Protein AF-0000000069317913 (afdb_homodimer)

Sequence (1382 aa):
MCDSVINNVLEYVESSVLVFLRSQNIMFTSEQIASLRNLFRLEKLFDEVSTFQKQSRFLEKLSVPAPTSKDILLSRREDVRHINSIPKKILVNETASYISIIDTLKLIFRNPQNRRLLEKENDQSENTPCVTEYSTFKSGETFKTKDLFRSFPNCVRISIYQDEVELGNALSSRAGINKVSNFSFKIQNFPDKWNSSTRTVFPLLYCTTIDVKKNGYGRILKPLITDLKALEDGVEVYYGSEKFVLKAVMTIFCGDTLAVHDVFGYLSPSANYFCRICQISRNQFHSDPSEGHAIRDKNWYTTNLELVQQGSIAPKECGLKVTGTPFNSLQHFHVTENFALDGMHDLAEGIVPLTIQLVLSYYYKQKERKITAKILNNKISTFCYGFNDRCNKPSPNFTEEMLSQPKNHKLRQTSAQNLLLLRVLPFLIREYVPEECEYMKLIGHLINIVRIIMSPVVSENLLFQLEEHVEFFEQIFCSKFDRRINKLHHLRHYVLCIRKSGSMKQFNCLQFEQTNKIGKNQAATCKNFKNICSSLGKRQCFRMIINILDNPFCDNIKYISAKLANPEECLSNSYLDQSNETVLLPKSILVNGIQLRPNLIIALKIHSNNLFPSYGIIRELVVVDDQIYILIRKCSTTWYDEYFQAYEVTVTAEDELLSIEDCFIHTTYSFWSTPNDPKKYISRRFYNRDYMCDSVINNVLEYVESSVLVFLRSQNIMFTSEQIASLRNLFRLEKLFDEVSTFQKQSRFLEKLSVPAPTSKDILLSRREDVRHINSIPKKILVNETASYISIIDTLKLIFRNPQNRRLLEKENDQSENTPCVTEYSTFKSGETFKTKDLFRSFPNCVRISIYQDEVELGNALSSRAGINKVSNFSFKIQNFPDKWNSSTRTVFPLLYCTTIDVKKNGYGRILKPLITDLKALEDGVEVYYGSEKFVLKAVMTIFCGDTLAVHDVFGYLSPSANYFCRICQISRNQFHSDPSEGHAIRDKNWYTTNLELVQQGSIAPKECGLKVTGTPFNSLQHFHVTENFALDGMHDLAEGIVPLTIQLVLSYYYKQKERKITAKILNNKISTFCYGFNDRCNKPSPNFTEEMLSQPKNHKLRQTSAQNLLLLRVLPFLIREYVPEECEYMKLIGHLINIVRIIMSPVVSENLLFQLEEHVEFFEQIFCSKFDRRINKLHHLRHYVLCIRKSGSMKQFNCLQFEQTNKIGKNQAATCKNFKNICSSLGKRQCFRMIINILDNPFCDNIKYISAKLANPEECLSNSYLDQSNETVLLPKSILVNGIQLRPNLIIALKIHSNNLFPSYGIIRELVVVDDQIYILIRKCSTTWYDEYFQAYEVTVTAEDELLSIEDCFIHTTYSFWSTPNDPKKYISRRFYNRDY

Secondary structure (DSSP, 8-state):
-HHHHHHHHHHHHHHHHHHHHHHTT----HHHHHHHHHHH--TTTTTTTSSHHHHHHHHHHTT-----EEEEEEEEEEEEEEETTEEEEEEEEEEEEEE-HHHHHHHHTTSHHHHHHHHHHHHHTTT--SS-EE-SGGGSHHHHH-HHHHH-TTPEEEEEEEEEEE-S-TTSTTTTTTEEEEEEEEETTS-HHHHTSGGG-EEEEEEEHHHHHHHHHHHHTHHHHHHHHHHHH-EEEEETTEEEEE-EEEEEEEE-HHHHHHHHTBPPTTSSS--SSB---HHHHHH-TT---PBP-HHHHHHHHHHHHHTSS-HHHHTB-TT--GGGGSSS--GGG-----HIIIIIIIIHHHHHHHHHHHHHH-GGG---HHHHHHHHHH----TTTGGGPPP----HHHHH-TTT------HHHHHHHHHHHHHHHGGGS-SS-HHHHHHHHHHHHHHHHT-S-EEHHHHHHHHHHHHHHHHHHHHH-----HHHHHGGGHHHHHHHH--GGGG-SHHHHHHHHHHHHHHHHH---SSHHHHHHHHHHHHHHHHHHT-SSS--EEEES-EEE-GGGSTTGGGS-TT-S-EEE-SEEEETTEEE-TT-EEEESS-SSTTS-EEEEEEEEEEETTEEEEEEEEEEEEEEETTTTEEEEEEEEEEEEEEGGGEEEEEEE--B--TT---EEE--SS--TT-/-HHHHHHHHHHHHHHHHHHHHHHTT----HHHHHHHHHHH--TTTTTTTSSHHHHHHHHHHTT-----EEEEEEEEEEEEEEETTEEEEEEEEEEEEEE-HHHHHHHHTTSHHHHHHHHHHHHHGGG--SS-EE-SGGGSHHHHH-HHHHH-TTPEEEEEEEEEEE-S-TTSTTTTTTEEEEEEEEETTS-HHHHTSGGG-EEEEEEEHHHHHHHHHHHHTHHHHHHHHHHHH-EEEEETTEEEEE-EEEEEEEE-HHHHHHHHTBPPTTSSS--SSB---HHHHHH-TT---PBP-HHHHHHHHHHHHHTSS-HHHHTB-TT--GGGGSSS--GGG-----HIIIIIIIIHHHHHHHHHHHHHH-GGG---HHHHHHHHHHS---TTGGGGPPP----HHHHH-TTT------HHHHHHHHHHHHHHHGGGS-SS-HHHHHHHHHHHHHHHHT-S-EEHHHHHHHHHHHHHHHHHHHHH-----HHHHHGGGHHHHHHHH--GGGG-SHHHHHHHHHHHHHHHHH---SSHHHHHHHHHHHHHHHHHHT-SSS--EEEES-EEE-GGGSTTGGGS-TT-S-EEE-SEEEETTEEE-TT-EEEESS-SSSSS-EEEEEEEEEEETTEEEEEEEEEEEEEEETTTTEEEEEEEEEEEEEEGGGEEEEEEE--B--TT---EEE--SS--TT-

Nearest PDB structures (foldseek):
  6cg0-assembly1_C  TM=5.771E-01  e=1.044E-10  Mus musculus
  6dbx-assembly1_C  TM=5.209E-01  e=1.381E-10  Escherichia coli K-12
  6cil-assembly1_C  TM=5.206E-01  e=2.914E-10  Mus musculus
  7lmm-assembly1_A  TM=7.108E-01  e=5.214E-03  Bos taurus
  3pt9-assembly1_A  TM=5.222E-01  e=2.930E-02  Mus musculus

Organism: Aedes albopictus (NCBI:txid7160)

pLDDT: mean 88.34, std 10.64, range [43.09, 98.5]

Structure (mmCIF, N/CA/C/O backbone):
data_AF-0000000069317913-model_v1
#
loop_
_entity.id
_entity.type
_entity.pdbx_description
1 polymer 'Uncharacterized protein'
#
loop_
_atom_site.group_PDB
_atom_site.id
_atom_site.type_symbol
_atom_site.label_atom_id
_atom_site.label_alt_id
_atom_site.label_comp_id
_atom_site.label_asym_id
_atom_site.label_entity_id
_atom_site.label_seq_id
_atom_site.pdbx_PDB_ins_code
_atom_site.Cartn_x
_atom_site.Cartn_y
_atom_site.Cartn_z
_atom_site.occupancy
_atom_site.B_iso_or_equiv
_atom_site.auth_seq_id
_atom_site.auth_comp_id
_atom_site.auth_asym_id
_atom_site.auth_atom_id
_atom_site.pdbx_PDB_model_num
ATOM 1 N N . MET A 1 1 ? -0.801 5.148 -24.422 1 52.22 1 MET A N 1
ATOM 2 C CA . MET A 1 1 ? -2.25 5 -24.531 1 52.22 1 MET A CA 1
ATOM 3 C C . MET A 1 1 ? -2.893 6.281 -25.047 1 52.22 1 MET A C 1
ATOM 5 O O . MET A 1 1 ? -3.645 6.254 -26.031 1 52.22 1 MET A O 1
ATOM 9 N N . CYS A 1 2 ? -2.332 7.234 -24.5 1 56.69 2 CYS A N 1
ATOM 10 C CA . CYS A 1 2 ? -2.957 8.477 -24.922 1 56.69 2 CYS A CA 1
ATOM 11 C C . CYS A 1 2 ? -2.623 8.789 -26.375 1 56.69 2 CYS A C 1
ATOM 13 O O . CYS A 1 2 ? -3.496 9.195 -27.156 1 56.69 2 CYS A O 1
ATOM 15 N N . ASP A 1 3 ? -1.437 8.43 -26.734 1 59.53 3 ASP A N 1
ATOM 16 C CA . ASP A 1 3 ? -1.019 8.68 -28.109 1 59.53 3 ASP A CA 1
ATOM 17 C C . ASP A 1 3 ? -1.821 7.828 -29.094 1 59.53 3 ASP A C 1
ATOM 19 O O . ASP A 1 3 ? -2.242 8.312 -30.141 1 59.53 3 ASP A O 1
ATOM 23 N N . SER A 1 4 ? -1.948 6.691 -28.562 1 62.69 4 SER A N 1
ATOM 24 C CA . SER A 1 4 ? -2.678 5.797 -29.453 1 62.69 4 SER A CA 1
ATOM 25 C C . SER A 1 4 ? -4.129 6.23 -29.609 1 62.69 4 SER A C 1
ATOM 27 O O . SER A 1 4 ? -4.68 6.191 -30.719 1 62.69 4 SER A O 1
ATOM 29 N N . VAL A 1 5 ? -4.621 6.648 -28.5 1 62.03 5 VAL A N 1
ATOM 30 C CA . VAL A 1 5 ? -6.008 7.098 -28.547 1 62.03 5 VAL A CA 1
ATOM 31 C C . VAL A 1 5 ? -6.117 8.367 -29.391 1 62.03 5 VAL A C 1
ATOM 33 O O . VAL A 1 5 ? -7.023 8.492 -30.203 1 62.03 5 VAL A O 1
ATOM 36 N N . ILE A 1 6 ? -5.133 9.117 -29.109 1 65.56 6 ILE A N 1
ATOM 37 C CA . ILE A 1 6 ? -5.141 10.367 -29.859 1 65.56 6 ILE A CA 1
ATOM 38 C C . ILE A 1 6 ? -4.984 10.078 -31.359 1 65.56 6 ILE A C 1
ATOM 40 O O . ILE A 1 6 ? -5.703 10.641 -32.188 1 65.56 6 ILE A O 1
ATOM 44 N N . ASN A 1 7 ? -4.105 9.148 -31.625 1 65.81 7 ASN A N 1
ATOM 45 C CA . ASN A 1 7 ? -3.893 8.812 -33.031 1 65.81 7 ASN A CA 1
ATOM 46 C C . ASN A 1 7 ? -5.137 8.188 -33.656 1 65.81 7 ASN A C 1
ATOM 48 O O . ASN A 1 7 ? -5.48 8.492 -34.812 1 65.81 7 ASN A O 1
ATOM 52 N N . ASN A 1 8 ? -5.73 7.438 -32.844 1 67.94 8 ASN A N 1
ATOM 53 C CA . ASN A 1 8 ? -6.953 6.832 -33.344 1 67.94 8 ASN A CA 1
ATOM 54 C C . ASN A 1 8 ? -8.055 7.871 -33.562 1 67.94 8 ASN A C 1
ATOM 56 O O . ASN A 1 8 ? -8.797 7.816 -34.531 1 67.94 8 ASN A O 1
ATOM 60 N N . VAL A 1 9 ? -8.062 8.719 -32.594 1 70.94 9 VAL A N 1
ATOM 61 C CA . VAL A 1 9 ? -9.062 9.781 -32.719 1 70.94 9 VAL A CA 1
ATOM 62 C C . VAL A 1 9 ? -8.742 10.672 -33.906 1 70.94 9 VAL A C 1
ATOM 64 O O . VAL A 1 9 ? -9.641 11.055 -34.656 1 70.94 9 VAL A O 1
ATOM 67 N N . LEU A 1 10 ? -7.527 10.859 -34 1 75.94 10 LEU A N 1
ATOM 68 C CA . LEU A 1 10 ? -7.121 11.719 -35.094 1 75.94 10 LEU A CA 1
ATOM 69 C C . LEU A 1 10 ? -7.363 11.023 -36.438 1 75.94 10 LEU A C 1
ATOM 71 O O . LEU A 1 10 ? -7.75 11.664 -37.406 1 75.94 10 LEU A O 1
ATOM 75 N N . GLU A 1 11 ? -7.145 9.75 -36.406 1 75 11 GLU A N 1
ATOM 76 C CA . GLU A 1 11 ? -7.453 9 -37.625 1 75 11 GLU A CA 1
ATOM 77 C C . GLU A 1 11 ? -8.945 9.055 -37.969 1 75 11 GLU A C 1
ATOM 79 O O . GLU A 1 11 ? -9.328 9.188 -39.125 1 75 11 GLU A O 1
ATOM 84 N N . TYR A 1 12 ? -9.656 8.961 -36.969 1 75.5 12 TYR A N 1
ATOM 85 C CA . TYR A 1 12 ? -11.102 9.07 -37.125 1 75.5 12 TYR A CA 1
ATOM 86 C C . TYR A 1 12 ? -11.492 10.453 -37.656 1 75.5 12 TYR A C 1
ATOM 88 O O . TYR A 1 12 ? -12.273 10.57 -38.594 1 75.5 12 TYR A O 1
ATOM 96 N N . VAL A 1 13 ? -10.938 11.422 -37.031 1 79.5 13 VAL A N 1
ATOM 97 C CA . VAL A 1 13 ? -11.258 12.789 -37.406 1 79.5 13 VAL A CA 1
ATOM 98 C C . VAL A 1 13 ? -10.742 13.055 -38.844 1 79.5 13 VAL A C 1
ATOM 100 O O . VAL A 1 13 ? -11.398 13.734 -39.625 1 79.5 13 VAL A O 1
ATOM 103 N N . GLU A 1 14 ? -9.625 12.5 -39.062 1 81.88 14 GLU A N 1
ATOM 104 C CA . GLU A 1 14 ? -9.07 12.625 -40.406 1 81.88 14 GLU A CA 1
ATOM 105 C C . GLU A 1 14 ? -10.047 12.07 -41.469 1 81.88 14 GLU A C 1
ATOM 107 O O . GLU A 1 14 ? -10.336 12.734 -42.469 1 81.88 14 GLU A O 1
ATOM 112 N N . SER A 1 15 ? -10.469 10.891 -41.156 1 79.75 15 SER A N 1
ATOM 113 C CA . SER A 1 15 ? -11.398 10.258 -42.094 1 79.75 15 SER A CA 1
ATOM 114 C C . SER A 1 15 ? -12.688 11.07 -42.219 1 79.75 15 SER A C 1
ATOM 116 O O . SER A 1 15 ? -13.219 11.227 -43.312 1 79.75 15 SER A O 1
ATOM 118 N N . SER A 1 16 ? -13.125 11.609 -41.156 1 79.62 16 SER A N 1
ATOM 119 C CA . SER A 1 16 ? -14.352 12.398 -41.156 1 79.62 16 SER A CA 1
ATOM 120 C C . SER A 1 16 ? -14.172 13.695 -41.938 1 79.62 16 SER A C 1
ATOM 122 O O . SER A 1 16 ? -15.078 14.133 -42.656 1 79.62 16 SER A O 1
ATOM 124 N N . VAL A 1 17 ? -13.062 14.312 -41.812 1 83.5 17 VAL A N 1
ATOM 125 C CA . VAL A 1 17 ? -12.766 15.562 -42.5 1 83.5 17 VAL A CA 1
ATOM 126 C C . VAL A 1 17 ? -12.664 15.32 -44 1 83.5 17 VAL A C 1
ATOM 128 O O . VAL A 1 17 ? -13.203 16.094 -44.781 1 83.5 17 VAL A O 1
ATOM 131 N N . LEU A 1 18 ? -12.031 14.258 -44.312 1 80.44 18 LEU A N 1
ATOM 132 C CA . LEU A 1 18 ? -11.867 13.938 -45.75 1 80.44 18 LEU A CA 1
ATOM 133 C C . LEU A 1 18 ? -13.219 13.633 -46.375 1 80.44 18 LEU A C 1
ATOM 135 O O . LEU A 1 18 ? -13.477 14.047 -47.531 1 80.44 18 LEU A O 1
ATOM 139 N N . VAL A 1 19 ? -13.992 12.93 -45.688 1 79.44 19 VAL A N 1
ATOM 140 C CA . VAL A 1 19 ? -15.336 12.641 -46.156 1 79.44 19 VAL A CA 1
ATOM 141 C C . VAL A 1 19 ? -16.125 13.945 -46.344 1 79.44 19 VAL A C 1
ATOM 143 O O . VAL A 1 19 ? -16.828 14.125 -47.312 1 79.44 19 VAL A O 1
ATOM 146 N N . PHE A 1 20 ? -16.031 14.812 -45.406 1 84.25 20 PHE A N 1
ATOM 147 C CA . PHE A 1 20 ? -16.703 16.109 -45.469 1 84.25 20 PHE A CA 1
ATOM 148 C C . PHE A 1 20 ? -16.234 16.906 -46.656 1 84.25 20 PHE A C 1
ATOM 150 O O . PHE A 1 20 ? -17.047 17.453 -47.406 1 84.25 20 PHE A O 1
ATOM 157 N N . LEU A 1 21 ? -15.008 16.906 -46.906 1 82.06 21 LEU A N 1
ATOM 158 C CA . LEU A 1 21 ? -14.445 17.688 -48 1 82.06 21 LEU A CA 1
ATOM 159 C C . LEU A 1 21 ? -14.867 17.109 -49.344 1 82.06 21 LEU A C 1
ATOM 161 O O . LEU A 1 21 ? -15.156 17.859 -50.281 1 82.06 21 LEU A O 1
ATOM 165 N N . ARG A 1 22 ? -14.914 15.883 -49.375 1 79.56 22 ARG A N 1
ATOM 166 C CA . ARG A 1 22 ? -15.391 15.242 -50.594 1 79.56 22 ARG A CA 1
ATOM 167 C C . ARG A 1 22 ? -16.859 15.555 -50.844 1 79.56 22 ARG A C 1
ATOM 169 O O . ARG A 1 22 ? -17.266 15.781 -51.969 1 79.56 22 ARG A O 1
ATOM 176 N N . SER A 1 23 ? -17.562 15.586 -49.75 1 81.75 23 SER A N 1
ATOM 177 C CA . SER A 1 23 ? -19 15.883 -49.875 1 81.75 23 SER A CA 1
ATOM 178 C C . SER A 1 23 ? -19.219 17.312 -50.375 1 81.75 23 SER A C 1
ATOM 180 O O . SER A 1 23 ? -20.25 17.609 -50.969 1 81.75 23 SER A O 1
ATOM 182 N N . GLN A 1 24 ? -18.328 18.203 -50.094 1 78.25 24 GLN A N 1
ATOM 183 C CA . GLN A 1 24 ? -18.422 19.594 -50.531 1 78.25 24 GLN A CA 1
ATOM 184 C C . GLN A 1 24 ? -17.781 19.781 -51.906 1 78.25 24 GLN A C 1
ATOM 186 O O . GLN A 1 24 ? -17.609 20.922 -52.375 1 78.25 24 GLN A O 1
ATOM 191 N N . ASN A 1 25 ? -17.391 18.688 -52.562 1 76.75 25 ASN A N 1
ATOM 192 C CA . ASN A 1 25 ? -16.844 18.656 -53.906 1 76.75 25 ASN A CA 1
ATOM 193 C C . ASN A 1 25 ? -15.516 19.406 -53.969 1 76.75 25 ASN A C 1
ATOM 195 O O . ASN A 1 25 ? -15.25 20.109 -54.938 1 76.75 25 ASN A O 1
ATOM 199 N N . ILE A 1 26 ? -14.883 19.484 -52.906 1 75.94 26 ILE A N 1
ATOM 200 C CA . ILE A 1 26 ? -13.547 20.062 -52.906 1 75.94 26 ILE A CA 1
ATOM 201 C C . ILE A 1 26 ? -12.523 19.016 -53.312 1 75.94 26 ILE A C 1
ATOM 203 O O . ILE A 1 26 ? -12.414 17.953 -52.688 1 75.94 26 ILE A O 1
ATOM 207 N N . MET A 1 27 ? -11.906 19.172 -54.438 1 71.75 27 MET A N 1
ATOM 208 C CA . MET A 1 27 ? -10.961 18.219 -55.031 1 71.75 27 MET A CA 1
ATOM 209 C C . MET A 1 27 ? -9.523 18.609 -54.688 1 71.75 27 MET A C 1
ATOM 211 O O . MET A 1 27 ? -9.141 19.766 -54.844 1 71.75 27 MET A O 1
ATOM 215 N N . PHE A 1 28 ? -8.828 17.859 -53.906 1 72.69 28 PHE A N 1
ATOM 216 C CA . PHE A 1 28 ? -7.426 18.078 -53.531 1 72.69 28 PHE A CA 1
ATOM 217 C C . PHE A 1 28 ? -6.504 17.266 -54.438 1 72.69 28 PHE A C 1
ATOM 219 O O . PHE A 1 28 ? -6.887 16.203 -54.938 1 72.69 28 PHE A O 1
ATOM 226 N N . THR A 1 29 ? -5.398 17.906 -54.875 1 75.56 29 THR A N 1
ATOM 227 C CA . THR A 1 29 ? -4.344 17.141 -55.531 1 75.56 29 THR A CA 1
ATOM 228 C C . THR A 1 29 ? -3.744 16.109 -54.562 1 75.56 29 THR A C 1
ATOM 230 O O . THR A 1 29 ? -3.963 16.188 -53.375 1 75.56 29 THR A O 1
ATOM 233 N N . SER A 1 30 ? -3.176 15.102 -55.094 1 71.94 30 SER A N 1
ATOM 234 C CA . SER A 1 30 ? -2.553 14.055 -54.281 1 71.94 30 SER A CA 1
ATOM 235 C C . SER A 1 30 ? -1.592 14.641 -53.25 1 71.94 30 SER A C 1
ATOM 237 O O . SER A 1 30 ? -1.513 14.164 -52.125 1 71.94 30 SER A O 1
ATOM 239 N N . GLU A 1 31 ? -1.006 15.664 -53.688 1 70.19 31 GLU A N 1
ATOM 240 C CA . GLU A 1 31 ? -0.051 16.312 -52.812 1 70.19 31 GLU A CA 1
ATOM 241 C C . GLU A 1 31 ? -0.764 17.062 -51.688 1 70.19 31 GLU A C 1
ATOM 243 O O . GLU A 1 31 ? -0.31 17.047 -50.531 1 70.19 31 GLU A O 1
ATOM 248 N N . GLN A 1 32 ? -1.804 17.609 -52.031 1 75.56 32 GLN A N 1
ATOM 249 C CA . GLN A 1 32 ? -2.564 18.359 -51.031 1 75.56 32 GLN A CA 1
ATOM 250 C C . GLN A 1 32 ? -3.215 17.422 -50.031 1 75.56 32 GLN A C 1
ATOM 252 O O . GLN A 1 32 ? -3.266 17.734 -48.844 1 75.56 32 GLN A O 1
ATOM 257 N N . ILE A 1 33 ? -3.609 16.391 -50.469 1 77.44 33 ILE A N 1
ATOM 258 C CA . ILE A 1 33 ? -4.207 15.391 -49.562 1 77.44 33 ILE A CA 1
ATOM 259 C C . ILE A 1 33 ? -3.15 14.867 -48.594 1 77.44 33 ILE A C 1
ATOM 261 O O . ILE A 1 33 ? -3.426 14.688 -47.406 1 77.44 33 ILE A O 1
ATOM 265 N N . ALA A 1 34 ? -2.033 14.641 -49.125 1 74.12 34 ALA A N 1
ATOM 266 C CA . ALA A 1 34 ? -0.942 14.188 -48.25 1 74.12 34 ALA A CA 1
ATOM 267 C C . ALA A 1 34 ? -0.606 15.227 -47.188 1 74.12 34 ALA A C 1
ATOM 269 O O . ALA A 1 34 ? -0.399 14.883 -46.031 1 74.12 34 ALA A O 1
ATOM 270 N N . SER A 1 35 ? -0.593 16.391 -47.625 1 75.69 35 SER A N 1
ATOM 271 C CA . SER A 1 35 ? -0.305 17.484 -46.688 1 75.69 35 SER A CA 1
ATOM 272 C C . SER A 1 35 ? -1.404 17.625 -45.656 1 75.69 35 SER A C 1
ATOM 274 O O . SER A 1 35 ? -1.123 17.891 -44.469 1 75.69 35 SER A O 1
ATOM 276 N N . LEU A 1 36 ? -2.549 17.453 -46.031 1 76.75 36 LEU A N 1
ATOM 277 C CA . LEU A 1 36 ? -3.686 17.516 -45.125 1 76.75 36 LEU A CA 1
ATOM 278 C C . LEU A 1 36 ? -3.66 16.344 -44.156 1 76.75 36 LEU A C 1
ATOM 280 O O . LEU A 1 36 ? -3.879 16.531 -42.969 1 76.75 36 LEU A O 1
ATOM 284 N N . ARG A 1 37 ? -3.381 15.227 -44.688 1 76.81 37 ARG A N 1
ATOM 285 C CA . ARG A 1 37 ? -3.332 14.031 -43.844 1 76.81 37 ARG A CA 1
ATOM 286 C C . ARG A 1 37 ? -2.225 14.133 -42.781 1 76.81 37 ARG A C 1
ATOM 288 O O . ARG A 1 37 ? -2.381 13.664 -41.656 1 76.81 37 ARG A O 1
ATOM 295 N N . ASN A 1 38 ? -1.212 14.789 -43.125 1 74.44 38 ASN A N 1
ATOM 296 C CA . ASN A 1 38 ? -0.081 14.953 -42.219 1 74.44 38 ASN A CA 1
ATOM 297 C C . ASN A 1 38 ? -0.449 15.805 -41 1 74.44 38 ASN A C 1
ATOM 299 O O . ASN A 1 38 ? 0.16 15.688 -39.938 1 74.44 38 ASN A O 1
ATOM 303 N N . LEU A 1 39 ? -1.436 16.609 -41.219 1 74.25 39 LEU A N 1
ATOM 304 C CA . LEU A 1 39 ? -1.864 17.469 -40.125 1 74.25 39 LEU A CA 1
ATOM 305 C C . LEU A 1 39 ? -2.488 16.656 -39 1 74.25 39 LEU A C 1
ATOM 307 O O . LEU A 1 39 ? -2.531 17.094 -37.844 1 74.25 39 LEU A O 1
ATOM 311 N N . PHE A 1 40 ? -2.994 15.523 -39.469 1 74.88 40 PHE A N 1
ATOM 312 C CA . PHE A 1 40 ? -3.672 14.672 -38.5 1 74.88 40 PHE A CA 1
ATOM 313 C C . PHE A 1 40 ? -2.709 13.648 -37.906 1 74.88 40 PHE A C 1
ATOM 315 O O . PHE A 1 40 ? -3.084 12.875 -37 1 74.88 40 PHE A O 1
ATOM 322 N N . ARG A 1 41 ? -1.733 13.633 -38.531 1 65.62 41 ARG A N 1
ATOM 323 C CA . ARG A 1 41 ? -0.728 12.703 -38.031 1 65.62 41 ARG A CA 1
ATOM 324 C C . ARG A 1 41 ? 0.201 13.383 -37.031 1 65.62 41 ARG A C 1
ATOM 326 O O . ARG A 1 41 ? 1.18 14.023 -37.438 1 65.62 41 ARG A O 1
ATOM 333 N N . LEU A 1 42 ? -0.489 13.656 -35.938 1 57.28 42 LEU A N 1
ATOM 334 C CA . LEU A 1 42 ? 0.332 14.219 -34.875 1 57.28 42 LEU A CA 1
ATOM 335 C C . LEU A 1 42 ? 1.138 13.125 -34.188 1 57.28 42 LEU A C 1
ATOM 337 O O . LEU A 1 42 ? 0.668 12.523 -33.219 1 57.28 42 LEU A O 1
ATOM 341 N N . GLU A 1 43 ? 1.766 12.539 -34.938 1 53.09 43 GLU A N 1
ATOM 342 C CA . GLU A 1 43 ? 2.596 11.492 -34.344 1 53.09 43 GLU A CA 1
ATOM 343 C C . GLU A 1 43 ? 3.404 12.031 -33.156 1 53.09 43 GLU A C 1
ATOM 345 O O . GLU A 1 43 ? 3.883 13.172 -33.188 1 53.09 43 GLU A O 1
ATOM 350 N N . LYS A 1 44 ? 3.346 11.586 -32.094 1 57.09 44 LYS A N 1
ATOM 351 C CA . LYS A 1 44 ? 4.242 11.773 -30.953 1 57.09 44 LYS A CA 1
ATOM 352 C C . LYS A 1 44 ? 3.916 13.062 -30.203 1 57.09 44 LYS A C 1
ATOM 354 O O . LYS A 1 44 ? 4.812 13.859 -29.906 1 57.09 44 LYS A O 1
ATOM 359 N N . LEU A 1 45 ? 2.553 13.5 -30.156 1 52.88 45 LEU A N 1
ATOM 360 C CA . LEU A 1 45 ? 2.143 14.727 -29.484 1 52.88 45 LEU A CA 1
ATOM 361 C C . LEU A 1 45 ? 2.797 14.828 -28.109 1 52.88 45 LEU A C 1
ATOM 363 O O . LEU A 1 45 ? 3.182 15.922 -27.688 1 52.88 45 LEU A O 1
ATOM 367 N N . PHE A 1 46 ? 2.768 13.789 -27.641 1 55.25 46 PHE A N 1
ATOM 368 C CA . PHE A 1 46 ? 3.344 13.797 -26.297 1 55.25 46 PHE A CA 1
ATOM 369 C C . PHE A 1 46 ? 4.797 13.344 -26.344 1 55.25 46 PHE A C 1
ATOM 371 O O . PHE A 1 46 ? 5.387 13.047 -25.297 1 55.25 46 PHE A O 1
ATOM 378 N N . ASP A 1 47 ? 5.082 13.289 -27.578 1 58.06 47 ASP A N 1
ATOM 379 C CA . ASP A 1 47 ? 6.449 12.789 -27.719 1 58.06 47 ASP A CA 1
ATOM 380 C C . ASP A 1 47 ? 7.441 13.703 -27 1 58.06 47 ASP A C 1
ATOM 382 O O . ASP A 1 47 ? 8.375 13.227 -26.359 1 58.06 47 ASP A O 1
ATOM 386 N N . GLU A 1 48 ? 7.102 15.016 -27.141 1 53.97 48 GLU A N 1
ATOM 387 C CA . GLU A 1 48 ? 8.039 15.961 -26.547 1 53.97 48 GLU A CA 1
ATOM 388 C C . GLU A 1 48 ? 7.938 15.953 -25.016 1 53.97 48 GLU A C 1
ATOM 390 O O . GLU A 1 48 ? 8.828 16.453 -24.328 1 53.97 48 GLU A O 1
ATOM 395 N N . VAL A 1 49 ? 6.832 15.539 -24.594 1 57.06 49 VAL A N 1
ATOM 396 C CA . VAL A 1 49 ? 6.684 15.547 -23.141 1 57.06 49 VAL A CA 1
ATOM 397 C C . VAL A 1 49 ? 6.523 14.117 -22.625 1 57.06 49 VAL A C 1
ATOM 399 O O . VAL A 1 49 ? 5.941 13.891 -21.562 1 57.06 49 VAL A O 1
ATOM 402 N N . SER A 1 50 ? 6.863 13.32 -23.469 1 58.84 50 SER A N 1
ATOM 403 C CA . SER A 1 50 ? 6.594 11.906 -23.203 1 58.84 50 SER A CA 1
ATOM 404 C C . SER A 1 50 ? 7.504 11.375 -22.094 1 58.84 50 SER A C 1
ATOM 406 O O . SER A 1 50 ? 7.145 10.43 -21.391 1 58.84 50 SER A O 1
ATOM 408 N N . THR A 1 51 ? 8.695 12.086 -22.094 1 62.81 51 THR A N 1
ATOM 409 C CA . THR A 1 51 ? 9.656 11.68 -21.062 1 62.81 51 THR A CA 1
ATOM 410 C C . THR A 1 51 ? 9.969 12.844 -20.125 1 62.81 51 THR A C 1
ATOM 412 O O . THR A 1 51 ? 9.672 14 -20.453 1 62.81 51 THR A O 1
ATOM 415 N N . PHE A 1 52 ? 10.352 12.57 -18.969 1 60.97 52 PHE A N 1
ATOM 416 C CA . PHE A 1 52 ? 10.719 13.609 -18.016 1 60.97 52 PHE A CA 1
ATOM 417 C C . PHE A 1 52 ? 11.711 14.586 -18.625 1 60.97 52 PHE A C 1
ATOM 419 O O . PHE A 1 52 ? 11.625 15.797 -18.391 1 60.97 52 PHE A O 1
ATOM 426 N N . GLN A 1 53 ? 12.508 14.07 -19.422 1 61.16 53 GLN A N 1
ATOM 427 C CA . GLN A 1 53 ? 13.523 14.906 -20.062 1 61.16 53 GLN A CA 1
ATOM 428 C C . GLN A 1 53 ? 12.898 15.906 -21.016 1 61.16 53 GLN A C 1
ATOM 430 O O . GLN A 1 53 ? 13.289 17.078 -21.047 1 61.16 53 GLN A O 1
ATOM 435 N N . LYS A 1 54 ? 11.938 15.43 -21.656 1 62.38 54 LYS A N 1
ATOM 436 C CA . LYS A 1 54 ? 11.258 16.312 -22.609 1 62.38 54 LYS A CA 1
ATOM 437 C C . LYS A 1 54 ? 10.406 17.344 -21.875 1 62.38 54 LYS A C 1
ATOM 439 O O . LYS A 1 54 ? 10.328 18.5 -22.297 1 62.38 54 LYS A O 1
ATOM 444 N N . GLN A 1 55 ? 9.906 17 -20.781 1 62.41 55 GLN A N 1
ATOM 445 C CA . GLN A 1 55 ? 9.117 17.922 -19.969 1 62.41 55 GLN A CA 1
ATOM 446 C C . GLN A 1 55 ? 9.992 19.031 -19.375 1 62.41 55 GLN A C 1
ATOM 448 O O . GLN A 1 55 ? 9.609 20.203 -19.391 1 62.41 55 GLN A O 1
ATOM 453 N N . SER A 1 56 ? 11.055 18.625 -18.906 1 62.41 56 SER A N 1
ATOM 454 C CA . SER A 1 56 ? 12.016 19.578 -18.375 1 62.41 56 SER A CA 1
ATOM 455 C C . SER A 1 56 ? 12.453 20.578 -19.438 1 62.41 56 SER A C 1
ATOM 457 O O . SER A 1 56 ? 12.562 21.781 -19.172 1 62.41 56 SER A O 1
ATOM 459 N N . ARG A 1 57 ? 12.68 20.047 -20.594 1 60.56 57 ARG A N 1
ATOM 460 C CA . ARG A 1 57 ? 13.078 20.922 -21.688 1 60.56 57 ARG A CA 1
ATOM 461 C C . ARG A 1 57 ? 11.961 21.891 -22.062 1 60.56 57 ARG A C 1
ATOM 463 O O . ARG A 1 57 ? 12.227 23.047 -22.391 1 60.56 57 ARG A O 1
ATOM 470 N N . PHE A 1 58 ? 10.805 21.438 -21.922 1 61.09 58 PHE A N 1
ATOM 471 C CA . PHE A 1 58 ? 9.641 22.281 -22.188 1 61.09 58 PHE A CA 1
ATOM 472 C C . PHE A 1 58 ? 9.562 23.438 -21.203 1 61.09 58 PHE A C 1
ATOM 474 O O . PHE A 1 58 ? 9.297 24.578 -21.594 1 61.09 58 PHE A O 1
ATOM 481 N N . LEU A 1 59 ? 9.781 23.172 -19.984 1 61.66 59 LEU A N 1
ATOM 482 C CA . LEU A 1 59 ? 9.758 24.203 -18.953 1 61.66 59 LEU A CA 1
ATOM 483 C C . LEU A 1 59 ? 10.891 25.203 -19.156 1 61.66 59 LEU A C 1
ATOM 485 O O . LEU A 1 59 ? 10.711 26.406 -18.953 1 61.66 59 LEU A O 1
ATOM 489 N N . GLU A 1 60 ? 11.969 24.578 -19.469 1 61.09 60 GLU A N 1
ATOM 490 C CA . GLU A 1 60 ? 13.109 25.438 -19.75 1 61.09 60 GLU A CA 1
ATOM 491 C C . GLU A 1 60 ? 12.789 26.406 -20.891 1 61.09 60 GLU A C 1
ATOM 493 O O . GLU A 1 60 ? 13.234 27.562 -20.875 1 61.09 60 GLU A O 1
ATOM 498 N N . LYS A 1 61 ? 12.07 25.906 -21.719 1 56.88 61 LYS A N 1
ATOM 499 C CA . LYS A 1 61 ? 11.711 26.75 -22.859 1 56.88 61 LYS A CA 1
ATOM 500 C C . LYS A 1 61 ? 10.789 27.891 -22.422 1 56.88 61 LYS A C 1
ATOM 502 O O . LYS A 1 61 ? 10.75 28.938 -23.062 1 56.88 61 LYS A O 1
ATOM 507 N N . LEU A 1 62 ? 9.953 27.641 -21.531 1 53.84 62 LEU A N 1
ATOM 508 C CA . LEU A 1 62 ? 9.062 28.703 -21.062 1 53.84 62 LEU A CA 1
ATOM 509 C C . LEU A 1 62 ? 9.852 29.828 -20.406 1 53.84 62 LEU A C 1
ATOM 511 O O . LEU A 1 62 ? 9.305 30.875 -20.094 1 53.84 62 LEU A O 1
ATOM 515 N N . SER A 1 63 ? 11.164 29.922 -20.562 1 52.12 63 SER A N 1
ATOM 516 C CA . SER A 1 63 ? 12.094 30.984 -20.219 1 52.12 63 SER A CA 1
ATOM 517 C C . SER A 1 63 ? 11.93 31.406 -18.75 1 52.12 63 SER A C 1
ATOM 519 O O . SER A 1 63 ? 12.109 32.594 -18.422 1 52.12 63 SER A O 1
ATOM 521 N N . VAL A 1 64 ? 11.219 30.75 -17.969 1 57.06 64 VAL A N 1
ATOM 522 C CA . VAL A 1 64 ? 11.188 31.172 -16.562 1 57.06 64 VAL A CA 1
ATOM 523 C C . VAL A 1 64 ? 12.289 30.469 -15.789 1 57.06 64 VAL A C 1
ATOM 525 O O . VAL A 1 64 ? 12.484 29.25 -15.938 1 57.06 64 VAL A O 1
ATOM 528 N N . PRO A 1 65 ? 13.273 31.328 -15.297 1 70.31 65 PRO A N 1
ATOM 529 C CA . PRO A 1 65 ? 14.258 30.688 -14.43 1 70.31 65 PRO A CA 1
ATOM 530 C C . PRO A 1 65 ? 13.617 29.891 -13.305 1 70.31 65 PRO A C 1
ATOM 532 O O . PRO A 1 65 ? 13.07 30.469 -12.359 1 70.31 65 PRO A O 1
ATOM 535 N N . ALA A 1 66 ? 13.391 28.656 -13.516 1 80.69 66 ALA A N 1
ATOM 536 C CA . ALA A 1 66 ? 12.695 27.781 -12.57 1 80.69 66 ALA A CA 1
ATOM 537 C C . ALA A 1 66 ? 13.688 26.969 -11.75 1 80.69 66 ALA A C 1
ATOM 539 O O . ALA A 1 66 ? 14.797 26.672 -12.211 1 80.69 66 ALA A O 1
ATOM 540 N N . PRO A 1 67 ? 13.375 26.781 -10.438 1 90.38 67 PRO A N 1
ATOM 541 C CA . PRO A 1 67 ? 14.219 25.922 -9.609 1 90.38 67 PRO A CA 1
ATOM 542 C C . PRO A 1 67 ? 14.383 24.516 -10.188 1 90.38 67 PRO A C 1
ATOM 544 O O . PRO A 1 67 ? 13.508 24.047 -10.906 1 90.38 67 PRO A O 1
ATOM 547 N N . THR A 1 68 ? 15.539 23.984 -10 1 88.56 68 THR A N 1
ATOM 548 C CA . THR A 1 68 ? 15.805 22.609 -10.43 1 88.56 68 THR A CA 1
ATOM 549 C C . THR A 1 68 ? 16.266 21.75 -9.25 1 88.56 68 THR A C 1
ATOM 551 O O . THR A 1 68 ? 16.844 22.266 -8.289 1 88.56 68 THR A O 1
ATOM 554 N N . SER A 1 69 ? 15.898 20.562 -9.352 1 91.88 69 SER A N 1
ATOM 555 C CA . SER A 1 69 ? 16.406 19.609 -8.359 1 91.88 69 SER A CA 1
ATOM 556 C C . SER A 1 69 ? 17.828 19.172 -8.68 1 91.88 69 SER A C 1
ATOM 558 O O . SER A 1 69 ? 18.109 18.75 -9.797 1 91.88 69 SER A O 1
ATOM 560 N N . LYS A 1 70 ? 18.672 19.359 -7.797 1 94.62 70 LYS A N 1
ATOM 561 C CA . LYS A 1 70 ? 20.078 19 -7.988 1 94.62 70 LYS A CA 1
ATOM 562 C C . LYS A 1 70 ? 20.469 17.828 -7.09 1 94.62 70 LYS A C 1
ATOM 564 O O . LYS A 1 70 ? 20.156 17.828 -5.895 1 94.62 70 LYS A O 1
ATOM 569 N N . ASP A 1 71 ? 21.141 16.875 -7.676 1 95.06 71 ASP A N 1
ATOM 570 C CA . ASP A 1 71 ? 21.625 15.727 -6.906 1 95.06 71 ASP A CA 1
ATOM 571 C C . ASP A 1 71 ? 22.953 16.047 -6.227 1 95.06 71 ASP A C 1
ATOM 573 O O . ASP A 1 71 ? 23.891 16.531 -6.867 1 95.06 71 ASP A O 1
ATOM 577 N N . ILE A 1 72 ? 22.969 15.82 -4.988 1 95.75 72 ILE A N 1
ATOM 578 C CA . ILE A 1 72 ? 24.172 16.016 -4.184 1 95.75 72 ILE A CA 1
ATOM 579 C C . ILE A 1 72 ? 24.828 14.672 -3.9 1 95.75 72 ILE A C 1
ATOM 581 O O . ILE A 1 72 ? 24.188 13.766 -3.35 1 95.75 72 ILE A O 1
ATOM 585 N N . LEU A 1 73 ? 26.078 14.578 -4.238 1 95 73 LEU A N 1
ATOM 586 C CA . LEU A 1 73 ? 26.812 13.336 -4.012 1 95 73 LEU A CA 1
ATOM 587 C C . LEU A 1 73 ? 27.156 13.164 -2.535 1 95 73 LEU A C 1
ATOM 589 O O . LEU A 1 73 ? 27.75 14.062 -1.925 1 95 73 LEU A O 1
ATOM 593 N N . LEU A 1 74 ? 26.797 12.094 -1.938 1 94.31 74 LEU A N 1
ATOM 594 C CA . LEU A 1 74 ? 27.078 11.812 -0.533 1 94.31 74 LEU A CA 1
ATOM 595 C C . LEU A 1 74 ? 28.172 10.773 -0.387 1 94.31 74 LEU A C 1
ATOM 597 O O . LEU A 1 74 ? 29.172 11.016 0.29 1 94.31 74 LEU A O 1
ATOM 601 N N . SER A 1 75 ? 27.875 9.633 -1.032 1 91.75 75 SER A N 1
ATOM 602 C CA . SER A 1 75 ? 28.828 8.531 -0.984 1 91.75 75 SER A CA 1
ATOM 603 C C . SER A 1 75 ? 28.703 7.633 -2.213 1 91.75 75 SER A C 1
ATOM 605 O O . SER A 1 75 ? 27.891 7.906 -3.104 1 91.75 75 SER A O 1
ATOM 607 N N . ARG A 1 76 ? 29.672 6.641 -2.346 1 89.31 76 ARG A N 1
ATOM 608 C CA . ARG A 1 76 ? 29.625 5.652 -3.42 1 89.31 76 ARG A CA 1
ATOM 609 C C . ARG A 1 76 ? 29.531 4.238 -2.859 1 89.31 76 ARG A C 1
ATOM 611 O O . ARG A 1 76 ? 30.078 3.945 -1.794 1 89.31 76 ARG A O 1
ATOM 618 N N . ARG A 1 77 ? 28.703 3.391 -3.459 1 83.38 77 ARG A N 1
ATOM 619 C CA . ARG A 1 77 ? 28.578 2.002 -3.025 1 83.38 77 ARG A CA 1
ATOM 620 C C . ARG A 1 77 ? 28.797 1.042 -4.191 1 83.38 77 ARG A C 1
ATOM 622 O O . ARG A 1 77 ? 28.562 1.399 -5.348 1 83.38 77 ARG A O 1
ATOM 629 N N . GLU A 1 78 ? 29.188 -0.135 -3.799 1 84.94 78 GLU A N 1
ATOM 630 C CA . GLU A 1 78 ? 29.344 -1.178 -4.809 1 84.94 78 GLU A CA 1
ATOM 631 C C . GLU A 1 78 ? 28 -1.834 -5.133 1 84.94 78 GLU A C 1
ATOM 633 O O . GLU A 1 78 ? 27.188 -2.045 -4.242 1 84.94 78 GLU A O 1
ATOM 638 N N . ASP A 1 79 ? 27.719 -2.004 -6.398 1 83.94 79 ASP A N 1
ATOM 639 C CA . ASP A 1 79 ? 26.5 -2.666 -6.863 1 83.94 79 ASP A CA 1
ATOM 640 C C . ASP A 1 79 ? 26.766 -3.49 -8.117 1 83.94 79 ASP A C 1
ATOM 642 O O . ASP A 1 79 ? 27.859 -3.426 -8.688 1 83.94 79 ASP A O 1
ATOM 646 N N . VAL A 1 80 ? 25.875 -4.359 -8.367 1 83.31 80 VAL A N 1
ATOM 647 C CA . VAL A 1 80 ? 26 -5.195 -9.555 1 83.31 80 VAL A CA 1
ATOM 648 C C . VAL A 1 80 ? 24.984 -4.762 -10.602 1 83.31 80 VAL A C 1
ATOM 650 O O . VAL A 1 80 ? 23.797 -4.59 -10.297 1 83.31 80 VAL A O 1
ATOM 653 N N . ARG A 1 81 ? 25.453 -4.477 -11.766 1 83.56 81 ARG A N 1
ATOM 654 C CA . ARG A 1 81 ? 24.578 -4.148 -12.891 1 83.56 81 ARG A CA 1
ATOM 655 C C . ARG A 1 81 ? 24.797 -5.121 -14.047 1 83.56 81 ARG A C 1
ATOM 657 O O . ARG A 1 81 ? 25.891 -5.637 -14.234 1 83.56 81 ARG A O 1
ATOM 664 N N . HIS A 1 82 ? 23.672 -5.379 -14.703 1 81.62 82 HIS A N 1
ATOM 665 C CA . HIS A 1 82 ? 23.766 -6.273 -15.852 1 81.62 82 HIS A CA 1
ATOM 666 C C . HIS A 1 82 ? 23.984 -5.496 -17.141 1 81.62 82 HIS A C 1
ATOM 668 O O . HIS A 1 82 ? 23.156 -4.656 -17.516 1 81.62 82 HIS A O 1
ATOM 674 N N . ILE A 1 83 ? 25.109 -5.656 -17.672 1 78.62 83 ILE A N 1
ATOM 675 C CA . ILE A 1 83 ? 25.422 -5.094 -18.984 1 78.62 83 ILE A CA 1
ATOM 676 C C . ILE A 1 83 ? 25.438 -6.207 -20.031 1 78.62 83 ILE A C 1
ATOM 678 O O . ILE A 1 83 ? 26.25 -7.129 -19.953 1 78.62 83 ILE A O 1
ATOM 682 N N . ASN A 1 84 ? 24.641 -6.129 -20.922 1 74.69 84 ASN A N 1
ATOM 683 C CA . ASN A 1 84 ? 24.531 -7.164 -21.938 1 74.69 84 ASN A CA 1
ATOM 684 C C . ASN A 1 84 ? 24.328 -8.547 -21.328 1 74.69 84 ASN A C 1
ATOM 686 O O . ASN A 1 84 ? 25.047 -9.492 -21.672 1 74.69 84 ASN A O 1
ATOM 690 N N . SER A 1 85 ? 23.641 -8.656 -20.25 1 78.56 85 SER A N 1
ATOM 691 C CA . SER A 1 85 ? 23.203 -9.883 -19.594 1 78.56 85 SER A CA 1
ATOM 692 C C . SER A 1 85 ? 24.312 -10.469 -18.719 1 78.56 85 SER A C 1
ATOM 694 O O . SER A 1 85 ? 24.203 -11.586 -18.219 1 78.56 85 SER A O 1
ATOM 696 N N . ILE A 1 86 ? 25.453 -9.68 -18.625 1 81.12 86 ILE A N 1
ATOM 697 C CA . ILE A 1 86 ? 26.562 -10.102 -17.797 1 81.12 86 ILE A CA 1
ATOM 698 C C . ILE A 1 86 ? 26.625 -9.242 -16.531 1 81.12 86 ILE A C 1
ATOM 700 O O . ILE A 1 86 ? 26.641 -8.016 -16.609 1 81.12 86 ILE A O 1
ATOM 704 N N . PRO A 1 87 ? 26.562 -9.883 -15.398 1 83.75 87 PRO A N 1
ATOM 705 C CA . PRO A 1 87 ? 26.656 -9.102 -14.164 1 83.75 87 PRO A CA 1
ATOM 706 C C . PRO A 1 87 ? 28.047 -8.484 -13.961 1 83.75 87 PRO A C 1
ATOM 708 O O . PRO A 1 87 ? 29.047 -9.172 -14.125 1 83.75 87 PRO A O 1
ATOM 711 N N . LYS A 1 88 ? 28.109 -7.203 -13.82 1 83.94 88 LYS A N 1
ATOM 712 C CA . LYS A 1 88 ? 29.359 -6.496 -13.547 1 83.94 88 LYS A CA 1
ATOM 713 C C . LYS A 1 88 ? 29.25 -5.652 -12.281 1 83.94 88 LYS A C 1
ATOM 715 O O . LYS A 1 88 ? 28.219 -5.012 -12.039 1 83.94 88 LYS A O 1
ATOM 720 N N . LYS A 1 89 ? 30.297 -5.664 -11.5 1 85.06 89 LYS A N 1
ATOM 721 C CA . LYS A 1 89 ? 30.359 -4.812 -10.312 1 85.06 89 LYS A CA 1
ATOM 722 C C . LYS A 1 89 ? 30.656 -3.363 -10.695 1 85.06 89 LYS A C 1
ATOM 724 O O . LYS A 1 89 ? 31.578 -3.096 -11.477 1 85.06 89 LYS A O 1
ATOM 729 N N . ILE A 1 90 ? 29.766 -2.549 -10.273 1 86 90 ILE A N 1
ATOM 730 C CA . ILE A 1 90 ? 29.953 -1.13 -10.562 1 86 90 ILE A CA 1
ATOM 731 C C . ILE A 1 90 ? 29.812 -0.321 -9.273 1 86 90 ILE A C 1
ATOM 733 O O . ILE A 1 90 ? 29.281 -0.813 -8.273 1 86 90 ILE A O 1
ATOM 737 N N . LEU A 1 91 ? 30.391 0.861 -9.383 1 89.31 91 LEU A N 1
ATOM 738 C CA . LEU A 1 91 ? 30.203 1.82 -8.305 1 89.31 91 LEU A CA 1
ATOM 739 C C . LEU A 1 91 ? 29.031 2.752 -8.602 1 89.31 91 LEU A C 1
ATOM 741 O O . LEU A 1 91 ? 28.969 3.35 -9.68 1 89.31 91 LEU A O 1
ATOM 745 N N . VAL A 1 92 ? 28.156 2.744 -7.695 1 87.94 92 VAL A N 1
ATOM 746 C CA . VAL A 1 92 ? 26.984 3.592 -7.863 1 87.94 92 VAL A CA 1
ATOM 747 C C . VAL A 1 92 ? 27.031 4.75 -6.867 1 87.94 92 VAL A C 1
ATOM 749 O O . VAL A 1 92 ? 27.438 4.566 -5.719 1 87.94 92 VAL A O 1
ATOM 752 N N . ASN A 1 93 ? 26.578 5.926 -7.344 1 90.56 93 ASN A N 1
ATOM 753 C CA . ASN A 1 93 ? 26.547 7.121 -6.508 1 90.56 93 ASN A CA 1
ATOM 754 C C . ASN A 1 93 ? 25.297 7.16 -5.633 1 90.56 93 ASN A C 1
ATOM 756 O O . ASN A 1 93 ? 24.188 6.934 -6.121 1 90.56 93 ASN A O 1
ATOM 760 N N . GLU A 1 94 ? 25.562 7.34 -4.367 1 91.38 94 GLU A N 1
ATOM 761 C CA . GLU A 1 94 ? 24.469 7.668 -3.463 1 91.38 94 GLU A CA 1
ATOM 762 C C . GLU A 1 94 ? 24.281 9.18 -3.354 1 91.38 94 GLU A C 1
ATOM 764 O O . GLU A 1 94 ? 25.203 9.906 -3.012 1 91.38 94 GLU A O 1
ATOM 769 N N . THR A 1 95 ? 23.078 9.609 -3.67 1 94.81 95 THR A N 1
ATOM 770 C CA . THR A 1 95 ? 22.891 11.047 -3.781 1 94.81 95 THR A CA 1
ATOM 771 C C . THR A 1 95 ? 21.641 11.484 -3.018 1 94.81 95 THR A C 1
ATOM 773 O O . THR A 1 95 ? 20.734 10.68 -2.779 1 94.81 95 THR A O 1
ATOM 776 N N . ALA A 1 96 ? 21.656 12.695 -2.496 1 97 96 ALA A N 1
ATOM 777 C CA . ALA A 1 96 ? 20.469 13.414 -2.027 1 97 96 ALA A CA 1
ATOM 778 C C . ALA A 1 96 ? 20.016 14.445 -3.057 1 97 96 ALA A C 1
ATOM 780 O O . ALA A 1 96 ? 20.797 14.906 -3.877 1 97 96 ALA A O 1
ATOM 781 N N . SER A 1 97 ? 18.75 14.664 -3.1 1 96.94 97 SER A N 1
ATOM 782 C CA . SER A 1 97 ? 18.219 15.641 -4.043 1 96.94 97 SER A CA 1
ATOM 783 C C . SER A 1 97 ? 17.812 16.938 -3.332 1 96.94 97 SER A C 1
ATOM 785 O O . SER A 1 97 ? 17.016 16.906 -2.391 1 96.94 97 SER A O 1
ATOM 787 N N . TYR A 1 98 ? 18.406 18.125 -3.754 1 97.75 98 TYR A N 1
ATOM 788 C CA . TYR A 1 98 ? 18.141 19.422 -3.143 1 97.75 98 TYR A CA 1
ATOM 789 C C . TYR A 1 98 ? 17.5 20.375 -4.145 1 97.75 98 TYR A C 1
ATOM 791 O O . TYR A 1 98 ? 17.906 20.438 -5.301 1 97.75 98 TYR A O 1
ATOM 799 N N . ILE A 1 99 ? 16.438 20.969 -3.768 1 97 99 ILE A N 1
ATOM 800 C CA . ILE A 1 99 ? 15.789 22.047 -4.516 1 97 99 ILE A CA 1
ATOM 801 C C . ILE A 1 99 ? 16.109 23.391 -3.865 1 97 99 ILE A C 1
ATOM 803 O O . ILE A 1 99 ? 15.711 23.656 -2.729 1 97 99 ILE A O 1
ATOM 807 N N . SER A 1 100 ? 16.719 24.25 -4.574 1 96.69 100 SER A N 1
ATOM 808 C CA . SER A 1 100 ? 17.203 25.516 -4.012 1 96.69 100 SER A CA 1
ATOM 809 C C . SER A 1 100 ? 16.062 26.344 -3.453 1 96.69 100 SER A C 1
ATOM 811 O O . SER A 1 100 ? 15.117 26.688 -4.176 1 96.69 100 SER A O 1
ATOM 813 N N . ILE A 1 101 ? 16.172 26.656 -2.176 1 98 101 ILE A N 1
ATOM 814 C CA . ILE A 1 101 ? 15.164 27.5 -1.538 1 98 101 ILE A CA 1
ATOM 815 C C . ILE A 1 101 ? 15.211 28.906 -2.119 1 98 101 ILE A C 1
ATOM 817 O O . ILE A 1 101 ? 14.18 29.562 -2.254 1 98 101 ILE A O 1
ATOM 821 N N . ILE A 1 102 ? 16.391 29.422 -2.533 1 97.31 102 ILE A N 1
ATOM 822 C CA . ILE A 1 102 ? 16.562 30.75 -3.113 1 97.31 102 ILE A CA 1
ATOM 823 C C . ILE A 1 102 ? 15.812 30.828 -4.445 1 97.31 102 ILE A C 1
ATOM 825 O O . ILE A 1 102 ? 15.047 31.766 -4.676 1 97.31 102 ILE A O 1
ATOM 829 N N . ASP A 1 103 ? 16.047 29.781 -5.258 1 94.81 103 ASP A N 1
ATOM 830 C CA . ASP A 1 103 ? 15.406 29.781 -6.566 1 94.81 103 ASP A CA 1
ATOM 831 C C . ASP A 1 103 ? 13.891 29.672 -6.438 1 94.81 103 ASP A C 1
ATOM 833 O O . ASP A 1 103 ? 13.156 30.25 -7.242 1 94.81 103 ASP A O 1
ATOM 837 N N . THR A 1 104 ? 13.43 28.922 -5.457 1 96.31 104 THR A N 1
ATOM 838 C CA . THR A 1 104 ? 12 28.797 -5.219 1 96.31 104 THR A CA 1
ATOM 839 C C . THR A 1 104 ? 11.398 30.141 -4.797 1 96.31 104 THR A C 1
ATOM 841 O O . THR A 1 104 ? 10.359 30.547 -5.316 1 96.31 104 THR A O 1
ATOM 844 N N . LEU A 1 105 ? 12.039 30.812 -3.877 1 96.81 105 LEU A N 1
ATOM 845 C CA . LEU A 1 105 ? 11.555 32.094 -3.402 1 96.81 105 LEU A CA 1
ATOM 846 C C . LEU A 1 105 ? 11.578 33.125 -4.523 1 96.81 105 LEU A C 1
ATOM 848 O O . LEU A 1 105 ? 10.664 33.969 -4.637 1 96.81 105 LEU A O 1
ATOM 852 N N . LYS A 1 106 ? 12.625 33.125 -5.352 1 94.06 106 LYS A N 1
ATOM 853 C CA . LYS A 1 106 ? 12.695 34.031 -6.5 1 94.06 106 LYS A CA 1
ATOM 854 C C . LYS A 1 106 ? 11.477 33.875 -7.402 1 94.06 106 LYS A C 1
ATOM 856 O O . LYS A 1 106 ? 10.914 34.844 -7.883 1 94.06 106 LYS A O 1
ATOM 861 N N . LEU A 1 107 ? 11.109 32.594 -7.57 1 92.12 107 LEU A N 1
ATOM 862 C CA . LEU A 1 107 ? 9.969 32.312 -8.438 1 92.12 107 LEU A CA 1
ATOM 863 C C . LEU A 1 107 ? 8.672 32.781 -7.789 1 92.12 107 LEU A C 1
ATOM 865 O O . LEU A 1 107 ? 7.801 33.344 -8.469 1 92.12 107 LEU A O 1
ATOM 869 N N . ILE A 1 108 ? 8.484 32.594 -6.508 1 94.44 108 ILE A N 1
ATOM 870 C CA . ILE A 1 108 ? 7.27 32.969 -5.789 1 94.44 108 ILE A CA 1
ATOM 871 C C . ILE A 1 108 ? 7.086 34.5 -5.84 1 94.44 108 ILE A C 1
ATOM 873 O O . ILE A 1 108 ? 5.988 34.969 -6.117 1 94.44 108 ILE A O 1
ATOM 877 N N . PHE A 1 109 ? 8.133 35.25 -5.688 1 93.69 109 PHE A N 1
ATOM 878 C CA . PHE A 1 109 ? 8.031 36.688 -5.559 1 93.69 109 PHE A CA 1
ATOM 879 C C . PHE A 1 109 ? 8.203 37.375 -6.914 1 93.69 109 PHE A C 1
ATOM 881 O O . PHE A 1 109 ? 8.258 38.594 -6.996 1 93.69 109 PHE A O 1
ATOM 888 N N . ARG A 1 110 ? 8.328 36.531 -7.898 1 89.75 110 ARG A N 1
ATOM 889 C CA . ARG A 1 110 ? 8.25 37.094 -9.242 1 89.75 110 ARG A CA 1
ATOM 890 C C . ARG A 1 110 ? 6.895 37.75 -9.484 1 89.75 110 ARG A C 1
ATOM 892 O O . ARG A 1 110 ? 6.793 38.719 -10.242 1 89.75 110 ARG A O 1
ATOM 899 N N . ASN A 1 111 ? 5.934 37.219 -8.859 1 88.94 111 ASN A N 1
ATOM 900 C CA . ASN A 1 111 ? 4.594 37.812 -8.906 1 88.94 111 ASN A CA 1
ATOM 901 C C . ASN A 1 111 ? 4.5 39.062 -8.062 1 88.94 111 ASN A C 1
ATOM 903 O O . ASN A 1 111 ? 4.672 39.031 -6.844 1 88.94 111 ASN A O 1
ATOM 907 N N . PRO A 1 112 ? 4.148 40.156 -8.648 1 89.44 112 PRO A N 1
ATOM 908 C CA . PRO A 1 112 ? 4.098 41.406 -7.902 1 89.44 112 PRO A CA 1
ATOM 909 C C . PRO A 1 112 ? 3.049 41.406 -6.793 1 89.44 112 PRO A C 1
ATOM 911 O O . PRO A 1 112 ? 3.221 42.062 -5.77 1 89.44 112 PRO A O 1
ATOM 914 N N . GLN A 1 113 ? 2.047 40.656 -6.977 1 88.06 113 GLN A N 1
ATOM 915 C CA . GLN A 1 113 ? 1.015 40.562 -5.949 1 88.06 113 GLN A CA 1
ATOM 916 C C . GLN A 1 113 ? 1.576 40 -4.656 1 88.06 113 GLN A C 1
ATOM 918 O O . GLN A 1 113 ? 1.197 40.438 -3.562 1 88.06 113 GLN A O 1
ATOM 923 N N . ASN A 1 114 ? 2.469 39.094 -4.777 1 92.25 114 ASN A N 1
ATOM 924 C CA . ASN A 1 114 ? 3.078 38.469 -3.602 1 92.25 114 ASN A CA 1
ATOM 925 C C . ASN A 1 114 ? 4.016 39.438 -2.885 1 92.25 114 ASN A C 1
ATOM 927 O O . ASN A 1 114 ? 4.102 39.438 -1.656 1 92.25 114 ASN A O 1
ATOM 931 N N . ARG A 1 115 ? 4.629 40.281 -3.646 1 91.06 115 ARG A N 1
ATOM 932 C CA . ARG A 1 115 ? 5.492 41.312 -3.045 1 91.06 115 ARG A CA 1
ATOM 933 C C . ARG A 1 115 ? 4.668 42.344 -2.289 1 91.06 115 ARG A C 1
ATOM 935 O O . ARG A 1 115 ? 5.059 42.781 -1.204 1 91.06 115 ARG A O 1
ATOM 942 N N . ARG A 1 116 ? 3.576 42.594 -2.818 1 88.69 116 ARG A N 1
ATOM 943 C CA . ARG A 1 116 ? 2.693 43.562 -2.168 1 88.69 116 ARG A CA 1
ATOM 944 C C . ARG A 1 116 ? 2.133 43 -0.866 1 88.69 116 ARG A C 1
ATOM 946 O O . ARG A 1 116 ? 1.945 43.719 0.106 1 88.69 116 ARG A O 1
ATOM 953 N N . LEU A 1 117 ? 1.898 41.781 -0.908 1 87.5 117 LEU A N 1
ATOM 954 C CA . LEU A 1 117 ? 1.383 41.125 0.289 1 87.5 117 LEU A CA 1
ATOM 955 C C . LEU A 1 117 ? 2.412 41.156 1.414 1 87.5 117 LEU A C 1
ATOM 957 O O . LEU A 1 117 ? 2.053 41.281 2.586 1 87.5 117 LEU A O 1
ATOM 961 N N . LEU A 1 118 ? 3.619 41.031 1.061 1 88.06 118 LEU A N 1
ATOM 962 C CA . LEU A 1 118 ? 4.695 41.094 2.043 1 88.06 118 LEU A CA 1
ATOM 963 C C . LEU A 1 118 ? 4.727 42.469 2.697 1 88.06 118 LEU A C 1
ATOM 965 O O . LEU A 1 118 ? 4.945 42.594 3.904 1 88.06 118 LEU A O 1
ATOM 969 N N . GLU A 1 119 ? 4.379 43.438 1.882 1 83.94 119 GLU A N 1
ATOM 970 C CA . GLU A 1 119 ? 4.406 44.812 2.359 1 83.94 119 GLU A CA 1
ATOM 971 C C . GLU A 1 119 ? 3.166 45.125 3.191 1 83.94 119 GLU A C 1
ATOM 973 O O . GLU A 1 119 ? 3.252 45.844 4.195 1 83.94 119 GLU A O 1
ATOM 978 N N . LYS A 1 120 ? 2.08 44.562 2.846 1 79.44 120 LYS A N 1
ATOM 979 C CA . LYS A 1 120 ? 0.804 44.844 3.494 1 79.44 120 LYS A CA 1
ATOM 980 C C . LYS A 1 120 ? 0.728 44.219 4.871 1 79.44 120 LYS A C 1
ATOM 982 O O . LYS A 1 120 ? 0.051 44.719 5.77 1 79.44 120 LYS A O 1
ATOM 987 N N . GLU A 1 121 ? 1.224 43.062 5.027 1 74.94 121 GLU A N 1
ATOM 988 C CA . GLU A 1 121 ? 1.196 42.406 6.328 1 74.94 121 GLU A CA 1
ATOM 989 C C . GLU A 1 121 ? 1.676 43.344 7.434 1 74.94 121 GLU A C 1
ATOM 991 O O . GLU A 1 121 ? 1.13 43.344 8.539 1 74.94 121 GLU A O 1
ATOM 996 N N . ASN A 1 122 ? 2.547 44.156 7.121 1 62.06 122 ASN A N 1
ATOM 997 C CA . ASN A 1 122 ? 3.178 45.031 8.094 1 62.06 122 ASN A CA 1
ATOM 998 C C . ASN A 1 122 ? 2.264 46.188 8.469 1 62.06 122 ASN A C 1
ATOM 1000 O O . ASN A 1 122 ? 2.305 46.688 9.602 1 62.06 122 ASN A O 1
ATOM 1004 N N . ASP A 1 123 ? 1.434 46.5 7.539 1 57.78 123 ASP A N 1
ATOM 1005 C CA . ASP A 1 123 ? 0.541 47.625 7.781 1 57.78 123 ASP A CA 1
ATOM 1006 C C . ASP A 1 123 ? -0.614 47.25 8.695 1 57.78 123 ASP A C 1
ATOM 1008 O O . ASP A 1 123 ? -1.083 48.062 9.5 1 57.78 123 ASP A O 1
ATOM 1012 N N . GLN A 1 124 ? -1.136 46.125 8.641 1 53.38 124 GLN A N 1
ATOM 1013 C CA . GLN A 1 124 ? -2.305 45.688 9.383 1 53.38 124 GLN A CA 1
ATOM 1014 C C . GLN A 1 124 ? -1.968 45.469 10.859 1 53.38 124 GLN A C 1
ATOM 1016 O O . GLN A 1 124 ? -2.865 45.312 11.688 1 53.38 124 GLN A O 1
ATOM 1021 N N . SER A 1 125 ? -0.71 45.375 11.195 1 50.69 125 SER A N 1
ATOM 1022 C CA . SER A 1 125 ? -0.358 45.125 12.586 1 50.69 125 SER A CA 1
ATOM 1023 C C . SER A 1 125 ? -0.838 46.25 13.492 1 50.69 125 SER A C 1
ATOM 1025 O O . SER A 1 125 ? -1.019 46.031 14.695 1 50.69 125 SER A O 1
ATOM 1027 N N . GLU A 1 126 ? -0.82 47.469 12.945 1 45.78 126 GLU A N 1
ATOM 1028 C CA . GLU A 1 126 ? -0.948 48.625 13.844 1 45.78 126 GLU A CA 1
ATOM 1029 C C . GLU A 1 126 ? -2.35 48.688 14.445 1 45.78 126 GLU A C 1
ATOM 1031 O O . GLU A 1 126 ? -2.543 49.281 15.516 1 45.78 126 GLU A O 1
ATOM 1036 N N . ASN A 1 127 ? -3.35 48.344 13.727 1 43.22 127 ASN A N 1
ATOM 1037 C CA . ASN A 1 127 ? -4.656 48.719 14.258 1 43.22 127 ASN A CA 1
ATOM 1038 C C . ASN A 1 127 ? -5.25 47.594 15.109 1 43.22 127 ASN A C 1
ATOM 1040 O O . ASN A 1 127 ? -6.473 47.469 15.227 1 43.22 127 ASN A O 1
ATOM 1044 N N . THR A 1 128 ? -4.574 46.562 15.281 1 46.16 128 THR A N 1
ATOM 1045 C CA . THR A 1 128 ? -5.309 45.531 15.992 1 46.16 128 THR A CA 1
ATOM 1046 C C . THR A 1 128 ? -5.598 45.969 17.438 1 46.16 128 THR A C 1
ATOM 1048 O O . THR A 1 128 ? -4.695 46.406 18.141 1 46.16 128 THR A O 1
ATOM 1051 N N . PRO A 1 129 ? -6.805 45.875 17.781 1 48.44 129 PRO A N 1
ATOM 1052 C CA . PRO A 1 129 ? -7.309 46.25 19.109 1 48.44 129 PRO A CA 1
ATOM 1053 C C . PRO A 1 129 ? -6.449 45.656 20.234 1 48.44 129 PRO A C 1
ATOM 1055 O O . PRO A 1 129 ? -5.633 44.781 20 1 48.44 129 PRO A O 1
ATOM 1058 N N . CYS A 1 130 ? -6.605 46.156 21.562 1 51.09 130 CYS A N 1
ATOM 1059 C CA . CYS A 1 130 ? -6.141 46.094 22.938 1 51.09 130 CYS A CA 1
ATOM 1060 C C . CYS A 1 130 ? -5.953 44.625 23.375 1 51.09 130 CYS A C 1
ATOM 1062 O O . CYS A 1 130 ? -5.285 44.375 24.375 1 51.09 130 CYS A O 1
ATOM 1064 N N . VAL A 1 131 ? -6.641 43.562 22.797 1 60.03 131 VAL A N 1
ATOM 1065 C CA . VAL A 1 131 ? -6.523 42.25 23.422 1 60.03 131 VAL A CA 1
ATOM 1066 C C . VAL A 1 131 ? -5.449 41.406 22.719 1 60.03 131 VAL A C 1
ATOM 1068 O O . VAL A 1 131 ? -5.398 41.375 21.484 1 60.03 131 VAL A O 1
ATOM 1071 N N . THR A 1 132 ? -4.434 40.938 23.438 1 79.56 132 THR A N 1
ATOM 1072 C CA . THR A 1 132 ? -3.32 40.094 22.969 1 79.56 132 THR A CA 1
ATOM 1073 C C . THR A 1 132 ? -3.824 38.781 22.391 1 79.56 132 THR A C 1
ATOM 1075 O O . THR A 1 132 ? -4.52 38.031 23.062 1 79.56 132 THR A O 1
ATOM 1078 N N . GLU A 1 133 ? -3.701 38.562 21.047 1 87.75 133 GLU A N 1
ATOM 1079 C CA . GLU A 1 133 ? -4.074 37.344 20.375 1 87.75 133 GLU A CA 1
ATOM 1080 C C . GLU A 1 133 ? -2.865 36.688 19.719 1 87.75 133 GLU A C 1
ATOM 1082 O O . GLU A 1 133 ? -1.996 37.375 19.172 1 87.75 133 GLU A O 1
ATOM 1087 N N . TYR A 1 134 ? -2.779 35.375 19.891 1 92.31 134 TYR A N 1
ATOM 1088 C CA . TYR A 1 134 ? -1.729 34.562 19.297 1 92.31 134 TYR A CA 1
ATOM 1089 C C . TYR A 1 134 ? -2.256 33.812 18.094 1 92.31 134 TYR A C 1
ATOM 1091 O O . TYR A 1 134 ? -3.008 32.844 18.234 1 92.31 134 TYR A O 1
ATOM 1099 N N . SER A 1 135 ? -1.909 34.219 16.906 1 89.19 135 SER A N 1
ATOM 1100 C CA . SER A 1 135 ? -2.416 33.594 15.695 1 89.19 135 SER A CA 1
ATOM 1101 C C . SER A 1 135 ? -1.276 33.094 14.805 1 89.19 135 SER A C 1
ATOM 1103 O O . SER A 1 135 ? -1.298 31.969 14.312 1 89.19 135 SER A O 1
ATOM 1105 N N . THR A 1 136 ? -0.305 33.969 14.617 1 90 136 THR A N 1
ATOM 1106 C CA . THR A 1 136 ? 0.85 33.656 13.781 1 90 136 THR A CA 1
ATOM 1107 C C . THR A 1 136 ? 2.15 33.906 14.539 1 90 136 THR A C 1
ATOM 1109 O O . THR A 1 136 ? 2.127 34.344 15.695 1 90 136 THR A O 1
ATOM 1112 N N . PHE A 1 137 ? 3.221 33.562 13.953 1 92.62 137 PHE A N 1
ATOM 1113 C CA . PHE A 1 137 ? 4.52 33.812 14.562 1 92.62 137 PHE A CA 1
ATOM 1114 C C . PHE A 1 137 ? 4.699 35.281 14.898 1 92.62 137 PHE A C 1
ATOM 1116 O O . PHE A 1 137 ? 5.312 35.625 15.914 1 92.62 137 PHE A O 1
ATOM 1123 N N . LYS A 1 138 ? 4.164 36.094 14.07 1 90.81 138 LYS A N 1
ATOM 1124 C CA . LYS A 1 138 ? 4.273 37.562 14.242 1 90.81 138 LYS A CA 1
ATOM 1125 C C . LYS A 1 138 ? 3.639 38 15.562 1 90.81 138 LYS A C 1
ATOM 1127 O O . LYS A 1 138 ? 4.094 38.969 16.172 1 90.81 138 LYS A O 1
ATOM 1132 N N . SER A 1 139 ? 2.631 37.312 15.945 1 90.38 139 SER A N 1
ATOM 1133 C CA . SER A 1 139 ? 1.925 37.656 17.172 1 90.38 139 SER A CA 1
ATOM 1134 C C . SER A 1 139 ? 2.641 37.094 18.406 1 90.38 139 SER A C 1
ATOM 1136 O O . SER A 1 139 ? 2.303 37.438 19.531 1 90.38 139 SER A O 1
ATOM 1138 N N . GLY A 1 140 ? 3.652 36.344 18.219 1 92.69 140 GLY A N 1
ATOM 1139 C CA . GLY A 1 140 ? 4.387 35.75 19.312 1 92.69 140 GLY A CA 1
ATOM 1140 C C . GLY A 1 140 ? 5.441 36.656 19.906 1 92.69 140 GLY A C 1
ATOM 1141 O O . GLY A 1 140 ? 5.883 37.594 19.25 1 92.69 140 GLY A O 1
ATOM 1142 N N . GLU A 1 141 ? 5.867 36.344 21.016 1 94.19 141 GLU A N 1
ATOM 1143 C CA . GLU A 1 141 ? 6.855 37.156 21.734 1 94.19 141 GLU A CA 1
ATOM 1144 C C . GLU A 1 141 ? 8.211 37.094 21.031 1 94.19 141 GLU A C 1
ATOM 1146 O O . GLU A 1 141 ? 8.961 38.094 21.062 1 94.19 141 GLU A O 1
ATOM 1151 N N . THR A 1 142 ? 8.523 36.031 20.438 1 93.75 142 THR A N 1
ATOM 1152 C CA . THR A 1 142 ? 9.812 35.875 19.766 1 93.75 142 THR A CA 1
ATOM 1153 C C . THR A 1 142 ? 9.961 36.906 18.641 1 93.75 142 THR A C 1
ATOM 1155 O O . THR A 1 142 ? 11.031 37.469 18.469 1 93.75 142 THR A O 1
ATOM 1158 N N . PHE A 1 143 ? 8.953 37.094 17.875 1 92.5 143 PHE A N 1
ATOM 1159 C CA . PHE A 1 143 ? 8.961 38.062 16.797 1 92.5 143 PHE A CA 1
ATOM 1160 C C . PHE A 1 143 ? 9.109 39.5 17.344 1 92.5 143 PHE A C 1
ATOM 1162 O O . PHE A 1 143 ? 9.906 40.281 16.828 1 92.5 143 PHE A O 1
ATOM 1169 N N . LYS A 1 144 ? 8.453 39.719 18.391 1 89.44 144 LYS A N 1
ATOM 1170 C CA . LYS A 1 144 ? 8.383 41.062 18.953 1 89.44 144 LYS A CA 1
ATOM 1171 C C . LYS A 1 144 ? 9.711 41.469 19.594 1 89.44 144 LYS A C 1
ATOM 1173 O O . LYS A 1 144 ? 10.062 42.656 19.625 1 89.44 144 LYS A O 1
ATOM 1178 N N . THR A 1 145 ? 10.414 40.531 20.016 1 90.25 145 THR A N 1
ATOM 1179 C CA . THR A 1 145 ? 11.617 40.844 20.781 1 90.25 145 THR A CA 1
ATOM 1180 C C . THR A 1 145 ? 12.852 40.844 19.875 1 90.25 145 THR A C 1
ATOM 1182 O O . THR A 1 145 ? 13.891 41.375 20.234 1 90.25 145 THR A O 1
ATOM 1185 N N . LYS A 1 146 ? 12.82 40.312 18.797 1 91.25 146 LYS A N 1
ATOM 1186 C CA . LYS A 1 146 ? 13.984 40.188 17.922 1 91.25 146 LYS A CA 1
ATOM 1187 C C . LYS A 1 146 ? 14.203 41.469 17.141 1 91.25 146 LYS A C 1
ATOM 1189 O O . LYS A 1 146 ? 13.297 41.969 16.453 1 91.25 146 LY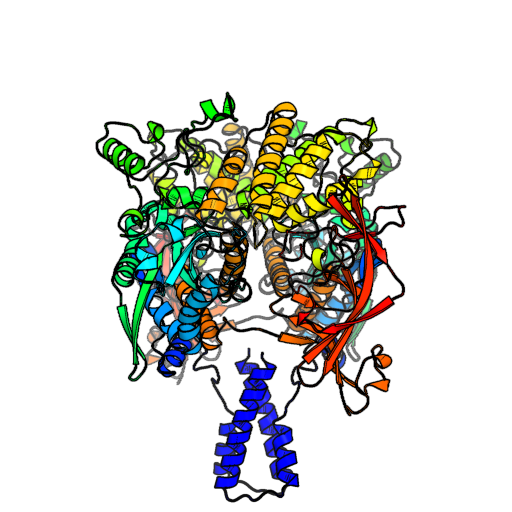S A O 1
ATOM 1194 N N . ASP A 1 147 ? 15.344 41.969 17.078 1 90.94 147 ASP A N 1
ATOM 1195 C CA . ASP A 1 147 ? 15.727 43.219 16.438 1 90.94 147 ASP A CA 1
ATOM 1196 C C . ASP A 1 147 ? 15.656 43.094 14.914 1 90.94 147 ASP A C 1
ATOM 1198 O O . ASP A 1 147 ? 15.367 44.062 14.219 1 90.94 147 ASP A O 1
ATOM 1202 N N . LEU A 1 148 ? 15.797 41.938 14.5 1 91.38 148 LEU A N 1
ATOM 1203 C CA . LEU A 1 148 ? 15.789 41.688 13.062 1 91.38 148 LEU A CA 1
ATOM 1204 C C . LEU A 1 148 ? 14.484 42.156 12.438 1 91.38 148 LEU A C 1
ATOM 1206 O O . LEU A 1 148 ? 14.5 42.812 11.398 1 91.38 148 LEU A O 1
ATOM 1210 N N . PHE A 1 149 ? 13.43 41.906 13.039 1 90.94 149 PHE A N 1
ATOM 1211 C CA . PHE A 1 149 ? 12.125 42.156 12.445 1 90.94 149 PHE A CA 1
ATOM 1212 C C . PHE A 1 149 ? 11.758 43.625 12.57 1 90.94 149 PHE A C 1
ATOM 1214 O O . PHE A 1 149 ? 10.875 44.125 11.859 1 90.94 149 PHE A O 1
ATOM 1221 N N . ARG A 1 150 ? 12.422 44.344 13.398 1 88.94 150 ARG A N 1
ATOM 1222 C CA . ARG A 1 150 ? 12.258 45.781 13.477 1 88.94 150 ARG A CA 1
ATOM 1223 C C . ARG A 1 150 ? 13.023 46.469 12.359 1 88.94 150 ARG A C 1
ATOM 1225 O O . ARG A 1 150 ? 12.516 47.438 11.75 1 88.94 150 ARG A O 1
ATOM 1232 N N . SER A 1 151 ? 14.156 45.906 12.188 1 90.19 151 SER A N 1
ATOM 1233 C CA . SER A 1 151 ? 15.023 46.469 1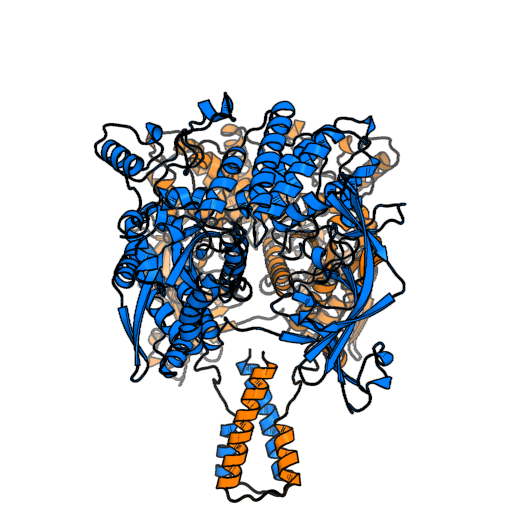1.164 1 90.19 151 SER A CA 1
ATOM 1234 C C . SER A 1 151 ? 14.555 46.094 9.766 1 90.19 151 SER A C 1
ATOM 1236 O O . SER A 1 151 ? 14.695 46.906 8.828 1 90.19 151 SER A O 1
ATOM 1238 N N . PHE A 1 152 ? 14.07 44.875 9.672 1 90.75 152 PHE A N 1
ATOM 1239 C CA . PHE A 1 152 ? 13.617 44.375 8.375 1 90.75 152 PHE A CA 1
ATOM 1240 C C . PHE A 1 152 ? 12.219 43.812 8.477 1 90.75 152 PHE A C 1
ATOM 1242 O O . PHE A 1 152 ? 12.039 42.594 8.422 1 90.75 152 PHE A O 1
ATOM 1249 N N . PRO A 1 153 ? 11.281 44.594 8.414 1 85.69 153 PRO A N 1
ATOM 1250 C CA . PRO A 1 153 ? 9.906 44.156 8.633 1 85.69 153 PRO A CA 1
ATOM 1251 C C . PRO A 1 153 ? 9.383 43.281 7.5 1 85.69 153 PRO A C 1
ATOM 1253 O O . PRO A 1 153 ? 8.469 42.469 7.707 1 85.69 153 PRO A O 1
ATOM 1256 N N . ASN A 1 154 ? 9.961 43.438 6.332 1 87.81 154 ASN A N 1
ATOM 1257 C CA . ASN A 1 154 ? 9.5 42.688 5.176 1 87.81 154 ASN A CA 1
ATOM 1258 C C . ASN A 1 154 ? 10.305 41.406 4.992 1 87.81 154 ASN A C 1
ATOM 1260 O O . ASN A 1 154 ? 10.234 40.75 3.938 1 87.81 154 ASN A O 1
ATOM 1264 N N . CYS A 1 155 ? 10.93 41.031 6.035 1 94 155 CYS A N 1
ATOM 1265 C CA . CYS A 1 155 ? 11.719 39.812 5.973 1 94 155 CYS A CA 1
ATOM 1266 C C . CYS A 1 155 ? 10.828 38.594 5.84 1 94 155 CYS A C 1
ATOM 1268 O O . CYS A 1 155 ? 9.82 38.469 6.539 1 94 155 CYS A O 1
ATOM 1270 N N . VAL A 1 156 ? 11.164 37.688 4.875 1 96.12 156 VAL A N 1
ATOM 1271 C CA . VAL A 1 156 ? 10.391 36.438 4.68 1 96.12 156 VAL A CA 1
ATOM 1272 C C . VAL A 1 156 ? 10.664 35.469 5.824 1 96.12 156 VAL A C 1
ATOM 1274 O O . VAL A 1 156 ? 11.82 35.219 6.152 1 96.12 156 VAL A O 1
ATOM 1277 N N . ARG A 1 157 ? 9.648 35.062 6.48 1 96.5 157 ARG A N 1
ATOM 1278 C CA . ARG A 1 157 ? 9.766 34.094 7.566 1 96.5 157 ARG A CA 1
ATOM 1279 C C . ARG A 1 157 ? 9.484 32.656 7.07 1 96.5 157 ARG A C 1
ATOM 1281 O O . ARG A 1 157 ? 8.414 32.406 6.516 1 96.5 157 ARG A O 1
ATOM 1288 N N . ILE A 1 158 ? 10.398 31.75 7.328 1 96.88 158 ILE A N 1
ATOM 1289 C CA . ILE A 1 158 ? 10.328 30.406 6.777 1 96.88 158 ILE A CA 1
ATOM 1290 C C . ILE A 1 158 ? 10.188 29.391 7.906 1 96.88 158 ILE A C 1
ATOM 1292 O O . ILE A 1 158 ? 10.922 29.453 8.898 1 96.88 158 ILE A O 1
ATOM 1296 N N . SER A 1 159 ? 9.211 28.531 7.773 1 96.56 159 SER A N 1
ATOM 1297 C CA . SER A 1 159 ? 9.133 27.328 8.609 1 96.56 159 SER A CA 1
ATOM 1298 C C . SER A 1 159 ? 9.578 26.094 7.836 1 96.56 159 SER A C 1
ATOM 1300 O O . SER A 1 159 ? 9.156 25.875 6.703 1 96.56 159 SER A O 1
ATOM 1302 N N . ILE A 1 160 ? 10.438 25.312 8.398 1 97.81 160 ILE A N 1
ATOM 1303 C CA . ILE A 1 160 ? 10.922 24.109 7.758 1 97.81 160 ILE A CA 1
ATOM 1304 C C . ILE A 1 160 ? 10.32 22.875 8.445 1 97.81 160 ILE A C 1
ATOM 1306 O O . ILE A 1 160 ? 10.117 22.875 9.664 1 97.81 160 ILE A O 1
ATOM 1310 N N . TYR A 1 161 ? 10 21.875 7.68 1 96.44 161 TYR A N 1
ATOM 1311 C CA . TYR A 1 161 ? 9.391 20.625 8.141 1 96.44 161 TYR A CA 1
ATOM 1312 C C . TYR A 1 161 ? 10.203 19.422 7.68 1 96.44 161 TYR A C 1
ATOM 1314 O O . TYR A 1 161 ? 10.789 19.438 6.598 1 96.44 161 TYR A O 1
ATOM 1322 N N . GLN A 1 162 ? 10.297 18.469 8.555 1 96.25 162 GLN A N 1
ATOM 1323 C CA . GLN A 1 162 ? 10.953 17.219 8.203 1 96.25 162 GLN A CA 1
ATOM 1324 C C . GLN A 1 162 ? 10.102 16.016 8.602 1 96.25 162 GLN A C 1
ATOM 1326 O O . GLN A 1 162 ? 9.5 16 9.68 1 96.25 162 GLN A O 1
ATOM 1331 N N . ASP A 1 163 ? 10.023 15.016 7.73 1 93.69 163 ASP A N 1
ATOM 1332 C CA . ASP A 1 163 ? 9.352 13.75 8.008 1 93.69 163 ASP A CA 1
ATOM 1333 C C . ASP A 1 163 ? 9.992 12.602 7.227 1 93.69 163 ASP A C 1
ATOM 1335 O O . ASP A 1 163 ? 10.586 12.82 6.172 1 93.69 163 ASP A O 1
ATOM 1339 N N . GLU A 1 164 ? 9.938 11.492 7.84 1 93.44 164 GLU A N 1
ATOM 1340 C CA . GLU A 1 164 ? 10.375 10.289 7.145 1 93.44 164 GLU A CA 1
ATOM 1341 C C . GLU A 1 164 ? 9.188 9.531 6.551 1 93.44 164 GLU A C 1
ATOM 1343 O O . GLU A 1 164 ? 8.219 9.242 7.246 1 93.44 164 GLU A O 1
ATOM 1348 N N . VAL A 1 165 ? 9.273 9.242 5.277 1 92.19 165 VAL A N 1
ATOM 1349 C CA . VAL A 1 165 ? 8.148 8.633 4.578 1 92.19 165 VAL A CA 1
ATOM 1350 C C . VAL A 1 165 ? 8.594 7.324 3.922 1 92.19 165 VAL A C 1
ATOM 1352 O O . VAL A 1 165 ? 9.594 7.293 3.197 1 92.19 165 VAL A O 1
ATOM 1355 N N . GLU A 1 166 ? 7.871 6.266 4.195 1 90.75 166 GLU A N 1
ATOM 1356 C CA . GLU A 1 166 ? 8.078 5.004 3.494 1 90.75 166 GLU A CA 1
ATOM 1357 C C . GLU A 1 166 ? 7.344 4.988 2.154 1 90.75 166 GLU A C 1
ATOM 1359 O O . GLU A 1 166 ? 6.113 5.027 2.113 1 90.75 166 GLU A O 1
ATOM 1364 N N . LEU A 1 167 ? 8.008 4.91 1.067 1 87.31 167 LEU A N 1
ATOM 1365 C CA . LEU A 1 167 ? 7.41 5.016 -0.259 1 87.31 167 LEU A CA 1
ATOM 1366 C C . LEU A 1 167 ? 6.91 3.656 -0.739 1 87.31 167 LEU A C 1
ATOM 1368 O O . LEU A 1 167 ? 5.984 3.584 -1.552 1 87.31 167 LEU A O 1
ATOM 1372 N N . GLY A 1 168 ? 7.477 2.588 -0.357 1 77.94 168 GLY A N 1
ATOM 1373 C CA . GLY A 1 168 ? 7.008 1.256 -0.706 1 77.94 168 GLY A CA 1
ATOM 1374 C C . GLY A 1 168 ? 6.121 0.638 0.359 1 77.94 168 GLY A C 1
ATOM 1375 O O . GLY A 1 168 ? 5.637 1.335 1.255 1 77.94 168 GLY A O 1
ATOM 1376 N N . ASN A 1 169 ? 5.75 -0.634 0.179 1 75.5 169 ASN A N 1
ATOM 1377 C CA . ASN A 1 169 ? 4.98 -1.381 1.168 1 75.5 169 ASN A CA 1
ATOM 1378 C C . ASN A 1 169 ? 5.781 -1.61 2.445 1 75.5 169 ASN A C 1
ATOM 1380 O O . ASN A 1 169 ? 6.828 -2.258 2.42 1 75.5 169 ASN A O 1
ATOM 1384 N N . ALA A 1 170 ? 5.246 -1.098 3.439 1 75.06 170 ALA A N 1
ATOM 1385 C CA . ALA A 1 170 ? 5.953 -1.132 4.715 1 75.06 170 ALA A CA 1
ATOM 1386 C C . ALA A 1 170 ? 6.094 -2.562 5.23 1 75.06 170 ALA A C 1
ATOM 1388 O O . ALA A 1 170 ? 6.906 -2.834 6.113 1 75.06 170 ALA A O 1
ATOM 1389 N N . LEU A 1 171 ? 5.363 -3.443 4.672 1 72.56 171 LEU A N 1
ATOM 1390 C CA . LEU A 1 171 ? 5.395 -4.832 5.125 1 72.56 171 LEU A CA 1
ATOM 1391 C C . LEU A 1 171 ? 6.242 -5.688 4.191 1 72.56 171 LEU A C 1
ATOM 1393 O O . LEU A 1 171 ? 6.449 -6.875 4.453 1 72.56 171 LEU A O 1
ATOM 1397 N N . SER A 1 172 ? 6.777 -5.086 3.201 1 76.38 172 SER A N 1
ATOM 1398 C CA . SER A 1 172 ? 7.516 -5.844 2.197 1 76.38 172 SER A CA 1
ATOM 1399 C C . SER A 1 172 ? 8.93 -6.16 2.676 1 76.38 172 SER A C 1
ATOM 1401 O O . SER A 1 172 ? 9.398 -5.59 3.664 1 76.38 172 SER A O 1
ATOM 1403 N N . SER A 1 173 ? 9.594 -7.109 2.023 1 78.88 173 SER A N 1
ATOM 1404 C CA . SER A 1 173 ? 10.977 -7.48 2.307 1 78.88 173 SER A CA 1
ATOM 1405 C C . SER A 1 173 ? 11.922 -6.305 2.088 1 78.88 173 SER A C 1
ATOM 1407 O O . SER A 1 173 ? 13.047 -6.312 2.582 1 78.88 173 SER A O 1
ATOM 1409 N N . ARG A 1 174 ? 11.484 -5.309 1.376 1 78.81 174 ARG A N 1
ATOM 1410 C CA . ARG A 1 174 ? 12.32 -4.156 1.055 1 78.81 174 ARG A CA 1
ATOM 1411 C C . ARG A 1 174 ? 11.953 -2.955 1.921 1 78.81 174 ARG A C 1
ATOM 1413 O O . ARG A 1 174 ? 12.305 -1.818 1.596 1 78.81 174 ARG A O 1
ATOM 1420 N N . ALA A 1 175 ? 11.195 -3.252 2.939 1 80.38 175 ALA A N 1
ATOM 1421 C CA . ALA A 1 175 ? 10.82 -2.184 3.861 1 80.38 175 ALA A CA 1
ATOM 1422 C C . ALA A 1 175 ? 12.047 -1.481 4.422 1 80.38 175 ALA A C 1
ATOM 1424 O O . ALA A 1 175 ? 13.031 -2.133 4.785 1 80.38 175 ALA A O 1
ATOM 1425 N N . GLY A 1 176 ? 12.031 -0.124 4.453 1 80.56 176 GLY A N 1
ATOM 1426 C CA . GLY A 1 176 ? 13.117 0.66 5.023 1 80.56 176 GLY A CA 1
ATOM 1427 C C . GLY A 1 176 ? 14.148 1.085 3.998 1 80.56 176 GLY A C 1
ATOM 1428 O O . GLY A 1 176 ? 14.867 2.066 4.203 1 80.56 176 GLY A O 1
ATOM 1429 N N . ILE A 1 177 ? 14.133 0.342 2.875 1 80.75 177 ILE A N 1
ATOM 1430 C CA . ILE A 1 177 ? 15.156 0.614 1.873 1 80.75 177 ILE A CA 1
ATOM 1431 C C . ILE A 1 177 ? 14.836 1.919 1.147 1 80.75 177 ILE A C 1
ATOM 1433 O O . ILE A 1 177 ? 15.727 2.727 0.883 1 80.75 177 ILE A O 1
ATOM 1437 N N . ASN A 1 178 ? 13.625 2.062 0.846 1 84.75 178 ASN A N 1
ATOM 1438 C CA . ASN A 1 178 ? 13.219 3.246 0.101 1 84.75 178 ASN A CA 1
ATOM 1439 C C . ASN A 1 178 ? 12.508 4.258 1.002 1 84.75 178 ASN A C 1
ATOM 1441 O O . ASN A 1 178 ? 11.68 5.039 0.534 1 84.75 178 ASN A O 1
ATOM 1445 N N . LYS A 1 179 ? 12.867 4.184 2.264 1 92 179 LYS A N 1
ATOM 1446 C CA . LYS A 1 179 ? 12.383 5.215 3.174 1 92 179 LYS A CA 1
ATOM 1447 C C . LYS A 1 179 ? 13.141 6.523 2.969 1 92 179 LYS A C 1
ATOM 1449 O O . LYS A 1 179 ? 14.375 6.531 2.908 1 92 179 LYS A O 1
ATOM 1454 N N . VAL A 1 180 ? 12.391 7.633 2.855 1 94.62 180 VAL A N 1
ATOM 1455 C CA . VAL A 1 180 ? 13.008 8.898 2.465 1 94.62 180 VAL A CA 1
ATOM 1456 C C . VAL A 1 180 ? 12.734 9.961 3.529 1 94.62 180 VAL A C 1
ATOM 1458 O O . VAL A 1 180 ? 11.602 10.086 4.016 1 94.62 180 VAL A O 1
ATOM 1461 N N . SER A 1 181 ? 13.75 10.594 3.961 1 95.62 181 SER A N 1
ATOM 1462 C CA . SER A 1 181 ? 13.625 11.805 4.762 1 95.62 181 SER A CA 1
ATOM 1463 C C . SER A 1 181 ? 13.305 13.016 3.889 1 95.62 181 SER A C 1
ATOM 1465 O O . SER A 1 181 ? 14.109 13.414 3.049 1 95.62 181 SER A O 1
ATOM 1467 N N . ASN A 1 182 ? 12.18 13.555 4.109 1 96 182 ASN A N 1
ATOM 1468 C CA . ASN A 1 182 ? 11.68 14.664 3.305 1 96 182 ASN A CA 1
ATOM 1469 C C . ASN A 1 182 ? 11.703 15.977 4.078 1 96 182 ASN A C 1
ATOM 1471 O O . ASN A 1 182 ? 11.266 16.031 5.23 1 96 182 ASN A O 1
ATOM 1475 N N . PHE A 1 183 ? 12.273 17 3.445 1 97.62 183 PHE A N 1
ATOM 1476 C CA . PHE A 1 183 ? 12.234 18.359 3.971 1 97.62 183 PHE A CA 1
ATOM 1477 C C . PHE A 1 183 ? 11.383 19.25 3.086 1 97.62 183 PHE A C 1
ATOM 1479 O O . PHE A 1 183 ? 11.438 19.156 1.858 1 97.62 183 PHE A O 1
ATOM 1486 N N . SER A 1 184 ? 10.578 20.016 3.658 1 97.56 184 SER A N 1
ATOM 1487 C CA . SER A 1 184 ? 9.758 21 2.977 1 97.56 184 SER A CA 1
ATOM 1488 C C . SER A 1 184 ? 9.688 22.297 3.77 1 97.56 184 SER A C 1
ATOM 1490 O O . SER A 1 184 ? 10.109 22.359 4.93 1 97.56 184 SER A O 1
ATOM 1492 N N . PHE A 1 185 ? 9.25 23.406 3.109 1 97.5 185 PHE A N 1
ATOM 1493 C CA . PHE A 1 185 ? 9.133 24.656 3.848 1 97.5 185 PHE A CA 1
ATOM 1494 C C . PHE A 1 185 ? 7.863 25.391 3.457 1 97.5 185 PHE A C 1
ATOM 1496 O O . PHE A 1 185 ? 7.227 25.062 2.455 1 97.5 185 PHE A O 1
ATOM 1503 N N . LYS A 1 186 ? 7.504 26.281 4.336 1 96.38 186 LYS A N 1
ATOM 1504 C CA . LYS A 1 186 ? 6.371 27.188 4.145 1 96.38 186 LYS A CA 1
ATOM 1505 C C . LYS A 1 186 ? 6.762 28.625 4.43 1 96.38 186 LYS A C 1
ATOM 1507 O O . LYS A 1 186 ? 7.707 28.891 5.176 1 96.38 186 LYS A O 1
ATOM 1512 N N . ILE A 1 187 ? 6.023 29.5 3.799 1 96.19 187 ILE A N 1
ATOM 1513 C CA . ILE A 1 187 ? 6.199 30.938 4.039 1 96.19 187 ILE A CA 1
ATOM 1514 C C . ILE A 1 187 ? 5.117 31.438 4.992 1 96.19 187 ILE A C 1
ATOM 1516 O O . ILE A 1 187 ? 3.924 31.328 4.703 1 96.19 187 ILE A O 1
ATOM 1520 N N . GLN A 1 188 ? 5.5 32.062 6.066 1 94 188 GLN A N 1
ATOM 1521 C CA . GLN A 1 188 ? 4.574 32.406 7.133 1 94 188 GLN A CA 1
ATOM 1522 C C . GLN A 1 188 ? 3.918 33.781 6.852 1 94 188 GLN A C 1
ATOM 1524 O O . GLN A 1 188 ? 2.885 34.094 7.438 1 94 188 GLN A O 1
ATOM 1529 N N . ASN A 1 189 ? 4.473 34.562 5.965 1 92.75 189 ASN A N 1
ATOM 1530 C CA . ASN A 1 189 ? 4.055 35.938 5.734 1 92.75 189 ASN A CA 1
ATOM 1531 C C . ASN A 1 189 ? 2.67 36 5.098 1 92.75 189 ASN A C 1
ATOM 1533 O O . ASN A 1 189 ? 2.02 37.062 5.125 1 92.75 189 ASN A O 1
ATOM 1537 N N . PHE A 1 190 ? 2.238 34.938 4.598 1 90.5 190 PHE A N 1
ATOM 1538 C CA . PHE A 1 190 ? 0.964 34.938 3.889 1 90.5 190 PHE A CA 1
ATOM 1539 C C . PHE A 1 190 ? -0.175 34.562 4.82 1 90.5 190 PHE A C 1
ATOM 1541 O O . PHE A 1 190 ? 0.044 33.844 5.812 1 90.5 190 PHE A O 1
ATOM 1548 N N . PRO A 1 191 ? -1.381 34.969 4.488 1 86.44 191 PRO A N 1
ATOM 1549 C CA . PRO A 1 191 ? -2.531 34.625 5.336 1 86.44 191 PRO A CA 1
ATOM 1550 C C . PRO A 1 191 ? -2.742 33.125 5.5 1 86.44 191 PRO A C 1
ATOM 1552 O O . PRO A 1 191 ? -2.523 32.375 4.555 1 86.44 191 PRO A O 1
ATOM 1555 N N . ASP A 1 192 ? -3.297 32.812 6.613 1 83.88 192 ASP A N 1
ATOM 1556 C CA . ASP A 1 192 ? -3.482 31.422 6.984 1 83.88 192 ASP A CA 1
ATOM 1557 C C . ASP A 1 192 ? -4.469 30.719 6.043 1 83.88 192 ASP A C 1
ATOM 1559 O O . ASP A 1 192 ? -4.328 29.531 5.754 1 83.88 192 ASP A O 1
ATOM 1563 N N . LYS A 1 193 ? -5.453 31.5 5.617 1 83.5 193 LYS A N 1
ATOM 1564 C CA . LYS A 1 193 ? -6.473 30.906 4.758 1 83.5 193 LYS A CA 1
ATOM 1565 C C . LYS A 1 193 ? -5.859 30.375 3.465 1 83.5 193 LYS A C 1
ATOM 1567 O O . LYS A 1 193 ? -6.379 29.422 2.871 1 83.5 193 LYS A O 1
ATOM 1572 N N . TRP A 1 194 ? -4.723 30.984 3.066 1 87.75 194 TRP A N 1
ATOM 1573 C CA . TRP A 1 194 ? -4.059 30.547 1.846 1 87.75 194 TRP A CA 1
ATOM 1574 C C . TRP A 1 194 ? -2.971 29.531 2.156 1 87.75 194 TRP A C 1
ATOM 1576 O O . TRP A 1 194 ? -2.736 28.609 1.374 1 87.75 194 TRP A O 1
ATOM 1586 N N . ASN A 1 195 ? -2.447 29.562 3.32 1 88.38 195 ASN A N 1
ATOM 1587 C CA . ASN A 1 195 ? -1.316 28.734 3.721 1 88.38 195 ASN A CA 1
ATOM 1588 C C . ASN A 1 195 ? -1.772 27.359 4.215 1 88.38 195 ASN A C 1
ATOM 1590 O O . ASN A 1 195 ? -0.946 26.5 4.531 1 88.38 195 ASN A O 1
ATOM 1594 N N . SER A 1 196 ? -3.008 27.094 4.148 1 85.69 196 SER A N 1
ATOM 1595 C CA . SER A 1 196 ? -3.52 25.812 4.621 1 85.69 196 SER A CA 1
ATOM 1596 C C . SER A 1 196 ? -3.619 24.812 3.48 1 85.69 196 SER A C 1
ATOM 1598 O O . SER A 1 196 ? -3.943 23.641 3.705 1 85.69 196 SER A O 1
ATOM 1600 N N . SER A 1 197 ? -3.18 25.156 2.342 1 87.25 197 SER A N 1
ATOM 1601 C CA . SER A 1 197 ? -3.219 24.281 1.174 1 87.25 197 SER A CA 1
ATOM 1602 C C . SER A 1 197 ? -1.912 23.516 1.017 1 87.25 197 SER A C 1
ATOM 1604 O O . SER A 1 197 ? -0.848 24 1.404 1 87.25 197 SER A O 1
ATOM 1606 N N . THR A 1 198 ? -2.033 22.359 0.447 1 90.19 198 THR A N 1
ATOM 1607 C CA . THR A 1 198 ? -0.84 21.578 0.151 1 90.19 198 THR A CA 1
ATOM 1608 C C . THR A 1 198 ? 0.003 22.266 -0.923 1 90.19 198 THR A C 1
ATOM 1610 O O . THR A 1 198 ? 1.197 21.984 -1.051 1 90.19 198 THR A O 1
ATOM 1613 N N . ARG A 1 199 ? -0.545 23.312 -1.635 1 90.06 199 ARG A N 1
ATOM 1614 C CA . ARG A 1 199 ? 0.132 24 -2.723 1 90.06 199 ARG A CA 1
ATOM 1615 C C . ARG A 1 199 ? 1.14 25.016 -2.184 1 90.06 199 ARG A C 1
ATOM 1617 O O . ARG A 1 199 ? 1.989 25.516 -2.928 1 90.06 199 ARG A O 1
ATOM 1624 N N . THR A 1 200 ? 0.959 25.219 -0.911 1 94.75 200 THR A N 1
ATOM 1625 C CA . THR A 1 200 ? 1.834 26.219 -0.327 1 94.75 200 THR A CA 1
ATOM 1626 C C . THR A 1 200 ? 2.932 25.578 0.51 1 94.75 200 THR A C 1
ATOM 1628 O O . THR A 1 200 ? 3.572 26.234 1.327 1 94.75 200 THR A O 1
ATOM 1631 N N . VAL A 1 201 ? 3.045 24.281 0.459 1 96.25 201 VAL A N 1
ATOM 1632 C CA . VAL A 1 201 ? 4.164 23.547 1.037 1 96.25 201 VAL A CA 1
ATOM 1633 C C . VAL A 1 201 ? 5.191 23.234 -0.047 1 96.25 201 VAL A C 1
ATOM 1635 O O . VAL A 1 201 ? 4.902 22.5 -0.993 1 96.25 201 VAL A O 1
ATOM 1638 N N . PHE A 1 202 ? 6.344 23.766 0.061 1 97.62 202 PHE A N 1
ATOM 1639 C CA . PHE A 1 202 ? 7.336 23.688 -1.004 1 97.62 202 PHE A CA 1
ATOM 1640 C C . PHE A 1 202 ? 8.414 22.656 -0.663 1 97.62 202 PHE A C 1
ATOM 1642 O O . PHE A 1 202 ? 9.023 22.719 0.406 1 97.62 202 PHE A O 1
ATOM 1649 N N . PRO A 1 203 ? 8.656 21.719 -1.555 1 97.19 203 PRO A N 1
ATOM 1650 C CA . PRO A 1 203 ? 9.68 20.719 -1.302 1 97.19 203 PRO A CA 1
ATOM 1651 C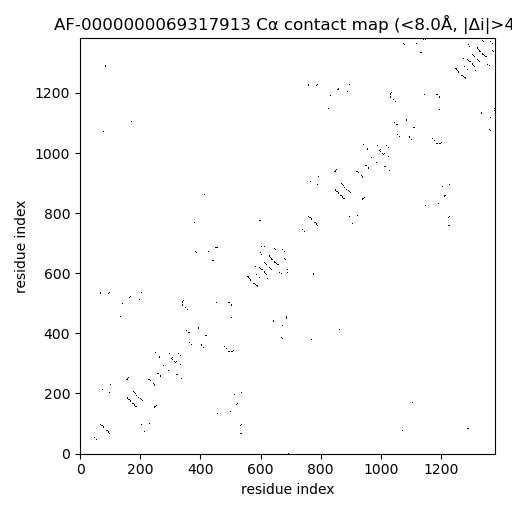 C . PRO A 1 203 ? 11.094 21.297 -1.278 1 97.19 203 PRO A C 1
ATOM 1653 O O . PRO A 1 203 ? 11.391 22.234 -2.033 1 97.19 203 PRO A O 1
ATOM 1656 N N . LEU A 1 204 ? 11.977 20.734 -0.458 1 97.81 204 LEU A N 1
ATOM 1657 C CA . LEU A 1 204 ? 13.328 21.266 -0.293 1 97.81 204 LEU A CA 1
ATOM 1658 C C . LEU A 1 204 ? 14.367 20.172 -0.572 1 97.81 204 LEU A C 1
ATOM 1660 O O . LEU A 1 204 ? 15.297 20.391 -1.353 1 97.81 204 LEU A O 1
ATOM 1664 N N . LEU A 1 205 ? 14.211 19.125 0.187 1 97.94 205 LEU A N 1
ATOM 1665 C CA . LEU A 1 205 ? 15.281 18.125 0.179 1 97.94 205 LEU A CA 1
ATOM 1666 C C . LEU A 1 205 ? 14.727 16.719 0.358 1 97.94 205 LEU A C 1
ATOM 1668 O O . LEU A 1 205 ? 13.828 16.5 1.174 1 97.94 205 LEU A O 1
ATOM 1672 N N . TYR A 1 206 ? 15.289 15.773 -0.442 1 96.94 206 TYR A N 1
ATOM 1673 C CA . TYR A 1 206 ? 14.977 14.352 -0.323 1 96.94 206 TYR A CA 1
ATOM 1674 C C . TYR A 1 206 ? 16.25 13.531 -0.133 1 96.94 206 TYR A C 1
ATOM 1676 O O . TYR A 1 206 ? 17.203 13.672 -0.896 1 96.94 206 TYR A O 1
ATOM 1684 N N . CYS A 1 207 ? 16.266 12.695 0.904 1 97.06 207 CYS A N 1
ATOM 1685 C CA . CYS A 1 207 ? 17.391 11.797 1.177 1 97.06 207 CYS A CA 1
ATOM 1686 C C . CYS A 1 207 ? 16.891 10.5 1.812 1 97.06 207 CYS A C 1
ATOM 1688 O O . CYS A 1 207 ? 16 10.516 2.662 1 97.06 207 CYS A O 1
ATOM 1690 N N . THR A 1 208 ? 17.438 9.375 1.326 1 94.25 208 THR A N 1
ATOM 1691 C CA . THR A 1 208 ? 17.031 8.117 1.944 1 94.25 208 THR A CA 1
ATOM 1692 C C . THR A 1 208 ? 17.469 8.07 3.406 1 94.25 208 THR A C 1
ATOM 1694 O O . THR A 1 208 ? 18.531 8.602 3.762 1 94.25 208 THR A O 1
ATOM 1697 N N . THR A 1 209 ? 16.703 7.422 4.211 1 93.25 209 THR A N 1
ATOM 1698 C CA . THR A 1 209 ? 17.016 7.32 5.633 1 93.25 209 THR A CA 1
ATOM 1699 C C . THR A 1 209 ? 18.344 6.586 5.848 1 93.25 209 THR A C 1
ATOM 1701 O O . THR A 1 209 ? 19.078 6.895 6.781 1 93.25 209 THR A O 1
ATOM 1704 N N . ILE A 1 210 ? 18.641 5.641 5.023 1 88.94 210 ILE A N 1
ATOM 1705 C CA . ILE A 1 210 ? 19.891 4.887 5.102 1 88.94 210 ILE A CA 1
ATOM 1706 C C . ILE A 1 210 ? 21.078 5.824 4.871 1 88.94 210 ILE A C 1
ATOM 1708 O O . ILE A 1 210 ? 22.078 5.75 5.586 1 88.94 210 ILE A O 1
ATOM 1712 N N . ASP A 1 211 ? 20.953 6.691 3.951 1 92.25 211 ASP A N 1
ATOM 1713 C CA . ASP A 1 211 ? 22.016 7.645 3.654 1 92.25 211 ASP A CA 1
ATOM 1714 C C . ASP A 1 211 ? 22.156 8.672 4.77 1 92.25 211 ASP A C 1
ATOM 1716 O O . ASP A 1 211 ? 23.266 9.148 5.047 1 92.25 211 ASP A O 1
ATOM 1720 N N . VAL A 1 212 ? 21.078 9.016 5.402 1 93.94 212 VAL A N 1
ATOM 1721 C CA . VAL A 1 212 ? 21.125 9.945 6.523 1 93.94 212 VAL A CA 1
ATOM 1722 C C . VAL A 1 212 ? 21.953 9.344 7.664 1 93.94 212 VAL A C 1
ATOM 1724 O O . VAL A 1 212 ? 22.781 10.023 8.266 1 93.94 212 VAL A O 1
ATOM 1727 N N . LYS A 1 213 ? 21.672 8.133 7.906 1 88.25 213 LYS A N 1
ATOM 1728 C CA . LYS A 1 213 ? 22.375 7.449 8.992 1 88.25 213 LYS A CA 1
ATOM 1729 C C . LYS A 1 213 ? 23.859 7.309 8.672 1 88.25 213 LYS A C 1
ATOM 1731 O O . LYS A 1 213 ? 24.703 7.434 9.562 1 88.25 213 LYS A O 1
ATOM 1736 N N . LYS A 1 214 ? 24.188 7.113 7.457 1 89 214 LYS A N 1
ATOM 1737 C CA . LYS A 1 214 ? 25.562 6.883 7.02 1 89 214 LYS A CA 1
ATOM 1738 C C . LYS A 1 214 ? 26.359 8.188 6.977 1 89 214 LYS A C 1
ATOM 1740 O O . LYS A 1 214 ? 27.547 8.211 7.316 1 89 214 LYS A O 1
ATOM 1745 N N . ASN A 1 215 ? 25.688 9.25 6.527 1 91.88 215 ASN A N 1
ATOM 1746 C CA . ASN A 1 215 ? 26.422 10.461 6.219 1 91.88 215 ASN A CA 1
ATOM 1747 C C . ASN A 1 215 ? 26.141 11.57 7.234 1 91.88 215 ASN A C 1
ATOM 1749 O O . ASN A 1 215 ? 26.922 12.516 7.359 1 91.88 215 ASN A O 1
ATOM 1753 N N . GLY A 1 216 ? 25.062 11.492 7.965 1 91.75 216 GLY A N 1
ATOM 1754 C CA . GLY A 1 216 ? 24.688 12.523 8.922 1 91.75 216 GLY A CA 1
ATOM 1755 C C . GLY A 1 216 ? 24.031 13.727 8.281 1 91.75 216 GLY A C 1
ATOM 1756 O O . GLY A 1 216 ? 24.172 13.945 7.074 1 91.75 216 GLY A O 1
ATOM 1757 N N . TYR A 1 217 ? 23.453 14.617 9.07 1 93.19 217 TYR A N 1
ATOM 1758 C CA . TYR A 1 217 ? 22.734 15.781 8.57 1 93.19 217 TYR A CA 1
ATOM 1759 C C . TYR A 1 217 ? 23.703 16.906 8.211 1 93.19 217 TYR A C 1
ATOM 1761 O O . TYR A 1 217 ? 23.359 17.797 7.434 1 93.19 217 TYR A O 1
ATOM 1769 N N . GLY A 1 218 ? 24.875 16.891 8.781 1 92.31 218 GLY A N 1
ATOM 1770 C CA . GLY A 1 218 ? 25.844 17.922 8.453 1 92.31 218 GLY A CA 1
ATOM 1771 C C . GLY A 1 218 ? 26.141 18.016 6.969 1 92.31 218 GLY A C 1
ATOM 1772 O O . GLY A 1 218 ? 26.125 19.109 6.395 1 92.31 218 GLY A O 1
ATOM 1773 N N . ARG A 1 219 ? 26.328 16.891 6.359 1 92.44 219 ARG A N 1
ATOM 1774 C CA . ARG A 1 219 ? 26.641 16.844 4.938 1 92.44 219 ARG A CA 1
ATOM 1775 C C . ARG A 1 219 ? 25.391 17 4.09 1 92.44 219 ARG A C 1
ATOM 1777 O O . ARG A 1 219 ? 25.406 17.688 3.066 1 92.44 219 ARG A O 1
ATOM 1784 N N . ILE A 1 220 ? 24.359 16.5 4.508 1 95.81 220 ILE A N 1
ATOM 1785 C CA . ILE A 1 220 ? 23.125 16.438 3.727 1 95.81 220 ILE A CA 1
ATOM 1786 C C . ILE A 1 220 ? 22.5 17.828 3.658 1 95.81 220 ILE A C 1
ATOM 1788 O O . ILE A 1 220 ? 21.969 18.219 2.619 1 95.81 220 ILE A O 1
ATOM 1792 N N . LEU A 1 221 ? 22.578 18.609 4.758 1 97.31 221 LEU A N 1
ATOM 1793 C CA . LEU A 1 221 ? 21.891 19.891 4.848 1 97.31 221 LEU A CA 1
ATOM 1794 C C . LEU A 1 221 ? 22.797 21.031 4.426 1 97.31 221 LEU A C 1
ATOM 1796 O O . LEU A 1 221 ? 22.391 22.203 4.438 1 97.31 221 LEU A O 1
ATOM 1800 N N . LYS A 1 222 ? 23.953 20.766 3.967 1 96.81 222 LYS A N 1
ATOM 1801 C CA . LYS A 1 222 ? 24.938 21.797 3.65 1 96.81 222 LYS A CA 1
ATOM 1802 C C . LYS A 1 222 ? 24.406 22.766 2.607 1 96.81 222 LYS A C 1
ATOM 1804 O O . LYS A 1 222 ? 24.5 23.984 2.783 1 96.81 222 LYS A O 1
ATOM 1809 N N . PRO A 1 223 ? 23.828 22.219 1.519 1 97.25 223 PRO A N 1
ATOM 1810 C CA . PRO A 1 223 ? 23.328 23.172 0.531 1 97.25 223 PRO A CA 1
ATOM 1811 C C . PRO A 1 223 ? 22.203 24.047 1.084 1 97.25 223 PRO A C 1
ATOM 1813 O O . PRO A 1 223 ? 22.125 25.234 0.755 1 97.25 223 PRO A O 1
ATOM 1816 N N . LEU A 1 224 ? 21.359 23.562 1.893 1 98.06 224 LEU A N 1
ATOM 1817 C CA . LEU A 1 224 ? 20.266 24.312 2.486 1 98.06 224 LEU A CA 1
ATOM 1818 C C . LEU A 1 224 ? 20.797 25.406 3.424 1 98.06 224 LEU A C 1
ATOM 1820 O O . LEU A 1 224 ? 20.359 26.547 3.369 1 98.06 224 LEU A O 1
ATOM 1824 N N . ILE A 1 225 ? 21.766 25.031 4.258 1 98.19 225 ILE A N 1
ATOM 1825 C CA . ILE A 1 225 ? 22.344 25.953 5.215 1 98.19 225 ILE A CA 1
ATOM 1826 C C . ILE A 1 225 ? 23.047 27.094 4.473 1 98.19 225 ILE A C 1
ATOM 1828 O O . ILE A 1 225 ? 22.938 28.25 4.867 1 98.19 225 ILE A O 1
ATOM 1832 N N . THR A 1 226 ? 23.719 26.734 3.41 1 98.06 226 THR A N 1
ATOM 1833 C CA . THR A 1 226 ? 24.391 27.734 2.594 1 98.06 226 THR A CA 1
ATOM 1834 C C . THR A 1 226 ? 23.391 28.734 2.021 1 98.06 226 THR A C 1
ATOM 1836 O O . THR A 1 226 ? 23.594 29.938 2.082 1 98.06 226 THR A O 1
ATOM 1839 N N . ASP A 1 227 ? 22.328 28.234 1.518 1 98.25 227 ASP A N 1
ATOM 1840 C CA . ASP A 1 227 ? 21.297 29.094 0.944 1 98.25 227 ASP A CA 1
ATOM 1841 C C . ASP A 1 227 ? 20.641 29.953 2.018 1 98.25 227 ASP A C 1
ATOM 1843 O O . ASP A 1 227 ? 20.344 31.125 1.788 1 98.25 227 ASP A O 1
ATOM 1847 N N . LEU A 1 228 ? 20.375 29.391 3.193 1 98.44 228 LEU A N 1
ATOM 1848 C CA . LEU A 1 228 ? 19.734 30.125 4.273 1 98.44 228 LEU A CA 1
ATOM 1849 C C . LEU A 1 228 ? 20.609 31.266 4.758 1 98.44 228 LEU A C 1
ATOM 1851 O O . LEU A 1 228 ? 20.109 32.344 5.051 1 98.44 228 LEU A O 1
ATOM 1855 N N . LYS A 1 229 ? 21.922 31.031 4.82 1 98.25 229 LYS A N 1
ATOM 1856 C CA . LYS A 1 229 ? 22.859 32.094 5.211 1 98.25 229 LYS A CA 1
ATOM 1857 C C . LYS A 1 229 ? 22.859 33.219 4.199 1 98.25 229 LYS A C 1
ATOM 1859 O O . LYS A 1 229 ? 22.859 34.406 4.578 1 98.25 229 LYS A O 1
ATOM 1864 N N . ALA A 1 230 ? 22.797 32.875 2.959 1 98.06 230 ALA A N 1
ATOM 1865 C CA . ALA A 1 230 ? 22.75 33.875 1.905 1 98.06 230 ALA A CA 1
ATOM 1866 C C . ALA A 1 230 ? 21.469 34.688 2.014 1 98.06 230 ALA A C 1
ATOM 1868 O O . ALA A 1 230 ? 21.5 35.906 1.823 1 98.06 230 ALA A O 1
ATOM 1869 N N . LEU A 1 231 ? 20.453 34.094 2.277 1 97.94 231 LEU A N 1
ATOM 1870 C CA . LEU A 1 231 ? 19.172 34.781 2.396 1 97.94 231 LEU A CA 1
ATOM 1871 C C . LEU A 1 231 ? 19.156 35.719 3.6 1 97.94 231 LEU A C 1
ATOM 1873 O O . LEU A 1 231 ? 18.547 36.781 3.553 1 97.94 231 LEU A O 1
ATOM 1877 N N . GLU A 1 232 ? 19.75 35.281 4.758 1 97.06 232 GLU A N 1
ATOM 1878 C CA . GLU A 1 232 ? 19.844 36.156 5.926 1 97.06 232 GLU A CA 1
ATOM 1879 C C . GLU A 1 232 ? 20.547 37.469 5.578 1 97.06 232 GLU A C 1
ATOM 1881 O O . GLU A 1 232 ? 20.188 38.531 6.098 1 97.06 232 GLU A O 1
ATOM 1886 N N . ASP A 1 233 ? 21.516 37.375 4.738 1 95.25 233 ASP A N 1
ATOM 1887 C CA . ASP A 1 233 ? 22.266 38.562 4.312 1 95.25 233 ASP A CA 1
ATOM 1888 C C . ASP A 1 233 ? 21.484 39.344 3.271 1 95.25 233 ASP A C 1
ATOM 1890 O O . ASP A 1 233 ? 21.656 40.562 3.164 1 95.25 233 ASP A O 1
ATOM 1894 N N . GLY A 1 234 ? 20.688 38.75 2.551 1 95.94 234 GLY A N 1
ATOM 1895 C CA . GLY A 1 234 ? 19.938 39.375 1.482 1 95.94 234 GLY A CA 1
ATOM 1896 C C . GLY A 1 234 ? 20.453 39.031 0.099 1 95.94 234 GLY A C 1
ATOM 1897 O O . GLY A 1 234 ? 21.641 39.156 -0.174 1 95.94 234 GLY A O 1
ATOM 1898 N N . VAL A 1 235 ? 19.578 38.562 -0.718 1 96.31 235 VAL A N 1
ATOM 1899 C CA . VAL A 1 235 ? 19.906 38.219 -2.096 1 96.31 235 VAL A CA 1
ATOM 1900 C C . VAL A 1 235 ? 19.266 39.219 -3.053 1 96.31 235 VAL A C 1
ATOM 1902 O O . VAL A 1 235 ? 18.047 39.438 -3.021 1 96.31 235 VAL A O 1
ATOM 1905 N N . GLU A 1 236 ? 20.062 39.781 -3.887 1 94.69 236 GLU A N 1
ATOM 1906 C CA . GLU A 1 236 ? 19.547 40.719 -4.871 1 94.69 236 GLU A CA 1
ATOM 1907 C C . GLU A 1 236 ? 18.953 40 -6.07 1 94.69 236 GLU A C 1
ATOM 1909 O O . GLU A 1 236 ? 19.594 39.125 -6.656 1 94.69 236 GLU A O 1
ATOM 1914 N N . VAL A 1 237 ? 17.703 40.375 -6.27 1 91.62 237 VAL A N 1
ATOM 1915 C CA . VAL A 1 237 ? 17 39.781 -7.398 1 91.62 237 VAL A CA 1
ATOM 1916 C C . VAL A 1 237 ? 16.438 40.875 -8.297 1 91.62 237 VAL A C 1
ATOM 1918 O O . VAL A 1 237 ? 15.977 41.906 -7.812 1 91.62 237 VAL A O 1
ATOM 1921 N N . TYR A 1 238 ? 16.516 40.625 -9.594 1 88.88 238 TYR A N 1
ATOM 1922 C CA . TYR A 1 238 ? 15.984 41.562 -10.547 1 88.88 238 TYR A CA 1
ATOM 1923 C C . TYR A 1 238 ? 14.758 41 -11.258 1 88.88 238 TYR A C 1
ATOM 1925 O O . TYR A 1 238 ? 14.828 39.938 -11.867 1 88.88 238 TYR A O 1
ATOM 1933 N N . TYR A 1 239 ? 13.695 41.656 -11.062 1 86.94 239 TYR A N 1
ATOM 1934 C CA . TYR A 1 239 ? 12.477 41.344 -11.805 1 86.94 239 TYR A CA 1
ATOM 1935 C C . TYR A 1 239 ? 12.219 42.406 -12.875 1 86.94 239 TYR A C 1
ATOM 1937 O O . TYR A 1 239 ? 11.578 43.438 -12.609 1 86.94 239 TYR A O 1
ATOM 1945 N N . GLY A 1 240 ? 12.656 42.156 -14.016 1 79.88 240 GLY A N 1
ATOM 1946 C CA . GLY A 1 240 ? 12.695 43.219 -15.008 1 79.88 240 GLY A CA 1
ATOM 1947 C C . GLY A 1 240 ? 13.648 44.344 -14.641 1 79.88 240 GLY A C 1
ATOM 1948 O O . GLY A 1 240 ? 14.852 44.125 -14.477 1 79.88 240 GLY A O 1
ATOM 1949 N N . SER A 1 241 ? 13.133 45.5 -14.477 1 81.88 241 SER A N 1
ATOM 1950 C CA . SER A 1 241 ? 13.93 46.688 -14.109 1 81.88 241 SER A CA 1
ATOM 1951 C C . SER A 1 241 ? 13.867 46.938 -12.609 1 81.88 241 SER A C 1
ATOM 1953 O O . SER A 1 241 ? 14.625 47.75 -12.086 1 81.88 241 SER A O 1
ATOM 1955 N N . GLU A 1 242 ? 13.109 46.156 -11.969 1 86.12 242 GLU A N 1
ATOM 1956 C CA . GLU A 1 242 ? 12.891 46.375 -10.547 1 86.12 242 GLU A CA 1
ATOM 1957 C C . GLU A 1 242 ? 13.836 45.5 -9.703 1 86.12 242 GLU A C 1
ATOM 1959 O O . GLU A 1 242 ? 13.906 44.312 -9.883 1 86.12 242 GLU A O 1
ATOM 1964 N N . LYS A 1 243 ? 14.578 46.219 -8.914 1 90 243 LYS A N 1
ATOM 1965 C CA . LYS A 1 243 ? 15.469 45.531 -7.977 1 90 243 LYS A CA 1
ATOM 1966 C C . LYS A 1 243 ? 14.734 45.156 -6.695 1 90 243 LYS A C 1
ATOM 1968 O O . LYS A 1 243 ? 14.023 46 -6.109 1 90 243 LYS A O 1
ATOM 1973 N N . PHE A 1 244 ? 14.828 43.938 -6.336 1 91.19 244 PHE A N 1
ATOM 1974 C CA . PHE A 1 244 ? 14.203 43.406 -5.121 1 91.19 244 PHE A CA 1
ATOM 1975 C C . PHE A 1 244 ? 15.219 42.656 -4.273 1 91.19 244 PHE A C 1
ATOM 1977 O O . PHE A 1 244 ? 15.938 41.781 -4.781 1 91.19 244 PHE A O 1
ATOM 1984 N N . VAL A 1 245 ? 15.391 43.062 -2.998 1 93.69 245 VAL A N 1
ATOM 1985 C CA . VAL A 1 245 ? 16.281 42.344 -2.092 1 93.69 245 VAL A CA 1
ATOM 1986 C C . VAL A 1 245 ? 15.5 41.312 -1.293 1 93.69 245 VAL A C 1
ATOM 1988 O O . VAL A 1 245 ? 14.695 41.656 -0.426 1 93.69 245 VAL A O 1
ATOM 1991 N N . LEU A 1 246 ? 15.781 40.156 -1.568 1 95.19 246 LEU A N 1
ATOM 1992 C CA . LEU A 1 246 ? 15.109 39.031 -0.916 1 95.19 246 LEU A CA 1
ATOM 1993 C C . LEU A 1 246 ? 15.828 38.656 0.375 1 95.19 246 LEU A C 1
ATOM 1995 O O . LEU A 1 246 ? 16.906 38.062 0.337 1 95.19 246 LEU A O 1
ATOM 1999 N N . LYS A 1 247 ? 15.305 38.969 1.497 1 96 247 LYS A N 1
ATOM 2000 C CA . LYS A 1 247 ? 15.789 38.594 2.82 1 96 247 LYS A CA 1
ATOM 2001 C C . LYS A 1 247 ? 14.836 37.625 3.492 1 96 247 LYS A C 1
ATOM 2003 O O . LYS A 1 247 ? 13.625 37.844 3.545 1 96 247 LYS A O 1
ATOM 2008 N N . ALA A 1 248 ? 15.352 36.531 3.904 1 97.56 248 ALA A N 1
ATOM 2009 C CA . ALA A 1 248 ? 14.523 35.531 4.543 1 97.56 248 ALA A CA 1
ATOM 2010 C C . ALA A 1 248 ? 15.25 34.906 5.734 1 97.56 248 ALA A C 1
ATOM 2012 O O . ALA A 1 248 ? 16.484 34.844 5.773 1 97.56 248 ALA A O 1
ATOM 2013 N N . VAL A 1 249 ? 14.531 34.469 6.723 1 97.38 249 VAL A N 1
ATOM 2014 C CA . VAL A 1 249 ? 15.094 33.844 7.91 1 97.38 249 VAL A CA 1
ATOM 2015 C C . VAL A 1 249 ? 14.25 32.625 8.289 1 97.38 249 VAL A C 1
ATOM 2017 O O . VAL A 1 249 ? 13.031 32.625 8.078 1 97.38 249 VAL A O 1
ATOM 2020 N N . MET A 1 250 ? 14.883 31.641 8.789 1 97.5 250 MET A N 1
ATOM 2021 C CA . MET A 1 250 ? 14.18 30.5 9.375 1 97.5 250 MET A CA 1
ATOM 2022 C C . MET A 1 250 ? 13.688 30.828 10.781 1 97.5 250 MET A C 1
ATOM 2024 O O . MET A 1 250 ? 14.461 31.328 11.609 1 97.5 250 MET A O 1
ATOM 2028 N N . THR A 1 251 ? 12.422 30.562 11.023 1 96.81 251 THR A N 1
ATOM 2029 C CA . THR A 1 251 ? 11.867 30.938 12.32 1 96.81 251 THR A CA 1
ATOM 2030 C C . THR A 1 251 ? 11.508 29.688 13.133 1 96.81 251 THR A C 1
ATOM 2032 O O . THR A 1 251 ? 11.648 29.688 14.359 1 96.81 251 THR A O 1
ATOM 2035 N N . ILE A 1 252 ? 10.984 28.688 12.438 1 97.38 252 ILE A N 1
ATOM 2036 C CA . ILE A 1 252 ? 10.492 27.516 13.156 1 97.38 252 ILE A CA 1
ATOM 2037 C C . ILE A 1 252 ? 10.859 26.25 12.383 1 97.38 252 ILE A C 1
ATOM 2039 O O . ILE A 1 252 ? 10.914 26.266 11.148 1 97.38 252 ILE A O 1
ATOM 2043 N N . PHE A 1 253 ? 11.211 25.25 13.094 1 97.56 253 PHE A N 1
ATOM 2044 C CA . PHE A 1 253 ? 11.383 23.906 12.562 1 97.56 253 PHE A CA 1
ATOM 2045 C C . PHE A 1 253 ? 10.305 22.969 13.102 1 97.56 253 PHE A C 1
ATOM 2047 O O . PHE A 1 253 ? 10.125 22.859 14.32 1 97.56 253 PHE A O 1
ATOM 2054 N N . CYS A 1 254 ? 9.594 22.344 12.219 1 96.06 254 CYS A N 1
ATOM 2055 C CA . CYS A 1 254 ? 8.484 21.484 12.594 1 96.06 254 CYS A CA 1
ATOM 2056 C C . CYS A 1 254 ? 8.789 20.016 12.258 1 96.06 254 CYS A C 1
ATOM 2058 O O . CYS A 1 254 ? 9.5 19.734 11.297 1 96.06 254 CYS A O 1
ATOM 2060 N N . GLY A 1 255 ? 8.305 19.141 13.008 1 95.25 255 GLY A N 1
ATOM 2061 C CA . GLY A 1 255 ? 8.43 17.703 12.797 1 95.25 255 GLY A CA 1
ATOM 2062 C C . GLY A 1 255 ? 7.98 16.891 13.992 1 95.25 255 GLY A C 1
ATOM 2063 O O . GLY A 1 255 ? 7.617 17.438 15.031 1 95.25 255 GLY A O 1
ATOM 2064 N N . ASP A 1 256 ? 7.945 15.609 13.805 1 92.69 256 ASP A N 1
ATOM 2065 C CA . ASP A 1 256 ? 7.66 14.742 14.945 1 92.69 256 ASP A CA 1
ATOM 2066 C C . ASP A 1 256 ? 8.805 14.773 15.953 1 92.69 256 ASP A C 1
ATOM 2068 O O . ASP A 1 256 ? 9.883 15.289 15.664 1 92.69 256 ASP A O 1
ATOM 2072 N N . THR A 1 257 ? 8.555 14.305 17.062 1 93.69 257 THR A N 1
ATOM 2073 C CA . THR A 1 257 ? 9.531 14.398 18.156 1 93.69 257 THR A CA 1
ATOM 2074 C C . THR A 1 257 ? 10.844 13.727 17.766 1 93.69 257 THR A C 1
ATOM 2076 O O . THR A 1 257 ? 11.922 14.305 17.938 1 93.69 257 THR A O 1
ATOM 2079 N N . LEU A 1 258 ? 10.797 12.578 17.234 1 92.5 258 LEU A N 1
ATOM 2080 C CA . LEU A 1 258 ? 12 11.836 16.844 1 92.5 258 LEU A CA 1
ATOM 2081 C C . LEU A 1 258 ? 12.781 12.578 15.773 1 92.5 258 LEU A C 1
ATOM 2083 O O . LEU A 1 258 ? 14.008 12.688 15.859 1 92.5 258 LEU A O 1
ATOM 2087 N N . ALA A 1 259 ? 12.094 13.086 14.805 1 92.62 259 ALA A N 1
ATOM 2088 C CA . ALA A 1 259 ? 12.719 13.797 13.688 1 92.62 259 ALA A CA 1
ATOM 2089 C C . ALA A 1 259 ? 13.406 15.07 14.172 1 92.62 259 ALA A C 1
ATOM 2091 O O . ALA A 1 259 ? 14.547 15.352 13.789 1 92.62 259 ALA A O 1
ATOM 2092 N N . VAL A 1 260 ? 12.719 15.812 14.977 1 96.19 260 VAL A N 1
ATOM 2093 C CA . VAL A 1 260 ? 13.258 17.078 15.445 1 96.19 260 VAL A CA 1
ATOM 2094 C C . VAL A 1 260 ? 14.484 16.828 16.312 1 96.19 260 VAL A C 1
ATOM 2096 O O . VAL A 1 260 ? 15.492 17.531 16.203 1 96.19 260 VAL A O 1
ATOM 2099 N N . HIS A 1 261 ? 14.383 15.828 17.203 1 96.19 261 HIS A N 1
ATOM 2100 C CA . HIS A 1 261 ? 15.539 15.477 18.016 1 96.19 261 HIS A CA 1
ATOM 2101 C C . HIS A 1 261 ? 16.75 15.133 17.156 1 96.19 261 HIS A C 1
ATOM 2103 O O . HIS A 1 261 ? 17.844 15.633 17.406 1 96.19 261 HIS A O 1
ATOM 2109 N N . ASP A 1 262 ? 16.516 14.391 16.203 1 94.94 262 ASP A N 1
ATOM 2110 C CA . ASP A 1 262 ? 17.594 13.93 15.344 1 94.94 262 ASP A CA 1
ATOM 2111 C C . ASP A 1 262 ? 18.25 15.094 14.602 1 94.94 262 ASP A C 1
ATOM 2113 O O . ASP A 1 262 ? 19.484 15.211 14.578 1 94.94 262 ASP A O 1
ATOM 2117 N N . VAL A 1 263 ? 17.484 15.953 14.055 1 96.31 263 VAL A N 1
ATOM 2118 C CA . VAL A 1 263 ? 17.984 17.062 13.258 1 96.31 263 VAL A CA 1
ATOM 2119 C C . VAL A 1 263 ? 18.656 18.094 14.164 1 96.31 263 VAL A C 1
ATOM 2121 O O . VAL A 1 263 ? 19.656 18.703 13.781 1 96.31 263 VAL A O 1
ATOM 2124 N N . PHE A 1 264 ? 18.125 18.25 15.398 1 97.06 264 PHE A N 1
ATOM 2125 C CA . PHE A 1 264 ? 18.609 19.266 16.312 1 97.06 264 PHE A CA 1
ATOM 2126 C C . PHE A 1 264 ? 19.812 18.75 17.109 1 97.06 264 PHE A C 1
ATOM 2128 O O . PHE A 1 264 ? 20.406 19.484 17.906 1 97.06 264 PHE A O 1
ATOM 2135 N N . GLY A 1 265 ? 20.156 17.469 16.938 1 95.38 265 GLY A N 1
ATOM 2136 C CA . GLY A 1 265 ? 21.312 16.906 17.609 1 95.38 265 GLY A CA 1
ATOM 2137 C C . GLY A 1 265 ? 21.016 16.453 19.016 1 95.38 265 GLY A C 1
ATOM 2138 O O . GLY A 1 265 ? 21.906 16.406 19.875 1 95.38 265 GLY A O 1
ATOM 2139 N N . TYR A 1 266 ? 19.812 16.219 19.375 1 96.75 266 TYR A N 1
ATOM 2140 C CA . TYR A 1 266 ? 19.422 15.641 20.656 1 96.75 266 TYR A CA 1
ATOM 2141 C C . TYR A 1 266 ? 19.406 14.117 20.578 1 96.75 266 TYR A C 1
ATOM 2143 O O . TYR A 1 266 ? 19.266 13.547 19.5 1 96.75 266 TYR A O 1
ATOM 2151 N N . LEU A 1 267 ? 19.594 13.516 21.719 1 96 267 LEU A N 1
ATOM 2152 C CA . LEU A 1 267 ? 19.406 12.07 21.781 1 96 267 LEU A CA 1
ATOM 2153 C C . LEU A 1 267 ? 17.938 11.703 21.625 1 96 267 LEU A C 1
ATOM 2155 O O . LEU A 1 267 ? 17.062 12.57 21.703 1 96 267 LEU A O 1
ATOM 2159 N N . SER A 1 268 ? 17.703 10.484 21.359 1 93.31 268 SER A N 1
ATOM 2160 C CA . SER A 1 268 ? 16.344 10 21.125 1 93.31 268 SER A CA 1
ATOM 2161 C C . SER A 1 268 ? 15.445 10.289 22.328 1 93.31 268 SER A C 1
ATOM 2163 O O . SER A 1 268 ? 15.922 10.391 23.453 1 93.31 268 SER A O 1
ATOM 2165 N N . PRO A 1 269 ? 14.148 10.359 22.047 1 92.94 269 PRO A N 1
ATOM 2166 C CA . PRO A 1 269 ? 13.203 10.617 23.125 1 92.94 269 PRO A CA 1
ATOM 2167 C C . PRO A 1 269 ? 13.18 9.508 24.172 1 92.94 269 PRO A C 1
ATOM 2169 O O . PRO A 1 269 ? 12.609 9.68 25.25 1 92.94 269 PRO A O 1
ATOM 2172 N N . SER A 1 270 ? 13.828 8.43 23.938 1 92.12 270 SER A N 1
ATOM 2173 C CA . SER A 1 270 ? 13.906 7.336 24.906 1 92.12 270 SER A CA 1
ATOM 2174 C C . SER A 1 270 ? 15.039 7.559 25.906 1 92.12 270 SER A C 1
ATOM 2176 O O . SER A 1 270 ? 15.117 6.871 26.922 1 92.12 270 SER A O 1
ATOM 2178 N N . ALA A 1 271 ? 15.812 8.562 25.641 1 94.75 271 ALA A N 1
ATOM 2179 C CA . ALA A 1 271 ? 16.953 8.859 26.5 1 94.75 271 ALA A CA 1
ATOM 2180 C C . ALA A 1 271 ? 16.5 9.469 27.828 1 94.75 271 ALA A C 1
ATOM 2182 O O . ALA A 1 271 ? 15.312 9.766 28 1 94.75 271 ALA A O 1
ATOM 2183 N N . ASN A 1 272 ? 17.438 9.594 28.75 1 94.56 272 ASN A N 1
ATOM 2184 C CA . ASN A 1 272 ? 17.156 10.133 30.078 1 94.56 272 ASN A CA 1
ATOM 2185 C C . ASN A 1 272 ? 16.609 11.555 30 1 94.56 272 ASN A C 1
ATOM 2187 O O . ASN A 1 272 ? 15.656 11.898 30.703 1 94.56 272 ASN A O 1
ATOM 2191 N N . TYR A 1 273 ? 17.25 12.406 29.188 1 94.69 273 TYR A N 1
ATOM 2192 C CA . TYR A 1 273 ? 16.781 13.766 28.938 1 94.69 273 TYR A CA 1
ATOM 2193 C C . TYR A 1 273 ? 15.984 13.836 27.641 1 94.69 273 TYR A C 1
ATOM 2195 O O . TYR A 1 273 ? 16.531 14.18 26.594 1 94.69 273 TYR A O 1
ATOM 2203 N N . PHE A 1 274 ? 14.688 13.617 27.75 1 94.56 274 PHE A N 1
ATOM 2204 C CA . PHE A 1 274 ? 13.867 13.32 26.578 1 94.56 274 PHE A CA 1
ATOM 2205 C C . PHE A 1 274 ? 13.203 14.578 26.047 1 94.56 274 PHE A C 1
ATOM 2207 O O . PHE A 1 274 ? 12.664 14.578 24.938 1 94.56 274 PHE A O 1
ATOM 2214 N N . CYS A 1 275 ? 13.188 15.703 26.828 1 95.38 275 CYS A N 1
ATOM 2215 C CA . CYS A 1 275 ? 12.5 16.922 26.406 1 95.38 275 CYS A CA 1
ATOM 2216 C C . CYS A 1 275 ? 13.461 17.891 25.734 1 95.38 275 CYS A C 1
ATOM 2218 O O . CYS A 1 275 ? 14.555 18.141 26.234 1 95.38 275 CYS A O 1
ATOM 2220 N N . ARG A 1 276 ? 13.133 18.406 24.656 1 94.88 276 ARG A N 1
ATOM 2221 C CA . ARG A 1 276 ? 14.016 19.312 23.938 1 94.88 276 ARG A CA 1
ATOM 2222 C C . ARG A 1 276 ? 13.82 20.75 24.406 1 94.88 276 ARG A C 1
ATOM 2224 O O . ARG A 1 276 ? 14.633 21.625 24.094 1 94.88 276 ARG A O 1
ATOM 2231 N N . ILE A 1 277 ? 12.781 21.062 25.219 1 96 277 ILE A N 1
ATOM 2232 C CA . ILE A 1 277 ? 12.484 22.422 25.656 1 96 277 ILE A CA 1
ATOM 2233 C C . ILE A 1 277 ? 13.094 22.656 27.031 1 96 277 ILE A C 1
ATOM 2235 O O . ILE A 1 277 ? 13.633 23.734 27.297 1 96 277 ILE A O 1
ATOM 2239 N N . CYS A 1 278 ? 13.039 21.672 27.938 1 95.81 278 CYS A N 1
ATOM 2240 C CA . CYS A 1 278 ? 13.555 21.875 29.281 1 95.81 278 CYS A CA 1
ATOM 2241 C C . CYS A 1 278 ? 14.531 20.766 29.656 1 95.81 278 CYS A C 1
ATOM 2243 O O . CYS A 1 278 ? 14.828 19.891 28.844 1 95.81 278 CYS A O 1
ATOM 2245 N N . GLN A 1 279 ? 15.07 20.797 30.891 1 94.38 279 GLN A N 1
ATOM 2246 C CA . GLN A 1 279 ? 16.141 19.906 31.312 1 94.38 279 GLN A CA 1
ATOM 2247 C C . GLN A 1 279 ? 15.617 18.797 32.219 1 94.38 279 GLN A C 1
ATOM 2249 O O . GLN A 1 279 ? 16.359 18.25 33.031 1 94.38 279 GLN A O 1
ATOM 2254 N N . ILE A 1 280 ? 14.367 18.438 32.094 1 94 280 ILE A N 1
ATOM 2255 C CA . ILE A 1 280 ? 13.789 17.422 32.969 1 94 280 ILE A CA 1
ATOM 2256 C C . ILE A 1 280 ? 14.398 16.062 32.625 1 94 280 ILE A C 1
ATOM 2258 O O . ILE A 1 280 ? 14.641 15.742 31.469 1 94 280 ILE A O 1
ATOM 2262 N N . SER A 1 281 ? 14.688 15.242 33.656 1 93.12 281 SER A N 1
ATOM 2263 C CA . SER A 1 281 ? 15.133 13.867 33.469 1 93.12 281 SER A CA 1
ATOM 2264 C C . SER A 1 281 ? 13.969 12.883 33.562 1 93.12 281 SER A C 1
ATOM 2266 O O . SER A 1 281 ? 12.914 13.219 34.125 1 93.12 281 SER A O 1
ATOM 2268 N N . ARG A 1 282 ? 14.125 11.75 33.031 1 92.44 282 ARG A N 1
ATOM 2269 C CA . ARG A 1 282 ? 13.094 10.719 33.094 1 92.44 282 ARG A CA 1
ATOM 2270 C C . ARG A 1 282 ? 12.734 10.367 34.531 1 92.44 282 ARG A C 1
ATOM 2272 O O . ARG A 1 282 ? 11.57 10.133 34.844 1 92.44 282 ARG A O 1
ATOM 2279 N N . ASN A 1 283 ? 13.734 10.297 35.375 1 89.94 283 ASN A N 1
ATOM 2280 C CA . ASN A 1 283 ? 13.508 10 36.781 1 89.94 283 ASN A CA 1
ATOM 2281 C C . ASN A 1 283 ? 12.672 11.086 37.469 1 89.94 283 ASN A C 1
ATOM 2283 O O . ASN A 1 283 ? 11.773 10.781 38.25 1 89.94 283 ASN A O 1
ATOM 2287 N N . GLN A 1 284 ? 12.984 12.266 37.094 1 90.31 284 GLN A N 1
ATOM 2288 C CA . GLN A 1 284 ? 12.219 13.383 37.656 1 90.31 284 GLN A CA 1
ATOM 2289 C C . GLN A 1 284 ? 10.781 13.367 37.156 1 90.31 284 GLN A C 1
ATOM 2291 O O . GLN A 1 284 ? 9.859 13.703 37.906 1 90.31 284 GLN A O 1
ATOM 2296 N N . PHE A 1 285 ? 10.57 13.086 35.906 1 91 285 PHE A N 1
ATOM 2297 C CA . PHE A 1 285 ? 9.242 13.023 35.281 1 91 285 PHE A CA 1
ATOM 2298 C C . PHE A 1 285 ? 8.375 11.977 35.969 1 91 285 PHE A C 1
ATOM 2300 O O . PHE A 1 285 ? 7.18 12.188 36.156 1 91 285 PHE A O 1
ATOM 2307 N N . HIS A 1 286 ? 8.992 10.906 36.375 1 87.81 286 HIS A N 1
ATOM 2308 C CA . HIS A 1 286 ? 8.242 9.812 36.969 1 87.81 286 HIS A CA 1
ATOM 2309 C C . HIS A 1 286 ? 7.961 10.094 38.438 1 87.81 286 HIS A C 1
ATOM 2311 O O . HIS A 1 286 ? 6.934 9.664 38.969 1 87.81 286 HIS A O 1
ATOM 2317 N N . SER A 1 287 ? 8.883 10.781 39.125 1 86.12 287 SER A N 1
ATOM 2318 C CA . SER A 1 287 ? 8.727 11.055 40.562 1 86.12 287 SER A CA 1
ATOM 2319 C C . SER A 1 287 ? 7.762 12.211 40.781 1 86.12 287 SER A C 1
ATOM 2321 O O . SER A 1 287 ? 6.871 12.125 41.625 1 86.12 287 SER A O 1
ATOM 2323 N N . ASP A 1 288 ? 8.023 13.367 40.062 1 81.19 288 ASP A N 1
ATOM 2324 C CA . ASP A 1 288 ? 7.16 14.531 40.25 1 81.19 288 ASP A CA 1
ATOM 2325 C C . ASP A 1 288 ? 6.953 15.25 38.906 1 81.19 288 ASP A C 1
ATOM 2327 O O . ASP A 1 288 ? 7.695 16.172 38.562 1 81.19 288 ASP A O 1
ATOM 2331 N N . PRO A 1 289 ? 5.902 14.969 38.344 1 76.25 289 PRO A N 1
ATOM 2332 C CA . PRO A 1 289 ? 5.668 15.555 37 1 76.25 289 PRO A CA 1
ATOM 2333 C C . PRO A 1 289 ? 5.301 17.031 37.062 1 76.25 289 PRO A C 1
ATOM 2335 O O . PRO A 1 289 ? 5.41 17.734 36.062 1 76.25 289 PRO A O 1
ATOM 2338 N N . SER A 1 290 ? 4.922 17.594 38.156 1 73.69 290 SER A N 1
ATOM 2339 C CA . SER A 1 290 ? 4.395 18.953 38.281 1 73.69 290 SER A CA 1
ATOM 2340 C C . SER A 1 290 ? 5.512 19.953 38.5 1 73.69 290 SER A C 1
ATOM 2342 O O . SER A 1 290 ? 5.312 21.156 38.344 1 73.69 290 SER A O 1
ATOM 2344 N N . GLU A 1 291 ? 6.609 19.484 38.688 1 70.75 291 GLU A N 1
ATOM 2345 C CA . GLU A 1 291 ? 7.695 20.406 39.031 1 70.75 291 GLU A CA 1
ATOM 2346 C C . GLU A 1 291 ? 8.227 21.109 37.781 1 70.75 291 GLU A C 1
ATOM 2348 O O . GLU A 1 291 ? 8.336 20.516 36.719 1 70.75 291 GLU A O 1
ATOM 2353 N N . GLY A 1 292 ? 8.312 22.375 37.875 1 76.06 292 GLY A N 1
ATOM 2354 C CA . GLY A 1 292 ? 8.898 23.172 36.812 1 76.06 292 GLY A CA 1
ATOM 2355 C C . GLY A 1 292 ? 10.398 22.969 36.688 1 76.06 292 GLY A C 1
ATOM 2356 O O . GLY A 1 292 ? 11.094 22.766 37.688 1 76.06 292 GLY A O 1
ATOM 2357 N N . HIS A 1 293 ? 10.828 22.906 35.469 1 86.5 293 HIS A N 1
ATOM 2358 C CA . HIS A 1 293 ? 12.25 22.719 35.219 1 86.5 293 HIS A CA 1
ATOM 2359 C C . HIS A 1 293 ? 12.805 23.844 34.344 1 86.5 293 HIS A C 1
ATOM 2361 O O . HIS A 1 293 ? 12.055 24.547 33.656 1 86.5 293 HIS A O 1
ATOM 2367 N N . ALA A 1 294 ? 14.117 23.953 34.438 1 92.62 294 ALA A N 1
ATOM 2368 C CA . ALA A 1 294 ? 14.781 25.031 33.719 1 92.62 294 ALA A CA 1
ATOM 2369 C C . ALA A 1 294 ? 14.672 24.844 32.219 1 92.62 294 ALA A C 1
ATOM 2371 O O . ALA A 1 294 ? 14.82 23.719 31.719 1 92.62 294 ALA A O 1
ATOM 2372 N N . ILE A 1 295 ? 14.367 25.938 31.578 1 95.62 295 ILE A N 1
ATOM 2373 C CA . ILE A 1 295 ? 14.266 25.922 30.125 1 95.62 295 ILE A CA 1
ATOM 2374 C C . ILE A 1 295 ? 15.664 25.953 29.5 1 95.62 295 ILE A C 1
ATOM 2376 O O . ILE A 1 295 ? 16.547 26.656 30 1 95.62 295 ILE A O 1
ATOM 2380 N N . ARG A 1 296 ? 15.852 25.203 28.5 1 95.94 296 ARG A N 1
ATOM 2381 C CA . ARG A 1 296 ? 17.125 25.203 27.797 1 95.94 296 ARG A CA 1
ATOM 2382 C C . ARG A 1 296 ? 17.328 26.5 27.031 1 95.94 296 ARG A C 1
ATOM 2384 O O . ARG A 1 296 ? 16.391 27.016 26.406 1 95.94 296 ARG A O 1
ATOM 2391 N N . ASP A 1 297 ? 18.516 27.031 27.109 1 95.75 297 ASP A N 1
ATOM 2392 C CA . ASP A 1 297 ? 18.828 28.234 26.359 1 95.75 297 ASP A CA 1
ATOM 2393 C C . ASP A 1 297 ? 20.125 28.078 25.562 1 95.75 297 ASP A C 1
ATOM 2395 O O . ASP A 1 297 ? 20.734 27 25.562 1 95.75 297 ASP A O 1
ATOM 2399 N N . LYS A 1 298 ? 20.469 29.109 24.859 1 96.06 298 LYS A N 1
ATOM 2400 C CA . LYS A 1 298 ? 21.609 29.062 23.953 1 96.06 298 LYS A CA 1
ATOM 2401 C C . LYS A 1 298 ? 22.891 28.75 24.719 1 96.06 298 LYS A C 1
ATOM 2403 O O . LYS A 1 298 ? 23.719 27.953 24.25 1 96.06 298 LYS A O 1
ATOM 2408 N N . ASN A 1 299 ? 23.031 29.344 25.828 1 95.94 299 ASN A N 1
ATOM 2409 C CA . ASN A 1 299 ? 24.234 29.125 26.641 1 95.94 299 ASN A CA 1
ATOM 2410 C C . ASN A 1 299 ? 24.328 27.688 27.125 1 95.94 299 ASN A C 1
ATOM 2412 O O . ASN A 1 299 ? 25.391 27.078 27.109 1 95.94 299 ASN A O 1
ATOM 2416 N N . TRP A 1 300 ? 23.219 27.219 27.578 1 96.31 300 TRP A N 1
ATOM 2417 C CA . TRP A 1 300 ? 23.172 25.828 28.016 1 96.31 300 TRP A CA 1
ATOM 2418 C C . TRP A 1 300 ? 23.609 24.875 26.906 1 96.31 300 TRP A C 1
ATOM 2420 O O . TRP A 1 300 ? 24.406 23.984 27.125 1 96.31 300 TRP A O 1
ATOM 2430 N N . TYR A 1 301 ? 23.078 25.078 25.734 1 97.31 301 TYR A N 1
ATOM 2431 C CA . TYR A 1 301 ? 23.359 24.203 24.594 1 97.31 301 TYR A CA 1
ATOM 2432 C C . TYR A 1 301 ? 24.828 24.25 24.219 1 97.31 301 TYR A C 1
ATOM 2434 O O . TYR A 1 301 ? 25.469 23.203 24.062 1 97.31 301 TYR A O 1
ATOM 2442 N N . THR A 1 302 ? 25.359 25.422 24.094 1 96.5 302 THR A N 1
ATOM 2443 C CA . THR A 1 302 ? 26.734 25.625 23.656 1 96.5 302 THR A CA 1
ATOM 2444 C C . THR A 1 302 ? 27.703 25.031 24.672 1 96.5 302 THR A C 1
ATOM 2446 O O . THR A 1 302 ? 28.656 24.328 24.297 1 96.5 302 THR A O 1
ATOM 2449 N N . THR A 1 303 ? 27.484 25.297 25.922 1 96.94 303 THR A N 1
ATOM 2450 C CA . THR A 1 303 ? 28.359 24.812 26.984 1 96.94 303 THR A CA 1
ATOM 2451 C C . THR A 1 303 ? 28.359 23.297 27.047 1 96.94 303 THR A C 1
ATOM 2453 O O . THR A 1 303 ? 29.422 22.672 27.078 1 96.94 303 THR A O 1
ATOM 2456 N N . ASN A 1 304 ? 27.219 22.719 27.062 1 96.81 304 ASN A N 1
ATOM 2457 C CA . ASN A 1 304 ? 27.109 21.266 27.172 1 96.81 304 ASN A CA 1
ATOM 2458 C C . ASN A 1 304 ? 27.625 20.578 25.906 1 96.81 304 ASN A C 1
ATOM 2460 O O . ASN A 1 304 ? 28.203 19.484 26 1 96.81 304 ASN A O 1
ATOM 2464 N N . LEU A 1 305 ? 27.391 21.172 24.75 1 97.31 305 LEU A N 1
ATOM 2465 C CA . LEU A 1 305 ? 27.906 20.578 23.516 1 97.31 305 LEU A CA 1
ATOM 2466 C C . LEU A 1 305 ? 29.438 20.547 23.547 1 97.31 305 LEU A C 1
ATOM 2468 O O . LEU A 1 305 ? 30.031 19.547 23.125 1 97.31 305 LEU A O 1
ATOM 2472 N N . GLU A 1 306 ? 30 21.609 23.969 1 97 306 GLU A N 1
ATOM 2473 C CA . GLU A 1 306 ? 31.453 21.656 24.078 1 97 306 GLU A CA 1
ATOM 2474 C C . GLU A 1 306 ? 31.984 20.594 25.031 1 97 306 GLU A C 1
ATOM 2476 O O . GLU A 1 306 ? 32.969 19.938 24.734 1 97 306 GLU A O 1
ATOM 2481 N N . LEU A 1 307 ? 31.344 20.406 26.078 1 97.25 307 LEU A N 1
ATOM 2482 C CA . LEU A 1 307 ? 31.734 19.406 27.062 1 97.25 307 LEU A CA 1
ATOM 2483 C C . LEU A 1 307 ? 31.625 18 26.484 1 97.25 307 LEU A C 1
ATOM 2485 O O . LEU A 1 307 ? 32.5 17.156 26.719 1 97.25 307 LEU A O 1
ATOM 2489 N N . VAL A 1 308 ? 30.578 17.781 25.75 1 97.12 308 VAL A N 1
ATOM 2490 C CA . VAL A 1 308 ? 30.359 16.469 25.125 1 97.12 308 VAL A CA 1
ATOM 2491 C C . VAL A 1 308 ? 31.438 16.234 24.062 1 97.12 308 VAL A C 1
ATOM 2493 O O . VAL A 1 308 ? 31.969 15.133 23.953 1 97.12 308 VAL A O 1
ATOM 2496 N N . GLN A 1 309 ? 31.719 17.234 23.297 1 96.44 309 GLN A N 1
ATOM 2497 C CA . GLN A 1 309 ? 32.688 17.125 22.219 1 96.44 309 GLN A CA 1
ATOM 2498 C C . GLN A 1 309 ? 34.094 16.922 22.766 1 96.44 309 GLN A C 1
ATOM 2500 O O . GLN A 1 309 ? 34.906 16.234 22.156 1 96.44 309 GLN A O 1
ATOM 2505 N N . GLN A 1 310 ? 34.344 17.406 23.938 1 95.81 310 GLN A N 1
ATOM 2506 C CA . GLN A 1 310 ? 35.656 17.25 24.594 1 95.81 310 GLN A CA 1
ATOM 2507 C C . GLN A 1 310 ? 35.75 15.922 25.344 1 95.81 310 GLN A C 1
ATOM 2509 O O . GLN A 1 310 ? 36.812 15.492 25.734 1 95.81 310 GLN A O 1
ATOM 2514 N N . GLY A 1 311 ? 34.656 15.312 25.516 1 94.44 311 GLY A N 1
ATOM 2515 C CA . GLY A 1 311 ? 34.625 14.039 26.219 1 94.44 311 GLY A CA 1
ATOM 2516 C C . GLY A 1 311 ? 34.531 14.18 27.719 1 94.44 311 GLY A C 1
ATOM 2517 O O . GLY A 1 311 ? 34.688 13.203 28.453 1 94.44 311 GLY A O 1
ATOM 2518 N N . SER A 1 312 ? 34.25 15.352 28.172 1 95.12 312 SER A N 1
ATOM 2519 C CA . SER A 1 312 ? 34.156 15.617 29.609 1 95.12 312 SER A CA 1
ATOM 2520 C C . SER A 1 312 ? 32.875 15.016 30.203 1 95.12 312 SER A C 1
ATOM 2522 O O . SER A 1 312 ? 32.875 14.625 31.375 1 95.12 312 SER A O 1
ATOM 2524 N N . ILE A 1 313 ? 31.812 15.07 29.391 1 95 313 ILE A N 1
ATOM 2525 C CA . ILE A 1 313 ? 30.578 14.422 29.797 1 95 313 ILE A CA 1
ATOM 2526 C C . ILE A 1 313 ? 30.062 13.523 28.688 1 95 313 ILE A C 1
ATOM 2528 O O . ILE A 1 313 ? 30.344 13.773 27.5 1 95 313 ILE A O 1
ATOM 2532 N N . ALA A 1 314 ? 29.375 12.562 29.141 1 95.69 314 ALA A N 1
ATOM 2533 C CA . ALA A 1 314 ? 28.781 11.656 28.156 1 95.69 314 ALA A CA 1
ATOM 2534 C C . ALA A 1 314 ? 27.484 12.234 27.578 1 95.69 314 ALA A C 1
ATOM 2536 O O . ALA A 1 314 ? 26.781 12.969 28.266 1 95.69 314 ALA A O 1
ATOM 2537 N N . PRO A 1 315 ? 27.172 11.977 26.406 1 95.69 315 PRO A N 1
ATOM 2538 C CA . PRO A 1 315 ? 25.938 12.445 25.781 1 95.69 315 PRO A CA 1
ATOM 2539 C C . PRO A 1 315 ? 24.688 12.141 26.609 1 95.69 315 PRO A C 1
ATOM 2541 O O . PRO A 1 315 ? 23.766 12.953 26.688 1 95.69 315 PRO A O 1
ATOM 2544 N N . LYS A 1 316 ? 24.672 11.016 27.281 1 94.5 316 LYS A N 1
ATOM 2545 C CA . LYS A 1 316 ? 23.516 10.586 28.062 1 94.5 316 LYS A CA 1
ATOM 2546 C C . LYS A 1 316 ? 23.297 11.5 29.266 1 94.5 316 LYS A C 1
ATOM 2548 O O . LYS A 1 316 ? 22.203 11.531 29.828 1 94.5 316 LYS A O 1
ATOM 2553 N N . GLU A 1 317 ? 24.312 12.25 29.641 1 93.75 317 GLU A N 1
ATOM 2554 C CA . GLU A 1 317 ? 24.25 13.078 30.844 1 93.75 317 GLU A CA 1
ATOM 2555 C C . GLU A 1 317 ? 23.578 14.414 30.562 1 93.75 317 GLU A C 1
ATOM 2557 O O . GLU A 1 317 ? 23.141 15.102 31.484 1 93.75 317 GLU A O 1
ATOM 2562 N N . CYS A 1 318 ? 23.484 14.75 29.328 1 94.19 318 CYS A N 1
ATOM 2563 C CA . CYS A 1 318 ? 22.844 16.031 29.016 1 94.19 318 CYS A CA 1
ATOM 2564 C C . CYS A 1 318 ? 21.828 15.875 27.891 1 94.19 318 CYS A C 1
ATOM 2566 O O . CYS A 1 318 ? 21.031 16.781 27.641 1 94.19 318 CYS A O 1
ATOM 2568 N N . GLY A 1 319 ? 21.875 14.758 27.188 1 95.62 319 GLY A N 1
ATOM 2569 C CA . GLY A 1 319 ? 20.891 14.477 26.156 1 95.62 319 GLY A CA 1
ATOM 2570 C C . GLY A 1 319 ? 21.281 15 24.797 1 95.62 319 GLY A C 1
ATOM 2571 O O . GLY A 1 319 ? 20.484 15 23.859 1 95.62 319 GLY A O 1
ATOM 2572 N N . LEU A 1 320 ? 22.578 15.438 24.578 1 97.19 320 LEU A N 1
ATOM 2573 C CA . LEU A 1 320 ? 23.031 16 23.312 1 97.19 320 LEU A CA 1
ATOM 2574 C C . LEU A 1 320 ? 23.953 15.023 22.594 1 97.19 320 LEU A C 1
ATOM 2576 O O . LEU A 1 320 ? 24.75 14.328 23.219 1 97.19 320 LEU A O 1
ATOM 2580 N N . LYS A 1 321 ? 23.828 14.945 21.281 1 95.56 321 LYS A N 1
ATOM 2581 C CA . LYS A 1 321 ? 24.766 14.195 20.453 1 95.56 321 LYS A CA 1
ATOM 2582 C C . LYS A 1 321 ? 26.062 14.961 20.266 1 95.56 321 LYS A C 1
ATOM 2584 O O . LYS A 1 321 ? 26.078 16.203 20.297 1 95.56 321 LYS A O 1
ATOM 2589 N N . VAL A 1 322 ? 27.078 14.297 19.938 1 95.12 322 VAL A N 1
ATOM 2590 C CA . VAL A 1 322 ? 28.391 14.883 19.766 1 95.12 322 VAL A CA 1
ATOM 2591 C C . VAL A 1 322 ? 28.406 15.742 18.5 1 95.12 322 VAL A C 1
ATOM 2593 O O . VAL A 1 322 ? 29.125 16.75 18.438 1 95.12 322 VAL A O 1
ATOM 2596 N N . THR A 1 323 ? 27.594 15.383 17.531 1 92.56 323 THR A N 1
ATOM 2597 C CA . THR A 1 323 ? 27.641 16.016 16.219 1 92.56 323 THR A CA 1
ATOM 2598 C C . THR A 1 323 ? 26.969 17.391 16.266 1 92.56 323 THR A C 1
ATOM 2600 O O . THR A 1 323 ? 27.266 18.25 15.438 1 92.56 323 THR A O 1
ATOM 2603 N N . GLY A 1 324 ? 26.031 17.625 17.188 1 94 324 GLY A N 1
ATOM 2604 C CA . GLY A 1 324 ? 25.25 18.844 17.188 1 94 324 GLY A CA 1
ATOM 2605 C C . GLY A 1 324 ? 24.359 19 15.977 1 94 324 GLY A C 1
ATOM 2606 O O . GLY A 1 324 ? 23.844 18 15.453 1 94 324 GLY A O 1
ATOM 2607 N N . THR A 1 325 ? 23.984 20.266 15.625 1 96.31 325 THR A N 1
ATOM 2608 C CA . THR A 1 325 ? 23.125 20.531 14.484 1 96.31 325 THR A CA 1
ATOM 2609 C C . THR A 1 325 ? 23.688 21.656 13.625 1 96.31 325 THR A C 1
ATOM 2611 O O . THR A 1 325 ? 24.266 22.625 14.156 1 96.31 325 THR A O 1
ATOM 2614 N N . PRO A 1 326 ? 23.609 21.578 12.336 1 96.19 326 PRO A N 1
ATOM 2615 C CA . PRO A 1 326 ? 24.094 22.641 11.461 1 96.19 326 PRO A CA 1
ATOM 2616 C C . PRO A 1 326 ? 23.219 23.891 11.516 1 96.19 326 PRO A C 1
ATOM 2618 O O . PRO A 1 326 ? 23.672 24.969 11.117 1 96.19 326 PRO A O 1
ATOM 2621 N N . PHE A 1 327 ? 22.062 23.828 12.055 1 97.56 327 PHE A N 1
ATOM 2622 C CA . PHE A 1 327 ? 21.125 24.953 12.078 1 97.56 327 PHE A CA 1
ATOM 2623 C C . PHE A 1 327 ? 21.609 26.031 13.023 1 97.56 327 PHE A C 1
ATOM 2625 O O . PHE A 1 327 ? 21.25 27.203 12.867 1 97.56 327 PHE A O 1
ATOM 2632 N N . ASN A 1 328 ? 22.391 25.672 13.977 1 97.06 328 ASN A N 1
ATOM 2633 C CA . ASN A 1 328 ? 22.875 26.641 14.953 1 97.06 328 ASN A CA 1
ATOM 2634 C C . ASN A 1 328 ? 23.969 27.547 14.359 1 97.06 328 ASN A C 1
ATOM 2636 O O . ASN A 1 328 ? 24.406 28.5 15 1 97.06 328 ASN A O 1
ATOM 2640 N N . SER A 1 329 ? 24.375 27.266 13.102 1 96.31 329 SER A N 1
ATOM 2641 C CA . SER A 1 329 ? 25.312 28.141 12.414 1 96.31 329 SER A CA 1
ATOM 2642 C C . SER A 1 329 ? 24.609 29.359 11.82 1 96.31 329 SER A C 1
ATOM 2644 O O . SER A 1 329 ? 25.25 30.328 11.414 1 96.31 329 SER A O 1
ATOM 2646 N N . LEU A 1 330 ? 23.328 29.375 11.82 1 97.19 330 LEU A N 1
ATOM 2647 C CA . LEU A 1 330 ? 22.562 30.5 11.312 1 97.19 330 LEU A CA 1
ATOM 2648 C C . LEU A 1 330 ? 22.609 31.672 12.273 1 97.19 330 LEU A C 1
ATOM 2650 O O . LEU A 1 330 ? 22.797 31.5 13.477 1 97.19 330 LEU A O 1
ATOM 2654 N N . GLN A 1 331 ? 22.406 32.781 11.742 1 95.25 331 GLN A N 1
ATOM 2655 C CA . GLN A 1 331 ? 22.578 34 12.531 1 95.25 331 GLN A CA 1
ATOM 2656 C C . GLN A 1 331 ? 21.344 34.281 13.391 1 95.25 331 GLN A C 1
ATOM 2658 O O . GLN A 1 331 ? 21.453 34.812 14.5 1 95.25 331 GLN A O 1
ATOM 2663 N N . HIS A 1 332 ? 20.219 33.938 12.898 1 94.88 332 HIS A N 1
ATOM 2664 C CA . HIS A 1 332 ? 19 34.438 13.539 1 94.88 332 HIS A CA 1
ATOM 2665 C C . HIS A 1 332 ? 18.125 33.281 14.016 1 94.88 332 HIS A C 1
ATOM 2667 O O . HIS A 1 332 ? 16.922 33.438 14.25 1 94.88 332 HIS A O 1
ATOM 2673 N N . PHE A 1 333 ? 18.688 32.062 14.07 1 96.19 333 PHE A N 1
ATOM 2674 C CA . PHE A 1 333 ? 17.969 30.891 14.539 1 96.19 333 PHE A CA 1
ATOM 2675 C C . PHE A 1 333 ? 18.828 30.047 15.461 1 96.19 333 PHE A C 1
ATOM 2677 O O . PHE A 1 333 ? 20.016 29.828 15.18 1 96.19 333 PHE A O 1
ATOM 2684 N N . HIS A 1 334 ? 18.297 29.656 16.484 1 96.81 334 HIS A N 1
ATOM 2685 C CA . HIS A 1 334 ? 18.906 28.688 17.391 1 96.81 334 HIS A CA 1
ATOM 2686 C C . HIS A 1 334 ? 17.891 27.625 17.828 1 96.81 334 HIS A C 1
ATOM 2688 O O . HIS A 1 334 ? 16.719 27.953 18.078 1 96.81 334 HIS A O 1
ATOM 2694 N N . VAL A 1 335 ? 18.266 26.453 18 1 97.25 335 VAL A N 1
ATOM 2695 C CA . VAL A 1 335 ? 17.375 25.328 18.234 1 97.25 335 VAL A CA 1
ATOM 2696 C C . VAL A 1 335 ? 16.672 25.5 19.578 1 97.25 335 VAL A C 1
ATOM 2698 O O . VAL A 1 335 ? 15.562 24.984 19.766 1 97.25 335 VAL A O 1
ATOM 2701 N N . THR A 1 336 ? 17.281 26.156 20.578 1 96.94 336 THR A N 1
ATOM 2702 C CA . THR A 1 336 ? 16.688 26.328 21.891 1 96.94 336 THR A CA 1
ATOM 2703 C C . THR A 1 336 ? 15.578 27.375 21.859 1 96.94 336 THR A C 1
ATOM 2705 O O . THR A 1 336 ? 14.797 27.484 22.797 1 96.94 336 THR A O 1
ATOM 2708 N N . GLU A 1 337 ? 15.477 28.047 20.766 1 95.56 337 GLU A N 1
ATOM 2709 C CA . GLU A 1 337 ? 14.422 29.047 20.594 1 95.56 337 GLU A CA 1
ATOM 2710 C C . GLU A 1 337 ? 13.297 28.516 19.719 1 95.56 337 GLU A C 1
ATOM 2712 O O . GLU A 1 337 ? 12.391 29.266 19.344 1 95.56 337 GLU A O 1
ATOM 2717 N N . ASN A 1 338 ? 13.414 27.281 19.312 1 97.38 338 ASN A N 1
ATOM 2718 C CA . ASN A 1 338 ? 12.359 26.656 18.516 1 97.38 338 ASN A CA 1
ATOM 2719 C C . ASN A 1 338 ? 11.188 26.203 19.391 1 97.38 338 ASN A C 1
ATOM 2721 O O . ASN A 1 338 ? 11.039 25.016 19.672 1 97.38 338 ASN A O 1
ATOM 2725 N N . PHE A 1 339 ? 10.383 27.125 19.734 1 97.19 339 PHE A N 1
ATOM 2726 C CA . PHE A 1 339 ? 9.227 26.828 20.562 1 97.19 339 PHE A CA 1
ATOM 2727 C C . PHE A 1 339 ? 8.047 26.359 19.719 1 97.19 339 PHE A C 1
ATOM 2729 O O . PHE A 1 339 ? 7.074 27.094 19.547 1 97.19 339 PHE A O 1
ATOM 2736 N N . ALA A 1 340 ? 8.086 25.188 19.297 1 96.31 340 ALA A N 1
ATOM 2737 C CA . ALA A 1 340 ? 7.031 24.562 18.5 1 96.31 340 ALA A CA 1
ATOM 2738 C C . ALA A 1 340 ? 6.91 23.078 18.812 1 96.31 340 ALA A C 1
ATOM 2740 O O . ALA A 1 340 ? 7.918 22.375 18.906 1 96.31 340 ALA A O 1
ATOM 2741 N N . LEU A 1 341 ? 5.777 22.672 19.125 1 96.44 341 LEU A N 1
ATOM 2742 C CA . LEU A 1 341 ? 5.426 21.266 19.312 1 96.44 341 LEU A CA 1
ATOM 2743 C C . LEU A 1 341 ? 4.34 20.844 18.328 1 96.44 341 LEU A C 1
ATOM 2745 O O . LEU A 1 341 ? 3.568 21.688 17.844 1 96.44 341 LEU A O 1
ATOM 2749 N N . ASP A 1 342 ? 4.316 19.625 18.016 1 95.69 342 ASP A N 1
ATOM 2750 C CA . ASP A 1 342 ? 3.383 19.141 17 1 95.69 342 ASP A CA 1
ATOM 2751 C C . ASP A 1 342 ? 2.127 18.562 17.656 1 95.69 342 ASP A C 1
ATOM 2753 O O . ASP A 1 342 ? 2.139 17.438 18.156 1 95.69 342 ASP A O 1
ATOM 2757 N N . GLY A 1 343 ? 1.075 19.266 17.5 1 95.12 343 GLY A N 1
ATOM 2758 C CA . GLY A 1 343 ? -0.183 18.844 18.094 1 95.12 343 GLY A CA 1
ATOM 2759 C C . GLY A 1 343 ? -0.715 17.547 17.5 1 95.12 343 GLY A C 1
ATOM 2760 O O . GLY A 1 343 ? -1.409 16.797 18.172 1 95.12 343 GLY A O 1
ATOM 2761 N N . MET A 1 344 ? -0.403 17.25 16.312 1 95.56 344 MET A N 1
ATOM 2762 C CA . MET A 1 344 ? -0.875 16.016 15.688 1 95.56 344 MET A CA 1
ATOM 2763 C C . MET A 1 344 ? -0.274 14.789 16.359 1 95.56 344 MET A C 1
ATOM 2765 O O . MET A 1 344 ? -1.001 13.883 16.766 1 95.56 344 MET A O 1
ATOM 2769 N N . HIS A 1 345 ? 1.043 14.75 16.5 1 95.69 345 HIS A N 1
ATOM 2770 C CA . HIS A 1 345 ? 1.721 13.578 17.047 1 95.69 345 HIS A CA 1
ATOM 2771 C C . HIS A 1 345 ? 1.593 13.531 18.578 1 95.69 345 HIS A C 1
ATOM 2773 O O . HIS A 1 345 ? 1.497 12.445 19.156 1 95.69 345 HIS A O 1
ATOM 2779 N N . ASP A 1 346 ? 1.583 14.641 19.188 1 96.81 346 ASP A N 1
ATOM 2780 C CA . ASP A 1 346 ? 1.52 14.688 20.641 1 96.81 346 ASP A CA 1
ATOM 2781 C C . ASP A 1 346 ? 0.106 14.391 21.141 1 96.81 346 ASP A C 1
ATOM 2783 O O . ASP A 1 346 ? -0.076 13.633 22.094 1 96.81 346 ASP A O 1
ATOM 2787 N N . LEU A 1 347 ? -0.861 15.023 20.484 1 97.19 347 LEU A N 1
ATOM 2788 C CA . LEU A 1 347 ? -2.232 14.906 20.969 1 97.19 347 LEU A CA 1
ATOM 2789 C C . LEU A 1 347 ? -3.002 13.859 20.172 1 97.19 347 LEU A C 1
ATOM 2791 O O . LEU A 1 347 ? -3.307 12.781 20.703 1 97.19 347 LEU A O 1
ATOM 2795 N N . ALA A 1 348 ? -3.209 14.039 18.906 1 96.19 348 ALA A N 1
ATOM 2796 C CA . ALA A 1 348 ? -4.102 13.219 18.078 1 96.19 348 ALA A CA 1
ATOM 2797 C C . ALA A 1 348 ? -3.615 11.773 18.016 1 96.19 348 ALA A C 1
ATOM 2799 O O . ALA A 1 348 ? -4.422 10.844 17.922 1 96.19 348 ALA A O 1
ATOM 2800 N N . GLU A 1 349 ? -2.318 11.555 18.094 1 95.06 349 GLU A N 1
ATOM 2801 C CA . GLU A 1 349 ? -1.782 10.195 17.984 1 95.06 349 GLU A CA 1
ATOM 2802 C C . GLU A 1 349 ? -1.192 9.734 19.312 1 95.06 349 GLU A C 1
ATOM 2804 O O . GLU A 1 349 ? -0.813 8.57 19.469 1 95.06 349 GLU A O 1
ATOM 2809 N N . GLY A 1 350 ? -1.121 10.602 20.25 1 95.75 350 GLY A N 1
ATOM 2810 C CA . GLY A 1 350 ? -0.479 10.281 21.516 1 95.75 350 GLY A CA 1
ATOM 2811 C C . GLY A 1 350 ? -1.441 10.266 22.688 1 95.75 350 GLY A C 1
ATOM 2812 O O . GLY A 1 350 ? -2.047 9.242 22.984 1 95.75 350 GLY A O 1
ATOM 2813 N N . ILE A 1 351 ? -1.693 11.406 23.188 1 97.5 351 ILE A N 1
ATOM 2814 C CA . ILE A 1 351 ? -2.408 11.547 24.453 1 97.5 351 ILE A CA 1
ATOM 2815 C C . ILE A 1 351 ? -3.881 11.195 24.25 1 97.5 351 ILE A C 1
ATOM 2817 O O . ILE A 1 351 ? -4.488 10.539 25.094 1 97.5 351 ILE A O 1
ATOM 2821 N N . VAL A 1 352 ? -4.5 11.586 23.172 1 98.25 352 VAL A N 1
ATOM 2822 C CA . VAL A 1 352 ? -5.93 11.422 22.938 1 98.25 352 VAL A CA 1
ATOM 2823 C C . VAL A 1 352 ? -6.277 9.938 22.859 1 98.25 352 VAL A C 1
ATOM 2825 O O . VAL A 1 352 ? -7.102 9.445 23.641 1 98.25 352 VAL A O 1
ATOM 2828 N N . PRO A 1 353 ? -5.668 9.18 21.938 1 97.25 353 PRO A N 1
ATOM 2829 C CA . PRO A 1 353 ? -6.027 7.762 21.891 1 97.25 353 PRO A CA 1
ATOM 2830 C C . PRO A 1 353 ? -5.707 7.027 23.188 1 97.25 353 PRO A C 1
ATOM 2832 O O . PRO A 1 353 ? -6.457 6.141 23.594 1 97.25 353 PRO A O 1
ATOM 2835 N N . LEU A 1 354 ? -4.621 7.352 23.859 1 96.81 354 LEU A N 1
ATOM 2836 C CA . LEU A 1 354 ? -4.254 6.727 25.125 1 96.81 354 LEU A CA 1
ATOM 2837 C C . LEU A 1 354 ? -5.328 6.969 26.172 1 96.81 354 LEU A C 1
ATOM 2839 O O . LEU A 1 354 ? -5.766 6.031 26.859 1 96.81 354 LEU A O 1
ATOM 2843 N N . THR A 1 355 ? -5.715 8.227 26.312 1 97.81 355 THR A N 1
ATOM 2844 C CA . THR A 1 355 ? -6.688 8.594 27.328 1 97.81 355 THR A CA 1
ATOM 2845 C C . THR A 1 355 ? -8.039 7.934 27.062 1 97.81 355 THR A C 1
ATOM 2847 O O . THR A 1 355 ? -8.664 7.395 27.984 1 97.81 355 THR A O 1
ATOM 2850 N N . ILE A 1 356 ? -8.508 7.977 25.828 1 97.88 356 ILE A N 1
ATOM 2851 C CA . ILE A 1 356 ? -9.766 7.352 25.453 1 97.88 356 ILE A CA 1
ATOM 2852 C C . ILE A 1 356 ? -9.742 5.867 25.812 1 97.88 356 ILE A C 1
ATOM 2854 O O . ILE A 1 356 ? -10.68 5.348 26.422 1 97.88 356 ILE A O 1
ATOM 2858 N N . GLN A 1 357 ? -8.703 5.227 25.406 1 97.12 357 GLN A N 1
ATOM 2859 C CA . GLN A 1 357 ? -8.586 3.787 25.625 1 97.12 357 GLN A CA 1
ATOM 2860 C C . GLN A 1 357 ? -8.594 3.447 27.109 1 97.12 357 GLN A C 1
ATOM 2862 O O . GLN A 1 357 ? -9.234 2.48 27.531 1 97.12 357 GLN A O 1
ATOM 2867 N N . LEU A 1 358 ? -7.836 4.18 27.906 1 97.06 358 LEU A N 1
ATOM 2868 C CA . LEU A 1 358 ? -7.762 3.936 29.344 1 97.06 358 LEU A CA 1
ATOM 2869 C C . LEU A 1 358 ? -9.125 4.148 30 1 97.06 358 LEU A C 1
ATOM 2871 O O . LEU A 1 358 ? -9.523 3.371 30.875 1 97.06 358 LEU A O 1
ATOM 2875 N N . VAL A 1 359 ? -9.805 5.199 29.641 1 97.12 359 VAL A N 1
ATOM 2876 C CA . VAL A 1 359 ? -11.125 5.492 30.188 1 97.12 359 VAL A CA 1
ATOM 2877 C C . VAL A 1 359 ? -12.102 4.387 29.797 1 97.12 359 VAL A C 1
ATOM 2879 O O . VAL A 1 359 ? -12.852 3.889 30.641 1 97.12 359 VAL A O 1
ATOM 2882 N N . LEU A 1 360 ? -12.117 4.012 28.562 1 96.69 360 LEU A N 1
ATOM 2883 C CA . LEU A 1 360 ? -13 2.945 28.094 1 96.69 360 LEU A CA 1
ATOM 2884 C C . LEU A 1 360 ? -12.664 1.627 28.781 1 96.69 360 LEU A C 1
ATOM 2886 O O . LEU A 1 360 ? -13.555 0.836 29.094 1 96.69 360 LEU A O 1
ATOM 2890 N N . SER A 1 361 ? -11.367 1.378 28.906 1 96.5 361 SER A N 1
ATOM 2891 C CA . SER A 1 361 ? -10.93 0.174 29.609 1 96.5 361 SER A CA 1
ATOM 2892 C C . SER A 1 361 ? -11.484 0.131 31.031 1 96.5 361 SER A C 1
ATOM 2894 O O . SER A 1 361 ? -11.906 -0.925 31.5 1 96.5 361 SER A O 1
ATOM 2896 N N . TYR A 1 362 ? -11.453 1.273 31.766 1 95.38 362 TYR A N 1
ATOM 2897 C CA . TYR A 1 362 ? -11.992 1.373 33.125 1 95.38 362 TYR A CA 1
ATOM 2898 C C . TYR A 1 362 ? -13.461 0.969 33.156 1 95.38 362 TYR A C 1
ATOM 2900 O O . TYR A 1 362 ? -13.867 0.152 33.969 1 95.38 362 TYR A O 1
ATOM 2908 N N . TYR A 1 363 ? -14.227 1.492 32.25 1 94.88 363 TYR A N 1
ATOM 2909 C CA . TYR A 1 363 ? -15.656 1.215 32.25 1 94.88 363 TYR A CA 1
ATOM 2910 C C . TYR A 1 363 ? -15.938 -0.193 31.719 1 94.88 363 TYR A C 1
ATOM 2912 O O . TYR A 1 363 ? -16.922 -0.823 32.125 1 94.88 363 TYR A O 1
ATOM 2920 N N . TYR A 1 364 ? -15.148 -0.678 30.844 1 95.56 364 TYR A N 1
ATOM 2921 C CA . TYR A 1 364 ? -15.281 -2.039 30.328 1 95.56 364 TYR A CA 1
ATOM 2922 C C . TYR A 1 364 ? -15.125 -3.057 31.453 1 95.56 364 TYR A C 1
ATOM 2924 O O . TYR A 1 364 ? -15.844 -4.059 31.5 1 95.56 364 TYR A O 1
ATOM 2932 N N . LYS A 1 365 ? -14.203 -2.84 32.281 1 94.56 365 LYS A N 1
ATOM 2933 C CA . LYS A 1 365 ? -13.914 -3.758 33.375 1 94.56 365 LYS A CA 1
ATOM 2934 C C . LYS A 1 365 ? -15.047 -3.764 34.406 1 94.56 365 LYS A C 1
ATOM 2936 O O . LYS A 1 365 ? -15.188 -4.719 35.156 1 94.56 365 LYS A O 1
ATOM 2941 N N . GLN A 1 366 ? -15.805 -2.691 34.438 1 93.12 366 GLN A N 1
ATOM 2942 C CA . GLN A 1 366 ? -17 -2.658 35.25 1 93.12 366 GLN A CA 1
ATOM 2943 C C . GLN A 1 366 ? -18.172 -3.348 34.562 1 93.12 366 GLN A C 1
ATOM 2945 O O . GLN A 1 366 ? -18.969 -2.695 33.875 1 93.12 366 GLN A O 1
ATOM 2950 N N . LYS A 1 367 ? -18.359 -4.539 34.75 1 88 367 LYS A N 1
ATOM 2951 C CA . LYS A 1 367 ? -19.297 -5.383 34 1 88 367 LYS A CA 1
ATOM 2952 C C . LYS A 1 367 ? -20.719 -4.832 34.125 1 88 367 LYS A C 1
ATOM 2954 O O . LYS A 1 367 ? -21.531 -5.02 33.219 1 88 367 LYS A O 1
ATOM 2959 N N . GLU A 1 368 ? -20.969 -4.109 35.125 1 88.06 368 GLU A N 1
ATOM 2960 C CA . GLU A 1 368 ? -22.297 -3.557 35.344 1 88.06 368 GLU A CA 1
ATOM 2961 C C . GLU A 1 368 ? -22.641 -2.484 34.312 1 88.06 368 GLU A C 1
ATOM 2963 O O . GLU A 1 368 ? -23.812 -2.217 34.031 1 88.06 368 GLU A O 1
ATOM 2968 N N . ARG A 1 369 ? -21.656 -1.934 33.656 1 88.81 369 ARG A N 1
ATOM 2969 C CA . ARG A 1 369 ? -21.859 -0.83 32.719 1 88.81 369 ARG A CA 1
ATOM 2970 C C . ARG A 1 369 ? -22.172 -1.348 31.312 1 88.81 369 ARG A C 1
ATOM 2972 O O . ARG A 1 369 ? -22.656 -0.599 30.469 1 88.81 369 ARG A O 1
ATOM 2979 N N . LYS A 1 370 ? -21.922 -2.623 31.016 1 89.56 370 LYS A N 1
ATOM 2980 C CA . LYS A 1 370 ? -22.328 -3.324 29.797 1 89.56 370 LYS A CA 1
ATOM 2981 C C . LYS A 1 370 ? -21.641 -2.74 28.578 1 89.56 370 LYS A C 1
ATOM 2983 O O . LYS A 1 370 ? -22.203 -2.717 27.484 1 89.56 370 LYS A O 1
ATOM 2988 N N . ILE A 1 371 ? -20.547 -2.092 28.797 1 93.38 371 ILE A N 1
ATOM 2989 C CA . ILE A 1 371 ? -19.766 -1.597 27.656 1 93.38 371 ILE A CA 1
ATOM 2990 C C . ILE A 1 371 ? -18.953 -2.736 27.062 1 93.38 371 ILE A C 1
ATOM 2992 O O . ILE A 1 371 ? -18.141 -3.361 27.75 1 93.38 371 ILE A O 1
ATOM 2996 N N . THR A 1 372 ? -19.234 -3 25.844 1 94.94 372 THR A N 1
ATOM 2997 C CA . THR A 1 372 ? -18.5 -4.023 25.109 1 94.94 372 THR A CA 1
ATOM 2998 C C . THR A 1 372 ? -17.984 -3.469 23.781 1 94.94 372 THR A C 1
ATOM 3000 O O . THR A 1 372 ? -18.391 -2.393 23.344 1 94.94 372 THR A O 1
ATOM 3003 N N . ALA A 1 373 ? -17.062 -4.18 23.188 1 94.69 373 ALA A N 1
ATOM 3004 C CA . ALA A 1 373 ? -16.531 -3.787 21.875 1 94.69 373 ALA A CA 1
ATOM 3005 C C . ALA A 1 373 ? -17.641 -3.74 20.828 1 94.69 373 ALA A C 1
ATOM 3007 O O . ALA A 1 373 ? -17.672 -2.844 19.984 1 94.69 373 ALA A O 1
ATOM 3008 N N . LYS A 1 374 ? -18.516 -4.668 20.875 1 92.44 374 LYS A N 1
ATOM 3009 C CA . LYS A 1 374 ? -19.625 -4.746 19.938 1 92.44 374 LYS A CA 1
ATOM 3010 C C . LYS A 1 374 ? -20.531 -3.521 20.047 1 92.44 374 LYS A C 1
ATOM 3012 O O . LYS A 1 374 ? -20.906 -2.926 19.031 1 92.44 374 LYS A O 1
ATOM 3017 N N . ILE A 1 375 ? -20.859 -3.148 21.234 1 93.88 375 ILE A N 1
ATOM 3018 C CA . ILE A 1 375 ? -21.734 -2 21.484 1 93.88 375 ILE A CA 1
ATOM 3019 C C . ILE A 1 375 ? -21.047 -0.725 20.984 1 93.88 375 ILE A C 1
ATOM 3021 O O . ILE A 1 375 ? -21.672 0.099 20.312 1 93.88 375 ILE A O 1
ATOM 3025 N N . LEU A 1 376 ? -19.781 -0.585 21.312 1 95.56 376 LEU A N 1
ATOM 3026 C CA . LEU A 1 376 ? -19.031 0.601 20.906 1 95.56 376 LEU A CA 1
ATOM 3027 C C . LEU A 1 376 ? -18.969 0.709 19.391 1 95.56 376 LEU A C 1
ATOM 3029 O O . LEU A 1 376 ? -19.188 1.787 18.828 1 95.56 376 LEU A O 1
ATOM 3033 N N . ASN A 1 377 ? -18.625 -0.377 18.734 1 93.06 377 ASN A N 1
ATOM 3034 C CA . ASN A 1 377 ? -18.531 -0.394 17.281 1 93.06 377 ASN A CA 1
ATOM 3035 C C . ASN A 1 377 ? -19.875 -0.063 16.625 1 93.06 377 ASN A C 1
ATOM 3037 O O . ASN A 1 377 ? -19.922 0.632 15.609 1 93.06 377 ASN A O 1
ATOM 3041 N N . ASN A 1 378 ? -20.922 -0.553 17.219 1 91.19 378 ASN A N 1
ATOM 3042 C CA . ASN A 1 378 ? -22.25 -0.251 16.703 1 91.19 378 ASN A CA 1
ATOM 3043 C C . ASN A 1 378 ? -22.594 1.229 16.859 1 91.19 378 ASN A C 1
ATOM 3045 O O . ASN A 1 378 ? -23.141 1.843 15.938 1 91.19 378 ASN A O 1
ATOM 3049 N N . LYS A 1 379 ? -22.281 1.776 17.984 1 93 379 LYS A N 1
ATOM 3050 C CA . LYS A 1 379 ? -22.547 3.189 18.234 1 93 379 LYS A CA 1
ATOM 3051 C C . LYS A 1 379 ? -21.734 4.078 17.297 1 93 379 LYS A C 1
ATOM 3053 O O . LYS A 1 379 ? -22.234 5.078 16.781 1 93 379 LYS A O 1
ATOM 3058 N N . ILE A 1 380 ? -20.5 3.727 17.109 1 93.38 380 ILE A N 1
ATOM 3059 C CA . ILE A 1 380 ? -19.609 4.484 16.219 1 93.38 380 ILE A CA 1
ATOM 3060 C C . ILE A 1 380 ? -20.141 4.434 14.797 1 93.38 380 ILE A C 1
ATOM 3062 O O . ILE A 1 380 ? -20.141 5.445 14.086 1 93.38 380 ILE A O 1
ATOM 3066 N N . SER A 1 381 ? -20.641 3.316 14.398 1 88.94 381 SER A N 1
ATOM 3067 C CA . SER A 1 381 ? -21.094 3.115 13.023 1 88.94 381 SER A CA 1
ATOM 3068 C C . SER A 1 381 ? -22.422 3.824 12.773 1 88.94 381 SER A C 1
ATOM 3070 O O . SER A 1 381 ? -22.703 4.258 11.648 1 88.94 381 SER A O 1
ATOM 3072 N N . THR A 1 382 ? -23.219 3.936 13.781 1 88.81 382 THR A N 1
ATOM 3073 C CA . THR A 1 382 ? -24.594 4.402 13.562 1 88.81 382 THR A CA 1
ATOM 3074 C C . THR A 1 382 ? -24.734 5.863 13.969 1 88.81 382 THR A C 1
ATOM 3076 O O . THR A 1 382 ? -25.766 6.488 13.703 1 88.81 382 THR A O 1
ATOM 3079 N N . PHE A 1 383 ? -23.75 6.453 14.648 1 92.06 383 PHE A N 1
ATOM 3080 C CA . PHE A 1 383 ? -23.812 7.852 15.055 1 92.06 383 PHE A CA 1
ATOM 3081 C C . PHE A 1 383 ? -23.922 8.766 13.836 1 92.06 383 PHE A C 1
ATOM 3083 O O . PHE A 1 383 ? -23.266 8.531 12.82 1 92.06 383 PHE A O 1
ATOM 3090 N N . CYS A 1 384 ? -24.672 9.797 13.945 1 90.69 384 CYS A N 1
ATOM 3091 C CA . CYS A 1 384 ? -24.844 10.766 12.867 1 90.69 384 CYS A CA 1
ATOM 3092 C C . CYS A 1 384 ? -23.812 11.883 12.977 1 90.69 384 CYS A C 1
ATOM 3094 O O . CYS A 1 384 ? -24.125 12.969 13.484 1 90.69 384 CYS A O 1
ATOM 3096 N N . TYR A 1 385 ? -22.656 11.797 12.461 1 91.5 385 TYR A N 1
ATOM 3097 C CA . TYR A 1 385 ? -21.531 12.703 12.594 1 91.5 385 TYR A CA 1
ATOM 3098 C C . TYR A 1 385 ? -21.766 13.992 11.82 1 91.5 385 TYR A C 1
ATOM 3100 O O . TYR A 1 385 ? -21.141 15.016 12.102 1 91.5 385 TYR A O 1
ATOM 3108 N N . GLY A 1 386 ? -22.656 14.008 10.914 1 89.44 386 GLY A N 1
ATOM 3109 C CA . GLY A 1 386 ? -22.844 15.18 10.07 1 89.44 386 GLY A CA 1
ATOM 3110 C C . GLY A 1 386 ? -22.016 15.148 8.805 1 89.44 386 GLY A C 1
ATOM 3111 O O . GLY A 1 386 ? -21.109 14.32 8.672 1 89.44 386 GLY A O 1
ATOM 3112 N N . PHE A 1 387 ? -22.188 16.078 7.957 1 88.19 387 PHE A N 1
ATOM 3113 C CA . PHE A 1 387 ? -21.609 16.109 6.613 1 88.19 387 PHE A CA 1
ATOM 3114 C C . PHE A 1 387 ? -20.109 16.328 6.668 1 88.19 387 PHE A C 1
ATOM 3116 O O . PHE A 1 387 ? -19.344 15.625 5.988 1 88.19 387 PHE A O 1
ATOM 3123 N N . ASN A 1 388 ? -19.672 17.172 7.445 1 87.06 388 ASN A N 1
ATOM 3124 C CA . ASN A 1 388 ? -18.266 17.531 7.477 1 87.06 388 ASN A CA 1
ATOM 3125 C C . ASN A 1 388 ? -17.422 16.5 8.219 1 87.06 388 ASN A C 1
ATOM 3127 O O . ASN A 1 388 ? -16.266 16.266 7.879 1 87.06 388 ASN A O 1
ATOM 3131 N N . ASP A 1 389 ? -17.969 15.898 9.195 1 90.88 389 ASP A N 1
ATOM 3132 C CA . ASP A 1 389 ? -17.219 14.984 10.062 1 90.88 389 ASP A CA 1
ATOM 3133 C C . ASP A 1 389 ? -17.281 13.555 9.531 1 90.88 389 ASP A C 1
ATOM 3135 O O . ASP A 1 389 ? -16.516 12.695 9.977 1 90.88 389 ASP A O 1
ATOM 3139 N N . ARG A 1 390 ? -18.062 13.328 8.555 1 88.88 390 ARG A N 1
ATOM 3140 C CA . ARG A 1 390 ? -18.266 11.969 8.062 1 88.88 390 ARG A CA 1
ATOM 3141 C C . ARG A 1 390 ? -16.969 11.422 7.457 1 88.88 390 ARG A C 1
ATOM 3143 O O . ARG A 1 390 ? -16.734 10.211 7.484 1 88.88 390 ARG A O 1
ATOM 3150 N N . CYS A 1 391 ? -16.172 12.312 6.926 1 86.94 391 CYS A N 1
ATOM 3151 C CA . CYS A 1 391 ? -14.953 11.875 6.258 1 86.94 391 CYS A CA 1
ATOM 3152 C C . CYS A 1 391 ? -13.922 11.391 7.273 1 86.94 391 CYS A C 1
ATOM 3154 O O . CYS A 1 391 ? -13.016 10.625 6.926 1 86.94 391 CYS A O 1
ATOM 3156 N N . ASN A 1 392 ? -14.062 11.812 8.523 1 91.12 392 ASN A N 1
ATOM 3157 C CA . ASN A 1 392 ? -13.117 11.438 9.578 1 91.12 392 ASN A CA 1
ATOM 3158 C C . ASN A 1 392 ? -13.766 10.523 10.609 1 91.12 392 ASN A C 1
ATOM 3160 O O . ASN A 1 392 ? -13.328 10.469 11.758 1 91.12 392 ASN A O 1
ATOM 3164 N N . LYS A 1 393 ? -14.836 9.914 10.172 1 92.25 393 LYS A N 1
ATOM 3165 C CA . LYS A 1 393 ? -15.539 9.008 11.078 1 92.25 393 LYS A CA 1
ATOM 3166 C C . LYS A 1 393 ? -14.602 7.934 11.617 1 92.25 393 LYS A C 1
ATOM 3168 O O . LYS A 1 393 ? -13.844 7.324 10.859 1 92.25 393 LYS A O 1
ATOM 3173 N N . PRO A 1 394 ? -14.617 7.777 12.914 1 94.81 394 PRO A N 1
ATOM 3174 C CA . PRO A 1 394 ? -13.789 6.719 13.492 1 94.81 394 PRO A CA 1
ATOM 3175 C C . PRO A 1 394 ? -14.141 5.336 12.945 1 94.81 394 PRO A C 1
ATOM 3177 O O . PRO A 1 394 ? -15.289 5.082 12.578 1 94.81 394 PRO A O 1
ATOM 3180 N N . SER A 1 395 ? -13.164 4.461 12.883 1 92.62 395 SER A N 1
ATOM 3181 C CA . SER A 1 395 ? -13.383 3.092 12.438 1 92.62 395 SER A CA 1
ATOM 3182 C C . SER A 1 395 ? -13.938 2.221 13.555 1 92.62 395 SER A C 1
ATOM 3184 O O . SER A 1 395 ? -13.461 2.283 14.688 1 92.62 395 SER A O 1
ATOM 3186 N N . PRO A 1 396 ? -14.992 1.557 13.242 1 91.75 396 PRO A N 1
ATOM 3187 C CA . PRO A 1 396 ? -15.516 0.619 14.234 1 91.75 396 PRO A CA 1
ATOM 3188 C C . PRO A 1 396 ? -14.664 -0.646 14.352 1 91.75 396 PRO A C 1
ATOM 3190 O O . PRO A 1 396 ? -15.117 -1.731 13.977 1 91.75 396 PRO A O 1
ATOM 3193 N N . ASN A 1 397 ? -13.523 -0.587 14.922 1 91 397 ASN A N 1
ATOM 3194 C CA . ASN A 1 397 ? -12.578 -1.699 14.945 1 91 397 ASN A CA 1
ATOM 3195 C C . ASN A 1 397 ? -12.141 -2.031 16.375 1 91 397 ASN A C 1
ATOM 3197 O O . ASN A 1 397 ? -11.039 -2.547 16.578 1 91 397 ASN A O 1
ATOM 3201 N N . PHE A 1 398 ? -12.938 -1.617 17.312 1 93.81 398 PHE A N 1
ATOM 3202 C CA . PHE A 1 398 ? -12.625 -1.944 18.703 1 93.81 398 PHE A CA 1
ATOM 3203 C C . PHE A 1 398 ? -12.711 -3.447 18.922 1 93.81 398 PHE A C 1
ATOM 3205 O O . PHE A 1 398 ? -13.609 -4.113 18.406 1 93.81 398 PHE A O 1
ATOM 3212 N N . THR A 1 399 ? -11.766 -3.996 19.688 1 93.25 399 THR A N 1
ATOM 3213 C CA . THR A 1 399 ? -11.773 -5.406 20.062 1 93.25 399 THR A CA 1
ATOM 3214 C C . THR A 1 399 ? -11.797 -5.559 21.578 1 93.25 399 THR A C 1
ATOM 3216 O O . THR A 1 399 ? -11.492 -4.613 22.312 1 93.25 399 THR A O 1
ATOM 3219 N N . GLU A 1 400 ? -12.188 -6.691 22.031 1 94.75 400 GLU A N 1
ATOM 3220 C CA . GLU A 1 400 ? -12.203 -6.957 23.469 1 94.75 400 GLU A CA 1
ATOM 3221 C C . GLU A 1 400 ? -10.805 -6.867 24.062 1 94.75 400 GLU A C 1
ATOM 3223 O O . GLU A 1 400 ? -10.633 -6.395 25.188 1 94.75 400 GLU A O 1
ATOM 3228 N N . GLU A 1 401 ? -9.797 -7.18 23.266 1 93.25 401 GLU A N 1
ATOM 3229 C CA . GLU A 1 401 ? -8.406 -7.137 23.719 1 93.25 401 GLU A CA 1
ATOM 3230 C C . GLU A 1 401 ? -7.934 -5.699 23.906 1 93.25 401 GLU A C 1
ATOM 3232 O O . GLU A 1 401 ? -7.211 -5.398 24.859 1 93.25 401 GLU A O 1
ATOM 3237 N N . MET A 1 402 ? -8.367 -4.848 23.062 1 94.19 402 MET A N 1
ATOM 3238 C CA . MET A 1 402 ? -7.992 -3.438 23.141 1 94.19 402 MET A CA 1
ATOM 3239 C C . MET A 1 402 ? -8.523 -2.811 24.438 1 94.19 402 MET A C 1
ATOM 3241 O O . MET A 1 402 ? -7.891 -1.925 25 1 94.19 402 MET A O 1
ATOM 3245 N N . LEU A 1 403 ? -9.688 -3.258 24.828 1 95.12 403 LEU A N 1
ATOM 3246 C CA . LEU A 1 403 ? -10.352 -2.693 26 1 95.12 403 LEU A CA 1
ATOM 3247 C C . LEU A 1 403 ? -9.836 -3.332 27.281 1 95.12 403 LEU A C 1
ATOM 3249 O O . LEU A 1 403 ? -9.688 -2.654 28.297 1 95.12 403 LEU A O 1
ATOM 3253 N N . SER A 1 404 ? -9.445 -4.629 27.219 1 94.62 404 SER A N 1
ATOM 3254 C CA . SER A 1 404 ? -9.031 -5.344 28.406 1 94.62 404 SER A CA 1
ATOM 3255 C C . SER A 1 404 ? -7.543 -5.137 28.688 1 94.62 404 SER A C 1
ATOM 3257 O O . SER A 1 404 ? -7.117 -5.109 29.844 1 94.62 404 SER A O 1
ATOM 3259 N N . GLN A 1 405 ? -6.766 -5.008 27.609 1 93.69 405 GLN A N 1
ATOM 3260 C CA . GLN A 1 405 ? -5.32 -4.871 27.75 1 93.69 405 GLN A CA 1
ATOM 3261 C C . GLN A 1 405 ? -4.809 -3.662 26.969 1 93.69 405 GLN A C 1
ATOM 3263 O O . GLN A 1 405 ? -4.031 -3.811 26.016 1 93.69 405 GLN A O 1
ATOM 3268 N N . PRO A 1 406 ? -5.121 -2.539 27.469 1 90.19 406 PRO A N 1
ATOM 3269 C CA . PRO A 1 406 ? -4.758 -1.323 26.734 1 90.19 406 PRO A CA 1
ATOM 3270 C C . PRO A 1 406 ? -3.248 -1.151 26.594 1 90.19 406 PRO A C 1
ATOM 3272 O O . PRO A 1 406 ? -2.789 -0.428 25.703 1 90.19 406 PRO A O 1
ATOM 3275 N N . LYS A 1 407 ? -2.449 -1.77 27.391 1 87.75 407 LYS A N 1
ATOM 3276 C CA . LYS A 1 407 ? -0.996 -1.647 27.312 1 87.75 407 LYS A CA 1
ATOM 3277 C C . LYS A 1 407 ? -0.441 -2.387 26.094 1 87.75 407 LYS A C 1
ATOM 3279 O O . LYS A 1 407 ? 0.535 -1.946 25.484 1 87.75 407 LYS A O 1
ATOM 3284 N N . ASN A 1 408 ? -1.119 -3.346 25.703 1 86.94 408 ASN A N 1
ATOM 3285 C CA . ASN A 1 408 ? -0.574 -4.227 24.672 1 86.94 408 ASN A CA 1
ATOM 3286 C C . ASN A 1 408 ? -1.234 -3.984 23.328 1 86.94 408 ASN A C 1
ATOM 3288 O O . ASN A 1 408 ? -0.693 -4.371 22.281 1 86.94 408 ASN A O 1
ATOM 3292 N N . HIS A 1 409 ? -2.377 -3.361 23.391 1 87.81 409 HIS A N 1
ATOM 3293 C CA . HIS A 1 409 ? -3.131 -3.18 22.156 1 87.81 409 HIS A CA 1
ATOM 3294 C C . HIS A 1 409 ? -3.518 -1.718 21.969 1 87.81 409 HIS A C 1
ATOM 3296 O O . HIS A 1 409 ? -4.301 -1.168 22.734 1 87.81 409 HIS A O 1
ATOM 3302 N N . LYS A 1 410 ? -3.033 -1.183 20.891 1 87.56 410 LYS A N 1
ATOM 3303 C CA . LYS A 1 410 ? -3.303 0.225 20.609 1 87.56 410 LYS A CA 1
ATOM 3304 C C . LYS A 1 410 ? -4.594 0.388 19.812 1 87.56 410 LYS A C 1
ATOM 3306 O O . LYS A 1 410 ? -5.043 -0.551 19.156 1 87.56 410 LYS A O 1
ATOM 3311 N N . LEU A 1 411 ? -5.09 1.611 20.031 1 89.5 411 LEU A N 1
ATOM 3312 C CA . LEU A 1 411 ? -6.258 1.947 19.219 1 89.5 411 LEU A CA 1
ATOM 3313 C C . LEU A 1 411 ? -5.871 2.129 17.75 1 89.5 411 LEU A C 1
ATOM 3315 O O . LEU A 1 411 ? -4.875 2.789 17.453 1 89.5 411 LEU A O 1
ATOM 3319 N N . ARG A 1 412 ? -6.25 1.506 16.891 1 86.12 412 ARG A N 1
ATOM 3320 C CA . ARG A 1 412 ? -5.922 1.563 15.477 1 86.12 412 ARG A CA 1
ATOM 3321 C C . ARG A 1 412 ? -6.797 2.582 14.75 1 86.12 412 ARG A C 1
ATOM 3323 O O . ARG A 1 412 ? -7.605 2.219 13.898 1 86.12 412 ARG A O 1
ATOM 3330 N N . GLN A 1 413 ? -6.637 3.924 15.109 1 93.69 413 GLN A N 1
ATOM 3331 C CA . GLN A 1 413 ? -7.312 5.051 14.477 1 93.69 413 GLN A CA 1
ATOM 3332 C C . GLN A 1 413 ? -6.305 6.031 13.883 1 93.69 413 GLN A C 1
ATOM 3334 O O . GLN A 1 413 ? -5.16 6.102 14.328 1 93.69 413 GLN A O 1
ATOM 3339 N N . THR A 1 414 ? -6.672 6.715 12.852 1 91.75 414 THR A N 1
ATOM 3340 C CA . THR A 1 414 ? -5.836 7.801 12.352 1 91.75 414 THR A CA 1
ATOM 3341 C C . THR A 1 414 ? -5.93 9.023 13.258 1 91.75 414 THR A C 1
ATOM 3343 O O . THR A 1 414 ? -6.785 9.086 14.141 1 91.75 414 THR A O 1
ATOM 3346 N N . SER A 1 415 ? -5.074 9.969 13 1 94.19 415 SER A N 1
ATOM 3347 C CA . SER A 1 415 ? -5.074 11.203 13.781 1 94.19 415 SER A CA 1
ATOM 3348 C C . SER A 1 415 ? -6.434 11.891 13.734 1 94.19 415 SER A C 1
ATOM 3350 O O . SER A 1 415 ? -6.984 12.258 14.773 1 94.19 415 SER A O 1
ATOM 3352 N N . ALA A 1 416 ? -6.953 12.062 12.57 1 93.81 416 ALA A N 1
ATOM 3353 C CA . ALA A 1 416 ? -8.234 12.742 12.398 1 93.81 416 ALA A CA 1
ATOM 3354 C C . ALA A 1 416 ? -9.367 11.953 13.055 1 93.81 416 ALA A C 1
ATOM 3356 O O . ALA A 1 416 ? -10.281 12.539 13.641 1 93.81 416 ALA A O 1
ATOM 3357 N N . GLN A 1 417 ? -9.32 10.672 13 1 95.56 417 GLN A N 1
ATOM 3358 C CA . GLN A 1 417 ? -10.336 9.82 13.602 1 95.56 417 GLN A CA 1
ATOM 3359 C C . GLN A 1 417 ? -10.289 9.898 15.125 1 95.56 417 GLN A C 1
ATOM 3361 O O . GLN A 1 417 ? -11.336 9.922 15.781 1 95.56 417 GLN A O 1
ATOM 3366 N N . ASN A 1 418 ? -9.094 9.977 15.617 1 97 418 ASN A N 1
ATOM 3367 C CA . ASN A 1 418 ? -8.938 10.102 17.062 1 97 418 ASN A CA 1
ATOM 3368 C C . ASN A 1 418 ? -9.516 11.414 17.578 1 97 418 ASN A C 1
ATOM 3370 O O . ASN A 1 418 ? -10.164 11.445 18.625 1 97 418 ASN A O 1
ATOM 3374 N N . LEU A 1 419 ? -9.258 12.438 16.875 1 97 419 LEU A N 1
ATOM 3375 C CA . LEU A 1 419 ? -9.766 13.742 17.281 1 97 419 LEU A CA 1
ATOM 3376 C C . LEU A 1 419 ? -11.289 13.758 17.281 1 97 419 LEU A C 1
ATOM 3378 O O . LEU A 1 419 ? -11.922 14.297 18.188 1 97 419 LEU A O 1
ATOM 3382 N N . LEU A 1 420 ? -11.836 13.195 16.266 1 97.31 420 LEU A N 1
ATOM 3383 C CA . LEU A 1 420 ? -13.297 13.133 16.203 1 97.31 420 LEU A CA 1
ATOM 3384 C C . LEU A 1 420 ? -13.844 12.195 17.266 1 97.31 420 LEU A C 1
ATOM 3386 O O . LEU A 1 420 ? -14.883 12.477 17.875 1 97.31 420 LEU A O 1
ATOM 3390 N N . LEU A 1 421 ? -13.195 11.102 17.469 1 97.69 421 LEU A N 1
ATOM 3391 C CA . LEU A 1 421 ? -13.617 10.148 18.484 1 97.69 421 LEU A CA 1
ATOM 3392 C C . LEU A 1 421 ? -13.633 10.797 19.859 1 97.69 421 LEU A C 1
ATOM 3394 O O . LEU A 1 421 ? -14.531 10.547 20.672 1 97.69 421 LEU A O 1
ATOM 3398 N N . LEU A 1 422 ? -12.648 11.602 20.125 1 98.12 422 LEU A N 1
ATOM 3399 C CA . LEU A 1 422 ? -12.586 12.32 21.391 1 98.12 422 LEU A CA 1
ATOM 3400 C C . LEU A 1 422 ? -13.812 13.219 21.562 1 98.12 422 LEU A C 1
ATOM 3402 O O . LEU A 1 422 ? -14.422 13.242 22.625 1 98.12 422 LEU A O 1
ATOM 3406 N N . ARG A 1 423 ? -14.133 13.906 20.578 1 96.88 423 ARG A N 1
ATOM 3407 C CA . ARG A 1 423 ? -15.234 14.867 20.625 1 96.88 423 ARG A CA 1
ATOM 3408 C C . ARG A 1 423 ? -16.578 14.156 20.766 1 96.88 423 ARG A C 1
ATOM 3410 O O . ARG A 1 423 ? -17.484 14.648 21.422 1 96.88 423 ARG A O 1
ATOM 3417 N N . VAL A 1 424 ? -16.734 13.008 20.141 1 96.75 424 VAL A N 1
ATOM 3418 C CA . VAL A 1 424 ? -18.031 12.352 20.078 1 96.75 424 VAL A CA 1
ATOM 3419 C C . VAL A 1 424 ? -18.188 11.375 21.25 1 96.75 424 VAL A C 1
ATOM 3421 O O . VAL A 1 424 ? -19.297 10.961 21.578 1 96.75 424 VAL A O 1
ATOM 3424 N N . LEU A 1 425 ? -17.125 11.055 21.922 1 96.88 425 LEU A N 1
ATOM 3425 C CA . LEU A 1 425 ? -17.109 10.023 22.953 1 96.88 425 LEU A CA 1
ATOM 3426 C C . LEU A 1 425 ? -18.188 10.281 24 1 96.88 425 LEU A C 1
ATOM 3428 O O . LEU A 1 425 ? -18.938 9.367 24.359 1 96.88 425 LEU A O 1
ATOM 3432 N N . PRO A 1 426 ? -18.359 11.547 24.516 1 95.5 426 PRO A N 1
ATOM 3433 C CA . PRO A 1 426 ? -19.406 11.797 25.5 1 95.5 426 PRO A CA 1
ATOM 3434 C C . PRO A 1 426 ? -20.812 11.469 24.969 1 95.5 426 PRO A C 1
ATOM 3436 O O . PRO A 1 426 ? -21.688 11.062 25.734 1 95.5 426 PRO A O 1
ATOM 3439 N N . PHE A 1 427 ? -21.016 11.633 23.672 1 95.12 427 PHE A N 1
ATOM 3440 C CA . PHE A 1 427 ? -22.312 11.344 23.062 1 95.12 427 PHE A CA 1
ATOM 3441 C C . PHE A 1 427 ? -22.516 9.844 22.922 1 95.12 427 PHE A C 1
ATOM 3443 O O . PHE A 1 427 ? -23.641 9.352 23 1 95.12 427 PHE A O 1
ATOM 3450 N N . LEU A 1 428 ? -21.484 9.109 22.688 1 94.31 428 LEU A N 1
ATOM 3451 C CA . LEU A 1 428 ? -21.547 7.684 22.391 1 94.31 428 LEU A CA 1
ATOM 3452 C C . LEU A 1 428 ? -21.844 6.883 23.656 1 94.31 428 LEU A C 1
ATOM 3454 O O . LEU A 1 428 ? -22.562 5.879 23.609 1 94.31 428 LEU A O 1
ATOM 3458 N N . ILE A 1 429 ? -21.281 7.309 24.812 1 93.56 429 ILE A N 1
ATOM 3459 C CA . ILE A 1 429 ? -21.312 6.391 25.953 1 93.56 429 ILE A CA 1
ATOM 3460 C C . ILE A 1 429 ? -22.109 7.012 27.094 1 93.56 429 ILE A C 1
ATOM 3462 O O . ILE A 1 429 ? -22.062 6.512 28.234 1 93.56 429 ILE A O 1
ATOM 3466 N N . ARG A 1 430 ? -22.812 8.07 26.844 1 92.31 430 ARG A N 1
ATOM 3467 C CA . ARG A 1 430 ? -23.547 8.797 27.875 1 92.31 430 ARG A CA 1
ATOM 3468 C C . ARG A 1 430 ? -24.438 7.859 28.672 1 92.31 430 ARG A C 1
ATOM 3470 O O . ARG A 1 430 ? -24.547 7.98 29.906 1 92.31 430 ARG A O 1
ATOM 3477 N N . GLU A 1 431 ? -25.031 6.875 28.078 1 89.31 431 GLU A N 1
ATOM 3478 C CA . GLU A 1 431 ? -26 5.973 28.703 1 89.31 431 GLU A CA 1
ATOM 3479 C C . GLU A 1 431 ? -25.312 4.941 29.594 1 89.31 431 GLU A C 1
ATOM 3481 O O . GLU A 1 431 ? -25.938 4.348 30.469 1 89.31 431 GLU A O 1
ATOM 3486 N N . TYR A 1 432 ? -24.078 4.84 29.438 1 91.75 432 TYR A N 1
ATOM 3487 C CA . TYR A 1 432 ? -23.391 3.744 30.109 1 91.75 432 TYR A CA 1
ATOM 3488 C C . TYR A 1 432 ? -22.531 4.258 31.266 1 91.75 432 TYR A C 1
ATOM 3490 O O . TYR A 1 432 ? -21.969 3.473 32.031 1 91.75 432 TYR A O 1
ATOM 3498 N N . VAL A 1 433 ? -22.438 5.605 31.375 1 91.88 433 VAL A N 1
ATOM 3499 C CA . VAL A 1 433 ? -21.578 6.176 32.406 1 91.88 433 VAL A CA 1
ATOM 3500 C C . VAL A 1 433 ? -22.406 6.984 33.406 1 91.88 433 VAL A C 1
ATOM 3502 O O . VAL A 1 433 ? -23.438 7.535 33.031 1 91.88 433 VAL A O 1
ATOM 3505 N N . PRO A 1 434 ? -21.859 7.102 34.625 1 88.62 434 PRO A N 1
ATOM 3506 C CA . PRO A 1 434 ? -22.578 7.902 35.625 1 88.62 434 PRO A CA 1
ATOM 3507 C C . PRO A 1 434 ? -22.562 9.398 35.312 1 88.62 434 PRO A C 1
ATOM 3509 O O . PRO A 1 434 ? -21.672 9.867 34.562 1 88.62 434 PRO A O 1
ATOM 3512 N N . GLU A 1 435 ? -23.484 10.133 35.719 1 80.25 435 GLU A N 1
ATOM 3513 C CA . GLU A 1 435 ? -23.625 11.555 35.469 1 80.25 435 GLU A CA 1
ATOM 3514 C C . GLU A 1 435 ? -22.422 12.336 35.969 1 80.25 435 GLU A C 1
ATOM 3516 O O . GLU A 1 435 ? -21.906 13.227 35.312 1 80.25 435 GLU A O 1
ATOM 3521 N N . GLU A 1 436 ? -22.125 12.039 37.281 1 79.94 436 GLU A N 1
ATOM 3522 C CA . GLU A 1 436 ? -20.969 12.742 37.844 1 79.94 436 GLU A CA 1
ATOM 3523 C C . GLU A 1 436 ? -19.781 11.805 37.969 1 79.94 436 GLU A C 1
ATOM 3525 O O . GLU A 1 436 ? -19.766 10.945 38.844 1 79.94 436 GLU A O 1
ATOM 3530 N N . CYS A 1 437 ? -18.906 11.812 36.844 1 88.56 437 CYS A N 1
ATOM 3531 C CA . CYS A 1 437 ? -17.766 10.922 36.906 1 88.56 437 CYS A CA 1
ATOM 3532 C C . CYS A 1 437 ? -16.469 11.664 36.562 1 88.56 437 CYS A C 1
ATOM 3534 O O . CYS A 1 437 ? -16.453 12.453 35.594 1 88.56 437 CYS A O 1
ATOM 3536 N N . GLU A 1 438 ? -15.492 11.438 37.281 1 93.06 438 GLU A N 1
ATOM 3537 C CA . GLU A 1 438 ? -14.195 12.086 37.156 1 93.06 438 GLU A CA 1
ATOM 3538 C C . GLU A 1 438 ? -13.531 11.727 35.844 1 93.06 438 GLU A C 1
ATOM 3540 O O . GLU A 1 438 ? -12.789 12.523 35.25 1 93.06 438 GLU A O 1
ATOM 3545 N N . TYR A 1 439 ? -13.891 10.57 35.375 1 95.69 439 TYR A N 1
ATOM 3546 C CA . TYR A 1 439 ? -13.273 10.117 34.125 1 95.69 439 TYR A CA 1
ATOM 3547 C C . TYR A 1 439 ? -13.789 10.922 32.938 1 95.69 439 TYR A C 1
ATOM 3549 O O . TYR A 1 439 ? -13.023 11.266 32.031 1 95.69 439 TYR A O 1
ATOM 3557 N N . MET A 1 440 ? -15.023 11.211 32.969 1 95.94 440 MET A N 1
ATOM 3558 C CA . MET A 1 440 ? -15.578 12.008 31.875 1 95.94 440 MET A CA 1
ATOM 3559 C C . MET A 1 440 ? -15.195 13.477 32 1 95.94 440 MET A C 1
ATOM 3561 O O . MET A 1 440 ? -15.094 14.188 31.016 1 95.94 440 MET A O 1
ATOM 3565 N N . LYS A 1 441 ? -14.938 13.922 33.25 1 96.88 441 LYS A N 1
ATOM 3566 C CA . LYS A 1 441 ? -14.359 15.25 33.438 1 96.88 441 LYS A CA 1
ATOM 3567 C C . LYS A 1 441 ? -12.969 15.344 32.812 1 96.88 441 LYS A C 1
ATOM 3569 O O . LYS A 1 441 ? -12.617 16.375 32.219 1 96.88 441 LYS A O 1
ATOM 3574 N N . LEU A 1 442 ? -12.266 14.25 33.031 1 98 442 LEU A N 1
ATOM 3575 C CA . LEU A 1 442 ? -10.953 14.148 32.375 1 98 442 LEU A CA 1
ATOM 3576 C C . LEU A 1 442 ? -11.062 14.32 30.875 1 98 442 LEU A C 1
ATOM 3578 O O . LEU A 1 442 ? -10.297 15.07 30.281 1 98 442 LEU A O 1
ATOM 3582 N N . ILE A 1 443 ? -12.039 13.648 30.297 1 98.06 443 ILE A N 1
ATOM 3583 C CA . ILE A 1 443 ? -12.281 13.727 28.859 1 98.06 443 ILE A CA 1
ATOM 3584 C C . ILE A 1 443 ? -12.672 15.156 28.484 1 98.06 443 ILE A C 1
ATOM 3586 O O . ILE A 1 443 ? -12.234 15.68 27.453 1 98.06 443 ILE A O 1
ATOM 3590 N N . GLY A 1 444 ? -13.469 15.781 29.266 1 97.5 444 GLY A N 1
ATOM 3591 C CA . GLY A 1 444 ? -13.859 17.156 29.031 1 97.5 444 GLY A CA 1
ATOM 3592 C C . GLY A 1 444 ? -12.68 18.125 28.984 1 97.5 444 GLY A C 1
ATOM 3593 O O . GLY A 1 444 ? -12.594 18.969 28.109 1 97.5 444 GLY A O 1
ATOM 3594 N N . HIS A 1 445 ? -11.789 17.969 29.953 1 98.19 445 HIS A N 1
ATOM 3595 C CA . HIS A 1 445 ? -10.594 18.797 29.969 1 98.19 445 HIS A CA 1
ATOM 3596 C C . HIS A 1 445 ? -9.742 18.562 28.734 1 98.19 445 HIS A C 1
ATOM 3598 O O . HIS A 1 445 ? -9.211 19.516 28.156 1 98.19 445 HIS A O 1
ATOM 3604 N N . LEU A 1 446 ? -9.633 17.312 28.359 1 98.5 446 LEU A N 1
ATOM 3605 C CA . LEU A 1 446 ? -8.828 16.969 27.188 1 98.5 446 LEU A CA 1
ATOM 3606 C C . LEU A 1 446 ? -9.438 17.562 25.922 1 98.5 446 LEU A C 1
ATOM 3608 O O . LEU A 1 446 ? -8.711 18.031 25.047 1 98.5 446 LEU A O 1
ATOM 3612 N N . ILE A 1 447 ? -10.758 17.516 25.766 1 98.25 447 ILE A N 1
ATOM 3613 C CA . ILE A 1 447 ? -11.445 18.109 24.625 1 98.25 447 ILE A CA 1
ATOM 3614 C C . ILE A 1 447 ? -11.102 19.594 24.531 1 98.25 447 ILE A C 1
ATOM 3616 O O . ILE A 1 447 ? -10.773 20.094 23.438 1 98.25 447 ILE A O 1
ATOM 3620 N N . ASN A 1 448 ? -11.094 20.25 25.609 1 97.69 448 ASN A N 1
ATOM 3621 C CA . ASN A 1 448 ? -10.812 21.688 25.609 1 97.69 448 ASN A CA 1
ATOM 3622 C C . ASN A 1 448 ? -9.344 21.969 25.328 1 97.69 448 ASN A C 1
ATOM 3624 O O . ASN A 1 448 ? -9.023 22.953 24.656 1 97.69 448 ASN A O 1
ATOM 3628 N N . ILE A 1 449 ? -8.469 21.141 25.859 1 98.25 449 ILE A N 1
ATOM 3629 C CA . ILE A 1 449 ? -7.047 21.281 25.578 1 98.25 449 ILE A CA 1
ATOM 3630 C C . ILE A 1 449 ? -6.824 21.172 24.062 1 98.25 449 ILE A C 1
ATOM 3632 O O . ILE A 1 449 ? -6.176 22.047 23.469 1 98.25 449 ILE A O 1
ATOM 3636 N N . VAL A 1 450 ? -7.383 20.125 23.484 1 97.62 450 VAL A N 1
ATOM 3637 C CA . VAL A 1 450 ? -7.227 19.906 22.047 1 97.62 450 VAL A CA 1
ATOM 3638 C C . VAL A 1 450 ? -7.848 21.062 21.266 1 97.62 450 VAL A C 1
ATOM 3640 O O . VAL A 1 450 ? -7.262 21.547 20.297 1 97.62 450 VAL A O 1
ATOM 3643 N N . ARG A 1 451 ? -8.961 21.516 21.719 1 96.12 451 ARG A N 1
ATOM 3644 C CA . ARG A 1 451 ? -9.68 22.594 21.047 1 96.12 451 ARG A CA 1
ATOM 3645 C C . ARG A 1 451 ? -8.844 23.875 21.016 1 96.12 451 ARG A C 1
ATOM 3647 O O . ARG A 1 451 ? -8.734 24.531 19.984 1 96.12 451 ARG A O 1
ATOM 3654 N N . ILE A 1 452 ? -8.227 24.188 22.047 1 96.38 452 ILE A N 1
ATOM 3655 C CA . ILE A 1 452 ? -7.457 25.422 22.141 1 96.38 452 ILE A CA 1
ATOM 3656 C C . ILE A 1 452 ? -6.172 25.281 21.344 1 96.38 452 ILE A C 1
ATOM 3658 O O . ILE A 1 452 ? -5.836 26.172 20.547 1 96.38 452 ILE A O 1
ATOM 3662 N N . ILE A 1 453 ? -5.508 24.188 21.453 1 96.44 453 ILE A N 1
ATOM 3663 C CA . ILE A 1 453 ? -4.219 23.984 20.797 1 96.44 453 ILE A CA 1
ATOM 3664 C C . ILE A 1 453 ? -4.418 23.953 19.281 1 96.44 453 ILE A C 1
ATOM 3666 O O . ILE A 1 453 ? -3.576 24.438 18.531 1 96.44 453 ILE A O 1
ATOM 3670 N N . MET A 1 454 ? -5.562 23.469 18.875 1 93.38 454 MET A N 1
ATOM 3671 C CA . MET A 1 454 ? -5.816 23.328 17.438 1 93.38 454 MET A CA 1
ATOM 3672 C C . MET A 1 454 ? -6.559 24.547 16.891 1 93.38 454 MET A C 1
ATOM 3674 O O . MET A 1 454 ? -6.992 24.547 15.742 1 93.38 454 MET A O 1
ATOM 3678 N N . SER A 1 455 ? -6.68 25.562 17.688 1 93 455 SER A N 1
ATOM 3679 C CA . SER A 1 455 ? -7.355 26.781 17.25 1 93 455 SER A CA 1
ATOM 3680 C C . SER A 1 455 ? -6.414 27.672 16.453 1 93 455 SER A C 1
ATOM 3682 O O . SER A 1 455 ? -5.238 27.812 16.797 1 93 455 SER A O 1
ATOM 3684 N N . PRO A 1 456 ? -6.93 28.312 15.43 1 89.12 456 PRO A N 1
ATOM 3685 C CA . PRO A 1 456 ? -6.094 29.219 14.641 1 89.12 456 PRO A CA 1
ATOM 3686 C C . PRO A 1 456 ? -5.711 30.484 15.406 1 89.12 456 PRO A C 1
ATOM 3688 O O . PRO A 1 456 ? -4.664 31.078 15.141 1 89.12 456 PRO A O 1
ATOM 3691 N N . VAL A 1 457 ? -6.57 30.875 16.312 1 90.31 457 VAL A N 1
ATOM 3692 C CA . VAL A 1 457 ? -6.328 32.062 17.125 1 90.31 457 VAL A CA 1
ATOM 3693 C C . VAL A 1 457 ? -6.543 31.734 18.609 1 90.31 457 VAL A C 1
ATOM 3695 O O . VAL A 1 457 ? -7.543 31.109 18.969 1 90.31 457 VAL A O 1
ATOM 3698 N N . VAL A 1 458 ? -5.605 32.156 19.375 1 93.62 458 VAL A N 1
ATOM 3699 C CA . VAL A 1 458 ? -5.684 31.938 20.828 1 93.62 458 VAL A CA 1
ATOM 3700 C C . VAL A 1 458 ? -5.551 33.281 21.562 1 93.62 458 VAL A C 1
ATOM 3702 O O . VAL A 1 458 ? -4.5 33.906 21.5 1 93.62 458 VAL A O 1
ATOM 3705 N N . SER A 1 459 ? -6.598 33.656 22.219 1 91.56 459 SER A N 1
ATOM 3706 C CA . SER A 1 459 ? -6.535 34.875 23.031 1 91.56 459 SER A CA 1
ATOM 3707 C C . SER A 1 459 ? -5.797 34.625 24.344 1 91.56 459 SER A C 1
ATOM 3709 O O . SER A 1 459 ? -5.566 33.469 24.719 1 91.56 459 SER A O 1
ATOM 3711 N N . GLU A 1 460 ? -5.449 35.656 24.984 1 91.75 460 GLU A N 1
ATOM 3712 C CA . GLU A 1 460 ? -4.793 35.5 26.281 1 91.75 460 GLU A CA 1
ATOM 3713 C C . GLU A 1 460 ? -5.684 34.781 27.281 1 91.75 460 GLU A C 1
ATOM 3715 O O . GLU A 1 460 ? -5.191 33.969 28.094 1 91.75 460 GLU A O 1
ATOM 3720 N N . ASN A 1 461 ? -6.906 35 27.188 1 91.38 461 ASN A N 1
ATOM 3721 C CA . ASN A 1 461 ? -7.852 34.312 28.062 1 91.38 461 ASN A CA 1
ATOM 3722 C C . ASN A 1 461 ? -7.863 32.812 27.781 1 91.38 461 ASN A C 1
ATOM 3724 O O . ASN A 1 461 ? -7.906 32 28.719 1 91.38 461 ASN A O 1
ATOM 3728 N N . LEU A 1 462 ? -7.906 32.531 26.531 1 93.88 462 LEU A N 1
ATOM 3729 C CA . LEU A 1 462 ? -7.875 31.109 26.156 1 93.88 462 LEU A CA 1
ATOM 3730 C C . LEU A 1 462 ? -6.578 30.453 26.625 1 93.88 462 LEU A C 1
ATOM 3732 O O . LEU A 1 462 ? -6.566 29.281 26.984 1 93.88 462 LEU A O 1
ATOM 3736 N N . LEU A 1 463 ? -5.52 31.203 26.562 1 95.25 463 LEU A N 1
ATOM 3737 C CA . LEU A 1 463 ? -4.23 30.688 27.016 1 95.25 463 LEU A CA 1
ATOM 3738 C C . LEU A 1 463 ? -4.254 30.375 28.5 1 95.25 463 LEU A C 1
ATOM 3740 O O . LEU A 1 463 ? -3.695 29.359 28.938 1 95.25 463 LEU A O 1
ATOM 3744 N N . PHE A 1 464 ? -4.902 31.25 29.219 1 95.88 464 PHE A N 1
ATOM 3745 C CA . PHE A 1 464 ? -5.07 31.016 30.641 1 95.88 464 PHE A CA 1
ATOM 3746 C C . PHE A 1 464 ? -5.926 29.781 30.891 1 95.88 464 PHE A C 1
ATOM 3748 O O . PHE A 1 464 ? -5.609 28.969 31.766 1 95.88 464 PHE A O 1
ATOM 3755 N N . GLN A 1 465 ? -6.965 29.672 30.156 1 96.62 465 GLN A N 1
ATOM 3756 C CA . GLN A 1 465 ? -7.828 28.5 30.281 1 96.62 465 GLN A CA 1
ATOM 3757 C C . GLN A 1 465 ? -7.062 27.219 29.938 1 96.62 465 GLN A C 1
ATOM 3759 O O . GLN A 1 465 ? -7.289 26.188 30.562 1 96.62 465 GLN A O 1
ATOM 3764 N N . LEU A 1 466 ? -6.215 27.344 28.953 1 97.62 466 LEU A N 1
ATOM 3765 C CA . LEU A 1 466 ? -5.406 26.188 28.578 1 97.62 466 LEU A CA 1
ATOM 3766 C C . LEU A 1 466 ? -4.543 25.734 29.75 1 97.62 466 LEU A C 1
ATOM 3768 O O . LEU A 1 466 ? -4.453 24.531 30.016 1 97.62 466 LEU A O 1
ATOM 3772 N N . GLU A 1 467 ? -3.932 26.641 30.375 1 97.12 467 GLU A N 1
ATOM 3773 C CA . GLU A 1 467 ? -3.102 26.328 31.531 1 97.12 467 GLU A CA 1
ATOM 3774 C C . GLU A 1 467 ? -3.912 25.609 32.625 1 97.12 467 GLU A C 1
ATOM 3776 O O . GLU A 1 467 ? -3.461 24.625 33.188 1 97.12 467 GLU A O 1
ATOM 3781 N N . GLU A 1 468 ? -5.07 26.062 32.844 1 97.75 468 GLU A N 1
ATOM 3782 C CA . GLU A 1 468 ? -5.945 25.469 33.844 1 97.75 468 GLU A CA 1
ATOM 3783 C C . GLU A 1 468 ? -6.379 24.062 33.438 1 97.75 468 GLU A C 1
ATOM 3785 O O . GLU A 1 468 ? -6.336 23.141 34.25 1 97.75 468 GLU A O 1
ATOM 3790 N N . HIS A 1 469 ? -6.832 23.953 32.219 1 98 469 HIS A N 1
ATOM 3791 C CA . HIS A 1 469 ? -7.266 22.656 31.734 1 98 469 HIS A CA 1
ATOM 3792 C C . HIS A 1 469 ? -6.133 21.641 31.812 1 98 469 HIS A C 1
ATOM 3794 O O . HIS A 1 469 ? -6.359 20.469 32.125 1 98 469 HIS A O 1
ATOM 3800 N N . VAL A 1 470 ? -4.898 22.047 31.453 1 97.44 470 VAL A N 1
ATOM 3801 C CA . VAL A 1 470 ? -3.746 21.141 31.484 1 97.44 470 VAL A CA 1
ATOM 3802 C C . VAL A 1 470 ? -3.482 20.703 32.938 1 97.44 470 VAL A C 1
ATOM 3804 O O . VAL A 1 470 ? -3.232 19.516 33.188 1 97.44 470 VAL A O 1
ATOM 3807 N N . GLU A 1 471 ? -3.553 21.609 33.844 1 96.12 471 GLU A N 1
ATOM 3808 C CA . GLU A 1 471 ? -3.322 21.297 35.25 1 96.12 471 GLU A CA 1
ATOM 3809 C C . GLU A 1 471 ? -4.355 20.297 35.781 1 96.12 471 GLU A C 1
ATOM 3811 O O . GLU A 1 471 ? -3.998 19.312 36.406 1 96.12 471 GLU A O 1
ATOM 3816 N N . PHE A 1 472 ? -5.629 20.578 35.5 1 96.75 472 PHE A N 1
ATOM 3817 C CA . PHE A 1 472 ? -6.695 19.703 35.969 1 96.75 472 PHE A CA 1
ATOM 3818 C C . PHE A 1 472 ? -6.59 18.328 35.281 1 96.75 472 PHE A C 1
ATOM 3820 O O . PHE A 1 472 ? -6.789 17.297 35.938 1 96.75 472 PHE A O 1
ATOM 3827 N N . PHE A 1 473 ? -6.316 18.328 34.031 1 97.19 473 PHE A N 1
ATOM 3828 C CA . PHE A 1 473 ? -6.168 17.078 33.312 1 97.19 473 PHE A CA 1
ATOM 3829 C C . PHE A 1 473 ? -5.062 16.219 33.906 1 97.19 473 PHE A C 1
ATOM 3831 O O . PHE A 1 473 ? -5.266 15.031 34.188 1 97.19 473 PHE A O 1
ATOM 3838 N N . GLU A 1 474 ? -3.91 16.844 34.125 1 94.5 474 GLU A N 1
ATOM 3839 C CA . GLU A 1 474 ? -2.76 16.109 34.656 1 94.5 474 GLU A CA 1
ATOM 3840 C C . GLU A 1 474 ? -3.049 15.57 36.062 1 94.5 474 GLU A C 1
ATOM 3842 O O . GLU A 1 474 ? -2.658 14.445 36.375 1 94.5 474 GLU A O 1
ATOM 3847 N N . GLN A 1 475 ? -3.693 16.375 36.844 1 94 475 GLN A N 1
ATOM 3848 C CA . GLN A 1 475 ? -4.027 15.953 38.188 1 94 475 GLN A CA 1
ATOM 3849 C C . GLN A 1 475 ? -4.926 14.719 38.188 1 94 475 GLN A C 1
ATOM 3851 O O . GLN A 1 475 ? -4.656 13.742 38.906 1 94 475 GLN A O 1
ATOM 3856 N N . ILE A 1 476 ? -5.969 14.797 37.406 1 96.19 476 ILE A N 1
ATOM 3857 C CA . ILE A 1 476 ? -6.906 13.68 37.344 1 96.19 476 ILE A CA 1
ATOM 3858 C C . ILE A 1 476 ? -6.227 12.469 36.688 1 96.19 476 ILE A C 1
ATOM 3860 O O . ILE A 1 476 ? -6.348 11.352 37.188 1 96.19 476 ILE A O 1
ATOM 3864 N N . PHE A 1 477 ? -5.5 12.672 35.656 1 96.12 477 PHE A N 1
ATOM 3865 C CA . PHE A 1 477 ? -4.855 11.586 34.906 1 96.12 477 PHE A CA 1
ATOM 3866 C C . PHE A 1 477 ? -3.885 10.828 35.812 1 96.12 477 PHE A C 1
ATOM 3868 O O . PHE A 1 477 ? -3.906 9.602 35.844 1 96.12 477 PHE A O 1
ATOM 3875 N N . CYS A 1 478 ? -3.08 11.602 36.5 1 91.5 478 CYS A N 1
ATOM 3876 C CA . CYS A 1 478 ? -2.062 10.992 37.344 1 91.5 478 CYS A CA 1
ATOM 3877 C C . CYS A 1 478 ? -2.695 10.273 38.531 1 91.5 478 CYS A C 1
ATOM 3879 O O . CYS A 1 478 ? -2.146 9.289 39.031 1 91.5 478 CYS A O 1
ATOM 3881 N N . SER A 1 479 ? -3.818 10.719 38.969 1 93 479 SER A N 1
ATOM 3882 C CA . SER A 1 479 ? -4.5 10.086 40.094 1 93 479 SER A CA 1
ATOM 3883 C C . SER A 1 479 ? -5.184 8.789 39.656 1 93 479 SER A C 1
ATOM 3885 O O . SER A 1 479 ? -5.32 7.859 40.469 1 93 479 SER A O 1
ATOM 3887 N N . LYS A 1 480 ? -5.523 8.703 38.406 1 94.81 480 LYS A N 1
ATOM 3888 C CA . LYS A 1 480 ? -6.352 7.582 37.969 1 94.81 480 LYS A CA 1
ATOM 3889 C C . LYS A 1 480 ? -5.512 6.539 37.25 1 94.81 480 LYS A C 1
ATOM 3891 O O . LYS A 1 480 ? -5.887 5.363 37.188 1 94.81 480 LYS A O 1
ATOM 3896 N N . PHE A 1 481 ? -4.457 7.004 36.625 1 93.81 481 PHE A N 1
ATOM 3897 C CA . PHE A 1 481 ? -3.711 6.082 35.781 1 93.81 481 PHE A CA 1
ATOM 3898 C C . PHE A 1 481 ? -2.223 6.129 36.125 1 93.81 481 PHE A C 1
ATOM 3900 O O . PHE A 1 481 ? -1.694 7.188 36.469 1 93.81 481 PHE A O 1
ATOM 3907 N N . ASP A 1 482 ? -1.498 5.027 35.844 1 89.12 482 ASP A N 1
ATOM 3908 C CA . ASP A 1 482 ? -0.065 4.922 36.125 1 89.12 482 ASP A CA 1
ATOM 3909 C C . ASP A 1 482 ? 0.74 5.094 34.844 1 89.12 482 ASP A C 1
ATOM 3911 O O . ASP A 1 482 ? 1.948 5.332 34.875 1 89.12 482 ASP A O 1
ATOM 3915 N N . ARG A 1 483 ? 0.139 5.074 33.781 1 87.69 483 ARG A N 1
ATOM 3916 C CA . ARG A 1 483 ? 0.817 5.18 32.5 1 87.69 483 ARG A CA 1
ATOM 3917 C C . ARG A 1 483 ? 1.324 6.602 32.25 1 87.69 483 ARG A C 1
ATOM 3919 O O . ARG A 1 483 ? 0.577 7.566 32.406 1 87.69 483 ARG A O 1
ATOM 3926 N N . ARG A 1 484 ? 2.668 6.672 31.984 1 88.25 484 ARG A N 1
ATOM 3927 C CA . ARG A 1 484 ? 3.279 7.973 31.734 1 88.25 484 ARG A CA 1
ATOM 3928 C C . ARG A 1 484 ? 4.031 7.973 30.406 1 88.25 484 ARG A C 1
ATOM 3930 O O . ARG A 1 484 ? 4.996 7.223 30.234 1 88.25 484 ARG A O 1
ATOM 3937 N N . ILE A 1 485 ? 3.578 8.742 29.453 1 91.25 485 ILE A N 1
ATOM 3938 C CA . ILE A 1 485 ? 4.289 8.906 28.188 1 91.25 485 ILE A CA 1
ATOM 3939 C C . ILE A 1 485 ? 4.898 10.305 28.109 1 91.25 485 ILE A C 1
ATOM 3941 O O . ILE A 1 485 ? 4.379 11.25 28.703 1 91.25 485 ILE A O 1
ATOM 3945 N N . ASN A 1 486 ? 5.945 10.562 27.328 1 92.62 486 ASN A N 1
ATOM 3946 C CA . ASN A 1 486 ? 6.668 11.82 27.219 1 92.62 486 ASN A CA 1
ATOM 3947 C C . ASN A 1 486 ? 5.742 12.961 26.797 1 92.62 486 ASN A C 1
ATOM 3949 O O . ASN A 1 486 ? 5.93 14.102 27.219 1 92.62 486 ASN A O 1
ATOM 3953 N N . LYS A 1 487 ? 4.785 12.664 26.031 1 94.5 487 LYS A N 1
ATOM 3954 C CA . LYS A 1 487 ? 3.893 13.664 25.453 1 94.5 487 LYS A CA 1
ATOM 3955 C C . LYS A 1 487 ? 3.045 14.336 26.531 1 94.5 487 LYS A C 1
ATOM 3957 O O . LYS A 1 487 ? 2.564 15.461 26.344 1 94.5 487 LYS A O 1
ATOM 3962 N N . LEU A 1 488 ? 2.832 13.68 27.656 1 94.88 488 LEU A N 1
ATOM 3963 C CA . LEU A 1 488 ? 2.125 14.289 28.781 1 94.88 488 LEU A CA 1
ATOM 3964 C C . LEU A 1 488 ? 2.906 15.477 29.344 1 94.88 488 LEU A C 1
ATOM 3966 O O . LEU A 1 488 ? 2.316 16.484 29.734 1 94.88 488 LEU A O 1
ATOM 3970 N N . HIS A 1 489 ? 4.203 15.336 29.312 1 94.44 489 HIS A N 1
ATOM 3971 C CA . HIS A 1 489 ? 5.043 16.438 29.766 1 94.44 489 HIS A CA 1
ATOM 3972 C C . HIS A 1 489 ? 5.008 17.594 28.766 1 94.44 489 HIS A C 1
ATOM 3974 O O . HIS A 1 489 ? 5.039 18.766 29.156 1 94.44 489 HIS A O 1
ATOM 3980 N N . HIS A 1 490 ? 4.965 17.312 27.516 1 95.31 490 HIS A N 1
ATOM 3981 C CA . HIS A 1 490 ? 4.895 18.344 26.484 1 95.31 490 HIS A CA 1
ATOM 3982 C C . HIS A 1 490 ? 3.705 19.266 26.703 1 95.31 490 HIS A C 1
ATOM 3984 O O . HIS A 1 490 ? 3.764 20.453 26.375 1 95.31 490 HIS A O 1
ATOM 3990 N N . LEU A 1 491 ? 2.637 18.75 27.234 1 95.38 491 LEU A N 1
ATOM 3991 C CA . LEU A 1 491 ? 1.426 19.531 27.453 1 95.38 491 LEU A CA 1
ATOM 3992 C C . LEU A 1 491 ? 1.728 20.797 28.25 1 95.38 491 LEU A C 1
ATOM 3994 O O . LEU A 1 491 ? 1.137 21.844 28 1 95.38 491 LEU A O 1
ATOM 3998 N N . ARG A 1 492 ? 2.607 20.734 29.078 1 93.62 492 ARG A N 1
ATOM 3999 C CA . ARG A 1 492 ? 2.947 21.844 29.969 1 93.62 492 ARG A CA 1
ATOM 4000 C C . ARG A 1 492 ? 3.682 22.938 29.203 1 93.62 492 ARG A C 1
ATOM 4002 O O . ARG A 1 492 ? 3.721 24.094 29.641 1 93.62 492 ARG A O 1
ATOM 4009 N N . HIS A 1 493 ? 4.246 22.516 28.156 1 96.5 493 HIS A N 1
ATOM 4010 C CA . HIS A 1 493 ? 5.059 23.469 27.406 1 96.5 493 HIS A CA 1
ATOM 4011 C C . HIS A 1 493 ? 4.227 24.172 26.344 1 96.5 493 HIS A C 1
ATOM 4013 O O . HIS A 1 493 ? 4.668 25.172 25.766 1 96.5 493 HIS A O 1
ATOM 4019 N N . TYR A 1 494 ? 3.002 23.719 26.062 1 97.44 494 TYR A N 1
ATOM 4020 C CA . TYR A 1 494 ? 2.209 24.297 24.984 1 97.44 494 TYR A CA 1
ATOM 4021 C C . TYR A 1 494 ? 1.88 25.75 25.266 1 97.44 494 TYR A C 1
ATOM 4023 O O . TYR A 1 494 ? 1.824 26.578 24.344 1 97.44 494 TYR A O 1
ATOM 4031 N N . VAL A 1 495 ? 1.647 26.094 26.484 1 96.88 495 VAL A N 1
ATOM 4032 C CA . VAL A 1 495 ? 1.351 27.469 26.844 1 96.88 495 VAL A CA 1
ATOM 4033 C C . VAL A 1 495 ? 2.531 28.375 26.469 1 96.88 495 VAL A C 1
ATOM 4035 O O . VAL A 1 495 ? 2.355 29.406 25.828 1 96.88 495 VAL A O 1
ATOM 4038 N N . LEU A 1 496 ? 3.713 27.906 26.844 1 96.5 496 LEU A N 1
ATOM 4039 C CA . LEU A 1 496 ? 4.93 28.641 26.516 1 96.5 496 LEU A CA 1
ATOM 4040 C C . LEU A 1 496 ? 5.117 28.734 25 1 96.5 496 LEU A C 1
ATOM 4042 O O . LEU A 1 496 ? 5.465 29.797 24.484 1 96.5 496 LEU A O 1
ATOM 4046 N N . CYS A 1 497 ? 4.891 27.672 24.328 1 97.75 497 CYS A N 1
ATOM 4047 C CA . CYS A 1 497 ? 5.078 27.625 22.875 1 97.75 497 CYS A CA 1
ATOM 4048 C C . CYS A 1 497 ? 4.129 28.594 22.172 1 97.75 497 CYS A C 1
ATOM 4050 O O . CYS A 1 497 ? 4.539 29.312 21.266 1 97.75 497 CYS A O 1
ATOM 4052 N N . ILE A 1 498 ? 2.895 28.625 22.609 1 97.38 498 ILE A N 1
ATOM 4053 C CA . ILE A 1 498 ? 1.911 29.516 21.984 1 97.38 498 ILE A CA 1
ATOM 4054 C C . ILE A 1 498 ? 2.277 30.969 22.281 1 97.38 498 ILE A C 1
ATOM 4056 O O . ILE A 1 498 ? 2.207 31.812 21.391 1 97.38 498 ILE A O 1
ATOM 4060 N N . ARG A 1 499 ? 2.689 31.25 23.422 1 96.44 499 ARG A N 1
ATOM 4061 C CA . ARG A 1 499 ? 3.078 32.594 23.797 1 96.44 499 ARG A CA 1
ATOM 4062 C C . ARG A 1 499 ? 4.266 33.062 22.969 1 96.44 499 ARG A C 1
ATOM 4064 O O . ARG A 1 499 ? 4.305 34.219 22.531 1 96.44 499 ARG A O 1
ATOM 4071 N N . LYS A 1 500 ? 5.164 32.219 22.734 1 96.81 500 LYS A N 1
ATOM 4072 C CA . LYS A 1 500 ? 6.414 32.562 22.078 1 96.81 500 LYS A CA 1
ATOM 4073 C C . LYS A 1 500 ? 6.254 32.594 20.562 1 96.81 500 LYS A C 1
ATOM 4075 O O . LYS A 1 500 ? 6.828 33.438 19.875 1 96.81 500 LYS A O 1
ATOM 4080 N N . SER A 1 501 ? 5.492 31.672 20.031 1 96.5 501 SER A N 1
ATOM 4081 C CA . SER A 1 501 ? 5.547 31.469 18.578 1 96.5 501 SER A CA 1
ATOM 4082 C C . SER A 1 501 ? 4.176 31.672 17.938 1 96.5 501 SER A C 1
ATOM 4084 O O . SER A 1 501 ? 4.055 31.672 16.719 1 96.5 501 SER A O 1
ATOM 4086 N N . GLY A 1 502 ? 3.152 31.828 18.719 1 94.31 502 GLY A N 1
ATOM 4087 C CA . GLY A 1 502 ? 1.807 31.906 18.172 1 94.31 502 GLY A CA 1
ATOM 4088 C C . GLY A 1 502 ? 1.069 30.594 18.203 1 94.31 502 GLY A C 1
ATOM 4089 O O . GLY A 1 502 ? 1.511 29.641 18.875 1 94.31 502 GLY A O 1
ATOM 4090 N N . SER A 1 503 ? -0.034 30.469 17.547 1 93.12 503 SER A N 1
ATOM 4091 C CA . SER A 1 503 ? -0.88 29.281 17.578 1 93.12 503 SER A CA 1
ATOM 4092 C C . SER A 1 503 ? -0.13 28.062 17.078 1 93.12 503 SER A C 1
ATOM 4094 O O . SER A 1 503 ? 0.535 28.125 16.031 1 93.12 503 SER A O 1
ATOM 4096 N N . MET A 1 504 ? -0.29 26.953 17.719 1 94.31 504 MET A N 1
ATOM 4097 C CA . MET A 1 504 ? 0.41 25.719 17.375 1 94.31 504 MET A CA 1
ATOM 4098 C C . MET A 1 504 ? -0.24 25.047 16.172 1 94.31 504 MET A C 1
ATOM 4100 O O . MET A 1 504 ? 0.362 24.172 15.539 1 94.31 504 MET A O 1
ATOM 4104 N N . LYS A 1 505 ? -1.378 25.469 15.797 1 91.75 505 LYS A N 1
ATOM 4105 C CA . LYS A 1 505 ? -2.064 24.906 14.641 1 91.75 505 LYS A CA 1
ATOM 4106 C C . LYS A 1 505 ? -1.256 25.125 13.359 1 91.75 505 LYS A C 1
ATOM 4108 O O . LYS A 1 505 ? -1.278 24.297 12.453 1 91.75 505 LYS A O 1
ATOM 4113 N N . GLN A 1 506 ? -0.522 26.141 13.383 1 89.12 506 GLN A N 1
ATOM 4114 C CA . GLN A 1 506 ? 0.245 26.516 12.195 1 89.12 506 GLN A CA 1
ATOM 4115 C C . GLN A 1 506 ? 1.462 25.609 12.023 1 89.12 506 GLN A C 1
ATOM 4117 O O . GLN A 1 506 ? 2.031 25.531 10.938 1 89.12 506 GLN A O 1
ATOM 4122 N N . PHE A 1 507 ? 1.781 24.984 13.07 1 91.25 507 PHE A N 1
ATOM 4123 C CA . PHE A 1 507 ? 3.045 24.266 13.047 1 91.25 507 PHE A CA 1
ATOM 4124 C C . PHE A 1 507 ? 2.812 22.766 13.188 1 91.25 507 PHE A C 1
ATOM 4126 O O . PHE A 1 507 ? 3.748 22 13.445 1 91.25 507 PHE A O 1
ATOM 4133 N N . ASN A 1 508 ? 1.588 22.344 13.031 1 89.19 508 ASN A N 1
ATOM 4134 C CA . ASN A 1 508 ? 1.312 20.922 13.109 1 89.19 508 ASN A CA 1
ATOM 4135 C C . ASN A 1 508 ? 1.655 20.203 11.812 1 89.19 508 ASN A C 1
ATOM 4137 O O . ASN A 1 508 ? 1.661 20.828 10.742 1 89.19 508 ASN A O 1
ATOM 4141 N N . CYS A 1 509 ? 1.857 18.938 11.883 1 92.88 509 CYS A N 1
ATOM 4142 C CA . CYS A 1 509 ? 2.4 18.172 10.758 1 92.88 509 CYS A CA 1
ATOM 4143 C C . CYS A 1 509 ? 1.289 17.688 9.836 1 92.88 509 CYS A C 1
ATOM 4145 O O . CYS A 1 509 ? 1.558 17.078 8.805 1 92.88 509 CYS A O 1
ATOM 4147 N N . LEU A 1 510 ? 0.037 17.953 10.094 1 90.62 510 LEU A N 1
ATOM 4148 C CA . LEU A 1 510 ? -1.084 17.406 9.328 1 90.62 510 LEU A CA 1
ATOM 4149 C C . LEU A 1 510 ? -0.967 17.797 7.855 1 90.62 510 LEU A C 1
ATOM 4151 O O . LEU A 1 510 ? -1.084 16.938 6.977 1 90.62 510 LEU A O 1
ATOM 4155 N N . GLN A 1 511 ? -0.734 19.047 7.605 1 89.69 511 GLN A N 1
ATOM 4156 C CA . GLN A 1 511 ? -0.648 19.531 6.23 1 89.69 511 GLN A CA 1
ATOM 4157 C C . GLN A 1 511 ? 0.553 18.922 5.512 1 89.69 511 GLN A C 1
ATOM 4159 O O . GLN A 1 511 ? 0.472 18.594 4.324 1 89.69 511 GLN A O 1
ATOM 4164 N N . PHE A 1 512 ? 1.612 18.844 6.211 1 92.44 512 PHE A N 1
ATOM 4165 C CA . PHE A 1 512 ? 2.84 18.328 5.617 1 92.44 512 PHE A CA 1
ATOM 4166 C C . PHE A 1 512 ? 2.695 16.859 5.277 1 92.44 512 PHE A C 1
ATOM 4168 O O . PHE A 1 512 ? 3.16 16.406 4.227 1 92.44 512 PHE A O 1
ATOM 4175 N N . GLU A 1 513 ? 2.018 16.109 6.148 1 90.69 513 GLU A N 1
ATOM 4176 C CA . GLU A 1 513 ? 1.791 14.695 5.887 1 90.69 513 GLU A CA 1
ATOM 4177 C C . GLU A 1 513 ? 0.871 14.5 4.688 1 90.69 513 GLU A C 1
ATOM 4179 O O . GLU A 1 513 ? 1.02 13.531 3.939 1 90.69 513 GLU A O 1
ATOM 4184 N N . GLN A 1 514 ? -0.057 15.398 4.527 1 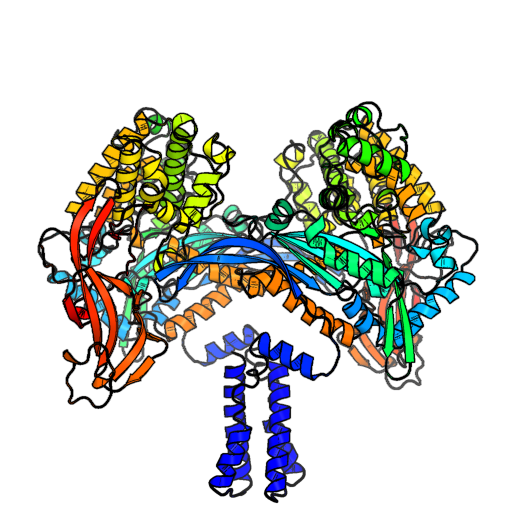90.31 514 GLN A N 1
ATOM 4185 C CA . GLN A 1 514 ? -0.913 15.352 3.346 1 90.31 514 GLN A CA 1
ATOM 4186 C C . GLN A 1 514 ? -0.099 15.547 2.07 1 90.31 514 GLN A C 1
ATOM 4188 O O . GLN A 1 514 ? -0.384 14.93 1.045 1 90.31 514 GLN A O 1
ATOM 4193 N N . THR A 1 515 ? 0.819 16.422 2.121 1 92.31 515 THR A N 1
ATOM 4194 C CA . THR A 1 515 ? 1.679 16.672 0.969 1 92.31 515 THR A CA 1
ATOM 4195 C C . THR A 1 515 ? 2.553 15.461 0.667 1 92.31 515 THR A C 1
ATOM 4197 O O . THR A 1 515 ? 2.834 15.164 -0.496 1 92.31 515 THR A O 1
ATOM 4200 N N . ASN A 1 516 ? 3.012 14.805 1.695 1 92.19 516 ASN A N 1
ATOM 4201 C CA . ASN A 1 516 ? 3.807 13.594 1.518 1 92.19 516 ASN A CA 1
ATOM 4202 C C . ASN A 1 516 ? 3.027 12.523 0.768 1 92.19 516 ASN A C 1
ATOM 4204 O O . ASN A 1 516 ? 3.613 11.719 0.037 1 92.19 516 ASN A O 1
ATOM 4208 N N . LYS A 1 517 ? 1.766 12.508 0.981 1 89.44 517 LYS A N 1
ATOM 4209 C CA . LYS A 1 517 ? 0.919 11.523 0.314 1 89.44 517 LYS A CA 1
ATOM 4210 C C . LYS A 1 517 ? 1.007 11.656 -1.203 1 89.44 517 LYS A C 1
ATOM 4212 O O . LYS A 1 517 ? 0.936 10.664 -1.927 1 89.44 517 LYS A O 1
ATOM 4217 N N . ILE A 1 518 ? 1.172 12.852 -1.672 1 88.62 518 ILE A N 1
ATOM 4218 C CA . ILE A 1 518 ? 1.3 13.109 -3.102 1 88.62 518 ILE A CA 1
ATOM 4219 C C . ILE A 1 518 ? 2.578 12.461 -3.629 1 88.62 518 ILE A C 1
ATOM 4221 O O . ILE A 1 518 ? 2.564 11.797 -4.672 1 88.62 518 ILE A O 1
ATOM 4225 N N . GLY A 1 519 ? 3.6 12.672 -2.865 1 88 519 GLY A N 1
ATOM 4226 C CA . GLY A 1 519 ? 4.855 12.047 -3.238 1 88 519 GLY A CA 1
ATOM 4227 C C . GLY A 1 519 ? 4.793 10.531 -3.215 1 88 519 GLY A C 1
ATOM 4228 O O . GLY A 1 519 ? 5.355 9.867 -4.086 1 88 519 GLY A O 1
ATOM 4229 N N . LYS A 1 520 ? 4.141 9.992 -2.268 1 87.94 520 LYS A N 1
ATOM 4230 C CA . LYS A 1 520 ? 3.973 8.547 -2.15 1 87.94 520 LYS A CA 1
ATOM 4231 C C . LYS A 1 520 ? 3.213 7.984 -3.348 1 87.94 520 LYS A C 1
ATOM 4233 O O . LYS A 1 520 ? 3.584 6.945 -3.891 1 87.94 520 LYS A O 1
ATOM 4238 N N . ASN A 1 521 ? 2.15 8.609 -3.729 1 83.19 521 ASN A N 1
ATOM 4239 C CA . ASN A 1 521 ? 1.345 8.18 -4.867 1 83.19 521 ASN A CA 1
ATOM 4240 C C . ASN A 1 521 ? 2.148 8.203 -6.164 1 83.19 521 ASN A C 1
ATOM 4242 O O . ASN A 1 521 ? 2.002 7.312 -7.004 1 83.19 521 ASN A O 1
ATOM 4246 N N . GLN A 1 522 ? 2.934 9.148 -6.219 1 81.56 522 GLN A N 1
ATOM 4247 C CA . GLN A 1 522 ? 3.766 9.266 -7.414 1 81.56 522 GLN A CA 1
ATOM 4248 C C . GLN A 1 522 ? 4.801 8.148 -7.473 1 81.56 522 GLN A C 1
ATOM 4250 O O . GLN A 1 522 ? 5.059 7.59 -8.539 1 81.56 522 GLN A O 1
ATOM 4255 N N . ALA A 1 523 ? 5.375 7.902 -6.371 1 84.69 523 ALA A N 1
ATOM 4256 C CA . ALA A 1 523 ? 6.359 6.824 -6.301 1 84.69 523 ALA A CA 1
ATOM 4257 C C . ALA A 1 523 ? 5.715 5.473 -6.602 1 84.69 523 ALA A C 1
ATOM 4259 O O . ALA A 1 523 ? 6.324 4.617 -7.25 1 84.69 523 ALA A O 1
ATOM 4260 N N . ALA A 1 524 ? 4.547 5.277 -6.129 1 77.5 524 ALA A N 1
ATOM 4261 C CA . ALA A 1 524 ? 3.83 4.023 -6.328 1 77.5 524 ALA A CA 1
ATOM 4262 C C . ALA A 1 524 ? 3.457 3.832 -7.797 1 77.5 524 ALA A C 1
ATOM 4264 O O . ALA A 1 524 ? 3.369 2.701 -8.281 1 77.5 524 ALA A O 1
ATOM 4265 N N . THR A 1 525 ? 3.275 4.852 -8.469 1 72.69 525 THR A N 1
ATOM 4266 C CA . THR A 1 525 ? 2.877 4.797 -9.875 1 72.69 525 THR A CA 1
ATOM 4267 C C . THR A 1 525 ? 4.094 4.598 -10.773 1 72.69 525 THR A C 1
ATOM 4269 O O . THR A 1 525 ? 4.051 3.805 -11.719 1 72.69 525 THR A O 1
ATOM 4272 N N . CYS A 1 526 ? 5.137 5.27 -10.508 1 71 526 CYS A N 1
ATOM 4273 C CA . CYS A 1 526 ? 6.32 5.215 -11.359 1 71 526 CYS A CA 1
ATOM 4274 C C . CYS A 1 526 ? 7.129 3.953 -11.086 1 71 526 CYS A C 1
ATOM 4276 O O . CYS A 1 526 ? 7.695 3.367 -12.016 1 71 526 CYS A O 1
ATOM 4278 N N . LYS A 1 527 ? 7.164 3.482 -9.961 1 72.06 527 LYS A N 1
ATOM 4279 C CA . LYS A 1 527 ? 7.828 2.271 -9.492 1 72.06 527 LYS A CA 1
ATOM 4280 C C . LYS A 1 527 ? 9.289 2.232 -9.945 1 72.06 527 LYS A C 1
ATOM 4282 O O . LYS A 1 527 ? 9.773 1.194 -10.398 1 72.06 527 LYS A O 1
ATOM 4287 N N . ASN A 1 528 ? 9.984 3.381 -10.07 1 78.62 528 ASN A N 1
ATOM 4288 C CA . ASN A 1 528 ? 11.422 3.469 -10.297 1 78.62 528 ASN A CA 1
ATOM 4289 C C . ASN A 1 528 ? 12.18 3.719 -9 1 78.62 528 ASN A C 1
ATOM 4291 O O . ASN A 1 528 ? 12.234 4.852 -8.516 1 78.62 528 ASN A O 1
ATOM 4295 N N . PHE A 1 529 ? 12.891 2.771 -8.539 1 81.06 529 PHE A N 1
ATOM 4296 C CA . PHE A 1 529 ? 13.508 2.871 -7.227 1 81.06 529 PHE A CA 1
ATOM 4297 C C . PHE A 1 529 ? 15.023 2.869 -7.34 1 81.06 529 PHE A C 1
ATOM 4299 O O . PHE A 1 529 ? 15.727 2.689 -6.34 1 81.06 529 PHE A O 1
ATOM 4306 N N . LYS A 1 530 ? 15.5 3.055 -8.641 1 82.06 530 LYS A N 1
ATOM 4307 C CA . LYS A 1 530 ? 16.953 3.105 -8.805 1 82.06 530 LYS A CA 1
ATOM 4308 C C . LYS A 1 530 ? 17.547 4.273 -8.023 1 82.06 530 LYS A C 1
ATOM 4310 O O . LYS A 1 530 ? 18.531 4.105 -7.305 1 82.06 530 LYS A O 1
ATOM 4315 N N . ASN A 1 531 ? 17 5.422 -8.211 1 88.62 531 ASN A N 1
ATOM 4316 C CA . ASN A 1 531 ? 17.281 6.633 -7.441 1 88.62 531 ASN A CA 1
ATOM 4317 C C . ASN A 1 531 ? 16 7.395 -7.105 1 88.62 531 ASN A C 1
ATOM 4319 O O . ASN A 1 531 ? 15.695 8.414 -7.73 1 88.62 531 ASN A O 1
ATOM 4323 N N . ILE A 1 532 ? 15.469 6.961 -6.102 1 91.25 532 ILE A N 1
ATOM 4324 C CA . ILE A 1 532 ? 14.125 7.41 -5.758 1 91.25 532 ILE A CA 1
ATOM 4325 C C . ILE A 1 532 ? 14.156 8.883 -5.352 1 91.25 532 ILE A C 1
ATOM 4327 O O . ILE A 1 532 ? 13.219 9.633 -5.637 1 91.25 532 ILE A O 1
ATOM 4331 N N . CYS A 1 533 ? 15.195 9.328 -4.672 1 94.44 533 CYS A N 1
ATOM 4332 C CA . CYS A 1 533 ? 15.289 10.719 -4.227 1 94.44 533 CYS A CA 1
ATOM 4333 C C . CYS A 1 533 ? 15.375 11.664 -5.418 1 94.44 533 CYS A C 1
ATOM 4335 O O . CYS A 1 533 ? 14.734 12.719 -5.426 1 94.44 533 CYS A O 1
ATOM 4337 N N . SER A 1 534 ? 16.156 11.234 -6.418 1 93 534 SER A N 1
ATOM 4338 C CA . SER A 1 534 ? 16.266 12.039 -7.629 1 93 534 SER A CA 1
ATOM 4339 C C . SER A 1 534 ? 14.945 12.125 -8.367 1 93 534 SER A C 1
ATOM 4341 O O . SER A 1 534 ? 14.547 13.203 -8.812 1 93 534 SER A O 1
ATOM 4343 N N . SER A 1 535 ? 14.297 11.023 -8.469 1 90.31 535 SER A N 1
ATOM 4344 C CA . SER A 1 535 ? 13.008 10.984 -9.156 1 90.31 535 SER A CA 1
ATOM 4345 C C . SER A 1 535 ? 11.969 11.828 -8.43 1 90.31 535 SER A C 1
ATOM 4347 O O . SER A 1 535 ? 11.227 12.586 -9.055 1 90.31 535 SER A O 1
ATOM 4349 N N . LEU A 1 536 ? 11.922 11.727 -7.145 1 91.94 536 LEU A N 1
ATOM 4350 C CA . LEU A 1 536 ? 10.984 12.5 -6.344 1 91.94 536 LEU A CA 1
ATOM 4351 C C . LEU A 1 536 ? 11.281 13.992 -6.449 1 91.94 536 LEU A C 1
ATOM 4353 O O . LEU A 1 536 ? 10.359 14.805 -6.617 1 91.94 536 LEU A O 1
ATOM 4357 N N . GLY A 1 537 ? 12.562 14.32 -6.277 1 92.75 537 GLY A N 1
ATOM 4358 C CA . GLY A 1 537 ? 12.953 15.719 -6.371 1 92.75 537 GLY A CA 1
ATOM 4359 C C . GLY A 1 537 ? 12.523 16.375 -7.672 1 92.75 537 GLY A C 1
ATOM 4360 O O . GLY A 1 537 ? 11.961 17.469 -7.664 1 92.75 537 GLY A O 1
ATOM 4361 N N . LYS A 1 538 ? 12.703 15.672 -8.727 1 89.12 538 LYS A N 1
ATOM 4362 C CA . LYS A 1 538 ? 12.375 16.203 -10.039 1 89.12 538 LYS A CA 1
ATOM 4363 C C . LYS A 1 538 ? 10.867 16.344 -10.219 1 89.12 538 LYS A C 1
ATOM 4365 O O . LYS A 1 538 ? 10.383 17.391 -10.688 1 89.12 538 LYS A O 1
ATOM 4370 N N . ARG A 1 539 ? 10.156 15.422 -9.852 1 87.88 539 ARG A N 1
ATOM 4371 C CA . ARG A 1 539 ? 8.703 15.422 -10.031 1 87.88 539 ARG A CA 1
ATOM 4372 C C . ARG A 1 539 ? 8.039 16.438 -9.117 1 87.88 539 ARG A C 1
ATOM 4374 O O . ARG A 1 539 ? 7.133 17.156 -9.531 1 87.88 539 ARG A O 1
ATOM 4381 N N . GLN A 1 540 ? 8.414 16.469 -7.867 1 91.19 540 GLN A N 1
ATOM 4382 C CA . GLN A 1 540 ? 7.828 17.406 -6.918 1 91.19 540 GLN A CA 1
ATOM 4383 C C . GLN A 1 540 ? 8.203 18.844 -7.262 1 91.19 540 GLN A C 1
ATOM 4385 O O . GLN A 1 540 ? 7.422 19.766 -7.047 1 91.19 540 GLN A O 1
ATOM 4390 N N . CYS A 1 541 ? 9.406 19 -7.773 1 90.81 541 CYS A N 1
ATOM 4391 C CA . CYS A 1 541 ? 9.828 20.312 -8.234 1 90.81 541 CYS A CA 1
ATOM 4392 C C . CYS A 1 541 ? 8.945 20.797 -9.383 1 90.81 541 CYS A C 1
ATOM 4394 O O . CYS A 1 541 ? 8.508 21.953 -9.391 1 90.81 541 CYS A O 1
ATOM 4396 N N . PHE A 1 542 ? 8.727 19.891 -10.258 1 85.69 542 PHE A N 1
ATOM 4397 C CA . PHE A 1 542 ? 7.883 20.219 -11.398 1 85.69 542 PHE A CA 1
ATOM 4398 C C . PHE A 1 542 ? 6.48 20.594 -10.945 1 85.69 542 PHE A C 1
ATOM 4400 O O . PHE A 1 542 ? 5.926 21.609 -11.391 1 85.69 542 PHE A O 1
ATOM 4407 N N . ARG A 1 543 ? 5.91 19.875 -10.078 1 86.88 543 ARG A N 1
ATOM 4408 C CA . ARG A 1 543 ? 4.59 20.156 -9.523 1 86.88 543 ARG A CA 1
ATOM 4409 C C . ARG A 1 543 ? 4.574 21.516 -8.812 1 86.88 543 ARG A C 1
ATOM 4411 O O . ARG A 1 543 ? 3.627 22.281 -8.961 1 86.88 543 ARG A O 1
ATOM 4418 N N . MET A 1 544 ? 5.582 21.766 -8.07 1 92.44 544 MET A N 1
ATOM 4419 C CA . MET A 1 544 ? 5.711 23.016 -7.336 1 92.44 544 MET A CA 1
ATOM 4420 C C . MET A 1 544 ? 5.715 24.219 -8.289 1 92.44 544 MET A C 1
ATOM 4422 O O . MET A 1 544 ? 5.043 25.219 -8.039 1 92.44 544 MET A O 1
ATOM 4426 N N . ILE A 1 545 ? 6.441 24.094 -9.383 1 88.38 545 ILE A N 1
ATOM 4427 C CA . ILE A 1 545 ? 6.559 25.172 -10.359 1 88.38 545 ILE A CA 1
ATOM 4428 C C . ILE A 1 545 ? 5.188 25.484 -10.953 1 88.38 545 ILE A C 1
ATOM 4430 O O . ILE A 1 545 ? 4.797 26.656 -11.039 1 88.38 545 ILE A O 1
ATOM 4434 N N . ILE A 1 546 ? 4.469 24.469 -11.25 1 82.25 546 ILE A N 1
ATOM 4435 C CA . ILE A 1 546 ? 3.139 24.641 -11.828 1 82.25 546 ILE A CA 1
ATOM 4436 C C . ILE A 1 546 ? 2.223 25.328 -10.812 1 82.25 546 ILE A C 1
ATOM 4438 O O . ILE A 1 546 ? 1.479 26.25 -11.164 1 82.25 546 ILE A O 1
ATOM 4442 N N . ASN A 1 547 ? 2.291 24.938 -9.602 1 87 547 ASN A N 1
ATOM 4443 C CA . ASN A 1 547 ? 1.464 25.516 -8.547 1 87 547 ASN A CA 1
ATOM 4444 C C . ASN A 1 547 ? 1.8 26.984 -8.328 1 87 547 ASN A C 1
ATOM 4446 O O . ASN A 1 547 ? 0.902 27.812 -8.148 1 87 547 ASN A O 1
ATOM 4450 N N . ILE A 1 548 ? 3.1 27.297 -8.336 1 89.94 548 ILE A N 1
ATOM 4451 C CA . ILE A 1 548 ? 3.541 28.656 -8.094 1 89.94 548 ILE A CA 1
ATOM 4452 C C . ILE A 1 548 ? 3.08 29.562 -9.227 1 89.94 548 ILE A C 1
ATOM 4454 O O . ILE A 1 548 ? 2.643 30.703 -9 1 89.94 548 ILE A O 1
ATOM 4458 N N . LEU A 1 549 ? 3.164 29.016 -10.406 1 80.94 549 LEU A N 1
ATOM 4459 C CA . LEU A 1 549 ? 2.76 29.797 -11.57 1 80.94 549 LEU A CA 1
ATOM 4460 C C . LEU A 1 549 ? 1.259 30.062 -11.555 1 80.94 549 LEU A C 1
ATOM 4462 O O . LEU A 1 549 ? 0.803 31.109 -12.039 1 80.94 549 LEU A O 1
ATOM 4466 N N . ASP A 1 550 ? 0.497 29.172 -10.969 1 80.81 550 ASP A N 1
ATOM 4467 C CA . ASP A 1 550 ? -0.943 29.344 -10.805 1 80.81 550 ASP A CA 1
ATOM 4468 C C . ASP A 1 550 ? -1.259 30.188 -9.578 1 80.81 550 ASP A C 1
ATOM 4470 O O . ASP A 1 550 ? -2.428 30.453 -9.281 1 80.81 550 ASP A O 1
ATOM 4474 N N . ASN A 1 551 ? -0.329 30.656 -8.875 1 86.81 551 ASN A N 1
ATOM 4475 C CA . ASN A 1 551 ? -0.395 31.484 -7.668 1 86.81 551 ASN A CA 1
ATOM 4476 C C . ASN A 1 551 ? -1.337 30.875 -6.629 1 86.81 551 ASN A C 1
ATOM 4478 O O . ASN A 1 551 ? -2.533 31.172 -6.625 1 86.81 551 ASN A O 1
ATOM 4482 N N . PRO A 1 552 ? -0.833 30.281 -5.695 1 88.62 552 PRO A N 1
ATOM 4483 C CA . PRO A 1 552 ? -1.665 29.641 -4.668 1 88.62 552 PRO A CA 1
ATOM 4484 C C . PRO A 1 552 ? -2.088 30.625 -3.57 1 88.62 552 PRO A C 1
ATOM 4486 O O . PRO A 1 552 ? -2.889 30.266 -2.701 1 88.62 552 PRO A O 1
ATOM 4489 N N . PHE A 1 553 ? -1.662 31.906 -3.613 1 90.44 553 PHE A N 1
ATOM 4490 C CA . PHE A 1 553 ? -1.914 32.875 -2.551 1 90.44 553 PHE A CA 1
ATOM 4491 C C . PHE A 1 553 ? -3.029 33.844 -2.945 1 90.44 553 PHE A C 1
ATOM 4493 O O . PHE A 1 553 ? -2.863 35.062 -2.867 1 90.44 553 PHE A O 1
ATOM 4500 N N . CYS A 1 554 ? -4.164 33.25 -3.297 1 85.44 554 CYS A N 1
ATOM 4501 C CA . CYS A 1 554 ? -5.375 34 -3.619 1 85.44 554 CYS A CA 1
ATOM 4502 C C . CYS A 1 554 ? -6.621 33.219 -3.225 1 85.44 554 CYS A C 1
ATOM 4504 O O . CYS A 1 554 ? -6.547 32 -2.975 1 85.44 554 CYS A O 1
ATOM 4506 N N . ASP A 1 555 ? -7.703 33.969 -3.025 1 85.19 555 ASP A N 1
ATOM 4507 C CA . ASP A 1 555 ? -8.961 33.312 -2.674 1 85.19 555 ASP A CA 1
ATOM 4508 C C . ASP A 1 555 ? -9.438 32.375 -3.801 1 85.19 555 ASP A C 1
ATOM 4510 O O . ASP A 1 555 ? -9.289 32.719 -4.98 1 85.19 555 ASP A O 1
ATOM 4514 N N . ASN A 1 556 ? -9.875 31.312 -3.379 1 83.12 556 ASN A N 1
ATOM 4515 C CA . ASN A 1 556 ? -10.414 30.328 -4.309 1 83.12 556 ASN A CA 1
ATOM 4516 C C . ASN A 1 556 ? -11.883 30.031 -4.02 1 83.12 556 ASN A C 1
ATOM 4518 O O . ASN A 1 556 ? -12.219 29.484 -2.963 1 83.12 556 ASN A O 1
ATOM 4522 N N . ILE A 1 557 ? -12.797 30.5 -4.914 1 85.81 557 ILE A N 1
ATOM 4523 C CA . ILE A 1 557 ? -14.234 30.266 -4.773 1 85.81 557 ILE A CA 1
ATOM 4524 C C . ILE A 1 557 ? -14.727 29.391 -5.922 1 85.81 557 ILE A C 1
ATOM 4526 O O . ILE A 1 557 ? -14.484 29.688 -7.094 1 85.81 557 ILE A O 1
ATOM 4530 N N . LYS A 1 558 ? -15.359 28.312 -5.648 1 85.5 558 LYS A N 1
ATOM 4531 C CA . LYS A 1 558 ? -15.898 27.406 -6.656 1 85.5 558 LYS A CA 1
ATOM 4532 C C . LYS A 1 558 ? -17.406 27.219 -6.473 1 85.5 558 LYS A C 1
ATOM 4534 O O . LYS A 1 558 ? -17.859 26.938 -5.363 1 85.5 558 LYS A O 1
ATOM 4539 N N . TYR A 1 559 ? -18.125 27.484 -7.496 1 85.44 559 TYR A N 1
ATOM 4540 C CA . TYR A 1 559 ? -19.562 27.25 -7.5 1 85.44 559 TYR A CA 1
ATOM 4541 C C . TYR A 1 559 ? -19.891 25.875 -8.062 1 85.44 559 TYR A C 1
ATOM 4543 O O . TYR A 1 559 ? -19.516 25.547 -9.195 1 85.44 559 TYR A O 1
ATOM 4551 N N . ILE A 1 560 ? -20.547 25.141 -7.281 1 88 560 ILE A N 1
ATOM 4552 C CA . ILE A 1 560 ? -20.859 23.781 -7.711 1 88 560 ILE A CA 1
ATOM 4553 C C . ILE A 1 560 ? -22.328 23.703 -8.148 1 88 560 ILE A C 1
ATOM 4555 O O . ILE A 1 560 ? -23.234 24.094 -7.398 1 88 560 ILE A O 1
ATOM 4559 N N . SER A 1 561 ? -22.625 23.172 -9.328 1 84.88 561 SER A N 1
ATOM 4560 C CA . SER A 1 561 ? -23.953 22.969 -9.891 1 84.88 561 SER A CA 1
ATOM 4561 C C . SER A 1 561 ? -24.797 24.234 -9.805 1 84.88 561 SER A C 1
ATOM 4563 O O . SER A 1 561 ? -25.906 24.219 -9.297 1 84.88 561 SER A O 1
ATOM 4565 N N . ALA A 1 562 ? -24.234 25.25 -10.32 1 83.12 562 ALA A N 1
ATOM 4566 C CA . ALA A 1 562 ? -24.906 26.547 -10.266 1 83.12 562 ALA A CA 1
ATOM 4567 C C . ALA A 1 562 ? -25.859 26.719 -11.445 1 83.12 562 ALA A C 1
ATOM 4569 O O . ALA A 1 562 ? -25.531 26.359 -12.578 1 83.12 562 ALA A O 1
ATOM 4570 N N . LYS A 1 563 ? -27.078 27.094 -11.203 1 84.38 563 LYS A N 1
ATOM 4571 C CA . LYS A 1 563 ? -28.078 27.375 -12.234 1 84.38 563 LYS A CA 1
ATOM 4572 C C . LYS A 1 563 ? -28.516 28.828 -12.188 1 84.38 563 LYS A C 1
ATOM 4574 O O . LYS A 1 563 ? -28.547 29.453 -11.125 1 84.38 563 LYS A O 1
ATOM 4579 N N . LEU A 1 564 ? -28.844 29.297 -13.336 1 84.5 564 LEU A N 1
ATOM 4580 C CA . LEU A 1 564 ? -29.438 30.641 -13.422 1 84.5 564 LEU A CA 1
ATOM 4581 C C . LEU A 1 564 ? -30.938 30.578 -13.188 1 84.5 564 LEU A C 1
ATOM 4583 O O . LEU A 1 564 ? -31.625 29.703 -13.711 1 84.5 564 LEU A O 1
ATOM 4587 N N . ALA A 1 565 ? -31.375 31.406 -12.281 1 88.12 565 ALA A N 1
ATOM 4588 C CA . ALA A 1 565 ? -32.812 31.422 -11.961 1 88.12 565 ALA A CA 1
ATOM 4589 C C . ALA A 1 565 ? -33.312 32.844 -11.812 1 88.12 565 ALA A C 1
ATOM 4591 O O . ALA A 1 565 ? -32.531 33.781 -11.648 1 88.12 565 ALA A O 1
ATOM 4592 N N . ASN A 1 566 ? -34.656 32.906 -11.906 1 87.38 566 ASN A N 1
ATOM 4593 C CA . ASN A 1 566 ? -35.312 34.188 -11.602 1 87.38 566 ASN A CA 1
ATOM 4594 C C . ASN A 1 566 ? -35.469 34.375 -10.102 1 87.38 566 ASN A C 1
ATOM 4596 O O . ASN A 1 566 ? -35.688 33.438 -9.359 1 87.38 566 ASN A O 1
ATOM 4600 N N . PRO A 1 567 ? -35.344 35.594 -9.648 1 89.5 567 PRO A N 1
ATOM 4601 C CA . PRO A 1 567 ? -35.469 35.875 -8.219 1 89.5 567 PRO A CA 1
ATOM 4602 C C . PRO A 1 567 ? -36.781 35.344 -7.629 1 89.5 567 PRO A C 1
ATOM 4604 O O . PRO A 1 567 ? -36.812 34.969 -6.461 1 89.5 567 PRO A O 1
ATOM 4607 N N . GLU A 1 568 ? -37.781 35.25 -8.422 1 86.94 568 GLU A N 1
ATOM 4608 C CA . GLU A 1 568 ? -39.094 34.781 -7.949 1 86.94 568 GLU A CA 1
ATOM 4609 C C . GLU A 1 568 ? -39.094 33.312 -7.641 1 86.94 568 GLU A C 1
ATOM 4611 O O . GLU A 1 568 ? -39.906 32.812 -6.848 1 86.94 568 GLU A O 1
ATOM 4616 N N . GLU A 1 569 ? -38.156 32.625 -8.172 1 86.94 569 GLU A N 1
ATOM 4617 C CA . GLU A 1 569 ? -38.094 31.188 -8.008 1 86.94 569 GLU A CA 1
ATOM 4618 C C . GLU A 1 569 ? -37.25 30.812 -6.793 1 86.94 569 GLU A C 1
ATOM 4620 O O . GLU A 1 569 ? -37.281 29.656 -6.359 1 86.94 569 GLU A O 1
ATOM 4625 N N . CYS A 1 570 ? -36.656 31.797 -6.266 1 90.81 570 CYS A N 1
ATOM 4626 C CA . CYS A 1 570 ? -35.75 31.531 -5.156 1 90.81 570 CYS A CA 1
ATOM 4627 C C . CYS A 1 570 ? -36.5 31.516 -3.828 1 90.81 570 CYS A C 1
ATOM 4629 O O . CYS A 1 570 ? -37.531 32.156 -3.693 1 90.81 570 CYS A O 1
ATOM 4631 N N . LEU A 1 571 ? -36.031 30.734 -2.842 1 92.06 571 LEU A N 1
ATOM 4632 C CA . LEU A 1 571 ? -36.562 30.766 -1.483 1 92.06 571 LEU A CA 1
ATOM 4633 C C . LEU A 1 571 ? -36.344 32.125 -0.854 1 92.06 571 LEU A C 1
ATOM 4635 O O . LEU A 1 571 ? -37.125 32.531 0.02 1 92.06 571 LEU A O 1
ATOM 4639 N N . SER A 1 572 ? -35.312 32.844 -1.343 1 90.81 572 SER A N 1
ATOM 4640 C CA . SER A 1 572 ? -34.969 34.156 -0.798 1 90.81 572 SER A CA 1
ATOM 4641 C C . SER A 1 572 ? -35.656 35.281 -1.548 1 90.81 572 SER A C 1
ATOM 4643 O O . SER A 1 572 ? -35.25 36.438 -1.483 1 90.81 572 SER A O 1
ATOM 4645 N N . ASN A 1 573 ? -36.625 35 -2.199 1 89.75 573 ASN A N 1
ATOM 4646 C CA . ASN A 1 573 ? -37.312 35.938 -3.07 1 89.75 573 ASN A CA 1
ATOM 4647 C C . ASN A 1 573 ? -37.719 37.188 -2.307 1 89.75 573 ASN A C 1
ATOM 4649 O O . ASN A 1 573 ? -37.594 38.312 -2.82 1 89.75 573 ASN A O 1
ATOM 4653 N N . SER A 1 574 ? -38.219 37.031 -1.091 1 88.75 574 SER A N 1
ATOM 4654 C CA . SER A 1 574 ? -38.719 38.156 -0.307 1 88.75 574 SER A CA 1
ATOM 4655 C C . SER A 1 574 ? -37.625 39.094 0.089 1 88.75 574 SER A C 1
ATOM 4657 O O . SER A 1 574 ? -37.875 40.25 0.438 1 88.75 574 SER A O 1
ATOM 4659 N N . TYR A 1 575 ? -36.344 38.688 -0.08 1 89.94 575 TYR A N 1
ATOM 4660 C CA . TYR A 1 575 ? -35.219 39.469 0.389 1 89.94 575 TYR A CA 1
ATOM 4661 C C . TYR A 1 575 ? -34.438 40.062 -0.783 1 89.94 575 TYR A C 1
ATOM 4663 O O . TYR A 1 575 ? -33.594 40.938 -0.601 1 89.94 575 TYR A O 1
ATOM 4671 N N . LEU A 1 576 ? -34.719 39.594 -1.912 1 87.88 576 LEU A N 1
ATOM 4672 C CA . LEU A 1 576 ? -33.938 39.969 -3.082 1 87.88 576 LEU A CA 1
ATOM 4673 C C . LEU A 1 576 ? -34.625 41.125 -3.836 1 87.88 576 LEU A C 1
ATOM 4675 O O . LEU A 1 576 ? -35.844 41.25 -3.795 1 87.88 576 LEU A O 1
ATOM 4679 N N . ASP A 1 577 ? -33.75 41.938 -4.453 1 81.06 577 ASP A N 1
ATOM 4680 C CA . ASP A 1 577 ? -34.25 42.969 -5.344 1 81.06 577 ASP A CA 1
ATOM 4681 C C . ASP A 1 577 ? -34.875 42.375 -6.605 1 81.06 577 ASP A C 1
ATOM 4683 O O . ASP A 1 577 ? -34.156 41.719 -7.391 1 81.06 577 ASP A O 1
ATOM 4687 N N . GLN A 1 578 ? -36.094 42.688 -6.816 1 77.06 578 GLN A N 1
ATOM 4688 C CA . GLN A 1 578 ? -36.844 42.094 -7.914 1 77.06 578 GLN A CA 1
ATOM 4689 C C . GLN A 1 578 ? -36.469 42.719 -9.25 1 77.06 578 GLN A C 1
ATOM 4691 O O . GLN A 1 578 ? -36.812 42.188 -10.312 1 77.06 578 GLN A O 1
ATOM 4696 N N . SER A 1 579 ? -35.656 43.688 -9.156 1 77.88 579 SER A N 1
ATOM 4697 C CA . SER A 1 579 ? -35.25 44.312 -10.398 1 77.88 579 SER A CA 1
ATOM 4698 C C . SER A 1 579 ? -34.156 43.531 -11.102 1 77.88 579 SER A C 1
ATOM 4700 O O . SER A 1 579 ? -33.938 43.688 -12.305 1 77.88 579 SER A O 1
ATOM 4702 N N . ASN A 1 580 ? -33.562 42.656 -10.383 1 76.5 580 ASN A N 1
ATOM 4703 C CA . ASN A 1 580 ? -32.531 41.812 -10.992 1 76.5 580 ASN A CA 1
ATOM 4704 C C . ASN A 1 580 ? -33.156 40.75 -11.914 1 76.5 580 ASN A C 1
ATOM 4706 O O . ASN A 1 580 ? -34.125 40.094 -11.547 1 76.5 580 ASN A O 1
ATOM 4710 N N . GLU A 1 581 ? -32.75 40.656 -13.07 1 76.31 581 GLU A N 1
ATOM 4711 C CA . GLU A 1 581 ? -33.312 39.719 -14.055 1 76.31 581 GLU A CA 1
ATOM 4712 C C . GLU A 1 581 ? -32.938 38.281 -13.734 1 76.31 581 GLU A C 1
ATOM 4714 O O . GLU A 1 581 ? -33.781 37.375 -13.828 1 76.31 581 GLU A O 1
ATOM 4719 N N . THR A 1 582 ? -31.578 38.125 -13.289 1 85.19 582 THR A N 1
ATOM 4720 C CA . THR A 1 582 ? -31.156 36.75 -13.062 1 85.19 582 THR A CA 1
ATOM 4721 C C . THR A 1 582 ? -30.203 36.656 -11.875 1 85.19 582 THR A C 1
ATOM 4723 O O . THR A 1 582 ? -29.469 37.594 -11.594 1 85.19 582 THR A O 1
ATOM 4726 N N . VAL A 1 583 ? -30.453 35.594 -11.148 1 88.88 583 VAL A N 1
ATOM 4727 C CA . VAL A 1 583 ? -29.562 35.281 -10.031 1 88.88 583 VAL A CA 1
ATOM 4728 C C . VAL A 1 583 ? -28.938 33.906 -10.219 1 88.88 583 VAL A C 1
ATOM 4730 O O . VAL A 1 583 ? -29.469 33.094 -10.984 1 88.88 583 VAL A O 1
ATOM 4733 N N . LEU A 1 584 ? -27.766 33.75 -9.656 1 90.31 584 LEU A N 1
ATOM 4734 C CA . LEU A 1 584 ? -27.109 32.438 -9.695 1 90.31 584 LEU A CA 1
ATOM 4735 C C . LEU A 1 584 ? -27.406 31.641 -8.438 1 90.31 584 LEU A C 1
ATOM 4737 O O . LEU A 1 584 ? -27.25 32.156 -7.32 1 90.31 584 LEU A O 1
ATOM 4741 N N . LEU A 1 585 ? -27.938 30.406 -8.633 1 91.62 585 LEU A N 1
ATOM 4742 C CA . LEU A 1 585 ? -28.297 29.516 -7.531 1 91.62 585 LEU A CA 1
ATOM 4743 C C . LEU A 1 585 ? -27.406 28.281 -7.523 1 91.62 585 LEU A C 1
ATOM 4745 O O . LEU A 1 585 ? -27.766 27.25 -8.109 1 91.62 585 LEU A O 1
ATOM 4749 N N . PRO A 1 586 ? -26.266 28.359 -6.75 1 92.06 586 PRO A N 1
ATOM 4750 C CA . PRO A 1 586 ? -25.438 27.156 -6.645 1 92.06 586 PRO A CA 1
ATOM 4751 C C . PRO A 1 586 ? -25.969 26.156 -5.617 1 92.06 586 PRO A C 1
ATOM 4753 O O . PRO A 1 586 ? -26.547 26.562 -4.609 1 92.06 586 PRO A O 1
ATOM 4756 N N . LYS A 1 587 ? -25.797 24.938 -5.848 1 91.62 587 LYS A N 1
ATOM 4757 C CA . LYS A 1 587 ? -26.141 23.906 -4.867 1 91.62 587 LYS A CA 1
ATOM 4758 C C . LYS A 1 587 ? -25.203 23.953 -3.67 1 91.62 587 LYS A C 1
ATOM 4760 O O . LYS A 1 587 ? -25.578 23.562 -2.561 1 91.62 587 LYS A O 1
ATOM 4765 N N . SER A 1 588 ? -23.938 24.25 -3.961 1 94 588 SER A N 1
ATOM 4766 C CA . SER A 1 588 ? -22.938 24.406 -2.918 1 94 588 SER A CA 1
ATOM 4767 C C . SER A 1 588 ? -21.812 25.359 -3.373 1 94 588 SER A C 1
ATOM 4769 O O . SER A 1 588 ? -21.625 25.562 -4.57 1 94 588 SER A O 1
ATOM 4771 N N . ILE A 1 589 ? -21.234 25.953 -2.479 1 92.31 589 ILE A N 1
ATOM 4772 C CA . ILE A 1 589 ? -20.125 26.859 -2.748 1 92.31 589 ILE A CA 1
ATOM 4773 C C . ILE A 1 589 ? -18.906 26.453 -1.907 1 92.31 589 ILE A C 1
ATOM 4775 O O . ILE A 1 589 ? -19.047 26.141 -0.722 1 92.31 589 ILE A O 1
ATOM 4779 N N . LEU A 1 590 ? -17.797 26.344 -2.533 1 91.06 590 LEU A N 1
ATOM 4780 C CA . LEU A 1 590 ? -16.531 26.109 -1.839 1 91.06 590 LEU A CA 1
ATOM 4781 C C . LEU A 1 590 ? -15.742 27.406 -1.735 1 91.06 590 LEU A C 1
ATOM 4783 O O . LEU A 1 590 ? -15.359 27.984 -2.752 1 91.06 590 LEU A O 1
ATOM 4787 N N . VAL A 1 591 ? -15.625 27.812 -0.527 1 89.88 591 VAL A N 1
ATOM 4788 C CA . VAL A 1 591 ? -14.844 29.031 -0.284 1 89.88 591 VAL A CA 1
ATOM 4789 C C . VAL A 1 591 ? -13.547 28.672 0.433 1 89.88 591 VAL A C 1
ATOM 4791 O O . VAL A 1 591 ? -13.555 28.344 1.624 1 89.88 591 VAL A O 1
ATOM 4794 N N . ASN A 1 592 ? -12.367 28.734 -0.208 1 87.31 592 ASN A N 1
ATOM 4795 C CA . ASN A 1 592 ? -11.062 28.406 0.35 1 87.31 592 ASN A CA 1
ATOM 4796 C C . ASN A 1 592 ? -11.062 27.062 1.063 1 87.31 592 ASN A C 1
ATOM 4798 O O . ASN A 1 592 ? -10.586 26.953 2.195 1 87.31 592 ASN A O 1
ATOM 4802 N N . GLY A 1 593 ? -11.797 26.172 0.492 1 84.44 593 GLY A N 1
ATOM 4803 C CA . GLY A 1 593 ? -11.797 24.812 1.003 1 84.44 593 GLY A CA 1
ATOM 4804 C C . GLY A 1 593 ? -12.961 24.516 1.93 1 84.44 593 GLY A C 1
ATOM 4805 O O . GLY A 1 593 ? -13.172 23.375 2.34 1 84.44 593 GLY A O 1
ATOM 4806 N N . ILE A 1 594 ? -13.719 25.531 2.301 1 90 594 ILE A N 1
ATOM 4807 C CA . ILE A 1 594 ? -14.875 25.375 3.178 1 90 594 ILE A CA 1
ATOM 4808 C C . ILE A 1 594 ? -16.141 25.234 2.338 1 90 594 ILE A C 1
ATOM 4810 O O . ILE A 1 594 ? -16.469 26.125 1.547 1 90 594 ILE A O 1
ATOM 4814 N N . GLN A 1 595 ? -16.844 24.234 2.594 1 92 595 GLN A N 1
ATOM 4815 C CA . GLN A 1 595 ? -18.031 23.938 1.807 1 92 595 GLN A CA 1
ATOM 4816 C C . GLN A 1 595 ? -19.281 24.516 2.465 1 92 595 GLN A C 1
ATOM 4818 O O . GLN A 1 595 ? -19.547 24.281 3.645 1 92 595 GLN A O 1
ATOM 4823 N N . LEU A 1 596 ? -20 25.297 1.754 1 94.31 596 LEU A N 1
ATOM 4824 C CA . LEU A 1 596 ? -21.312 25.812 2.139 1 94.31 596 LEU A CA 1
ATOM 4825 C C . LEU A 1 596 ? -22.406 25.109 1.353 1 94.31 596 LEU A C 1
ATOM 4827 O O . LEU A 1 596 ? -22.359 25.047 0.122 1 94.31 596 LEU A O 1
ATOM 4831 N N . ARG A 1 597 ? -23.281 24.578 2.047 1 94.69 597 ARG A N 1
ATOM 4832 C CA . ARG A 1 597 ? -24.391 23.859 1.414 1 94.69 597 ARG A CA 1
ATOM 4833 C C . ARG A 1 597 ? -25.641 23.906 2.283 1 94.69 597 ARG A C 1
ATOM 4835 O O . ARG A 1 597 ? -25.547 24.016 3.506 1 94.69 597 ARG A O 1
ATOM 4842 N N . PRO A 1 598 ? -26.719 23.766 1.621 1 94.88 598 PRO A N 1
ATOM 4843 C CA . PRO A 1 598 ? -27.953 23.75 2.404 1 94.88 598 PRO A CA 1
ATOM 4844 C C . PRO A 1 598 ? -27.969 22.688 3.492 1 94.88 598 PRO A C 1
ATOM 4846 O O . PRO A 1 598 ? -27.469 21.578 3.271 1 94.88 598 PRO A O 1
ATOM 4849 N N . ASN A 1 599 ? -28.5 23.078 4.68 1 94.31 599 ASN A N 1
ATOM 4850 C CA . ASN A 1 599 ? -28.688 22.219 5.836 1 94.31 599 ASN A CA 1
ATOM 4851 C C . ASN A 1 599 ? -27.438 22.172 6.707 1 94.31 599 ASN A C 1
ATOM 4853 O O . ASN A 1 599 ? -27.453 21.578 7.789 1 94.31 599 ASN A O 1
ATOM 4857 N N . LEU A 1 600 ? -26.406 22.812 6.242 1 95.5 600 LEU A N 1
ATOM 4858 C CA . LEU A 1 600 ? -25.25 23.016 7.121 1 95.5 600 LEU A CA 1
ATOM 4859 C C . LEU A 1 600 ? -25.453 24.25 7.988 1 95.5 600 LEU A C 1
ATOM 4861 O O . LEU A 1 600 ? -26.281 25.109 7.688 1 95.5 600 LEU A O 1
ATOM 4865 N N . ILE A 1 601 ? -24.766 24.25 9.023 1 94.62 601 ILE A N 1
ATOM 4866 C CA . ILE A 1 601 ? -24.906 25.328 10 1 94.62 601 ILE A CA 1
ATOM 4867 C C . ILE A 1 601 ? -23.672 26.234 9.945 1 94.62 601 ILE A C 1
ATOM 4869 O O . ILE A 1 601 ? -22.547 25.766 9.82 1 94.62 601 ILE A O 1
ATOM 4873 N N . ILE A 1 602 ? -23.906 27.516 9.984 1 93.19 602 ILE A N 1
ATOM 4874 C CA . ILE A 1 602 ? -22.812 28.484 10 1 93.19 602 ILE A CA 1
ATOM 4875 C C . ILE A 1 602 ? -22.922 29.375 11.234 1 93.19 602 ILE A C 1
ATOM 4877 O O . ILE A 1 602 ? -24.031 29.562 11.766 1 93.19 602 ILE A O 1
ATOM 4881 N N . ALA A 1 603 ? -21.812 29.844 11.703 1 91 603 ALA A N 1
ATOM 4882 C CA . ALA A 1 603 ? -21.781 30.781 12.828 1 91 603 ALA A CA 1
ATOM 4883 C C . ALA A 1 603 ? -21.969 32.219 12.344 1 91 603 ALA A C 1
ATOM 4885 O O . ALA A 1 603 ? -21.406 32.625 11.32 1 91 603 ALA A O 1
ATOM 4886 N N . LEU A 1 604 ? -22.703 32.938 13.047 1 89.56 604 LEU A N 1
ATOM 4887 C CA . LEU A 1 604 ? -23.016 34.312 12.672 1 89.56 604 LEU A CA 1
ATOM 4888 C C . LEU A 1 604 ? -22.156 35.281 13.445 1 89.56 604 LEU A C 1
ATOM 4890 O O . LEU A 1 604 ? -21.812 35.062 14.609 1 89.56 604 LEU A O 1
ATOM 4894 N N . LYS A 1 605 ? -21.781 36.406 12.82 1 83.88 605 LYS A N 1
ATOM 4895 C CA . LYS A 1 605 ? -20.969 37.438 13.477 1 83.88 605 LYS A CA 1
ATOM 4896 C C . LYS A 1 605 ? -21.797 38.25 14.469 1 83.88 605 LYS A C 1
ATOM 4898 O O . LYS A 1 605 ? -21.281 38.656 15.508 1 83.88 605 LYS A O 1
ATOM 4903 N N . ILE A 1 606 ? -23 38.469 14.07 1 73.44 606 ILE A N 1
ATOM 4904 C CA . ILE A 1 606 ? -23.906 39.219 14.945 1 73.44 606 ILE A CA 1
ATOM 4905 C C . ILE A 1 606 ? -24.562 38.281 15.945 1 73.44 606 ILE A C 1
ATOM 4907 O O . ILE A 1 606 ? -25.234 37.312 15.562 1 73.44 606 ILE A O 1
ATOM 4911 N N . HIS A 1 607 ? -24.203 38.625 17.234 1 67.88 607 HIS A N 1
ATOM 4912 C CA . HIS A 1 607 ? -24.734 37.75 18.266 1 67.88 607 HIS A CA 1
ATOM 4913 C C . HIS A 1 607 ? -26.016 38.344 18.891 1 67.88 607 HIS A C 1
ATOM 4915 O O . HIS A 1 607 ? -26.094 39.531 19.141 1 67.88 607 HIS A O 1
ATOM 4921 N N . SER A 1 608 ? -26.984 37.531 18.844 1 61.59 608 SER A N 1
ATOM 4922 C CA . SER A 1 608 ? -28.203 37.906 19.531 1 61.59 608 SER A CA 1
ATOM 4923 C C . SER A 1 608 ? -27.984 38.031 21.047 1 61.59 608 SER A C 1
ATOM 4925 O O . SER A 1 608 ? -28.578 38.906 21.703 1 61.59 608 SER A O 1
ATOM 4927 N N . ASN A 1 609 ? -27.312 37.094 21.531 1 64 609 ASN A N 1
ATOM 4928 C CA . ASN A 1 609 ? -26.938 37.062 22.938 1 64 609 ASN A CA 1
ATOM 4929 C C . ASN A 1 609 ? -25.422 37.125 23.109 1 64 609 ASN A C 1
ATOM 4931 O O . ASN A 1 609 ? -24.688 36.406 22.406 1 64 609 ASN A O 1
ATOM 4935 N N . ASN A 1 610 ? -24.938 38.062 23.859 1 64.56 610 ASN A N 1
ATOM 4936 C CA . ASN A 1 610 ? -23.516 38.312 24.031 1 64.56 610 ASN A CA 1
ATOM 4937 C C . ASN A 1 610 ? -22.812 37.156 24.703 1 64.56 610 ASN A C 1
ATOM 4939 O O . ASN A 1 610 ? -21.578 37.062 24.641 1 64.56 610 ASN A O 1
ATOM 4943 N N . LEU A 1 611 ? -23.516 36.156 25.141 1 72.12 611 LEU A N 1
ATOM 4944 C CA . LEU A 1 611 ? -22.844 35.125 25.938 1 72.12 611 LEU A CA 1
ATOM 4945 C C . LEU A 1 611 ? -22.562 33.906 25.094 1 72.12 611 LEU A C 1
ATOM 4947 O O . LEU A 1 611 ? -21.641 33.125 25.391 1 72.12 611 LEU A O 1
ATOM 4951 N N . PHE A 1 612 ? -23.422 33.719 24.141 1 84.69 612 PHE A N 1
ATOM 4952 C CA . PHE A 1 612 ? -23.297 32.5 23.359 1 84.69 612 PHE A CA 1
ATOM 4953 C C . PHE A 1 612 ? -23.234 32.812 21.875 1 84.69 612 PHE A C 1
ATOM 4955 O O . PHE A 1 612 ? -23.766 33.812 21.422 1 84.69 612 PHE A O 1
ATOM 4962 N N . PRO A 1 613 ? -22.547 32 21.125 1 86.69 613 PRO A N 1
ATOM 4963 C CA . PRO A 1 613 ? -22.516 32.188 19.672 1 86.69 613 PRO A CA 1
ATOM 4964 C C . PRO A 1 613 ? -23.891 32 19.031 1 86.69 613 PRO A C 1
ATOM 4966 O O . PRO A 1 613 ? -24.719 31.281 19.562 1 86.69 613 PRO A O 1
ATOM 4969 N N . SER A 1 614 ? -24.078 32.719 17.984 1 88.62 614 SER A N 1
ATOM 4970 C CA . SER A 1 614 ? -25.297 32.562 17.188 1 88.62 614 SER A CA 1
ATOM 4971 C C . SER A 1 614 ? -25.031 31.734 15.93 1 88.62 614 SER A C 1
ATOM 4973 O O . SER A 1 614 ? -23.984 31.875 15.297 1 88.62 614 SER A O 1
ATOM 4975 N N . TYR A 1 615 ? -26 30.859 15.688 1 92.19 615 TYR A N 1
ATOM 4976 C CA . TYR A 1 615 ? -25.859 29.984 14.539 1 92.19 615 TYR A CA 1
ATOM 4977 C C . TYR A 1 615 ? -27.062 30.109 13.594 1 92.19 615 TYR A C 1
ATOM 4979 O O . TYR A 1 615 ? -28.094 30.656 13.977 1 92.19 615 TYR A O 1
ATOM 4987 N N . GLY A 1 616 ? -26.859 29.75 12.359 1 94 616 GLY A N 1
ATOM 4988 C CA . GLY A 1 616 ? -27.922 29.688 11.359 1 94 616 GLY A CA 1
ATOM 4989 C C . GLY A 1 616 ? -27.781 28.5 10.43 1 94 616 GLY A C 1
ATOM 4990 O O . GLY A 1 616 ? -26.672 28.125 10.039 1 94 616 GLY A O 1
ATOM 4991 N N . ILE A 1 617 ? -28.938 27.891 10.141 1 96.25 617 ILE A N 1
ATOM 4992 C CA . ILE A 1 617 ? -28.969 26.797 9.172 1 96.25 617 ILE A CA 1
ATOM 4993 C C . ILE A 1 617 ? -29.062 27.375 7.754 1 96.25 617 ILE A C 1
ATOM 4995 O O . ILE A 1 617 ? -29.969 28.156 7.457 1 96.25 617 ILE A O 1
ATOM 4999 N N . ILE A 1 618 ? -28.156 26.969 6.871 1 96.5 618 ILE A N 1
ATOM 5000 C CA . ILE A 1 618 ? -28.188 27.438 5.492 1 96.5 618 ILE A CA 1
ATOM 5001 C C . ILE A 1 618 ? -29.391 26.844 4.766 1 96.5 618 ILE A C 1
ATOM 5003 O O . ILE A 1 618 ? -29.531 25.609 4.695 1 96.5 618 ILE A O 1
ATOM 5007 N N . ARG A 1 619 ? -30.156 27.688 4.215 1 96.31 619 ARG A N 1
ATOM 5008 C CA . ARG A 1 619 ? -31.312 27.219 3.459 1 96.31 619 ARG A CA 1
ATOM 5009 C C . ARG A 1 619 ? -31.062 27.312 1.958 1 96.31 619 ARG A C 1
ATOM 5011 O O . ARG A 1 619 ? -31.547 26.484 1.19 1 96.31 619 ARG A O 1
ATOM 5018 N N . GLU A 1 620 ? -30.438 28.359 1.633 1 96.31 620 GLU A N 1
ATOM 5019 C CA . GLU A 1 620 ? -30.203 28.609 0.215 1 96.31 620 GLU A CA 1
ATOM 5020 C C . GLU A 1 620 ? -28.984 29.5 0.013 1 96.31 620 GLU A C 1
ATOM 5022 O O . GLU A 1 620 ? -28.672 30.344 0.864 1 96.31 620 GLU A O 1
ATOM 5027 N N . LEU A 1 621 ? -28.266 29.281 -1.024 1 95.5 621 LEU A N 1
ATOM 5028 C CA . LEU A 1 621 ? -27.156 30.125 -1.455 1 95.5 621 LEU A CA 1
ATOM 5029 C C . LEU A 1 621 ? -27.5 30.875 -2.736 1 95.5 621 LEU A C 1
ATOM 5031 O O . LEU A 1 621 ? -28 30.266 -3.697 1 95.5 621 LEU A O 1
ATOM 5035 N N . VAL A 1 622 ? -27.281 32.156 -2.73 1 94.19 622 VAL A N 1
ATOM 5036 C CA . VAL A 1 622 ? -27.625 32.969 -3.891 1 94.19 622 VAL A CA 1
ATOM 5037 C C . VAL A 1 622 ? -26.484 33.938 -4.199 1 94.19 622 VAL A C 1
ATOM 5039 O O . VAL A 1 622 ? -25.891 34.5 -3.287 1 94.19 622 VAL A O 1
ATOM 5042 N N . VAL A 1 623 ? -26.188 34.062 -5.387 1 91.38 623 VAL A N 1
ATOM 5043 C CA . VAL A 1 623 ? -25.172 35 -5.828 1 91.38 623 VAL A CA 1
ATOM 5044 C C . VAL A 1 623 ? -25.797 36.062 -6.703 1 91.38 623 VAL A C 1
ATOM 5046 O O . VAL A 1 623 ? -26.422 35.781 -7.723 1 91.38 623 VAL A O 1
ATOM 5049 N N . VAL A 1 624 ? -25.672 37.312 -6.266 1 88 624 VAL A N 1
ATOM 5050 C CA . VAL A 1 624 ? -26.188 38.469 -6.988 1 88 624 VAL A CA 1
ATOM 5051 C C . VAL A 1 624 ? -25.047 39.438 -7.297 1 88 624 VAL A C 1
ATOM 5053 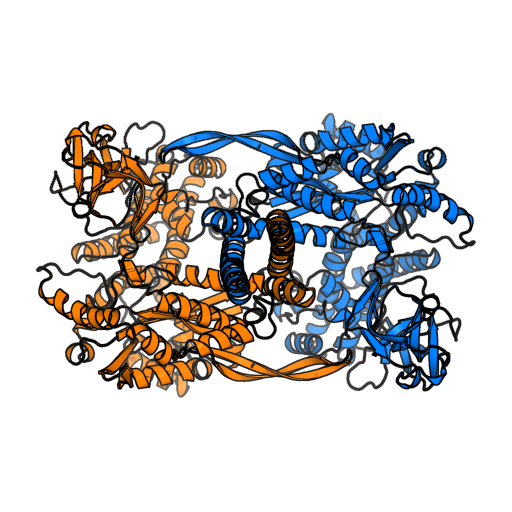O O . VAL A 1 624 ? -24.375 39.938 -6.383 1 88 624 VAL A O 1
ATOM 5056 N N . ASP A 1 625 ? -24.812 39.781 -8.5 1 81.81 625 ASP A N 1
ATOM 5057 C CA . ASP A 1 625 ? -23.781 40.719 -8.922 1 81.81 625 ASP A CA 1
ATOM 5058 C C . ASP A 1 625 ? -22.438 40.344 -8.289 1 81.81 625 ASP A C 1
ATOM 5060 O O . ASP A 1 625 ? -21.797 41.219 -7.656 1 81.81 625 ASP A O 1
ATOM 5064 N N . ASP A 1 626 ? -22.047 39.094 -8.203 1 80 626 ASP A N 1
ATOM 5065 C CA . ASP A 1 626 ? -20.766 38.562 -7.758 1 80 626 ASP A CA 1
ATOM 5066 C C . ASP A 1 626 ? -20.656 38.594 -6.234 1 80 626 ASP A C 1
ATOM 5068 O O . ASP A 1 626 ? -19.578 38.406 -5.676 1 80 626 ASP A O 1
ATOM 5072 N N . GLN A 1 627 ? -21.859 38.875 -5.676 1 88.19 627 GLN A N 1
ATOM 5073 C CA . GLN A 1 627 ? -21.906 38.844 -4.215 1 88.19 627 GLN A CA 1
ATOM 5074 C C . GLN A 1 627 ? -22.672 37.625 -3.729 1 88.19 627 GLN A C 1
ATOM 5076 O O . GLN A 1 627 ? -23.734 37.312 -4.27 1 88.19 627 GLN A O 1
ATOM 5081 N N . ILE A 1 628 ? -22.094 37 -2.785 1 93.69 628 ILE A N 1
ATOM 5082 C CA . ILE A 1 628 ? -22.703 35.781 -2.27 1 93.69 628 ILE A CA 1
ATOM 5083 C C . ILE A 1 628 ? -23.609 36.125 -1.085 1 93.69 628 ILE A C 1
ATOM 5085 O O . ILE A 1 628 ? -23.172 36.781 -0.131 1 93.69 628 ILE A O 1
ATOM 5089 N N . TYR A 1 629 ? -24.812 35.719 -1.203 1 94.56 629 TYR A N 1
ATOM 5090 C CA . TYR A 1 629 ? -25.781 35.844 -0.112 1 94.56 629 TYR A CA 1
ATOM 5091 C C . TYR A 1 629 ? -26.219 34.438 0.361 1 94.56 629 TYR A C 1
ATOM 5093 O O . TYR A 1 629 ? -26.281 33.5 -0.428 1 94.56 629 TYR A O 1
ATOM 5101 N N . ILE A 1 630 ? -26.516 34.375 1.661 1 96.12 630 ILE A N 1
ATOM 5102 C CA . ILE A 1 630 ? -26.922 33.125 2.283 1 96.12 630 ILE A CA 1
ATOM 5103 C C . ILE A 1 630 ? -28.25 33.312 3.014 1 96.12 630 ILE A C 1
ATOM 5105 O O . ILE A 1 630 ? -28.344 34.156 3.926 1 96.12 630 ILE A O 1
ATOM 5109 N N . LEU A 1 631 ? -29.234 32.625 2.553 1 96.81 631 LEU A N 1
ATOM 5110 C CA . LEU A 1 631 ? -30.469 32.562 3.326 1 96.81 631 LEU A CA 1
ATOM 5111 C C . LEU A 1 631 ? -30.344 31.562 4.484 1 96.81 631 LEU A C 1
ATOM 5113 O O . LEU A 1 631 ? -30.094 30.375 4.27 1 96.81 631 LEU A O 1
ATOM 5117 N N . ILE A 1 632 ? -30.5 32.094 5.672 1 96.25 632 ILE A N 1
ATOM 5118 C CA . ILE A 1 632 ? -30.312 31.219 6.82 1 96.25 632 ILE A CA 1
ATOM 5119 C C . ILE A 1 632 ? -31.594 31.172 7.648 1 96.25 632 ILE A C 1
ATOM 5121 O O . ILE A 1 632 ? -32.375 32.094 7.617 1 96.25 632 ILE A O 1
ATOM 5125 N N . ARG A 1 633 ? -31.828 30.031 8.344 1 96.19 633 ARG A N 1
ATOM 5126 C CA . ARG A 1 633 ? -32.781 29.906 9.445 1 96.19 633 ARG A CA 1
ATOM 5127 C C . ARG A 1 633 ? -32.062 30.047 10.789 1 96.19 633 ARG A C 1
ATOM 5129 O O . ARG A 1 633 ? -31.203 29.25 11.141 1 96.19 633 ARG A O 1
ATOM 5136 N N . LYS A 1 634 ? -32.438 30.953 11.531 1 93.06 634 LYS A N 1
ATOM 5137 C CA . LYS A 1 634 ? -31.75 31.297 12.766 1 93.06 634 LYS A CA 1
ATOM 5138 C C . LYS A 1 634 ? -31.922 30.203 13.812 1 93.06 634 LYS A C 1
ATOM 5140 O O . LYS A 1 634 ? -33 29.578 13.891 1 93.06 634 LYS A O 1
ATOM 5145 N N . CYS A 1 635 ? -30.875 30.047 14.57 1 92.69 635 CYS A N 1
ATOM 5146 C CA . CYS A 1 635 ? -30.875 29.141 15.711 1 92.69 635 CYS A CA 1
ATOM 5147 C C . CYS A 1 635 ? -30.562 29.891 17 1 92.69 635 CYS A C 1
ATOM 5149 O O . CYS A 1 635 ? -29.734 30.812 17.016 1 92.69 635 CYS A O 1
ATOM 5151 N N . SER A 1 636 ? -31.281 29.562 18 1 88 636 SER A N 1
ATOM 5152 C CA . SER A 1 636 ? -31.016 30.141 19.312 1 88 636 SER A CA 1
ATOM 5153 C C . SER A 1 636 ? -30.203 29.188 20.172 1 88 636 SER A C 1
ATOM 5155 O O . SER A 1 636 ? -30.562 28.016 20.328 1 88 636 SER A O 1
ATOM 5157 N N . THR A 1 637 ? -29.062 29.688 20.625 1 90.69 637 THR A N 1
ATOM 5158 C CA . THR A 1 637 ? -28.25 28.906 21.547 1 90.69 637 THR A CA 1
ATOM 5159 C C . THR A 1 637 ? -28.766 29.047 22.984 1 90.69 637 THR A C 1
ATOM 5161 O O . THR A 1 637 ? -28.797 30.156 23.531 1 90.69 637 THR A O 1
ATOM 5164 N N . THR A 1 638 ? -29.125 28.031 23.594 1 86.12 638 THR A N 1
ATOM 5165 C CA . THR A 1 638 ? -29.797 28.062 24.891 1 86.12 638 THR A CA 1
ATOM 5166 C C . THR A 1 638 ? -28.781 27.875 26.031 1 86.12 638 THR A C 1
ATOM 5168 O O . THR A 1 638 ? -28.922 28.484 27.094 1 86.12 638 THR A O 1
ATOM 5171 N N . TRP A 1 639 ? -27.828 26.953 25.781 1 89.06 639 TRP A N 1
ATOM 5172 C CA . TRP A 1 639 ? -26.938 26.578 26.875 1 89.06 639 TRP A CA 1
ATOM 5173 C C . TRP A 1 639 ? -25.688 25.891 26.328 1 89.06 639 TRP A C 1
ATOM 5175 O O . TRP A 1 639 ? -25.625 25.5 25.172 1 89.06 639 TRP A O 1
ATOM 5185 N N . TYR A 1 640 ? -24.625 25.984 27.203 1 92.38 640 TYR A N 1
ATOM 5186 C CA . TYR A 1 640 ? -23.438 25.172 26.938 1 92.38 640 TYR A CA 1
ATOM 5187 C C . TYR A 1 640 ? -23.406 23.953 27.859 1 92.38 640 TYR A C 1
ATOM 5189 O O . TYR A 1 640 ? -23.25 24.094 29.078 1 92.38 640 TYR A O 1
ATOM 5197 N N . ASP A 1 641 ? -23.547 22.797 27.344 1 92.81 641 ASP A N 1
ATOM 5198 C CA . ASP A 1 641 ? -23.531 21.562 28.109 1 92.81 641 ASP A CA 1
ATOM 5199 C C . ASP A 1 641 ? -22.109 21.125 28.422 1 92.81 641 ASP A C 1
ATOM 5201 O O . ASP A 1 641 ? -21.375 20.719 27.516 1 92.81 641 ASP A O 1
ATOM 5205 N N . GLU A 1 642 ? -21.734 21.047 29.641 1 92.06 642 GLU A N 1
ATOM 5206 C CA . GLU A 1 642 ? -20.375 20.75 30.047 1 92.06 642 GLU A CA 1
ATOM 5207 C C . GLU A 1 642 ? -20.047 19.281 29.875 1 92.06 642 GLU A C 1
ATOM 5209 O O . GLU A 1 642 ? -18.891 18.906 29.719 1 92.06 642 GLU A O 1
ATOM 5214 N N . TYR A 1 643 ? -21.031 18.531 29.969 1 92.62 643 TYR A N 1
ATOM 5215 C CA . TYR A 1 643 ? -20.781 17.109 29.781 1 92.62 643 TYR A CA 1
ATOM 5216 C C . TYR A 1 643 ? -20.453 16.797 28.328 1 92.62 643 TYR A C 1
ATOM 5218 O O . TYR A 1 643 ? -19.453 16.109 28.047 1 92.62 643 TYR A O 1
ATOM 5226 N N . PHE A 1 644 ? -21.266 17.297 27.453 1 94 644 PHE A N 1
ATOM 5227 C CA . PHE A 1 644 ? -21.078 17.016 26.031 1 94 644 PHE A CA 1
ATOM 5228 C C . PHE A 1 644 ? -20.062 17.969 25.422 1 94 644 PHE A C 1
ATOM 5230 O O . PHE A 1 644 ? -19.594 17.734 24.297 1 94 644 PHE A O 1
ATOM 5237 N N . GLN A 1 645 ? -19.688 19 26.156 1 94.44 645 GLN A N 1
ATOM 5238 C CA . GLN A 1 645 ? -18.797 20.031 25.672 1 94.44 645 GLN A CA 1
ATOM 5239 C C . GLN A 1 645 ? -19.297 20.609 24.344 1 94.44 645 GLN A C 1
ATOM 5241 O O . GLN A 1 645 ? -18.547 20.703 23.375 1 94.44 645 GLN A O 1
ATOM 5246 N N . ALA A 1 646 ? -20.562 20.891 24.312 1 95.25 646 ALA A N 1
ATOM 5247 C CA . ALA A 1 646 ? -21.234 21.375 23.109 1 95.25 646 ALA A CA 1
ATOM 5248 C C . ALA A 1 646 ? -22.344 22.359 23.453 1 95.25 646 ALA A C 1
ATOM 5250 O O . ALA A 1 646 ? -22.797 22.406 24.609 1 95.25 646 ALA A O 1
ATOM 5251 N N . TYR A 1 647 ? -22.734 23.109 22.516 1 93.5 647 TYR A N 1
ATOM 5252 C CA . TYR A 1 647 ? -23.812 24.078 22.688 1 93.5 647 TYR A CA 1
ATOM 5253 C C . TYR A 1 647 ? -25.156 23.469 22.344 1 93.5 647 TYR A C 1
ATOM 5255 O O . TYR A 1 647 ? -25.328 22.859 21.297 1 93.5 647 TYR A O 1
ATOM 5263 N N . GLU A 1 648 ? -26.047 23.609 23.25 1 94.56 648 GLU A N 1
ATOM 5264 C CA . GLU A 1 648 ? -27.438 23.234 22.969 1 94.56 648 GLU A CA 1
ATOM 5265 C C . GLU A 1 648 ? -28.156 24.328 22.188 1 94.56 648 GLU A C 1
ATOM 5267 O O . GLU A 1 648 ? -28.141 25.5 22.562 1 94.56 648 GLU A O 1
ATOM 5272 N N . VAL A 1 649 ? -28.766 23.891 21.047 1 93.62 649 VAL A N 1
ATOM 5273 C CA . VAL A 1 649 ? -29.344 24.875 20.141 1 93.62 649 VAL A CA 1
ATOM 5274 C C . VAL A 1 649 ? -30.781 24.484 19.812 1 93.62 649 VAL A C 1
ATOM 5276 O O . VAL A 1 649 ? -31.109 23.297 19.734 1 93.62 649 VAL A O 1
ATOM 5279 N N . THR A 1 650 ? -31.609 25.484 19.672 1 92.44 650 THR A N 1
ATOM 5280 C CA . THR A 1 650 ? -33 25.328 19.203 1 92.44 650 THR A CA 1
ATOM 5281 C C . THR A 1 650 ? -33.219 26.094 17.906 1 92.44 650 THR A C 1
ATOM 5283 O O . THR A 1 650 ? -32.75 27.219 17.75 1 92.44 650 THR A O 1
ATOM 5286 N N . VAL A 1 651 ? -33.844 25.469 17.047 1 92.56 651 VAL A N 1
ATOM 5287 C CA . VAL A 1 651 ? -34.125 26.078 15.742 1 92.56 651 VAL A CA 1
ATOM 5288 C C . VAL A 1 651 ? -35.344 27.016 15.852 1 92.56 651 VAL A C 1
ATOM 5290 O O . VAL A 1 651 ? -36.375 26.625 16.359 1 92.56 651 VAL A O 1
ATOM 5293 N N . THR A 1 652 ? -35.125 28.188 15.305 1 91.25 652 THR A N 1
ATOM 5294 C CA . THR A 1 652 ? -36.219 29.156 15.305 1 91.25 652 THR A CA 1
ATOM 5295 C C . THR A 1 652 ? -36.938 29.156 13.969 1 91.25 652 THR A C 1
ATOM 5297 O O . THR A 1 652 ? -36.531 28.484 13.023 1 91.25 652 THR A O 1
ATOM 5300 N N . ALA A 1 653 ? -38.062 29.922 13.859 1 88.88 653 ALA A N 1
ATOM 5301 C CA . ALA A 1 653 ? -38.844 30.016 12.617 1 88.88 653 ALA A CA 1
ATOM 5302 C C . ALA A 1 653 ? -38.406 31.219 11.797 1 88.88 653 ALA A C 1
ATOM 5304 O O . ALA A 1 653 ? -38.875 31.422 10.68 1 88.88 653 ALA A O 1
ATOM 5305 N N . GLU A 1 654 ? -37.406 31.891 12.164 1 91.06 654 GLU A N 1
ATOM 5306 C CA . GLU A 1 654 ? -37.031 33.125 11.523 1 91.06 654 GLU A CA 1
ATOM 5307 C C . GLU A 1 654 ? -35.938 32.906 10.469 1 91.06 654 GLU A C 1
ATOM 5309 O O . GLU A 1 654 ? -34.906 32.312 10.75 1 91.06 654 GLU A O 1
ATOM 5314 N N . ASP A 1 655 ? -36.25 33.469 9.312 1 94.25 655 ASP A N 1
ATOM 5315 C CA . ASP A 1 655 ? -35.281 33.438 8.227 1 94.25 655 ASP A CA 1
ATOM 5316 C C . ASP A 1 655 ? -34.656 34.812 8.039 1 94.25 655 ASP A C 1
ATOM 5318 O O . ASP A 1 655 ? -35.25 35.844 8.367 1 94.25 655 ASP A O 1
ATOM 5322 N N . GLU A 1 656 ? -33.438 34.781 7.609 1 93.62 656 GLU A N 1
ATOM 5323 C CA . GLU A 1 656 ? -32.688 36.031 7.348 1 93.62 656 GLU A CA 1
ATOM 5324 C C . GLU A 1 656 ? -31.719 35.844 6.191 1 93.62 656 GLU A C 1
ATOM 5326 O O . GLU A 1 656 ? -31.109 34.781 6.043 1 93.62 656 GLU A O 1
ATOM 5331 N N . LEU A 1 657 ? -31.641 36.844 5.367 1 95 657 LEU A N 1
ATOM 5332 C CA . LEU A 1 657 ? -30.656 36.844 4.281 1 95 657 LEU A CA 1
ATOM 5333 C C . LEU A 1 657 ? -29.406 37.625 4.672 1 95 657 LEU A C 1
ATOM 5335 O O . LEU A 1 657 ? -29.5 38.812 5.016 1 95 657 LEU A O 1
ATOM 5339 N N . LEU A 1 658 ? -28.312 36.938 4.617 1 94.12 658 LEU A N 1
ATOM 5340 C CA . LEU A 1 658 ? -27.062 37.531 5.047 1 94.12 658 LEU A CA 1
ATOM 5341 C C . LEU A 1 658 ? -26.047 37.531 3.914 1 94.12 658 LEU A C 1
ATOM 5343 O O . LEU A 1 658 ? -26.078 36.656 3.043 1 94.12 658 LEU A O 1
ATOM 5347 N N . SER A 1 659 ? -25.234 38.531 3.973 1 92.5 659 SER A N 1
ATOM 5348 C CA . SER A 1 659 ? -24.062 38.469 3.113 1 92.5 659 SER A CA 1
ATOM 5349 C C . SER A 1 659 ? -23 37.531 3.684 1 92.5 659 SER A C 1
ATOM 5351 O O . SER A 1 659 ? -22.922 37.344 4.898 1 92.5 659 SER A O 1
ATOM 5353 N N . ILE A 1 660 ? -22.219 37 2.883 1 91.12 660 ILE A N 1
ATOM 5354 C CA . ILE A 1 660 ? -21.188 36.062 3.307 1 91.12 660 ILE A CA 1
ATOM 5355 C C . ILE A 1 660 ? -20.25 36.781 4.301 1 91.12 660 ILE A C 1
ATOM 5357 O O . ILE A 1 660 ? -19.703 36.125 5.191 1 91.12 660 ILE A O 1
ATOM 5361 N N . GLU A 1 661 ? -20.141 38.062 4.184 1 86 661 GLU A N 1
ATOM 5362 C CA . GLU A 1 661 ? -19.25 38.844 5.039 1 86 661 GLU A CA 1
ATOM 5363 C C . GLU A 1 661 ? -19.781 38.938 6.465 1 86 661 GLU A C 1
ATOM 5365 O O . GLU A 1 661 ? -19.031 39.188 7.402 1 86 661 GLU A O 1
ATOM 5370 N N . ASP A 1 662 ? -21.031 38.625 6.578 1 87.44 662 ASP A N 1
ATOM 5371 C CA . ASP A 1 662 ? -21.656 38.688 7.891 1 87.44 662 ASP A CA 1
ATOM 5372 C C . ASP A 1 662 ? -21.562 37.344 8.625 1 87.44 662 ASP A C 1
ATOM 5374 O O . ASP A 1 662 ? -21.984 37.25 9.773 1 87.44 662 ASP A O 1
ATOM 5378 N N . CYS A 1 663 ? -20.906 36.469 8.031 1 87.81 663 CYS A N 1
ATOM 5379 C CA . CYS A 1 663 ? -20.766 35.125 8.602 1 87.81 663 CYS A CA 1
ATOM 5380 C C . CYS A 1 663 ? -19.312 34.781 8.836 1 87.81 663 CYS A C 1
ATOM 5382 O O . CYS A 1 663 ? -18.422 35.312 8.188 1 87.81 663 CYS A O 1
ATOM 5384 N N . PHE A 1 664 ? -19.109 34.031 9.859 1 83.75 664 PHE A N 1
ATOM 5385 C CA . PHE A 1 664 ? -17.781 33.438 10.039 1 83.75 664 PHE A CA 1
ATOM 5386 C C . PHE A 1 664 ? -17.609 32.219 9.172 1 83.75 664 PHE A C 1
ATOM 5388 O O . PHE A 1 664 ? -18.234 31.172 9.414 1 83.75 664 PHE A O 1
ATOM 5395 N N . ILE A 1 665 ? -16.797 32.375 8.148 1 76.88 665 ILE A N 1
ATOM 5396 C CA . ILE A 1 665 ? -16.625 31.281 7.211 1 76.88 665 ILE A CA 1
ATOM 5397 C C . ILE A 1 665 ? -15.336 30.531 7.508 1 76.88 665 ILE A C 1
ATOM 5399 O O . ILE A 1 665 ? -14.414 30.531 6.691 1 76.88 665 ILE A O 1
ATOM 5403 N N . HIS A 1 666 ? -15.273 29.984 8.641 1 79.56 666 HIS A N 1
ATOM 5404 C CA . HIS A 1 666 ? -14.094 29.203 8.969 1 79.56 666 HIS A CA 1
ATOM 5405 C C . HIS A 1 666 ? -14.422 27.719 9.039 1 79.56 666 HIS A C 1
ATOM 5407 O O . HIS A 1 666 ? -13.531 26.875 8.938 1 79.56 666 HIS A O 1
ATOM 5413 N N . THR A 1 667 ? -15.656 27.453 9.258 1 86.38 667 THR A N 1
ATOM 5414 C CA . THR A 1 667 ? -16.125 26.062 9.258 1 86.38 667 THR A CA 1
ATOM 5415 C C . THR A 1 667 ? -17.641 26 9.211 1 86.38 667 THR A C 1
ATOM 5417 O O . THR A 1 667 ? -18.312 27.016 9.352 1 86.38 667 THR A O 1
ATOM 5420 N N . THR A 1 668 ? -18.156 24.875 8.852 1 91.62 668 THR A N 1
ATOM 5421 C CA . THR A 1 668 ? -19.578 24.594 8.945 1 91.62 668 THR A CA 1
ATOM 5422 C C . THR A 1 668 ? -19.844 23.469 9.945 1 91.62 668 THR A C 1
ATOM 5424 O O . THR A 1 668 ? -18.922 22.766 10.336 1 91.62 668 THR A O 1
ATOM 5427 N N . TYR A 1 669 ? -21.078 23.469 10.398 1 92.69 669 TYR A N 1
ATOM 5428 C CA . TYR A 1 669 ? -21.422 22.516 11.438 1 92.69 669 TYR A CA 1
ATOM 5429 C C . TYR A 1 669 ? -22.656 21.703 11.039 1 92.69 669 TYR A C 1
ATOM 5431 O O . TYR A 1 669 ? -23.312 22 10.047 1 92.69 669 TYR A O 1
ATOM 5439 N N . SER A 1 670 ? -22.828 20.641 11.758 1 92.94 670 SER A N 1
ATOM 5440 C CA . SER A 1 670 ? -24.031 19.812 11.734 1 92.94 670 SER A CA 1
ATOM 5441 C C . SER A 1 670 ? -24.531 19.531 13.141 1 92.94 670 SER A C 1
ATOM 5443 O O . SER A 1 670 ? -23.781 19.594 14.109 1 92.94 670 SER A O 1
ATOM 5445 N N . PHE A 1 671 ? -25.812 19.234 13.234 1 93.12 671 PHE A N 1
ATOM 5446 C CA . PHE A 1 671 ? -26.391 18.906 14.539 1 93.12 671 PHE A CA 1
ATOM 5447 C C . PHE A 1 671 ? -25.969 17.516 14.977 1 93.12 671 PHE A C 1
ATOM 5449 O O . PHE A 1 671 ? -25.906 16.594 14.164 1 93.12 671 PHE A O 1
ATOM 5456 N N . TRP A 1 672 ? -25.594 17.453 16.234 1 93.19 672 TRP A N 1
ATOM 5457 C CA . TRP A 1 672 ? -25.438 16.156 16.891 1 93.19 672 TRP A CA 1
ATOM 5458 C C . TRP A 1 672 ? -26.547 15.914 17.891 1 93.19 672 TRP A C 1
ATOM 5460 O O . TRP A 1 672 ? -27.125 16.859 18.438 1 93.19 672 TRP A O 1
ATOM 5470 N N . SER A 1 673 ? -26.938 14.68 17.953 1 89.62 673 SER A N 1
ATOM 5471 C CA . SER A 1 673 ? -27.969 14.336 18.922 1 89.62 673 SER A CA 1
ATOM 5472 C C . SER A 1 673 ? -27.672 12.992 19.578 1 89.62 673 SER A C 1
ATOM 5474 O O . SER A 1 673 ? -26.875 12.203 19.078 1 89.62 673 SER A O 1
ATOM 5476 N N . THR A 1 674 ? -28.141 12.875 20.781 1 85.38 674 THR A N 1
ATOM 5477 C CA . THR A 1 674 ? -28.109 11.578 21.453 1 85.38 674 THR A CA 1
ATOM 5478 C C . THR A 1 674 ? -29.375 10.789 21.156 1 85.38 674 THR A C 1
ATOM 5480 O O . THR A 1 674 ? -30.422 11.375 20.859 1 85.38 674 THR A O 1
ATOM 5483 N N . PRO A 1 675 ? -29.078 9.461 21.312 1 75.38 675 PRO A N 1
ATOM 5484 C CA . PRO A 1 675 ? -30.297 8.664 21.094 1 75.38 675 PRO A CA 1
ATOM 5485 C C . PRO A 1 675 ? -31.375 8.953 22.109 1 75.38 675 PRO A C 1
ATOM 5487 O O . PRO A 1 675 ? -31.094 9.141 23.297 1 75.38 675 PRO A O 1
ATOM 5490 N N . ASN A 1 676 ? -32.594 9.336 21.781 1 71.88 676 ASN A N 1
ATOM 5491 C CA . ASN A 1 676 ? -33.781 9.477 22.625 1 71.88 676 ASN A CA 1
ATOM 5492 C C . ASN A 1 676 ? -33.906 10.898 23.172 1 71.88 676 ASN A C 1
ATOM 5494 O O . ASN A 1 676 ? -34.594 11.117 24.172 1 71.88 676 ASN A O 1
ATOM 5498 N N . ASP A 1 677 ? -32.906 11.727 22.812 1 76.69 677 ASP A N 1
ATOM 5499 C CA . ASP A 1 677 ? -33 13.125 23.234 1 76.69 677 ASP A CA 1
ATOM 5500 C C . ASP A 1 677 ? -33.281 14.039 22.031 1 76.69 677 ASP A C 1
ATOM 5502 O O . ASP A 1 677 ? -32.562 14.016 21.047 1 76.69 677 ASP A O 1
ATOM 5506 N N . PRO A 1 678 ? -34.344 14.672 22.078 1 83.69 678 PRO A N 1
ATOM 5507 C CA . PRO A 1 678 ? -34.719 15.547 20.953 1 83.69 678 PRO A CA 1
ATOM 5508 C C . PRO A 1 678 ? -33.812 16.781 20.859 1 83.69 678 PRO A C 1
ATOM 5510 O O . PRO A 1 678 ? -33.875 17.516 19.859 1 83.69 678 PRO A O 1
ATOM 5513 N N . LYS A 1 679 ? -33 16.953 21.812 1 90.19 679 LYS A N 1
ATOM 5514 C CA . LYS A 1 679 ? -32.125 18.141 21.828 1 90.19 679 LYS A CA 1
ATOM 5515 C C . LYS A 1 679 ? -31.078 18.062 20.734 1 90.19 679 LYS A C 1
ATOM 5517 O O . LYS A 1 679 ? -30.594 16.969 20.406 1 90.19 679 LYS A O 1
ATOM 5522 N N . LYS A 1 680 ? -30.766 19.266 20.219 1 93.25 680 LYS A N 1
ATOM 5523 C CA . LYS A 1 680 ? -29.734 19.375 19.203 1 93.25 680 LYS A CA 1
ATOM 5524 C C . LYS A 1 680 ? -28.5 20.094 19.734 1 93.25 680 LYS A C 1
ATOM 5526 O O . LYS A 1 680 ? -28.609 21.031 20.531 1 93.25 680 LYS A O 1
ATOM 5531 N N . TYR A 1 681 ? -27.359 19.578 19.344 1 95.06 681 TYR A N 1
ATOM 5532 C CA . TYR A 1 681 ? -26.109 20.141 19.859 1 95.06 681 TYR A CA 1
ATOM 5533 C C . TYR A 1 681 ? -25.172 20.516 18.703 1 95.06 681 TYR A C 1
ATOM 5535 O O . TYR A 1 681 ? -25.188 19.875 17.656 1 95.06 681 TYR A O 1
ATOM 5543 N N . ILE A 1 682 ? -24.453 21.531 18.891 1 94.25 682 ILE A N 1
ATOM 5544 C CA . ILE A 1 682 ? -23.359 21.891 17.984 1 94.25 682 ILE A CA 1
ATOM 5545 C C . ILE A 1 682 ? -22.031 21.719 18.719 1 94.25 682 ILE A C 1
ATOM 5547 O O . ILE A 1 682 ? -21.766 22.375 19.719 1 94.25 682 ILE A O 1
ATOM 5551 N N . SER A 1 683 ? -21.297 20.844 18.219 1 93.25 683 SER A N 1
ATOM 5552 C CA . SER A 1 683 ? -19.969 20.594 18.781 1 93.25 683 SER A CA 1
ATOM 5553 C C . SER A 1 683 ? -18.891 21.281 17.953 1 93.25 683 SER A C 1
ATOM 5555 O O . SER A 1 683 ? -18.734 21.016 16.766 1 93.25 683 SER A O 1
ATOM 5557 N N . ARG A 1 684 ? -18.094 22.031 18.609 1 89.81 684 ARG A N 1
ATOM 5558 C CA . ARG A 1 684 ? -17.062 22.781 17.922 1 89.81 684 ARG A CA 1
ATOM 5559 C C . ARG A 1 684 ? -15.742 22.016 17.891 1 89.81 684 ARG A C 1
ATOM 5561 O O . ARG A 1 684 ? -15.375 21.359 18.875 1 89.81 684 ARG A O 1
ATOM 5568 N N . ARG A 1 685 ? -15.023 22.172 16.781 1 88.06 685 ARG A N 1
ATOM 5569 C CA . ARG A 1 685 ? -13.703 21.562 16.625 1 88.06 685 ARG A CA 1
ATOM 5570 C C . ARG A 1 685 ? -12.625 22.422 17.281 1 88.06 685 ARG A C 1
ATOM 5572 O O . ARG A 1 685 ? -11.688 21.906 17.891 1 88.06 685 ARG A O 1
ATOM 5579 N N . PHE A 1 686 ? -12.727 23.672 17.047 1 88.19 686 PHE A N 1
ATOM 5580 C CA . PHE A 1 686 ? -11.758 24.625 17.578 1 88.19 686 PHE A CA 1
ATOM 5581 C C . PHE A 1 686 ? -12.414 25.969 17.875 1 88.19 686 PHE A C 1
ATOM 5583 O O . PHE A 1 686 ? -13.586 26.172 17.531 1 88.19 686 PHE A O 1
ATOM 5590 N N . TYR A 1 687 ? -11.625 26.719 18.578 1 77.62 687 TYR A N 1
ATOM 5591 C CA . TYR A 1 687 ? -12.094 28.078 18.844 1 77.62 687 TYR A CA 1
ATOM 5592 C C . TYR A 1 687 ? -11.711 29.016 17.719 1 77.62 687 TYR A C 1
ATOM 5594 O O . TYR A 1 687 ? -10.656 28.859 17.109 1 77.62 687 TYR A O 1
ATOM 5602 N N . ASN A 1 688 ? -12.648 29.578 17.109 1 66.5 688 ASN A N 1
ATOM 5603 C CA . ASN A 1 688 ? -12.328 30.625 16.141 1 66.5 688 ASN A CA 1
ATOM 5604 C C . ASN A 1 688 ? -12.789 32 16.609 1 66.5 688 ASN A C 1
ATOM 5606 O O . ASN A 1 688 ? -13.297 32.125 17.719 1 66.5 688 ASN A O 1
ATOM 5610 N N . ARG A 1 689 ? -12.5 33.062 15.812 1 58.84 689 ARG A N 1
ATOM 5611 C CA . ARG A 1 689 ? -12.898 34.438 16.156 1 58.84 689 ARG A CA 1
ATOM 5612 C C . ARG A 1 689 ? -14.414 34.531 16.312 1 58.84 689 ARG A C 1
ATOM 5614 O O . ARG A 1 689 ? -14.953 35.656 16.438 1 58.84 689 ARG A O 1
ATOM 5621 N N . ASP A 1 690 ? -15.055 33.438 16.266 1 47.88 690 ASP A N 1
ATOM 5622 C CA . ASP A 1 690 ? -16.516 33.5 16.297 1 47.88 690 ASP A CA 1
ATOM 5623 C C . ASP A 1 690 ? -17 34 17.656 1 47.88 690 ASP A C 1
ATOM 5625 O O . ASP A 1 690 ? -18.219 34.156 17.875 1 47.88 690 ASP A O 1
ATOM 5629 N N . TYR A 1 691 ? -16.062 34.188 18.719 1 45.97 691 TYR A N 1
ATOM 5630 C CA . TYR A 1 691 ? -16.531 34.75 19.984 1 45.97 691 TYR A CA 1
ATOM 5631 C C . TYR A 1 691 ? -15.812 36.062 20.297 1 45.97 691 TYR A C 1
ATOM 5633 O O . TYR A 1 691 ? -14.641 36.219 19.953 1 45.97 691 TYR A O 1
ATOM 5641 N N . MET B 1 1 ? -8.805 13.938 -18.484 1 51.69 1 MET B N 1
ATOM 5642 C CA . MET B 1 1 ? -7.5 14.375 -18.984 1 51.69 1 MET B CA 1
ATOM 5643 C C . MET B 1 1 ? -7.336 14.016 -20.453 1 51.69 1 MET B C 1
ATOM 5645 O O . MET B 1 1 ? -7.016 14.875 -21.281 1 51.69 1 MET B O 1
ATOM 5649 N N . CYS B 1 2 ? -7.82 12.875 -20.609 1 56.31 2 CYS B N 1
ATOM 5650 C CA . CYS B 1 2 ? -7.621 12.477 -22 1 56.31 2 CYS B CA 1
ATOM 5651 C C . CYS B 1 2 ? -8.523 13.273 -22.938 1 56.31 2 CYS B C 1
ATOM 5653 O O . CYS B 1 2 ? -8.094 13.711 -24 1 56.31 2 CYS B O 1
ATOM 5655 N N . ASP B 1 3 ? -9.664 13.547 -22.438 1 59.34 3 ASP B N 1
ATOM 5656 C CA . ASP B 1 3 ? -10.609 14.305 -23.25 1 59.34 3 ASP B CA 1
ATOM 5657 C C . ASP B 1 3 ? -10.102 15.727 -23.5 1 59.34 3 ASP B C 1
ATOM 5659 O O . ASP B 1 3 ? -10.195 16.234 -24.609 1 59.34 3 ASP B O 1
ATOM 5663 N N . SER B 1 4 ? -9.602 16.141 -22.422 1 61.91 4 SER B N 1
ATOM 5664 C CA . SER B 1 4 ? -9.125 17.516 -22.562 1 61.91 4 SER B CA 1
ATOM 5665 C C . SER B 1 4 ? -7.938 17.594 -23.516 1 61.91 4 SER B C 1
ATOM 5667 O O . SER B 1 4 ? -7.844 18.516 -24.328 1 61.91 4 SER B O 1
ATOM 5669 N N . VAL B 1 5 ? -7.117 16.594 -23.344 1 61.5 5 VAL B N 1
ATOM 5670 C CA . VAL B 1 5 ? -5.945 16.562 -24.219 1 61.5 5 VAL B CA 1
ATOM 5671 C C . VAL B 1 5 ? -6.379 16.344 -25.672 1 61.5 5 VAL B C 1
ATOM 5673 O O . VAL B 1 5 ? -5.883 17.016 -26.578 1 61.5 5 VAL B O 1
ATOM 5676 N N . ILE B 1 6 ? -7.297 15.5 -25.672 1 65.38 6 ILE B N 1
ATOM 5677 C CA . ILE B 1 6 ? -7.785 15.211 -27.016 1 65.38 6 ILE B CA 1
ATOM 5678 C C . ILE B 1 6 ? -8.445 16.453 -27.609 1 65.38 6 ILE B C 1
ATOM 5680 O O . ILE B 1 6 ? -8.195 16.797 -28.766 1 65.38 6 ILE B O 1
ATOM 5684 N N . ASN B 1 7 ? -9.195 17.125 -26.766 1 65.69 7 ASN B N 1
ATOM 5685 C CA . ASN B 1 7 ? -9.859 18.312 -27.25 1 65.69 7 ASN B CA 1
ATOM 5686 C C . ASN B 1 7 ? -8.859 19.406 -27.625 1 65.69 7 ASN B C 1
ATOM 5688 O O . ASN B 1 7 ? -9.023 20.094 -28.625 1 65.69 7 ASN B O 1
ATOM 5692 N N . ASN B 1 8 ? -7.879 19.406 -26.828 1 67.62 8 ASN B N 1
ATOM 5693 C CA . ASN B 1 8 ? -6.852 20.406 -27.141 1 67.62 8 ASN B CA 1
ATOM 5694 C C . ASN B 1 8 ? -6.102 20.047 -28.422 1 67.62 8 ASN B C 1
ATOM 5696 O O . ASN B 1 8 ? -5.785 20.922 -29.219 1 67.62 8 ASN B O 1
ATOM 5700 N N . VAL B 1 9 ? -5.887 18.797 -28.484 1 70.81 9 VAL B N 1
ATOM 5701 C CA . VAL B 1 9 ? -5.199 18.344 -29.688 1 70.81 9 VAL B CA 1
ATOM 5702 C C . VAL B 1 9 ? -6.09 18.547 -30.906 1 70.81 9 VAL B C 1
ATOM 5704 O O . VAL B 1 9 ? -5.621 19 -31.953 1 70.81 9 VAL B O 1
ATOM 5707 N N . LEU B 1 10 ? -7.254 18.281 -30.641 1 75.75 10 LEU B N 1
ATOM 5708 C CA . LEU B 1 10 ? -8.188 18.453 -31.75 1 75.75 10 LEU B CA 1
ATOM 5709 C C . LEU B 1 10 ? -8.352 19.922 -32.094 1 75.75 10 LEU B C 1
ATOM 5711 O O . LEU B 1 10 ? -8.469 20.266 -33.281 1 75.75 10 LEU B O 1
ATOM 5715 N N . GLU B 1 11 ? -8.328 20.719 -31.094 1 74.88 11 GLU B N 1
ATOM 5716 C CA . GLU B 1 11 ? -8.375 22.156 -31.375 1 74.88 11 GLU B CA 1
ATOM 5717 C C . GLU B 1 11 ? -7.148 22.609 -32.156 1 74.88 11 GLU B C 1
ATOM 5719 O O . GLU B 1 11 ? -7.254 23.438 -33.062 1 74.88 11 GLU B O 1
ATOM 5724 N N . TYR B 1 12 ? -6.09 22.094 -31.781 1 75.38 12 TYR B N 1
ATOM 5725 C CA . TYR B 1 12 ? -4.855 22.391 -32.5 1 75.38 12 TYR B CA 1
ATOM 5726 C C . TYR B 1 12 ? -4.926 21.906 -33.938 1 75.38 12 TYR B C 1
ATOM 5728 O O . TYR B 1 12 ? -4.578 22.641 -34.875 1 75.38 12 TYR B O 1
ATOM 5736 N N . VAL B 1 13 ? -5.363 20.703 -34.062 1 79.31 13 VAL B N 1
ATOM 5737 C CA . VAL B 1 13 ? -5.449 20.141 -35.406 1 79.31 13 VAL B CA 1
ATOM 5738 C C . VAL B 1 13 ? -6.492 20.891 -36.219 1 79.31 13 VAL B C 1
ATOM 5740 O O . VAL B 1 13 ? -6.301 21.125 -37.438 1 79.31 13 VAL B O 1
ATOM 5743 N N . GLU B 1 14 ? -7.512 21.234 -35.562 1 81.56 14 GLU B N 1
ATOM 5744 C CA . GLU B 1 14 ? -8.539 22.031 -36.219 1 81.56 14 GLU B CA 1
ATOM 5745 C C . GLU B 1 14 ? -7.953 23.312 -36.781 1 81.56 14 GLU B C 1
ATOM 5747 O O . GLU B 1 14 ? -8.18 23.656 -37.969 1 81.56 14 GLU B O 1
ATOM 5752 N N . SER B 1 15 ? -7.254 23.969 -35.906 1 79.56 15 SER B N 1
ATOM 5753 C CA . SER B 1 15 ? -6.645 25.234 -36.344 1 79.56 15 SER B CA 1
ATOM 5754 C C . SER B 1 15 ? -5.656 25 -37.469 1 79.56 15 SER B C 1
ATOM 5756 O O . SER B 1 15 ? -5.605 25.781 -38.438 1 79.56 15 SER B O 1
ATOM 5758 N N . SER B 1 16 ? -4.934 23.953 -37.406 1 79.56 16 SER B N 1
ATOM 5759 C CA . SER B 1 16 ? -3.951 23.625 -38.438 1 79.56 16 SER B CA 1
ATOM 5760 C C . SER B 1 16 ? -4.629 23.297 -39.781 1 79.56 16 SER B C 1
ATOM 5762 O O . SER B 1 16 ? -4.141 23.672 -40.844 1 79.56 16 SER B O 1
ATOM 5764 N N . VAL B 1 17 ? -5.684 22.594 -39.719 1 83.38 17 VAL B N 1
ATOM 5765 C CA . VAL B 1 17 ? -6.426 22.219 -40.906 1 83.38 17 VAL B CA 1
ATOM 5766 C C . VAL B 1 17 ? -7.043 23.453 -41.562 1 83.38 17 VAL B C 1
ATOM 5768 O O . VAL B 1 17 ? -6.98 23.609 -42.781 1 83.38 17 VAL B O 1
ATOM 5771 N N . LEU B 1 18 ? -7.59 24.281 -40.781 1 80.75 18 LEU B N 1
ATOM 5772 C CA . LEU B 1 18 ? -8.211 25.5 -41.281 1 80.75 18 LEU B CA 1
ATOM 5773 C C . LEU B 1 18 ? -7.176 26.391 -41.969 1 80.75 18 LEU B C 1
ATOM 5775 O O . LEU B 1 18 ? -7.434 26.984 -43 1 80.75 18 LEU B O 1
ATOM 5779 N N . VAL B 1 19 ? -6.078 26.484 -41.344 1 79.44 19 VAL B N 1
ATOM 5780 C CA . VAL B 1 19 ? -4.984 27.266 -41.906 1 79.44 19 VAL B CA 1
ATOM 5781 C C . VAL B 1 19 ? -4.555 26.641 -43.25 1 79.44 19 VAL B C 1
ATOM 5783 O O . VAL B 1 19 ? -4.301 27.359 -44.219 1 79.44 19 VAL B O 1
ATOM 5786 N N . PHE B 1 20 ? -4.438 25.375 -43.312 1 83.44 20 PHE B N 1
ATOM 5787 C CA . PHE B 1 20 ? -4.07 24.672 -44.531 1 83.44 20 PHE B CA 1
ATOM 5788 C C . PHE B 1 20 ? -5.086 24.938 -45.656 1 83.44 20 PHE B C 1
ATOM 5790 O O . PHE B 1 20 ? -4.711 25.234 -46.781 1 83.44 20 PHE B O 1
ATOM 5797 N N . LEU B 1 21 ? -6.285 24.875 -45.312 1 82.06 21 LEU B N 1
ATOM 5798 C CA . LEU B 1 21 ? -7.34 25.047 -46.312 1 82.06 21 LEU B CA 1
ATOM 5799 C C . LEU B 1 21 ? -7.367 26.484 -46.812 1 82.06 21 LEU B C 1
ATOM 5801 O O . LEU B 1 21 ? -7.582 26.719 -48.031 1 82.06 21 LEU B O 1
ATOM 5805 N N . ARG B 1 22 ? -7.125 27.359 -46 1 79.56 22 ARG B N 1
ATOM 5806 C CA . ARG B 1 22 ? -7.035 28.75 -46.406 1 79.56 22 ARG B CA 1
ATOM 5807 C C . ARG B 1 22 ? -5.84 28.969 -47.312 1 79.56 22 ARG B C 1
ATOM 5809 O O . ARG B 1 22 ? -5.938 29.719 -48.312 1 79.56 22 ARG B O 1
ATOM 5816 N N . SER B 1 23 ? -4.797 28.281 -47 1 81.5 23 SER B N 1
ATOM 5817 C CA . SER B 1 23 ? -3.598 28.406 -47.812 1 81.5 23 SER B CA 1
ATOM 5818 C C . SER B 1 23 ? -3.816 27.844 -49.219 1 81.5 23 SER B C 1
ATOM 5820 O O . SER B 1 23 ? -3.154 28.25 -50.156 1 81.5 23 SER B O 1
ATOM 5822 N N . GLN B 1 24 ? -4.707 26.891 -49.344 1 78.44 24 GLN B N 1
ATOM 5823 C CA . GLN B 1 24 ? -5.016 26.297 -50.625 1 78.44 24 GLN B CA 1
ATOM 5824 C C . GLN B 1 24 ? -6.156 27.047 -51.312 1 78.44 24 GLN B C 1
ATOM 5826 O O . GLN B 1 24 ? -6.668 26.594 -52.344 1 78.44 24 GLN B O 1
ATOM 5831 N N . ASN B 1 25 ? -6.547 28.188 -50.75 1 76.5 25 ASN B N 1
ATOM 5832 C CA . ASN B 1 25 ? -7.559 29.094 -51.312 1 76.5 25 ASN B CA 1
ATOM 5833 C C . ASN B 1 25 ? -8.922 28.406 -51.406 1 76.5 25 ASN B C 1
ATOM 5835 O O . ASN B 1 25 ? -9.648 28.594 -52.375 1 76.5 25 ASN B O 1
ATOM 5839 N N . ILE B 1 26 ? -9.102 27.484 -50.594 1 76 26 ILE B N 1
ATOM 5840 C CA . ILE B 1 26 ? -10.422 26.859 -50.5 1 76 26 ILE B CA 1
ATOM 5841 C C . ILE B 1 26 ? -11.328 27.688 -49.594 1 76 26 ILE B C 1
ATOM 5843 O O . ILE B 1 26 ? -11.008 27.906 -48.438 1 76 26 ILE B O 1
ATOM 5847 N N . MET B 1 27 ? -12.336 28.281 -50.094 1 71.81 27 MET B N 1
ATOM 5848 C CA . MET B 1 27 ? -13.25 29.172 -49.375 1 71.81 27 MET B CA 1
ATOM 5849 C C . MET B 1 27 ? -14.508 28.422 -48.938 1 71.81 27 MET B C 1
ATOM 5851 O O . MET B 1 27 ? -15.102 27.688 -49.75 1 71.81 27 MET B O 1
ATOM 5855 N N . PHE B 1 28 ? -14.711 28.219 -47.688 1 72.5 28 PHE B N 1
ATOM 5856 C CA . PHE B 1 28 ? -15.898 27.578 -47.125 1 72.5 28 PHE B CA 1
ATOM 5857 C C . PHE B 1 28 ? -16.938 28.625 -46.719 1 72.5 28 PHE B C 1
ATOM 5859 O O . PHE B 1 28 ? -16.578 29.75 -46.375 1 72.5 28 PHE B O 1
ATOM 5866 N N . THR B 1 29 ? -18.203 28.328 -47 1 75 29 THR B N 1
ATOM 5867 C CA . THR B 1 29 ? -19.281 29.141 -46.406 1 75 29 THR B CA 1
ATOM 5868 C C . THR B 1 29 ? -19.281 29.016 -44.906 1 75 29 THR B C 1
ATOM 5870 O O . THR B 1 29 ? -18.656 28.125 -44.344 1 75 29 THR B O 1
ATOM 5873 N N . SER B 1 30 ? -19.828 29.984 -44.25 1 71.44 30 SER B N 1
ATOM 5874 C CA . SER B 1 30 ? -19.922 29.984 -42.812 1 71.44 30 SER B CA 1
ATOM 5875 C C . SER B 1 30 ? -20.516 28.688 -42.281 1 71.44 30 SER B C 1
ATOM 5877 O O . SER B 1 30 ? -20.078 28.172 -41.25 1 71.44 30 SER B O 1
ATOM 5879 N N . GLU B 1 31 ? -21.391 28.234 -43.062 1 70.25 31 GLU B N 1
ATOM 5880 C CA . GLU B 1 31 ? -22.031 26.984 -42.656 1 70.25 31 GLU B CA 1
ATOM 5881 C C . GLU B 1 31 ? -21.094 25.797 -42.812 1 70.25 31 GLU B C 1
ATOM 5883 O O . GLU B 1 31 ? -21.078 24.906 -41.969 1 70.25 31 GLU B O 1
ATOM 5888 N N . GLN B 1 32 ? -20.391 25.875 -43.812 1 75.56 32 GLN B N 1
ATOM 5889 C CA . GLN B 1 32 ? -19.453 24.781 -44.062 1 75.56 32 GLN B CA 1
ATOM 5890 C C . GLN B 1 32 ? -18.312 24.766 -43.062 1 75.56 32 GLN B C 1
ATOM 5892 O O . GLN B 1 32 ? -17.875 23.703 -42.625 1 75.56 32 GLN B O 1
ATOM 5897 N N . ILE B 1 33 ? -17.938 25.844 -42.688 1 76.94 33 ILE B N 1
ATOM 5898 C CA . ILE B 1 33 ? -16.891 25.969 -41.688 1 76.94 33 ILE B CA 1
ATOM 5899 C C . ILE B 1 33 ? -17.391 25.422 -40.344 1 76.94 33 ILE B C 1
ATOM 5901 O O . ILE B 1 33 ? -16.656 24.734 -39.625 1 76.94 33 ILE B O 1
ATOM 5905 N N . ALA B 1 34 ? -18.562 25.75 -40.062 1 73.25 34 ALA B N 1
ATOM 5906 C CA . ALA B 1 34 ? -19.156 25.25 -38.812 1 73.25 34 ALA B CA 1
ATOM 5907 C C . ALA B 1 34 ? -19.234 23.734 -38.844 1 73.25 34 ALA B C 1
ATOM 5909 O O . ALA B 1 34 ? -18.938 23.078 -37.844 1 73.25 34 ALA B O 1
ATOM 5910 N N . SER B 1 35 ? -19.594 23.266 -39.906 1 75.69 35 SER B N 1
ATOM 5911 C CA . SER B 1 35 ? -19.703 21.812 -40.062 1 75.69 35 SER B CA 1
ATOM 5912 C C . SER B 1 35 ? -18.344 21.141 -39.969 1 75.69 35 SER B C 1
ATOM 5914 O O . SER B 1 35 ? -18.203 20.078 -39.406 1 75.69 35 SER B O 1
ATOM 5916 N N . LEU B 1 36 ? -17.422 21.766 -40.531 1 76.5 36 LEU B N 1
ATOM 5917 C CA . LEU B 1 36 ? -16.062 21.25 -40.469 1 76.5 36 LEU B CA 1
ATOM 5918 C C . LEU B 1 36 ? -15.508 21.312 -39.062 1 76.5 36 LEU B C 1
ATOM 5920 O O . LEU B 1 36 ? -14.883 20.359 -38.594 1 76.5 36 LEU B O 1
ATOM 5924 N N . ARG B 1 37 ? -15.766 22.391 -38.438 1 76.81 37 ARG B N 1
ATOM 5925 C CA . ARG B 1 37 ? -15.297 22.578 -37.062 1 76.81 37 ARG B CA 1
ATOM 5926 C C . ARG B 1 37 ? -15.93 21.562 -36.125 1 76.81 37 ARG B C 1
ATOM 5928 O O . ARG B 1 37 ? -15.289 21.078 -35.188 1 76.81 37 ARG B O 1
ATOM 5935 N N . ASN B 1 38 ? -17.094 21.188 -36.406 1 74.31 38 ASN B N 1
ATOM 5936 C CA . ASN B 1 38 ? -17.812 20.234 -35.594 1 74.31 38 ASN B CA 1
ATOM 5937 C C . ASN B 1 38 ? -17.172 18.844 -35.656 1 74.31 38 ASN B C 1
ATOM 5939 O O . ASN B 1 38 ? -17.312 18.047 -34.719 1 74.31 38 ASN B O 1
ATOM 5943 N N . LEU B 1 39 ? -16.5 18.641 -36.719 1 74.38 39 LEU B N 1
ATOM 5944 C CA . LEU B 1 39 ? -15.844 17.344 -36.875 1 74.38 39 LEU B CA 1
ATOM 5945 C C . LEU B 1 39 ? -14.711 17.172 -35.844 1 74.38 39 LEU B C 1
ATOM 5947 O O . LEU B 1 39 ? -14.32 16.047 -35.531 1 74.38 39 LEU B O 1
ATOM 5951 N N . PHE B 1 40 ? -14.227 18.359 -35.5 1 74.62 40 PHE B N 1
ATOM 5952 C CA . PHE B 1 40 ? -13.094 18.328 -34.562 1 74.62 40 PHE B CA 1
ATOM 5953 C C . PHE B 1 40 ? -13.578 18.406 -33.125 1 74.62 40 PHE B C 1
ATOM 5955 O O . PHE B 1 40 ? -12.773 18.359 -32.188 1 74.62 40 PHE B O 1
ATOM 5962 N N . ARG B 1 41 ? -14.719 18.719 -33.125 1 66.06 41 ARG B N 1
ATOM 5963 C CA . ARG B 1 41 ? -15.289 18.797 -31.797 1 66.06 41 ARG B CA 1
ATOM 5964 C C . ARG B 1 41 ? -15.867 17.453 -31.359 1 66.06 41 ARG B C 1
ATOM 5966 O O . ARG B 1 41 ? -17 17.125 -31.703 1 66.06 41 ARG B O 1
ATOM 5973 N N . LEU B 1 42 ? -14.875 16.594 -31.172 1 57.25 42 LEU B N 1
ATOM 5974 C CA . LEU B 1 42 ? -15.305 15.297 -30.656 1 57.25 42 LEU B CA 1
ATOM 5975 C C . LEU B 1 42 ? -15.594 15.367 -29.172 1 57.25 42 LEU B C 1
ATOM 5977 O O . LEU B 1 42 ? -14.695 15.156 -28.344 1 57.25 42 LEU B O 1
ATOM 5981 N N . GLU B 1 43 ? -16.344 16.188 -28.922 1 53.69 43 GLU B N 1
ATOM 5982 C CA . GLU B 1 43 ? -16.703 16.297 -27.516 1 53.69 43 GLU B CA 1
ATOM 5983 C C . GLU B 1 43 ? -17.109 14.938 -26.938 1 53.69 43 GLU B C 1
ATOM 5985 O O . GLU B 1 43 ? -17.734 14.133 -27.641 1 53.69 43 GLU B O 1
ATOM 5990 N N . LYS B 1 44 ? -16.594 14.445 -26.047 1 56.91 44 LYS B N 1
ATOM 5991 C CA . LYS B 1 44 ? -17.047 13.328 -25.219 1 56.91 44 LYS B CA 1
ATOM 5992 C C . LYS B 1 44 ? -16.656 11.984 -25.859 1 56.91 44 LYS B C 1
ATOM 5994 O O . LYS B 1 44 ? -17.5 11.086 -25.953 1 56.91 44 LYS B O 1
ATOM 5999 N N . LEU B 1 45 ? -15.461 11.914 -26.625 1 53.28 45 LEU B N 1
ATOM 6000 C CA . LEU B 1 45 ? -15.031 10.68 -27.281 1 53.28 45 LEU B CA 1
ATOM 6001 C C . LEU B 1 45 ? -15.133 9.5 -26.312 1 53.28 45 LEU B C 1
ATOM 6003 O O . LEU B 1 45 ? -15.508 8.398 -26.734 1 53.28 45 LEU B O 1
ATOM 6007 N N . PHE B 1 46 ? -14.75 9.836 -25.297 1 55.69 46 PHE B N 1
ATOM 6008 C CA . PHE B 1 46 ? -14.781 8.758 -24.312 1 55.69 46 PHE B CA 1
ATOM 6009 C C . PHE B 1 46 ? -16.047 8.836 -23.453 1 55.69 46 PHE B C 1
ATOM 6011 O O . PHE B 1 46 ? -16.141 8.195 -22.406 1 55.69 46 PHE B O 1
ATOM 6018 N N . ASP B 1 47 ? -16.781 9.688 -24.047 1 58.47 47 ASP B N 1
ATOM 6019 C CA . ASP B 1 47 ? -18 9.891 -23.266 1 58.47 47 ASP B CA 1
ATOM 6020 C C . ASP B 1 47 ? -18.781 8.586 -23.125 1 58.47 47 ASP B C 1
ATOM 6022 O O . ASP B 1 47 ? -19.328 8.289 -22.062 1 58.47 47 ASP B O 1
ATOM 6026 N N . GLU B 1 48 ? -18.734 7.859 -24.297 1 54.91 48 GLU B N 1
ATOM 6027 C CA . GLU B 1 48 ? -19.516 6.629 -24.25 1 54.91 48 GLU B CA 1
ATOM 6028 C C . GLU B 1 48 ? -18.844 5.566 -23.391 1 54.91 48 GLU B C 1
ATOM 6030 O O . GLU B 1 48 ? -19.484 4.586 -23 1 54.91 48 GLU B O 1
ATOM 6035 N N . VAL B 1 49 ? -17.609 5.703 -23.25 1 57.72 49 VAL B N 1
ATOM 6036 C CA . VAL B 1 49 ? -16.938 4.699 -22.438 1 57.72 49 VAL B CA 1
ATOM 6037 C C . VAL B 1 49 ? -16.359 5.348 -21.172 1 57.72 49 VAL B C 1
ATOM 6039 O O . VAL B 1 49 ? -15.398 4.848 -20.594 1 57.72 49 VAL B O 1
ATOM 6042 N N . SER B 1 50 ? -16.859 6.445 -20.984 1 59.5 50 SER B N 1
ATOM 6043 C CA . SER B 1 50 ? -16.281 7.266 -19.922 1 59.5 50 SER B CA 1
ATOM 6044 C C . SER B 1 50 ? -16.609 6.691 -18.547 1 59.5 50 SER B C 1
ATOM 6046 O O . SER B 1 50 ? -15.852 6.895 -17.594 1 59.5 50 SER B O 1
ATOM 6048 N N . THR B 1 51 ? -17.828 5.992 -18.594 1 63.34 51 THR B N 1
ATOM 6049 C CA . THR B 1 51 ? -18.25 5.387 -17.344 1 63.34 51 THR B CA 1
ATOM 6050 C C . THR B 1 51 ? -18.375 3.871 -17.484 1 63.34 51 THR B C 1
ATOM 6052 O O . THR B 1 51 ? -18.406 3.352 -18.609 1 63.34 51 THR B O 1
ATOM 6055 N N . PHE B 1 52 ? -18.234 3.172 -16.453 1 62.09 52 PHE B N 1
ATOM 6056 C CA . PHE B 1 52 ? -18.391 1.722 -16.484 1 62.09 52 PHE B CA 1
ATOM 6057 C C . PHE B 1 52 ? -19.688 1.319 -17.156 1 62.09 52 PHE B C 1
ATOM 6059 O O . PHE B 1 52 ? -19.719 0.339 -17.906 1 62.09 52 PHE B O 1
ATOM 6066 N N . GLN B 1 53 ? -20.625 2.102 -16.953 1 62 53 GLN B N 1
ATOM 6067 C CA . GLN B 1 53 ? -21.938 1.805 -17.547 1 62 53 GLN B CA 1
ATOM 6068 C C . GLN B 1 53 ? -21.891 1.904 -19.062 1 62 53 GLN B C 1
ATOM 6070 O O . GLN B 1 53 ? -22.453 1.06 -19.766 1 62 53 GLN B O 1
ATOM 6075 N N . LYS B 1 54 ? -21.188 2.859 -19.469 1 63.47 54 LYS B N 1
ATOM 6076 C CA . LYS B 1 54 ? -21.078 3.041 -20.922 1 63.47 54 LYS B CA 1
ATOM 6077 C C . LYS B 1 54 ? -20.203 1.958 -21.531 1 63.47 54 LYS B C 1
ATOM 6079 O O . LYS B 1 54 ? -20.484 1.473 -22.641 1 63.47 54 LYS B O 1
ATOM 6084 N N . GLN B 1 55 ? -19.234 1.497 -20.828 1 63.09 55 GLN B N 1
ATOM 6085 C CA . GLN B 1 55 ? -18.375 0.421 -21.281 1 63.09 55 GLN B CA 1
ATOM 6086 C C . GLN B 1 55 ? -19.125 -0.897 -21.391 1 63.09 55 GLN B C 1
ATOM 6088 O O . GLN B 1 55 ? -18.984 -1.632 -22.359 1 63.09 55 GLN B O 1
ATOM 6093 N N . SER B 1 56 ? -19.859 -1.13 -20.406 1 63.31 56 SER B N 1
ATOM 6094 C CA . SER B 1 56 ? -20.688 -2.328 -20.406 1 63.31 56 SER B CA 1
ATOM 6095 C C . SER B 1 56 ? -21.656 -2.332 -21.578 1 63.31 56 SER B C 1
ATOM 6097 O O . SER B 1 56 ? -21.859 -3.363 -22.234 1 63.31 56 SER B O 1
ATOM 6099 N N . ARG B 1 57 ? -22.203 -1.205 -21.781 1 61.69 57 ARG B N 1
ATOM 6100 C CA . ARG B 1 57 ? -23.141 -1.083 -22.891 1 61.69 57 ARG B CA 1
ATOM 6101 C C . ARG B 1 57 ? -22.422 -1.308 -24.219 1 61.69 57 ARG B C 1
ATOM 6103 O O . ARG B 1 57 ? -22.984 -1.909 -25.141 1 61.69 57 ARG B O 1
ATOM 6110 N N . PHE B 1 58 ? -21.266 -0.892 -24.281 1 61.84 58 PHE B N 1
ATOM 6111 C CA . PHE B 1 58 ? -20.438 -1.078 -25.484 1 61.84 58 PHE B CA 1
ATOM 6112 C C . PHE B 1 58 ? -20.188 -2.559 -25.734 1 61.84 58 PHE B C 1
ATOM 6114 O O . PHE B 1 58 ? -20.297 -3.023 -26.875 1 61.84 58 PHE B O 1
ATOM 6121 N N . LEU B 1 59 ? -19.875 -3.281 -24.75 1 62.59 59 LEU B N 1
ATOM 6122 C CA . LEU B 1 59 ? -19.641 -4.715 -24.875 1 62.59 59 LEU B CA 1
ATOM 6123 C C . LEU B 1 59 ? -20.922 -5.445 -25.266 1 62.59 59 LEU B C 1
ATOM 6125 O O . LEU B 1 59 ? -20.875 -6.391 -26.047 1 62.59 59 LEU B O 1
ATOM 6129 N N . GLU B 1 60 ? -21.906 -4.977 -24.594 1 62.16 60 GLU B N 1
ATOM 6130 C CA . GLU B 1 60 ? -23.203 -5.559 -24.938 1 62.16 60 GLU B CA 1
ATOM 6131 C C . GLU B 1 60 ? -23.516 -5.367 -26.422 1 62.16 60 GLU B C 1
ATOM 6133 O O . GLU B 1 60 ? -24.109 -6.242 -27.047 1 62.16 60 GLU B O 1
ATOM 6138 N N . LYS B 1 61 ? -23.078 -4.305 -26.844 1 57.84 61 LYS B N 1
ATOM 6139 C CA . LYS B 1 61 ? -23.328 -4.027 -28.25 1 57.84 61 LYS B CA 1
ATOM 6140 C C . LYS B 1 61 ? -22.516 -4.953 -29.156 1 57.84 61 LYS B C 1
ATOM 6142 O O . LYS B 1 61 ? -22.906 -5.215 -30.297 1 57.84 61 LYS B O 1
ATOM 6147 N N . LEU B 1 62 ? -21.391 -5.309 -28.766 1 54.69 62 LEU B N 1
ATOM 6148 C CA . LEU B 1 62 ? -20.578 -6.215 -29.562 1 54.69 62 LEU B CA 1
ATOM 6149 C C . LEU B 1 62 ? -21.25 -7.586 -29.672 1 54.69 62 LEU B C 1
ATOM 6151 O O . LEU B 1 62 ? -20.797 -8.438 -30.453 1 54.69 62 LEU B O 1
ATOM 6155 N N . SER B 1 63 ? -22.516 -7.766 -29.312 1 53.28 63 SER B N 1
ATOM 6156 C CA . SER B 1 63 ? -23.422 -8.898 -29.484 1 53.28 63 SER B CA 1
ATOM 6157 C C . SER B 1 63 ? -22.781 -10.195 -29 1 53.28 63 SER B C 1
ATOM 6159 O O . SER B 1 63 ? -23 -11.258 -29.578 1 53.28 63 SER B O 1
ATOM 6161 N N . VAL B 1 64 ? -21.734 -10.164 -28.312 1 58.06 64 VAL B N 1
ATOM 6162 C CA . VAL B 1 64 ? -21.25 -11.438 -27.797 1 58.06 64 VAL B CA 1
ATOM 6163 C C . VAL B 1 64 ? -21.828 -11.703 -26.406 1 58.06 64 VAL B C 1
ATOM 6165 O O . VAL B 1 64 ? -21.875 -10.805 -25.562 1 58.06 64 VAL B O 1
ATOM 6168 N N . PRO B 1 65 ? -22.672 -12.828 -26.359 1 72.25 65 PRO B N 1
ATOM 6169 C CA . PRO B 1 65 ? -23.156 -13.18 -25.016 1 72.25 65 PRO B CA 1
ATOM 6170 C C . PRO B 1 65 ? -22.016 -13.32 -24 1 72.25 65 PRO B C 1
ATOM 6172 O O . PRO B 1 65 ? -21.344 -14.344 -23.969 1 72.25 65 PRO B O 1
ATOM 6175 N N . ALA B 1 66 ? -21.672 -12.266 -23.359 1 81.12 66 ALA B N 1
ATOM 6176 C CA . ALA B 1 66 ? -20.547 -12.219 -22.438 1 81.12 66 ALA B CA 1
ATOM 6177 C C . ALA B 1 66 ? -21.016 -12.398 -21 1 81.12 66 ALA B C 1
ATOM 6179 O O . ALA B 1 66 ? -22.141 -12.055 -20.656 1 81.12 66 ALA B O 1
ATOM 6180 N N . PRO B 1 67 ? -20.203 -13.141 -20.203 1 90.69 67 PRO B N 1
ATOM 6181 C CA . PRO B 1 67 ? -20.516 -13.281 -18.781 1 90.69 67 PRO B CA 1
ATOM 6182 C C . PRO B 1 67 ? -20.656 -11.938 -18.062 1 90.69 67 PRO B C 1
ATOM 6184 O O . PRO B 1 67 ? -20.047 -10.953 -18.484 1 90.69 67 PRO B O 1
ATOM 6187 N N . THR B 1 68 ? -21.547 -11.883 -17.125 1 88.62 68 THR B N 1
ATOM 6188 C CA . THR B 1 68 ? -21.703 -10.688 -16.312 1 88.62 68 THR B CA 1
ATOM 6189 C C . THR B 1 68 ? -21.547 -11.016 -14.82 1 88.62 68 THR B C 1
ATOM 6191 O O . THR B 1 68 ? -21.781 -12.148 -14.406 1 88.62 68 THR B O 1
ATOM 6194 N N . SER B 1 69 ? -21.047 -10.062 -14.172 1 92 69 SER B N 1
ATOM 6195 C CA . SER B 1 69 ? -20.969 -10.203 -12.727 1 92 69 SER B CA 1
ATOM 6196 C C . SER B 1 69 ? -22.312 -9.914 -12.07 1 92 69 SER B C 1
ATOM 6198 O O . SER B 1 69 ? -22.922 -8.883 -12.328 1 92 69 SER B O 1
ATOM 6200 N N . LYS B 1 70 ? -22.781 -10.789 -11.344 1 94.62 70 LYS B N 1
ATOM 6201 C CA . LYS B 1 70 ? -24.062 -10.641 -10.672 1 94.62 70 LYS B CA 1
ATOM 6202 C C . LYS B 1 70 ? -23.891 -10.539 -9.156 1 94.62 70 LYS B C 1
ATOM 6204 O O . LYS B 1 70 ? -23.156 -11.328 -8.562 1 94.62 70 LYS B O 1
ATOM 6209 N N . ASP B 1 71 ? -24.562 -9.586 -8.578 1 95.12 71 ASP B N 1
ATOM 6210 C CA . ASP B 1 71 ? -24.516 -9.43 -7.125 1 95.12 71 ASP B CA 1
ATOM 6211 C C . ASP B 1 71 ? -25.516 -10.352 -6.438 1 95.12 71 ASP B C 1
ATOM 6213 O O . ASP B 1 71 ? -26.688 -10.391 -6.812 1 95.12 71 ASP B O 1
ATOM 6217 N N . ILE B 1 72 ? -25.016 -11.07 -5.547 1 95.81 72 ILE B N 1
ATOM 6218 C CA . ILE B 1 72 ? -25.844 -11.984 -4.758 1 95.81 72 ILE B CA 1
ATOM 6219 C C . ILE B 1 72 ? -26.109 -11.375 -3.383 1 95.81 72 ILE B C 1
ATOM 6221 O O . ILE B 1 72 ? -25.172 -11.039 -2.652 1 95.81 72 ILE B O 1
ATOM 6225 N N . LEU B 1 73 ? -27.359 -11.281 -3.037 1 95.12 73 LEU B N 1
ATOM 6226 C CA . LEU B 1 73 ? -27.734 -10.711 -1.746 1 95.12 73 LEU B CA 1
ATOM 6227 C C . LEU B 1 73 ? -27.453 -11.703 -0.62 1 95.12 73 LEU B C 1
ATOM 6229 O O . LEU B 1 73 ? -27.906 -12.852 -0.668 1 95.12 73 LEU B O 1
ATOM 6233 N N . LEU B 1 74 ? -26.719 -11.336 0.368 1 94.38 74 LEU B N 1
ATOM 6234 C CA . LEU B 1 74 ? -26.391 -12.188 1.505 1 94.38 74 LEU B CA 1
ATOM 6235 C C . LEU B 1 74 ? -27.172 -11.766 2.748 1 94.38 74 LEU B C 1
ATOM 6237 O O . LEU B 1 74 ? -27.859 -12.578 3.359 1 94.38 74 LEU B O 1
ATOM 6241 N N . SER B 1 75 ? -26.953 -10.477 3.07 1 92.06 75 SER B N 1
ATOM 6242 C CA . SER B 1 75 ? -27.609 -9.906 4.242 1 92.06 75 SER B CA 1
ATOM 6243 C C . SER B 1 75 ? -27.797 -8.406 4.094 1 92.06 75 SER B C 1
ATOM 6245 O O . SER B 1 75 ? -27.484 -7.828 3.053 1 92.06 75 SER B O 1
ATOM 6247 N N . ARG B 1 76 ? -28.547 -7.781 5.082 1 89.75 76 ARG B N 1
ATOM 6248 C CA . ARG B 1 76 ? -28.75 -6.34 5.129 1 89.75 76 ARG B CA 1
ATOM 6249 C C . ARG B 1 76 ? -28.203 -5.75 6.426 1 89.75 76 ARG B C 1
ATOM 6251 O O . ARG B 1 76 ? -28.234 -6.402 7.473 1 89.75 76 ARG B O 1
ATOM 6258 N N . ARG B 1 77 ? -27.562 -4.602 6.367 1 83.81 77 ARG B N 1
ATOM 6259 C CA . ARG B 1 77 ? -27.047 -3.939 7.559 1 83.81 77 ARG B CA 1
ATOM 6260 C C . ARG B 1 77 ? -27.516 -2.49 7.625 1 83.81 77 ARG B C 1
ATOM 6262 O O . ARG B 1 77 ? -27.797 -1.875 6.594 1 83.81 77 ARG B O 1
ATOM 6269 N N . GLU B 1 78 ? -27.547 -2.016 8.828 1 85.69 78 GLU B N 1
ATOM 6270 C CA . GLU B 1 78 ? -27.891 -0.609 9.023 1 85.69 78 GLU B CA 1
ATOM 6271 C C . GLU B 1 78 ? -26.688 0.291 8.781 1 85.69 78 GLU B C 1
ATOM 6273 O O . GLU B 1 78 ? -25.562 -0.058 9.148 1 85.69 78 GLU B O 1
ATOM 6278 N N . ASP B 1 79 ? -26.859 1.347 8.031 1 84.75 79 ASP B N 1
ATOM 6279 C CA . ASP B 1 79 ? -25.812 2.332 7.758 1 84.75 79 ASP B CA 1
ATOM 6280 C C . ASP B 1 79 ? -26.406 3.742 7.691 1 84.75 79 ASP B C 1
ATOM 6282 O O . ASP B 1 79 ? -27.625 3.918 7.727 1 84.75 79 ASP B O 1
ATOM 6286 N N . VAL B 1 80 ? -25.547 4.672 7.824 1 83.81 80 VAL B N 1
ATOM 6287 C CA . VAL B 1 80 ? -25.969 6.066 7.758 1 83.81 80 VAL B CA 1
ATOM 6288 C C . VAL B 1 80 ? -25.516 6.68 6.434 1 83.81 80 VAL B C 1
ATOM 6290 O O . VAL B 1 80 ? -24.359 6.547 6.043 1 83.81 80 VAL B O 1
ATOM 6293 N N . ARG B 1 81 ? -26.438 7.223 5.715 1 83.94 81 ARG B N 1
ATOM 6294 C CA . ARG B 1 81 ? -26.141 7.934 4.477 1 83.94 81 ARG B CA 1
ATOM 6295 C C . ARG B 1 81 ? -26.594 9.383 4.559 1 83.94 81 ARG B C 1
ATOM 6297 O O . ARG B 1 81 ? -27.594 9.695 5.223 1 83.94 81 ARG B O 1
ATOM 6304 N N . HIS B 1 82 ? -25.797 10.227 3.924 1 82.19 82 HIS B N 1
ATOM 6305 C CA . HIS B 1 82 ? -26.156 11.633 3.916 1 82.19 82 HIS B CA 1
ATOM 6306 C C . HIS B 1 82 ? -26.969 11.984 2.672 1 82.19 82 HIS B C 1
ATOM 6308 O O . HIS B 1 82 ? -26.5 11.805 1.547 1 82.19 82 HIS B O 1
ATOM 6314 N N . ILE B 1 83 ? -28.172 12.273 2.904 1 78.81 83 ILE B N 1
ATOM 6315 C CA . ILE B 1 83 ? -29.047 12.766 1.843 1 78.81 83 ILE B CA 1
ATOM 6316 C C . ILE B 1 83 ? -29.266 14.266 2.012 1 78.81 83 ILE B C 1
ATOM 6318 O O . ILE B 1 83 ? -29.812 14.711 3.021 1 78.81 83 ILE B O 1
ATOM 6322 N N . ASN B 1 84 ? -28.891 14.969 1.119 1 75 84 ASN B N 1
ATOM 6323 C CA . ASN B 1 84 ? -28.984 16.422 1.192 1 75 84 ASN B CA 1
ATOM 6324 C C . ASN B 1 84 ? -28.344 16.969 2.465 1 75 84 ASN B C 1
ATOM 6326 O O . ASN B 1 84 ? -28.953 17.75 3.188 1 75 84 ASN B O 1
ATOM 6330 N N . SER B 1 85 ? -27.297 16.391 2.926 1 78.62 85 SER B N 1
ATOM 6331 C CA . SER B 1 85 ? -26.453 16.844 4.027 1 78.62 85 SER B CA 1
ATOM 6332 C C . SER B 1 85 ? -27.031 16.438 5.375 1 78.62 85 SER B C 1
ATOM 6334 O O . SER B 1 85 ? -26.562 16.875 6.422 1 78.62 85 SER B O 1
ATOM 6336 N N . ILE B 1 86 ? -28.156 15.656 5.312 1 81.94 86 ILE B N 1
ATOM 6337 C CA . ILE B 1 86 ? -28.781 15.164 6.539 1 81.94 86 ILE B CA 1
ATOM 6338 C C . ILE B 1 86 ? -28.516 13.672 6.699 1 81.94 86 ILE B C 1
ATOM 6340 O O . ILE B 1 86 ? -28.766 12.891 5.785 1 81.94 86 ILE B O 1
ATOM 6344 N N . PRO B 1 87 ? -27.891 13.312 7.797 1 84.19 87 PRO B N 1
ATOM 6345 C CA . PRO B 1 87 ? -27.641 11.883 8.008 1 84.19 87 PRO B CA 1
ATOM 6346 C C . PRO B 1 87 ? -28.938 11.094 8.227 1 84.19 87 PRO B C 1
ATOM 6348 O O . PRO B 1 87 ? -29.797 11.516 8.992 1 84.19 87 PRO B O 1
ATOM 6351 N N . LYS B 1 88 ? -29.156 10.086 7.441 1 84.62 88 LYS B N 1
ATOM 6352 C CA . LYS B 1 88 ? -30.312 9.195 7.578 1 84.62 88 LYS B CA 1
ATOM 6353 C C . LYS B 1 88 ? -29.875 7.742 7.699 1 84.62 88 LYS B C 1
ATOM 6355 O O . LYS B 1 88 ? -28.953 7.305 7 1 84.62 88 LYS B O 1
ATOM 6360 N N . LYS B 1 89 ? -30.531 7.039 8.57 1 85.5 89 LYS B N 1
ATOM 6361 C CA . LYS B 1 89 ? -30.281 5.605 8.703 1 85.5 89 LYS B CA 1
ATOM 6362 C C . LYS B 1 89 ? -30.953 4.828 7.574 1 85.5 89 LYS B C 1
ATOM 6364 O O . LYS B 1 89 ? -32.125 5.039 7.277 1 85.5 89 LYS B O 1
ATOM 6369 N N . ILE B 1 90 ? -30.125 4.125 6.906 1 86.38 90 ILE B N 1
ATOM 6370 C CA . ILE B 1 90 ? -30.641 3.32 5.805 1 86.38 90 ILE B CA 1
ATOM 6371 C C . ILE B 1 90 ? -30.156 1.877 5.949 1 86.38 90 ILE B C 1
ATOM 6373 O O . ILE B 1 90 ? -29.203 1.603 6.688 1 86.38 90 ILE B O 1
ATOM 6377 N N . LEU B 1 91 ? -30.922 1.034 5.27 1 89.88 91 LEU B N 1
ATOM 6378 C CA . LEU B 1 91 ? -30.5 -0.358 5.164 1 89.88 91 LEU B CA 1
ATOM 6379 C C . LEU B 1 91 ? -29.703 -0.588 3.881 1 89.88 91 LEU B C 1
ATOM 6381 O O . LEU B 1 91 ? -30.156 -0.224 2.793 1 89.88 91 LEU B O 1
ATOM 6385 N N . VAL B 1 92 ? -28.562 -1.062 4.09 1 88.25 92 VAL B N 1
ATOM 6386 C CA . VAL B 1 92 ? -27.703 -1.327 2.939 1 88.25 92 VAL B CA 1
ATOM 6387 C C . VAL B 1 92 ? -27.562 -2.834 2.73 1 88.25 92 VAL B C 1
ATOM 6389 O O . VAL B 1 92 ? -27.469 -3.594 3.697 1 88.25 92 VAL B O 1
ATOM 6392 N N . ASN B 1 93 ? -27.547 -3.238 1.446 1 90.75 93 ASN B N 1
ATOM 6393 C CA . ASN B 1 93 ? -27.406 -4.645 1.084 1 90.75 93 ASN B CA 1
ATOM 6394 C C . ASN B 1 93 ? -25.938 -5.078 1.099 1 90.75 93 ASN B C 1
ATOM 6396 O O . ASN B 1 93 ? -25.078 -4.391 0.548 1 90.75 93 ASN B O 1
ATOM 6400 N N . GLU B 1 94 ? -25.734 -6.148 1.832 1 91.69 94 GLU B N 1
ATOM 6401 C CA . GLU B 1 94 ? -24.453 -6.824 1.726 1 91.69 94 GLU B CA 1
ATOM 6402 C C . GLU B 1 94 ? -24.484 -7.906 0.648 1 91.69 94 GLU B C 1
ATOM 6404 O O . GLU B 1 94 ? -25.328 -8.805 0.691 1 91.69 94 GLU B O 1
ATOM 6409 N N . THR B 1 95 ? -23.594 -7.77 -0.295 1 94.94 95 THR B N 1
ATOM 6410 C CA . THR B 1 95 ? -23.688 -8.641 -1.457 1 94.94 95 THR B CA 1
ATOM 6411 C C . THR B 1 95 ? -22.328 -9.266 -1.782 1 94.94 95 THR B C 1
ATOM 6413 O O . THR B 1 95 ? -21.297 -8.734 -1.403 1 94.94 95 THR B O 1
ATOM 6416 N N . ALA B 1 96 ? -22.344 -10.469 -2.344 1 97 96 ALA B N 1
ATOM 6417 C CA . ALA B 1 96 ? -21.219 -11.094 -3.023 1 97 96 ALA B CA 1
ATOM 6418 C C . ALA B 1 96 ? -21.359 -10.992 -4.539 1 97 96 ALA B C 1
ATOM 6420 O O . ALA B 1 96 ? -22.469 -10.852 -5.055 1 97 96 ALA B O 1
ATOM 6421 N N . SER B 1 97 ? -20.266 -10.898 -5.191 1 97 97 SER B N 1
ATOM 6422 C CA . SER B 1 97 ? -20.297 -10.812 -6.648 1 97 97 SER B CA 1
ATOM 6423 C C . SER B 1 97 ? -19.891 -12.133 -7.289 1 97 97 SER B C 1
ATOM 6425 O O . SER B 1 97 ? -18.797 -12.648 -7.016 1 97 97 SER B O 1
ATOM 6427 N N . TYR B 1 98 ? -20.781 -12.758 -8.164 1 97.75 98 TYR B N 1
ATOM 6428 C CA . TYR B 1 98 ? -20.516 -14.039 -8.812 1 97.75 98 TYR B CA 1
ATOM 6429 C C . TYR B 1 98 ? -20.484 -13.883 -10.328 1 97.75 98 TYR B C 1
ATOM 6431 O O . TYR B 1 98 ? -21.312 -13.18 -10.914 1 97.75 98 TYR B O 1
ATOM 6439 N N . ILE B 1 99 ? -19.469 -14.375 -10.93 1 97.12 99 ILE B N 1
ATOM 6440 C CA . ILE B 1 99 ? -19.344 -14.484 -12.383 1 97.12 99 ILE B CA 1
ATOM 6441 C C . ILE B 1 99 ? -19.625 -15.922 -12.82 1 97.12 99 ILE B C 1
ATOM 6443 O O . ILE B 1 99 ? -18.859 -16.828 -12.477 1 97.12 99 ILE B O 1
ATOM 6447 N N . SER B 1 100 ? -20.594 -16.109 -13.625 1 96.75 100 SER B N 1
ATOM 6448 C CA . SER B 1 100 ? -21.031 -17.453 -14 1 96.75 100 SER B CA 1
ATOM 6449 C C . SER B 1 100 ? -19.906 -18.234 -14.688 1 96.75 100 SER B C 1
ATOM 6451 O O . SER B 1 100 ? -19.391 -17.797 -15.711 1 96.75 100 SER B O 1
ATOM 6453 N N . ILE B 1 101 ? -19.594 -19.375 -14.102 1 98 101 ILE B N 1
ATOM 6454 C CA . ILE B 1 101 ? -18.578 -20.234 -14.695 1 98 101 ILE B CA 1
ATOM 6455 C C . ILE B 1 101 ? -19.078 -20.797 -16.016 1 98 101 ILE B C 1
ATOM 6457 O O . ILE B 1 101 ? -18.312 -20.984 -16.953 1 98 101 ILE B O 1
ATOM 6461 N N . ILE B 1 102 ? -20.391 -21.047 -16.188 1 97.31 102 ILE B N 1
ATOM 6462 C CA . ILE B 1 102 ? -21 -21.578 -17.406 1 97.31 102 ILE B CA 1
ATOM 6463 C C . ILE B 1 102 ? -20.844 -20.562 -18.531 1 97.31 102 ILE B C 1
ATOM 6465 O O . ILE B 1 102 ? -20.375 -20.922 -19.625 1 97.31 102 ILE B O 1
ATOM 6469 N N . ASP B 1 103 ? -21.188 -19.312 -18.188 1 94.88 103 ASP B N 1
ATOM 6470 C CA . ASP B 1 103 ? -21.109 -18.266 -19.219 1 94.88 103 ASP B CA 1
ATOM 6471 C C . ASP B 1 103 ? -19.656 -18.031 -19.641 1 94.88 103 ASP B C 1
ATOM 6473 O O . ASP B 1 103 ? -19.391 -17.75 -20.812 1 94.88 103 ASP B O 1
ATOM 6477 N N . THR B 1 104 ? -18.734 -18.141 -18.703 1 96.38 104 THR B N 1
ATOM 6478 C CA . THR B 1 104 ? -17.328 -17.984 -19.016 1 96.38 104 THR B CA 1
ATOM 6479 C C . THR B 1 104 ? -16.844 -19.094 -19.938 1 96.38 104 THR B C 1
ATOM 6481 O O . THR B 1 104 ? -16.156 -18.844 -20.938 1 96.38 104 THR B O 1
ATOM 6484 N N . LEU B 1 105 ? -17.172 -20.328 -19.609 1 96.88 105 LEU B N 1
ATOM 6485 C CA . LEU B 1 105 ? -16.766 -21.469 -20.422 1 96.88 105 LEU B CA 1
ATOM 6486 C C . LEU B 1 105 ? -17.391 -21.391 -21.812 1 96.88 105 LEU B C 1
ATOM 6488 O O . LEU B 1 105 ? -16.75 -21.719 -22.812 1 96.88 105 LEU B O 1
ATOM 6492 N N . LYS B 1 106 ? -18.672 -20.984 -21.906 1 94.19 106 LYS B N 1
ATOM 6493 C CA . LYS B 1 106 ? -19.312 -20.797 -23.203 1 94.19 106 LYS B CA 1
ATOM 6494 C C . LYS B 1 106 ? -18.516 -19.844 -24.094 1 94.19 106 LYS B C 1
ATOM 6496 O O . LYS B 1 106 ? -18.359 -20.094 -25.297 1 94.19 106 LYS B O 1
ATOM 6501 N N . LEU B 1 107 ? -18.047 -18.797 -23.438 1 92.12 107 LEU B N 1
ATOM 6502 C CA . LEU B 1 107 ? -17.281 -17.797 -24.188 1 92.12 107 LEU B CA 1
ATOM 6503 C C . LEU B 1 107 ? -15.938 -18.375 -24.641 1 92.12 107 LEU B C 1
ATOM 6505 O O . LEU B 1 107 ? -15.5 -18.125 -25.766 1 92.12 107 LEU B O 1
ATOM 6509 N N . ILE B 1 108 ? -15.242 -19.109 -23.797 1 94.44 108 ILE B N 1
ATOM 6510 C CA . ILE B 1 108 ? -13.93 -19.672 -24.094 1 94.44 108 ILE B CA 1
ATOM 6511 C C . ILE B 1 108 ? -14.039 -20.641 -25.266 1 94.44 108 ILE B C 1
ATOM 6513 O O . ILE B 1 108 ? -13.227 -20.594 -26.188 1 94.44 108 ILE B O 1
ATOM 6517 N N . PHE B 1 109 ? -15.062 -21.453 -25.312 1 93.69 109 PHE B N 1
ATOM 6518 C CA . PHE B 1 109 ? -15.164 -22.516 -26.297 1 93.69 109 PHE B CA 1
ATOM 6519 C C . PHE B 1 109 ? -15.945 -22.047 -27.516 1 93.69 109 PHE B C 1
ATOM 6521 O O . PHE B 1 109 ? -16.25 -22.844 -28.406 1 93.69 109 PHE B O 1
ATOM 6528 N N . ARG B 1 110 ? -16.281 -20.797 -27.453 1 89.69 110 ARG B N 1
ATOM 6529 C CA . ARG B 1 110 ? -16.828 -20.219 -28.688 1 89.69 110 ARG B CA 1
ATOM 6530 C C . ARG B 1 110 ? -15.797 -20.266 -29.812 1 89.69 110 ARG B C 1
ATOM 6532 O O . ARG B 1 110 ? -16.156 -20.391 -30.984 1 89.69 110 ARG B O 1
ATOM 6539 N N . ASN B 1 111 ? -14.602 -20.203 -29.438 1 89.06 111 ASN B N 1
ATOM 6540 C CA . ASN B 1 111 ? -13.492 -20.344 -30.391 1 89.06 111 ASN B CA 1
ATOM 6541 C C . ASN B 1 111 ? -13.305 -21.797 -30.812 1 89.06 111 ASN B C 1
ATOM 6543 O O . ASN B 1 111 ? -12.984 -22.656 -29.984 1 89.06 111 ASN B O 1
ATOM 6547 N N . PRO B 1 112 ? -13.398 -22.078 -32.062 1 89.25 112 PRO B N 1
ATOM 6548 C CA . PRO B 1 112 ? -13.281 -23.469 -32.531 1 89.25 112 PRO B CA 1
ATOM 6549 C C . PRO B 1 112 ? -11.906 -24.062 -32.25 1 89.25 112 PRO B C 1
ATOM 6551 O O . PRO B 1 112 ? -11.781 -25.281 -32.062 1 89.25 112 PRO B O 1
ATOM 6554 N N . GLN B 1 113 ? -10.938 -23.25 -32.219 1 88 113 GLN B N 1
ATOM 6555 C CA . GLN B 1 113 ? -9.594 -23.75 -31.938 1 88 113 GLN B CA 1
ATOM 6556 C C . GLN B 1 113 ? -9.516 -24.359 -30.547 1 88 113 GLN B C 1
ATOM 6558 O O . GLN B 1 113 ? -8.828 -25.359 -30.344 1 88 113 GLN B O 1
ATOM 6563 N N . ASN B 1 114 ? -10.203 -23.797 -29.641 1 92.12 114 ASN B N 1
ATOM 6564 C CA . ASN B 1 114 ? -10.211 -24.312 -28.281 1 92.12 114 ASN B CA 1
ATOM 6565 C C . ASN B 1 114 ? -10.961 -25.641 -28.172 1 92.12 114 ASN B C 1
ATOM 6567 O O . ASN B 1 114 ? -10.57 -26.516 -27.406 1 92.12 114 ASN B O 1
ATOM 6571 N N . ARG B 1 115 ? -11.945 -25.781 -28.984 1 90.81 115 ARG B N 1
ATOM 6572 C CA . ARG B 1 115 ? -12.672 -27.047 -29.016 1 90.81 115 ARG B CA 1
ATOM 6573 C C . ARG B 1 115 ? -11.82 -28.156 -29.609 1 90.81 115 ARG B C 1
ATOM 6575 O O . ARG B 1 115 ? -11.828 -29.281 -29.125 1 90.81 115 ARG B O 1
ATOM 6582 N N . ARG B 1 116 ? -11.062 -27.766 -30.516 1 88.62 116 ARG B N 1
ATOM 6583 C CA . ARG B 1 116 ? -10.18 -28.75 -31.141 1 88.62 116 ARG B CA 1
ATOM 6584 C C . ARG B 1 116 ? -9.078 -29.188 -30.172 1 88.62 116 ARG B C 1
ATOM 6586 O O . ARG B 1 116 ? -8.664 -30.344 -30.188 1 88.62 116 ARG B O 1
ATOM 6593 N N . LEU B 1 117 ? -8.68 -28.281 -29.438 1 87.31 117 LEU B N 1
ATOM 6594 C CA . LEU B 1 117 ? -7.645 -28.578 -28.453 1 87.31 117 LEU B CA 1
ATOM 6595 C C . LEU B 1 117 ? -8.164 -29.578 -27.422 1 87.31 117 LEU B C 1
ATOM 6597 O O . LEU B 1 117 ? -7.41 -30.422 -26.938 1 87.31 117 LEU B O 1
ATOM 6601 N N . LEU B 1 118 ? -9.367 -29.438 -27.078 1 87.81 118 LEU B N 1
ATOM 6602 C CA . LEU B 1 118 ? -9.992 -30.375 -26.141 1 87.81 118 LEU B CA 1
ATOM 6603 C C . LEU B 1 118 ? -9.992 -31.797 -26.719 1 87.81 118 LEU B C 1
ATOM 6605 O O . LEU B 1 118 ? -9.766 -32.75 -25.984 1 87.81 118 LEU B O 1
ATOM 6609 N N . GLU B 1 119 ? -10.148 -31.812 -28.016 1 83.31 119 GLU B N 1
ATOM 6610 C CA . GLU B 1 119 ? -10.219 -33.094 -28.688 1 83.31 119 GLU B CA 1
ATOM 6611 C C . GLU B 1 119 ? -8.828 -33.688 -28.891 1 83.31 119 GLU B C 1
ATOM 6613 O O . GLU B 1 119 ? -8.648 -34.906 -28.766 1 83.31 119 GLU B O 1
ATOM 6618 N N . LYS B 1 120 ? -7.871 -32.906 -29.125 1 78.69 120 LYS B N 1
ATOM 6619 C CA . LYS B 1 120 ? -6.512 -33.344 -29.422 1 78.69 120 LYS B CA 1
ATOM 6620 C C . LYS B 1 120 ? -5.82 -33.875 -28.172 1 78.69 120 LYS B C 1
ATOM 6622 O O . LYS B 1 120 ? -4.961 -34.75 -28.25 1 78.69 120 LYS B O 1
ATOM 6627 N N . GLU B 1 121 ? -6.012 -33.25 -27.078 1 73.06 121 GLU B N 1
ATOM 6628 C CA . GLU B 1 121 ? -5.395 -33.719 -25.844 1 73.06 121 GLU B CA 1
ATOM 6629 C C . GLU B 1 121 ? -5.598 -35.219 -25.641 1 73.06 121 GLU B C 1
ATOM 6631 O O . GLU B 1 121 ? -4.695 -35.906 -25.172 1 73.06 121 GLU B O 1
ATOM 6636 N N . ASN B 1 122 ? -6.633 -35.688 -26.078 1 61.66 122 ASN B N 1
ATOM 6637 C CA . ASN B 1 122 ? -7.008 -37.062 -25.875 1 61.66 122 ASN B CA 1
ATOM 6638 C C . ASN B 1 122 ? -6.227 -38 -26.812 1 61.66 122 ASN B C 1
ATOM 6640 O O . ASN B 1 122 ? -5.934 -39.156 -26.453 1 61.66 122 ASN B O 1
ATOM 6644 N N . ASP B 1 123 ? -5.855 -37.438 -27.922 1 57.75 123 ASP B N 1
ATOM 6645 C CA . ASP B 1 123 ? -5.137 -38.25 -28.891 1 57.75 123 ASP B CA 1
ATOM 6646 C C . ASP B 1 123 ? -3.676 -38.406 -28.5 1 57.75 123 ASP B C 1
ATOM 6648 O O . ASP B 1 123 ? -3.08 -39.469 -28.75 1 57.75 123 ASP B O 1
ATOM 6652 N N . GLN B 1 124 ? -3.035 -37.5 -27.953 1 53.44 124 GLN B N 1
ATOM 6653 C CA . GLN B 1 124 ? -1.614 -37.531 -27.625 1 53.44 124 GLN B CA 1
ATOM 6654 C C . GLN B 1 124 ? -1.34 -38.5 -26.453 1 53.44 124 GLN B C 1
ATOM 6656 O O . GLN B 1 124 ? -0.189 -38.875 -26.203 1 53.44 124 GLN B O 1
ATOM 6661 N N . SER B 1 125 ? -2.338 -38.844 -25.703 1 50.62 125 SER B N 1
ATOM 6662 C CA . SER B 1 125 ? -2.096 -39.719 -24.547 1 50.62 125 SER B CA 1
ATOM 6663 C C . SER B 1 125 ? -1.522 -41.062 -24.969 1 50.62 125 SER B C 1
ATOM 6665 O O . SER B 1 125 ? -0.857 -41.719 -24.188 1 50.62 125 SER B O 1
ATOM 6667 N N . GLU B 1 126 ? -1.974 -41.531 -26.172 1 45.81 126 GLU B N 1
ATOM 6668 C CA . GLU B 1 126 ? -1.723 -42.938 -26.484 1 45.81 126 GLU B CA 1
ATOM 6669 C C . GLU B 1 126 ? -0.239 -43.188 -26.734 1 45.81 126 GLU B C 1
ATOM 6671 O O . GLU B 1 126 ? 0.247 -44.312 -26.562 1 45.81 126 GLU B O 1
ATOM 6676 N N . ASN B 1 127 ? 0.478 -42.25 -27.297 1 43.09 127 ASN B N 1
ATOM 6677 C CA . ASN B 1 127 ? 1.79 -42.656 -27.781 1 43.09 127 ASN B CA 1
ATOM 6678 C C . ASN B 1 127 ? 2.881 -42.375 -26.766 1 43.09 127 ASN B C 1
ATOM 6680 O O . ASN B 1 127 ? 4.051 -42.219 -27.109 1 43.09 127 ASN B O 1
ATOM 6684 N N . THR B 1 128 ? 2.549 -41.844 -25.688 1 45.88 128 THR B N 1
ATOM 6685 C CA . THR B 1 128 ? 3.707 -41.531 -24.859 1 45.88 128 THR B CA 1
ATOM 6686 C C . THR B 1 128 ? 4.395 -42.781 -24.359 1 45.88 128 THR B C 1
ATOM 6688 O O . THR B 1 128 ? 3.742 -43.688 -23.828 1 45.88 128 THR B O 1
ATOM 6691 N N . PRO B 1 129 ? 5.645 -42.844 -24.594 1 48.53 129 PRO B N 1
ATOM 6692 C CA . PRO B 1 129 ? 6.504 -43.969 -24.219 1 48.53 129 PRO B CA 1
ATOM 6693 C C . PRO B 1 129 ? 6.238 -44.469 -22.797 1 48.53 129 PRO B C 1
ATOM 6695 O O . PRO B 1 129 ? 5.602 -43.781 -22 1 48.53 129 PRO B O 1
ATOM 6698 N N . CYS B 1 130 ? 6.816 -45.75 -22.359 1 50.84 130 CYS B N 1
ATOM 6699 C CA . CYS B 1 130 ? 6.91 -46.75 -21.297 1 50.84 130 CYS B CA 1
ATOM 6700 C C . CYS B 1 130 ? 7.156 -46.062 -19.938 1 50.84 130 CYS B C 1
ATOM 6702 O O . CYS B 1 130 ? 6.996 -46.719 -18.891 1 50.84 130 CYS B O 1
ATOM 6704 N N . VAL B 1 131 ? 7.766 -44.844 -19.797 1 59.75 131 VAL B N 1
ATOM 6705 C CA . VAL B 1 131 ? 8.125 -44.406 -18.453 1 59.75 131 VAL B CA 1
ATOM 6706 C C . VAL B 1 131 ? 7.012 -43.531 -17.875 1 59.75 131 VAL B C 1
ATOM 6708 O O . VAL B 1 131 ? 6.504 -42.625 -18.562 1 59.75 131 VAL B O 1
ATOM 6711 N N . THR B 1 132 ? 6.449 -43.844 -16.703 1 79.31 132 THR B N 1
ATOM 6712 C CA . THR B 1 132 ? 5.398 -43.125 -15.977 1 79.31 132 THR B CA 1
ATOM 6713 C C . THR B 1 132 ? 5.859 -41.719 -15.586 1 79.31 132 THR B C 1
ATOM 6715 O O . THR B 1 132 ? 6.875 -41.562 -14.906 1 79.31 132 THR B O 1
ATOM 6718 N N . GLU B 1 133 ? 5.285 -40.656 -16.188 1 87.62 133 GLU B N 1
ATOM 6719 C CA . GLU B 1 133 ? 5.574 -39.25 -15.867 1 87.62 133 GLU B CA 1
ATOM 6720 C C . GLU B 1 133 ? 4.332 -38.531 -15.344 1 87.62 133 GLU B C 1
ATOM 6722 O O . GLU B 1 133 ? 3.225 -38.781 -15.828 1 87.62 133 GLU B O 1
ATOM 6727 N N . TYR B 1 134 ? 4.535 -37.781 -14.273 1 92.25 134 TYR B N 1
ATOM 6728 C CA . TYR B 1 134 ? 3.484 -36.969 -13.664 1 92.25 134 TYR B CA 1
ATOM 6729 C C . TYR B 1 134 ? 3.637 -35.5 -14.039 1 92.25 134 TYR B C 1
ATOM 6731 O O . TYR B 1 134 ? 4.543 -34.844 -13.562 1 92.25 134 TYR B O 1
ATOM 6739 N N . SER B 1 135 ? 2.807 -35.031 -14.898 1 88.88 135 SER B N 1
ATOM 6740 C CA . SER B 1 135 ? 2.914 -33.625 -15.359 1 88.88 135 SER B CA 1
ATOM 6741 C C . SER B 1 135 ? 1.618 -32.875 -15.117 1 88.88 135 SER B C 1
ATOM 6743 O O . SER B 1 135 ? 1.64 -31.75 -14.602 1 88.88 135 SER B O 1
ATOM 6745 N N . THR B 1 136 ? 0.518 -33.5 -15.484 1 89.62 136 THR B N 1
ATOM 6746 C CA . THR B 1 136 ? -0.799 -32.875 -15.336 1 89.62 136 THR B CA 1
ATOM 6747 C C . THR B 1 136 ? -1.733 -33.812 -14.555 1 89.62 136 THR B C 1
ATOM 6749 O O . THR B 1 136 ? -1.349 -34.906 -14.18 1 89.62 136 THR B O 1
ATOM 6752 N N . PHE B 1 137 ? -2.871 -33.344 -14.266 1 92.25 137 PHE B N 1
ATOM 6753 C CA . PHE B 1 137 ? -3.861 -34.156 -13.57 1 92.25 137 PHE B CA 1
ATOM 6754 C C . PHE B 1 137 ? -4.148 -35.469 -14.336 1 92.25 137 PHE B C 1
ATOM 6756 O O . PHE B 1 137 ? -4.379 -36.5 -13.742 1 92.25 137 PHE B O 1
ATOM 6763 N N . LYS B 1 138 ? -4.109 -35.312 -15.633 1 90.62 138 LYS B N 1
ATOM 6764 C CA . LYS B 1 138 ? -4.387 -36.469 -16.5 1 90.62 138 LYS B CA 1
ATOM 6765 C C . LYS B 1 138 ? -3.387 -37.594 -16.266 1 90.62 138 LYS B C 1
ATOM 6767 O O . LYS B 1 138 ? -3.727 -38.781 -16.406 1 90.62 138 LYS B O 1
ATOM 6772 N N . SER B 1 139 ? -2.215 -37.219 -15.914 1 90.19 139 SER B N 1
ATOM 6773 C CA . SER B 1 139 ? -1.169 -38.219 -15.695 1 90.19 139 SER B CA 1
ATOM 6774 C C . SER B 1 139 ? -1.265 -38.812 -14.305 1 90.19 139 SER B C 1
ATOM 6776 O O . SER B 1 139 ? -0.588 -39.812 -14 1 90.19 139 SER B O 1
ATOM 6778 N N . GLY B 1 140 ? -2.129 -38.344 -13.492 1 92.5 140 GLY B N 1
ATOM 6779 C CA . GLY B 1 140 ? -2.283 -38.844 -12.133 1 92.5 140 GLY B CA 1
ATOM 6780 C C . GLY B 1 140 ? -3.178 -40.062 -12.047 1 92.5 140 GLY B C 1
ATOM 6781 O O . GLY B 1 140 ? -3.99 -40.312 -12.938 1 92.5 140 GLY B O 1
ATOM 6782 N N . GLU B 1 141 ? -3.078 -40.688 -10.984 1 94.12 141 GLU B N 1
ATOM 6783 C CA . GLU B 1 141 ? -3.842 -41.906 -10.75 1 94.12 141 GLU B CA 1
ATOM 6784 C C . GLU B 1 141 ? -5.332 -41.625 -10.625 1 94.12 141 GLU B C 1
ATOM 6786 O O . GLU B 1 141 ? -6.172 -42.438 -11.016 1 94.12 141 GLU B O 1
ATOM 6791 N N . THR B 1 142 ? -5.668 -40.531 -10.094 1 93.5 142 THR B N 1
ATOM 6792 C CA . THR B 1 142 ? -7.066 -40.156 -9.898 1 93.5 142 THR B CA 1
ATOM 6793 C C . THR B 1 142 ? -7.801 -40.094 -11.227 1 93.5 142 THR B C 1
ATOM 6795 O O . THR B 1 142 ? -8.938 -40.531 -11.344 1 93.5 142 THR B O 1
ATOM 6798 N N . PHE B 1 143 ? -7.195 -39.5 -12.211 1 92.44 143 PHE B N 1
ATOM 6799 C CA . PHE B 1 143 ? -7.781 -39.406 -13.547 1 92.44 143 PHE B CA 1
ATOM 6800 C C . PHE B 1 143 ? -7.949 -40.781 -14.156 1 92.44 143 PHE B C 1
ATOM 6802 O O . PHE B 1 143 ? -9 -41.125 -14.719 1 92.44 143 PHE B O 1
ATOM 6809 N N . LYS B 1 144 ? -7 -41.594 -13.953 1 89.12 144 LYS B N 1
ATOM 6810 C CA . LYS B 1 144 ? -6.957 -42.906 -14.602 1 89.12 144 LYS B CA 1
ATOM 6811 C C . LYS B 1 144 ? -7.988 -43.844 -13.992 1 89.12 144 LYS B C 1
ATOM 6813 O O . LYS B 1 144 ? -8.5 -44.75 -14.672 1 89.12 144 LYS B O 1
ATOM 6818 N N . THR B 1 145 ? -8.32 -43.625 -12.82 1 89.94 145 THR B N 1
ATOM 6819 C CA . THR B 1 145 ? -9.172 -44.562 -12.117 1 89.94 145 THR B CA 1
ATOM 6820 C C . THR B 1 145 ? -10.633 -44.125 -12.188 1 89.94 145 THR B C 1
ATOM 6822 O O . THR B 1 145 ? -11.539 -44.938 -11.961 1 89.94 145 THR B O 1
ATOM 6825 N N . LYS B 1 146 ? -10.93 -43 -12.477 1 90.94 146 LYS B N 1
ATOM 6826 C CA . LYS B 1 146 ? -12.297 -42.5 -12.484 1 90.94 146 LYS B CA 1
ATOM 6827 C C . LYS B 1 146 ? -13.008 -42.844 -13.789 1 90.94 146 LYS B C 1
ATOM 6829 O O . LYS B 1 146 ? -12.516 -42.562 -14.875 1 90.94 146 LYS B O 1
ATOM 6834 N N . ASP B 1 147 ? -14.141 -43.344 -13.734 1 90.75 147 ASP B N 1
ATOM 6835 C CA . ASP B 1 147 ? -14.938 -43.812 -14.859 1 90.75 147 ASP B CA 1
ATOM 6836 C C . ASP B 1 147 ? -15.43 -42.656 -15.711 1 90.75 147 ASP B C 1
ATOM 6838 O O . ASP B 1 147 ? -15.586 -42.781 -16.922 1 90.75 147 ASP B O 1
ATOM 6842 N N . LEU B 1 148 ? -15.523 -41.562 -15.094 1 91.06 148 LEU B N 1
ATOM 6843 C CA . LEU B 1 148 ? -16.016 -40.375 -15.773 1 91.06 148 LEU B CA 1
ATOM 6844 C C . LEU B 1 148 ? -15.148 -40.062 -16.984 1 91.06 148 LEU B C 1
ATOM 6846 O O . LEU B 1 148 ? -15.656 -39.781 -18.062 1 91.06 148 LEU B O 1
ATOM 6850 N N . PHE B 1 149 ? -13.906 -40.125 -16.828 1 90.56 149 PHE B N 1
ATOM 6851 C CA . PHE B 1 149 ? -12.984 -39.656 -17.859 1 90.56 149 PHE B CA 1
ATOM 6852 C C . PHE B 1 149 ? -12.859 -40.719 -18.969 1 90.56 149 PHE B C 1
ATOM 6854 O O . PHE B 1 149 ? -12.414 -40.406 -20.078 1 90.56 149 PHE B O 1
ATOM 6861 N N . ARG B 1 150 ? -13.258 -41.906 -18.719 1 88.75 150 ARG B N 1
ATOM 6862 C CA . ARG B 1 150 ? -13.328 -42.906 -19.766 1 88.75 150 ARG B CA 1
ATOM 6863 C C . ARG B 1 150 ? -14.57 -42.75 -20.625 1 88.75 150 ARG B C 1
ATOM 6865 O O . ARG B 1 150 ? -14.5 -42.875 -21.859 1 88.75 150 ARG B O 1
ATOM 6872 N N . SER B 1 151 ? -15.562 -42.406 -19.891 1 89.88 151 SER B N 1
ATOM 6873 C CA . SER B 1 151 ? -16.844 -42.219 -20.594 1 89.88 151 SER B CA 1
ATOM 6874 C C . SER B 1 151 ? -16.875 -40.906 -21.344 1 89.88 151 SER B C 1
ATOM 6876 O O . SER B 1 151 ? -17.5 -40.812 -22.406 1 89.88 151 SER B O 1
ATOM 6878 N N . PHE B 1 152 ? -16.266 -39.906 -20.734 1 90.44 152 PHE B N 1
ATOM 6879 C CA . PHE B 1 152 ? -16.266 -38.594 -21.328 1 90.44 152 PHE B CA 1
ATOM 6880 C C . PHE B 1 152 ? -14.852 -38.031 -21.391 1 90.44 152 PHE B C 1
ATOM 6882 O O . PHE B 1 152 ? -14.508 -37.094 -20.641 1 90.44 152 PHE B O 1
ATOM 6889 N N . PRO B 1 153 ? -14.156 -38.375 -22.359 1 85.31 153 PRO B N 1
ATOM 6890 C CA . PRO B 1 153 ? -12.742 -37.969 -22.422 1 85.31 153 PRO B CA 1
ATOM 6891 C C . PRO B 1 153 ? -12.555 -36.5 -22.688 1 85.31 153 PRO B C 1
ATOM 6893 O O . PRO B 1 153 ? -11.516 -35.938 -22.344 1 85.31 153 PRO B O 1
ATOM 6896 N N . ASN B 1 154 ? -13.562 -35.875 -23.266 1 87.44 154 ASN B N 1
ATOM 6897 C CA . ASN B 1 154 ? -13.453 -34.438 -23.594 1 87.44 154 ASN B CA 1
ATOM 6898 C C . ASN B 1 154 ? -14.039 -33.562 -22.484 1 87.44 154 ASN B C 1
ATOM 6900 O O . ASN B 1 154 ? -14.281 -32.375 -22.703 1 87.44 154 ASN B O 1
ATOM 6904 N N . CYS B 1 155 ? -14.148 -34.156 -21.375 1 93.81 155 CYS B N 1
ATOM 6905 C CA . CYS B 1 155 ? -14.688 -33.406 -20.25 1 93.81 155 CYS B CA 1
ATOM 6906 C C . CYS B 1 155 ? -13.711 -32.344 -19.797 1 93.81 155 CYS B C 1
ATOM 6908 O O . CYS B 1 155 ? -12.508 -32.562 -19.688 1 93.81 155 CYS B O 1
ATOM 6910 N N . VAL B 1 156 ? -14.234 -31.078 -19.594 1 96.06 156 VAL B N 1
ATOM 6911 C CA . VAL B 1 156 ? -13.398 -29.969 -19.141 1 96.06 156 VAL B CA 1
ATOM 6912 C C . VAL B 1 156 ? -13.055 -30.156 -17.656 1 96.06 156 VAL B C 1
ATOM 6914 O O . VAL B 1 156 ? -13.93 -30.406 -16.844 1 96.06 156 VAL B O 1
ATOM 6917 N N . ARG B 1 157 ? -11.812 -30.156 -17.344 1 96.38 157 ARG B N 1
ATOM 6918 C CA . ARG B 1 157 ? -11.344 -30.281 -15.969 1 96.38 157 ARG B CA 1
ATOM 6919 C C . ARG B 1 157 ? -11.031 -28.906 -15.375 1 96.38 157 ARG B C 1
ATOM 6921 O O . ARG B 1 157 ? -10.219 -28.156 -15.914 1 96.38 157 ARG B O 1
ATOM 6928 N N . ILE B 1 158 ? -11.617 -28.609 -14.234 1 96.81 158 ILE B N 1
ATOM 6929 C CA . ILE B 1 158 ? -11.531 -27.281 -13.633 1 96.81 158 ILE B CA 1
ATOM 6930 C C . ILE B 1 158 ? -10.812 -27.359 -12.289 1 96.81 158 ILE B C 1
ATOM 6932 O O . ILE B 1 158 ? -11.117 -28.234 -11.469 1 96.81 158 ILE B O 1
ATOM 6936 N N . SER B 1 159 ? -9.828 -26.516 -12.125 1 96.5 159 SER B N 1
ATOM 6937 C CA . SER B 1 159 ? -9.234 -26.281 -10.812 1 96.5 159 SER B CA 1
ATOM 6938 C C . SER B 1 159 ? -9.711 -24.953 -10.227 1 96.5 159 SER B C 1
ATOM 6940 O O . SER B 1 159 ? -9.703 -23.938 -10.914 1 96.5 159 SER B O 1
ATOM 6942 N N . ILE B 1 160 ? -10.133 -24.953 -9.008 1 97.69 160 ILE B N 1
ATOM 6943 C CA . ILE B 1 160 ? -10.617 -23.75 -8.344 1 97.69 160 ILE B CA 1
ATOM 6944 C C . ILE B 1 160 ? -9.609 -23.297 -7.297 1 97.69 160 ILE B C 1
ATOM 6946 O O . ILE B 1 160 ? -8.977 -24.125 -6.637 1 97.69 160 ILE B O 1
ATOM 6950 N N . TYR B 1 161 ? -9.453 -22.047 -7.227 1 96.56 161 TYR B N 1
ATOM 6951 C CA . TYR B 1 161 ? -8.523 -21.422 -6.297 1 96.56 161 TYR B CA 1
ATOM 6952 C C . TYR B 1 161 ? -9.227 -20.406 -5.414 1 96.56 161 TYR B C 1
ATOM 6954 O O . TYR B 1 161 ? -10.172 -19.734 -5.852 1 96.56 161 TYR B O 1
ATOM 6962 N N . GLN B 1 162 ? -8.797 -20.344 -4.156 1 96.19 162 GLN B N 1
ATOM 6963 C CA . GLN B 1 162 ? -9.312 -19.328 -3.23 1 96.19 162 GLN B CA 1
ATOM 6964 C C . GLN B 1 162 ? -8.18 -18.656 -2.473 1 96.19 162 GLN B C 1
ATOM 6966 O O . GLN B 1 162 ? -7.223 -19.297 -2.053 1 96.19 162 GLN B O 1
ATOM 6971 N N . ASP B 1 163 ? -8.281 -17.328 -2.316 1 93.31 163 ASP B N 1
ATOM 6972 C CA . ASP B 1 163 ? -7.34 -16.547 -1.523 1 93.31 163 ASP B CA 1
ATOM 6973 C C . ASP B 1 163 ? -8.023 -15.312 -0.923 1 93.31 163 ASP B C 1
ATOM 6975 O O . ASP B 1 163 ? -9.008 -14.812 -1.473 1 93.31 163 ASP B O 1
ATOM 6979 N N . GLU B 1 164 ? -7.547 -15 0.207 1 93.19 164 GLU B N 1
ATOM 6980 C CA . GLU B 1 164 ? -8 -13.75 0.821 1 93.19 164 GLU B CA 1
ATOM 6981 C C . GLU B 1 164 ? -7.027 -12.609 0.543 1 93.19 164 GLU B C 1
ATOM 6983 O O . GLU B 1 164 ? -5.824 -12.75 0.774 1 93.19 164 GLU B O 1
ATOM 6988 N N . VAL B 1 165 ? -7.543 -11.516 0.05 1 92 165 VAL B N 1
ATOM 6989 C CA . VAL B 1 165 ? -6.684 -10.406 -0.366 1 92 165 VAL B CA 1
ATOM 6990 C C . VAL B 1 165 ? -7.113 -9.125 0.343 1 92 165 VAL B C 1
ATOM 6992 O O . VAL B 1 165 ? -8.289 -8.758 0.321 1 92 165 VAL B O 1
ATOM 6995 N N . GLU B 1 166 ? -6.18 -8.461 0.984 1 90.62 166 GLU B N 1
ATOM 6996 C CA . GLU B 1 166 ? -6.422 -7.137 1.539 1 90.62 166 GLU B CA 1
ATOM 6997 C C . GLU B 1 166 ? -6.254 -6.055 0.476 1 90.62 166 GLU B C 1
ATOM 6999 O O . GLU B 1 166 ? -5.148 -5.848 -0.036 1 90.62 166 GLU B O 1
ATOM 7004 N N . LEU B 1 167 ? -7.25 -5.348 0.14 1 87.25 167 LEU B N 1
ATOM 7005 C CA . LEU B 1 167 ? -7.223 -4.379 -0.953 1 87.25 167 LEU B CA 1
ATOM 7006 C C . LEU B 1 167 ? -6.707 -3.029 -0.47 1 87.25 167 LEU B C 1
ATOM 7008 O O . LEU B 1 167 ? -6.148 -2.258 -1.253 1 87.25 167 LEU B O 1
ATOM 7012 N N . GLY B 1 168 ? -6.902 -2.656 0.727 1 77.88 168 GLY B N 1
ATOM 7013 C CA . GLY B 1 168 ? -6.375 -1.417 1.278 1 77.88 168 GLY B CA 1
ATOM 7014 C C . GLY B 1 168 ? -5.066 -1.604 2.021 1 77.88 168 GLY B C 1
ATOM 7015 O O . GLY B 1 168 ? -4.418 -2.645 1.894 1 77.88 168 GLY B O 1
ATOM 7016 N N . ASN B 1 169 ? -4.578 -0.539 2.67 1 75.44 169 ASN B N 1
ATOM 7017 C CA . ASN B 1 169 ? -3.381 -0.6 3.502 1 75.44 169 ASN B CA 1
ATOM 7018 C C . ASN B 1 169 ? -3.598 -1.478 4.734 1 75.44 169 ASN B C 1
ATOM 7020 O O . ASN B 1 169 ? -4.457 -1.184 5.566 1 75.44 169 ASN B O 1
ATOM 7024 N N . ALA B 1 170 ? -2.83 -2.449 4.762 1 75 170 ALA B N 1
ATOM 7025 C CA . ALA B 1 170 ? -2.994 -3.445 5.816 1 75 170 ALA B CA 1
ATOM 7026 C C . ALA B 1 170 ? -2.691 -2.85 7.188 1 75 170 ALA B C 1
ATOM 7028 O O . ALA B 1 170 ? -3.059 -3.422 8.219 1 75 170 ALA B O 1
ATOM 7029 N N . LEU B 1 171 ? -2.074 -1.714 7.207 1 72.69 171 LEU B N 1
ATOM 7030 C CA . LEU B 1 171 ? -1.7 -1.087 8.469 1 72.69 171 LEU B CA 1
ATOM 7031 C C . LEU B 1 171 ? -2.684 0.019 8.844 1 72.69 171 LEU B C 1
ATOM 7033 O O . LEU B 1 171 ? -2.578 0.615 9.914 1 72.69 171 LEU B O 1
ATOM 7037 N N . SER B 1 172 ? -3.65 0.209 8.031 1 76.81 172 SER B N 1
ATOM 7038 C CA . SER B 1 172 ? -4.578 1.315 8.242 1 76.81 172 SER B CA 1
ATOM 7039 C C . SER B 1 172 ? -5.633 0.959 9.281 1 76.81 172 SER B C 1
ATOM 7041 O O . SER B 1 172 ? -5.777 -0.208 9.656 1 76.81 172 SER B O 1
ATOM 7043 N N . SER B 1 173 ? -6.332 1.969 9.805 1 80.19 173 SER B N 1
ATOM 7044 C CA . SER B 1 173 ? -7.422 1.796 10.766 1 80.19 173 SER B CA 1
ATOM 7045 C C . SER B 1 173 ? -8.562 0.986 10.156 1 80.19 173 SER B C 1
ATOM 7047 O O . SER B 1 173 ? -9.406 0.458 10.883 1 80.19 173 SER B O 1
ATOM 7049 N N . ARG B 1 174 ? -8.602 0.859 8.859 1 79 174 ARG B N 1
ATOM 7050 C CA . ARG B 1 174 ? -9.68 0.155 8.164 1 79 174 ARG B CA 1
ATOM 7051 C C . ARG B 1 174 ? -9.219 -1.223 7.699 1 79 174 ARG B C 1
ATOM 7053 O O . ARG B 1 174 ? -9.844 -1.833 6.832 1 79 174 ARG B O 1
ATOM 7060 N N . ALA B 1 175 ? -8.102 -1.613 8.234 1 80.62 175 ALA B N 1
ATOM 7061 C CA . ALA B 1 175 ? -7.59 -2.938 7.887 1 80.62 175 ALA B CA 1
ATOM 7062 C C . ALA B 1 175 ? -8.617 -4.02 8.195 1 80.62 175 ALA B C 1
ATOM 7064 O O . ALA B 1 175 ? -9.266 -3.986 9.242 1 80.62 175 ALA B O 1
ATOM 7065 N N . GLY B 1 176 ? -8.805 -4.977 7.242 1 80.81 176 GLY B N 1
ATOM 7066 C CA . GLY B 1 176 ? -9.703 -6.098 7.445 1 80.81 176 GLY B CA 1
ATOM 7067 C C . GLY B 1 176 ? -11.109 -5.84 6.926 1 80.81 176 GLY B C 1
ATOM 7068 O O . GLY B 1 176 ? -11.852 -6.777 6.625 1 80.81 176 GLY B O 1
ATOM 7069 N N . ILE B 1 177 ? -11.398 -4.523 6.773 1 80.94 177 ILE B N 1
ATOM 7070 C CA . ILE B 1 177 ? -12.758 -4.176 6.367 1 80.94 177 ILE B CA 1
ATOM 7071 C C . ILE B 1 177 ? -12.953 -4.508 4.891 1 80.94 177 ILE B C 1
ATOM 7073 O O . ILE B 1 177 ? -14 -5.031 4.5 1 80.94 177 ILE B O 1
ATOM 7077 N N . ASN B 1 178 ? -12 -4.176 4.152 1 85.06 178 ASN B N 1
ATOM 7078 C CA . ASN B 1 178 ? -12.102 -4.391 2.713 1 85.06 178 ASN B CA 1
ATOM 7079 C C . ASN B 1 178 ? -11.297 -5.602 2.266 1 85.06 178 ASN B C 1
ATOM 7081 O O . ASN B 1 178 ? -10.852 -5.672 1.117 1 85.06 178 ASN B O 1
ATOM 7085 N N . LYS B 1 179 ? -11.117 -6.504 3.197 1 92 179 LYS B N 1
ATOM 7086 C CA . LYS B 1 179 ? -10.508 -7.777 2.826 1 92 179 LYS B CA 1
ATOM 7087 C C . LYS B 1 179 ? -11.5 -8.656 2.066 1 92 179 LYS B C 1
ATOM 7089 O O . LYS B 1 179 ? -12.648 -8.82 2.484 1 92 179 LYS B O 1
ATOM 7094 N N . VAL B 1 180 ? -11.031 -9.219 0.931 1 94.62 180 VAL B N 1
ATOM 7095 C CA . VAL B 1 180 ? -11.953 -9.914 0.037 1 94.62 180 VAL B CA 1
ATOM 7096 C C . VAL B 1 180 ? -11.477 -11.352 -0.182 1 94.62 180 VAL B C 1
ATOM 7098 O O . VAL B 1 180 ? -10.289 -11.586 -0.405 1 94.62 180 VAL B O 1
ATOM 7101 N N . SER B 1 181 ? -12.352 -12.266 -0.001 1 95.56 181 SER B N 1
ATOM 7102 C CA . SER B 1 181 ? -12.141 -13.648 -0.433 1 95.56 181 SER B CA 1
ATOM 7103 C C . SER B 1 181 ? -12.391 -13.797 -1.93 1 95.56 181 SER B C 1
ATOM 7105 O O . SER B 1 181 ? -13.516 -13.617 -2.4 1 95.56 181 SER B O 1
ATOM 7107 N N . ASN B 1 182 ? -11.367 -14.133 -2.607 1 95.81 182 ASN B N 1
ATOM 7108 C CA . ASN B 1 182 ? -11.414 -14.242 -4.062 1 95.81 182 ASN B CA 1
ATOM 7109 C C . ASN B 1 182 ? -11.359 -15.695 -4.52 1 95.81 182 ASN B C 1
ATOM 7111 O O . ASN B 1 182 ? -10.531 -16.469 -4.047 1 95.81 182 ASN B O 1
ATOM 7115 N N . PHE B 1 183 ? -12.289 -16.047 -5.406 1 97.5 183 PHE B N 1
ATOM 7116 C CA . PHE B 1 183 ? -12.289 -17.344 -6.066 1 97.5 183 PHE B CA 1
ATOM 7117 C C . PHE B 1 183 ? -11.992 -17.188 -7.555 1 97.5 183 PHE B C 1
ATOM 7119 O O . PHE B 1 183 ? -12.5 -16.266 -8.203 1 97.5 183 PHE B O 1
ATOM 7126 N N . SER B 1 184 ? -11.18 -18 -8.047 1 97.5 184 SER B N 1
ATOM 7127 C CA . SER B 1 184 ? -10.859 -18.062 -9.469 1 97.5 184 SER B CA 1
ATOM 7128 C C . SER B 1 184 ? -10.711 -19.5 -9.938 1 97.5 184 SER B C 1
ATOM 7130 O O . SER B 1 184 ? -10.664 -20.422 -9.117 1 97.5 184 SER B O 1
ATOM 7132 N N . PHE B 1 185 ? -10.75 -19.703 -11.273 1 97.44 185 PHE B N 1
ATOM 7133 C CA . PHE B 1 185 ? -10.57 -21.078 -11.758 1 97.44 185 PHE B CA 1
ATOM 7134 C C . PHE B 1 185 ? -9.688 -21.094 -13 1 97.44 185 PHE B C 1
ATOM 7136 O O . PHE B 1 185 ? -9.438 -20.047 -13.609 1 97.44 185 PHE B O 1
ATOM 7143 N N . LYS B 1 186 ? -9.172 -22.266 -13.242 1 96.25 186 LYS B N 1
ATOM 7144 C CA . LYS B 1 186 ? -8.367 -22.562 -14.43 1 96.25 186 LYS B CA 1
ATOM 7145 C C . LYS B 1 186 ? -8.859 -23.812 -15.133 1 96.25 186 LYS B C 1
ATOM 7147 O O . LYS B 1 186 ? -9.484 -24.672 -14.508 1 96.25 186 LYS B O 1
ATOM 7152 N N . ILE B 1 187 ? -8.57 -23.859 -16.406 1 96.06 187 ILE B N 1
ATOM 7153 C CA . ILE B 1 187 ? -8.883 -25.031 -17.203 1 96.06 187 ILE B CA 1
ATOM 7154 C C . ILE B 1 187 ? -7.617 -25.875 -17.391 1 96.06 187 ILE B C 1
ATOM 7156 O O . ILE B 1 187 ? -6.621 -25.391 -17.938 1 96.06 187 ILE B O 1
ATOM 7160 N N . GLN B 1 188 ? -7.664 -27.125 -17.047 1 93.75 188 GLN B N 1
ATOM 7161 C CA . GLN B 1 188 ? -6.48 -27.984 -17.031 1 93.75 188 GLN B CA 1
ATOM 7162 C C . GLN B 1 188 ? -6.223 -28.609 -18.391 1 93.75 188 GLN B C 1
ATOM 7164 O O . GLN B 1 188 ? -5.121 -29.094 -18.672 1 93.75 188 GLN B O 1
ATOM 7169 N N . ASN B 1 189 ? -7.199 -28.594 -19.266 1 92.56 189 ASN B N 1
ATOM 7170 C CA . ASN B 1 189 ? -7.145 -29.312 -20.531 1 92.56 189 ASN B CA 1
ATOM 7171 C C . ASN B 1 189 ? -6.133 -28.672 -21.484 1 92.56 189 ASN B C 1
ATOM 7173 O O . ASN B 1 189 ? -5.711 -29.312 -22.469 1 92.56 189 ASN B O 1
ATOM 7177 N N . PHE B 1 190 ? -5.742 -27.516 -21.203 1 90.31 190 PHE B N 1
ATOM 7178 C CA . PHE B 1 190 ? -4.852 -26.812 -22.125 1 90.31 190 PHE B CA 1
ATOM 7179 C C . PHE B 1 190 ? -3.396 -27 -21.719 1 90.31 190 PHE B C 1
ATOM 7181 O O . PHE B 1 190 ? -3.102 -27.266 -20.547 1 90.31 190 PHE B O 1
ATOM 7188 N N . PRO B 1 191 ? -2.484 -26.844 -22.656 1 86.12 191 PRO B N 1
ATOM 7189 C CA . PRO B 1 191 ? -1.063 -27.031 -22.359 1 86.12 191 PRO B CA 1
ATOM 7190 C C . PRO B 1 191 ? -0.558 -26.078 -21.281 1 86.12 191 PRO B C 1
ATOM 7192 O O . PRO B 1 191 ? -0.983 -24.922 -21.219 1 86.12 191 PRO B O 1
ATOM 7195 N N . ASP B 1 192 ? 0.419 -26.562 -20.594 1 83.5 192 ASP B N 1
ATOM 7196 C CA . ASP B 1 192 ? 0.963 -25.828 -19.453 1 83.5 192 ASP B CA 1
ATOM 7197 C C . ASP B 1 192 ? 1.618 -24.516 -19.906 1 83.5 192 ASP B C 1
ATOM 7199 O O . ASP B 1 192 ? 1.579 -23.516 -19.188 1 83.5 192 ASP B O 1
ATOM 7203 N N . LYS B 1 193 ? 2.227 -24.594 -21.078 1 83.38 193 LYS B N 1
ATOM 7204 C CA . LYS B 1 193 ? 2.93 -23.406 -21.578 1 83.38 193 LYS B CA 1
ATOM 7205 C C . LYS B 1 193 ? 1.974 -22.234 -21.75 1 83.38 193 LYS B C 1
ATOM 7207 O O . LYS B 1 193 ? 2.383 -21.078 -21.641 1 83.38 193 LYS B O 1
ATOM 7212 N N . TRP B 1 194 ? 0.681 -22.578 -21.984 1 87.56 194 TRP B N 1
ATOM 7213 C CA . TRP B 1 194 ? -0.312 -21.516 -22.156 1 87.56 194 TRP B CA 1
ATOM 7214 C C . TRP B 1 194 ? -1.014 -21.203 -20.828 1 87.56 194 TRP B C 1
ATOM 7216 O O . TRP B 1 194 ? -1.392 -20.062 -20.578 1 87.56 194 TRP B O 1
ATOM 7226 N N . ASN B 1 195 ? -1.041 -22.141 -19.953 1 88.06 195 ASN B N 1
ATOM 7227 C CA . ASN B 1 195 ? -1.787 -22.047 -18.703 1 88.06 195 ASN B CA 1
ATOM 7228 C C . ASN B 1 195 ? -0.958 -21.375 -17.609 1 88.06 195 ASN B C 1
ATOM 7230 O O . ASN B 1 195 ? -1.444 -21.172 -16.5 1 88.06 195 ASN B O 1
ATOM 7234 N N . SER B 1 196 ? 0.181 -20.922 -17.922 1 85.38 196 SER B N 1
ATOM 7235 C CA . SER B 1 196 ? 1.042 -20.297 -16.922 1 85.38 196 SER B CA 1
ATOM 7236 C C . SER B 1 196 ? 0.871 -18.781 -16.922 1 85.38 196 SER B C 1
ATOM 7238 O O . SER B 1 196 ? 1.442 -18.094 -16.062 1 85.38 196 SER B O 1
ATOM 7240 N N . SER B 1 197 ? -0.019 -18.281 -17.672 1 87.12 197 SER B N 1
ATOM 7241 C CA . SER B 1 197 ? -0.277 -16.844 -17.766 1 87.12 197 SER B CA 1
ATOM 7242 C C . SER B 1 197 ? -1.4 -16.422 -16.828 1 87.12 197 SER B C 1
ATOM 7244 O O . SER B 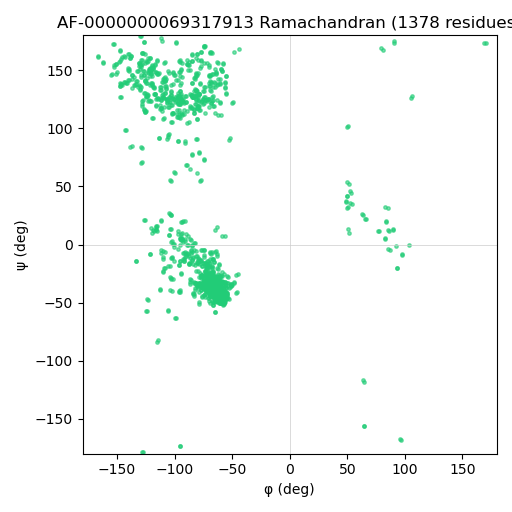1 197 ? -2.309 -17.219 -16.547 1 87.12 197 SER B O 1
ATOM 7246 N N . THR B 1 198 ? -1.315 -15.219 -16.391 1 90.12 198 THR B N 1
ATOM 7247 C CA . THR B 1 198 ? -2.385 -14.68 -15.555 1 90.12 198 THR B CA 1
ATOM 7248 C C . THR B 1 198 ? -3.672 -14.523 -16.359 1 90.12 198 THR B C 1
ATOM 7250 O O . THR B 1 198 ? -4.762 -14.445 -15.789 1 90.12 198 THR B O 1
ATOM 7253 N N . ARG B 1 199 ? -3.605 -14.633 -17.734 1 90.06 199 ARG B N 1
ATOM 7254 C CA . ARG B 1 199 ? -4.75 -14.461 -18.625 1 90.06 199 ARG B CA 1
ATOM 7255 C C . ARG B 1 199 ? -5.637 -15.703 -18.625 1 90.06 199 ARG B C 1
ATOM 7257 O O . ARG B 1 199 ? -6.773 -15.656 -19.094 1 90.06 199 ARG B O 1
ATOM 7264 N N . THR B 1 200 ? -5.027 -16.719 -18.078 1 94.62 200 THR B N 1
ATOM 7265 C CA . THR B 1 200 ? -5.77 -17.969 -18.125 1 94.62 200 THR B CA 1
ATOM 7266 C C . THR B 1 200 ? -6.348 -18.297 -16.75 1 94.62 200 THR B C 1
ATOM 7268 O O . THR B 1 200 ? -6.738 -19.438 -16.484 1 94.62 200 THR B O 1
ATOM 7271 N N . VAL B 1 201 ? -6.258 -17.406 -15.828 1 96.19 201 VAL B N 1
ATOM 7272 C CA . VAL B 1 201 ? -6.938 -17.484 -14.539 1 96.19 201 VAL B CA 1
ATOM 7273 C C . VAL B 1 201 ? -8.234 -16.688 -14.578 1 96.19 201 VAL B C 1
ATOM 7275 O O . VAL B 1 201 ? -8.203 -15.461 -14.742 1 96.19 201 VAL B O 1
ATOM 7278 N N . PHE B 1 202 ? -9.32 -17.297 -14.445 1 97.56 202 PHE B N 1
ATOM 7279 C CA . PHE B 1 202 ? -10.617 -16.656 -14.648 1 97.56 202 PHE B CA 1
ATOM 7280 C C . PHE B 1 202 ? -11.297 -16.391 -13.312 1 97.56 202 PHE B C 1
ATOM 7282 O O . PHE B 1 202 ? -11.461 -17.281 -12.492 1 97.56 202 PHE B O 1
ATOM 7289 N N . PRO B 1 203 ? -11.695 -15.156 -13.094 1 97.19 203 PRO B N 1
ATOM 7290 C CA . PRO B 1 203 ? -12.367 -14.812 -11.836 1 97.19 203 PRO B CA 1
ATOM 7291 C C . PRO B 1 203 ? -13.734 -15.469 -11.703 1 97.19 203 PRO B C 1
ATOM 7293 O O . PRO B 1 203 ? -14.453 -15.617 -12.695 1 97.19 203 PRO B O 1
ATOM 7296 N N . LEU B 1 204 ? -14.133 -15.82 -10.484 1 97.81 204 LEU B N 1
ATOM 7297 C CA . LEU B 1 204 ? -15.391 -16.516 -10.234 1 97.81 204 LEU B CA 1
ATOM 7298 C C . LEU B 1 204 ? -16.25 -15.742 -9.242 1 97.81 204 LEU B C 1
ATOM 7300 O O . LEU B 1 204 ? -17.422 -15.484 -9.5 1 97.81 204 LEU B O 1
ATOM 7304 N N . LEU B 1 205 ? -15.648 -15.531 -8.102 1 97.88 205 LEU B N 1
ATOM 7305 C CA . LEU B 1 205 ? -16.453 -15.031 -6.996 1 97.88 205 LEU B CA 1
ATOM 7306 C C . LEU B 1 205 ? -15.648 -14.094 -6.109 1 97.88 205 LEU B C 1
ATOM 7308 O O . LEU B 1 205 ? -14.484 -14.367 -5.812 1 97.88 205 LEU B O 1
ATOM 7312 N N . TYR B 1 206 ? -16.297 -12.961 -5.703 1 96.94 206 TYR B N 1
ATOM 7313 C CA . TYR B 1 206 ? -15.742 -12.016 -4.746 1 96.94 206 TYR B CA 1
ATOM 7314 C C . TYR B 1 206 ? -16.688 -11.805 -3.57 1 96.94 206 TYR B C 1
ATOM 7316 O O . TYR B 1 206 ? -17.875 -11.531 -3.76 1 96.94 206 TYR B O 1
ATOM 7324 N N . CYS B 1 207 ? -16.156 -11.969 -2.359 1 97.06 207 CYS B N 1
ATOM 7325 C CA . CYS B 1 207 ? -16.922 -11.734 -1.137 1 97.06 207 CYS B CA 1
ATOM 7326 C C . CYS B 1 207 ? -16.016 -11.211 -0.025 1 97.06 207 CYS B C 1
ATOM 7328 O O . CYS B 1 207 ? -14.891 -11.672 0.132 1 97.06 207 CYS B O 1
ATOM 7330 N N . THR B 1 208 ? -16.516 -10.18 0.69 1 94.25 208 THR B N 1
ATOM 7331 C CA . THR B 1 208 ? -15.695 -9.688 1.794 1 94.25 208 THR B CA 1
ATOM 7332 C C . THR B 1 208 ? -15.531 -10.758 2.867 1 94.25 208 THR B C 1
ATOM 7334 O O . THR B 1 208 ? -16.453 -11.555 3.107 1 94.25 208 THR B O 1
ATOM 7337 N N . THR B 1 209 ? -14.414 -10.766 3.506 1 93.12 209 THR B N 1
ATOM 7338 C CA . THR B 1 209 ? -14.141 -11.758 4.543 1 93.12 209 THR B CA 1
ATOM 7339 C C . THR B 1 209 ? -15.141 -11.633 5.691 1 93.12 209 THR B C 1
ATOM 7341 O O . THR B 1 209 ? -15.508 -12.625 6.309 1 93.12 209 THR B O 1
ATOM 7344 N N . ILE B 1 210 ? -15.562 -10.43 5.984 1 89 210 ILE B N 1
ATOM 7345 C CA . ILE B 1 210 ? -16.531 -10.18 7.039 1 89 210 ILE B CA 1
ATOM 7346 C C . ILE B 1 210 ? -17.859 -10.867 6.691 1 89 210 ILE B C 1
ATOM 7348 O O . ILE B 1 210 ? -18.484 -11.484 7.551 1 89 210 ILE B O 1
ATOM 7352 N N . ASP B 1 211 ? -18.25 -10.789 5.484 1 92.56 211 ASP B N 1
ATOM 7353 C CA . ASP B 1 211 ? -19.484 -11.414 5.039 1 92.56 211 ASP B CA 1
ATOM 7354 C C . ASP B 1 211 ? -19.375 -12.93 5.027 1 92.56 211 ASP B C 1
ATOM 7356 O O . ASP B 1 211 ? -20.344 -13.641 5.281 1 92.56 211 ASP B O 1
ATOM 7360 N N . VAL B 1 212 ? -18.203 -13.422 4.75 1 93.88 212 VAL B N 1
ATOM 7361 C CA . VAL B 1 212 ? -17.984 -14.867 4.777 1 93.88 212 VAL B CA 1
ATOM 7362 C C . VAL B 1 212 ? -18.188 -15.391 6.195 1 93.88 212 VAL B C 1
ATOM 7364 O O . VAL B 1 212 ? -18.844 -16.422 6.391 1 93.88 212 VAL B O 1
ATOM 7367 N N . LYS B 1 213 ? -17.641 -14.695 7.098 1 88.25 213 LYS B N 1
ATOM 7368 C CA . LYS B 1 213 ? -17.75 -15.117 8.492 1 88.25 213 LYS B CA 1
ATOM 7369 C C . LYS B 1 213 ? -19.203 -15.047 8.969 1 88.25 213 LYS B C 1
ATOM 7371 O O . LYS B 1 213 ? -19.656 -15.906 9.727 1 88.25 213 LYS B O 1
ATOM 7376 N N . LYS B 1 214 ? -19.938 -14.102 8.516 1 89.12 214 LYS B N 1
ATOM 7377 C CA . LYS B 1 214 ? -21.312 -13.867 8.945 1 89.12 214 LYS B CA 1
ATOM 7378 C C . LYS B 1 214 ? -22.266 -14.867 8.297 1 89.12 214 LYS B C 1
ATOM 7380 O O . LYS B 1 214 ? -23.203 -15.336 8.938 1 89.12 214 LYS B O 1
ATOM 7385 N N . ASN B 1 215 ? -22 -15.156 7.02 1 92 215 ASN B N 1
ATOM 7386 C CA . ASN B 1 215 ? -23 -15.898 6.258 1 92 215 ASN B CA 1
ATOM 7387 C C . ASN B 1 215 ? -22.547 -17.328 5.977 1 92 215 ASN B C 1
ATOM 7389 O O . ASN B 1 215 ? -23.359 -18.188 5.672 1 92 215 ASN B O 1
ATOM 7393 N N . GLY B 1 216 ? -21.266 -17.609 6.051 1 91.62 216 GLY B N 1
ATOM 7394 C CA . GLY B 1 216 ? -20.75 -18.938 5.754 1 91.62 216 GLY B CA 1
ATOM 7395 C C . GLY B 1 216 ? -20.594 -19.203 4.27 1 91.62 216 GLY B C 1
ATOM 7396 O O . GLY B 1 216 ? -21.219 -18.516 3.447 1 91.62 216 GLY B O 1
ATOM 7397 N N . TYR B 1 217 ? -19.906 -20.266 3.895 1 93.06 217 TYR B N 1
ATOM 7398 C CA . TYR B 1 217 ? -19.641 -20.594 2.5 1 93.06 217 TYR B CA 1
ATOM 7399 C C . TYR B 1 217 ? -20.844 -21.266 1.854 1 93.06 217 TYR B C 1
ATOM 7401 O O . TYR B 1 217 ? -20.984 -21.281 0.628 1 93.06 217 TYR B O 1
ATOM 7409 N N . GLY B 1 218 ? -21.688 -21.859 2.652 1 92.19 218 GLY B N 1
ATOM 7410 C CA . GLY B 1 218 ? -22.875 -22.484 2.104 1 92.19 218 GLY B CA 1
ATOM 7411 C C . GLY B 1 218 ? -23.719 -21.547 1.263 1 92.19 218 GLY B C 1
ATOM 7412 O O . GLY B 1 218 ? -24.094 -21.891 0.137 1 92.19 218 GLY B O 1
ATOM 7413 N N . ARG B 1 219 ? -23.938 -20.375 1.764 1 92.5 219 ARG B N 1
ATOM 7414 C CA . ARG B 1 219 ? -24.766 -19.391 1.072 1 92.5 219 ARG B CA 1
ATOM 7415 C C . ARG B 1 219 ? -23.969 -18.688 -0.029 1 92.5 219 ARG B C 1
ATOM 7417 O O . ARG B 1 219 ? -24.5 -18.453 -1.118 1 92.5 219 ARG B O 1
ATOM 7424 N N . ILE B 1 220 ? -22.812 -18.484 0.191 1 95.81 220 ILE B N 1
ATOM 7425 C CA . ILE B 1 220 ? -21.969 -17.688 -0.702 1 95.81 220 ILE B CA 1
ATOM 7426 C C . ILE B 1 220 ? -21.656 -18.484 -1.964 1 95.81 220 ILE B C 1
ATOM 7428 O O . ILE B 1 220 ? -21.641 -17.922 -3.066 1 95.81 220 ILE B O 1
ATOM 7432 N N . LEU B 1 221 ? -21.438 -19.812 -1.837 1 97.31 221 LEU B N 1
ATOM 7433 C CA . LEU B 1 221 ? -20.984 -20.641 -2.951 1 97.31 221 LEU B CA 1
ATOM 7434 C C . LEU B 1 221 ? -22.172 -21.281 -3.666 1 97.31 221 LEU B C 1
ATOM 7436 O O . LEU B 1 221 ? -22 -22.031 -4.633 1 97.31 221 LEU B O 1
ATOM 7440 N N . LYS B 1 222 ? -23.359 -20.969 -3.307 1 96.88 222 LYS B N 1
ATOM 7441 C CA . LYS B 1 222 ? -24.547 -21.625 -3.844 1 96.88 222 LYS B CA 1
ATOM 7442 C C . LYS B 1 222 ? -24.625 -21.453 -5.359 1 96.88 222 LYS B C 1
ATOM 7444 O O . LYS B 1 222 ? -24.844 -22.438 -6.078 1 96.88 222 LYS B O 1
ATOM 7449 N N . PRO B 1 223 ? -24.406 -20.219 -5.836 1 97.25 223 PRO B N 1
ATOM 7450 C CA . PRO B 1 223 ? -24.484 -20.078 -7.293 1 97.25 223 PRO B CA 1
ATOM 7451 C C . PRO B 1 223 ? -23.406 -20.891 -8.008 1 97.25 223 PRO B C 1
ATOM 7453 O O . PRO B 1 223 ? -23.656 -21.469 -9.07 1 97.25 223 PRO B O 1
ATOM 7456 N N . LEU B 1 224 ? -22.25 -20.984 -7.5 1 98.06 224 LEU B N 1
ATOM 7457 C CA . LEU B 1 224 ? -21.156 -21.75 -8.102 1 98.06 224 LEU B CA 1
ATOM 7458 C C . LEU B 1 224 ? -21.469 -23.234 -8.102 1 98.06 224 LEU B C 1
ATOM 7460 O O . LEU B 1 224 ? -21.281 -23.906 -9.117 1 98.06 224 LEU B O 1
ATOM 7464 N N . ILE B 1 225 ? -21.969 -23.734 -6.977 1 98.19 225 ILE B N 1
ATOM 7465 C CA . ILE B 1 225 ? -22.297 -25.141 -6.84 1 98.19 225 ILE B CA 1
ATOM 7466 C C . ILE B 1 225 ? -23.406 -25.516 -7.82 1 98.19 225 ILE B C 1
ATOM 7468 O O . ILE B 1 225 ? -23.359 -26.578 -8.445 1 98.19 225 ILE B O 1
ATOM 7472 N N . THR B 1 226 ? -24.359 -24.641 -7.938 1 98.06 226 THR B N 1
ATOM 7473 C CA . THR B 1 226 ? -25.453 -24.859 -8.875 1 98.06 226 THR B CA 1
ATOM 7474 C C . THR B 1 226 ? -24.922 -24.969 -10.305 1 98.06 226 THR B C 1
ATOM 7476 O O . THR B 1 226 ? -25.312 -25.875 -11.047 1 98.06 226 THR B O 1
ATOM 7479 N N . ASP B 1 227 ? -24.062 -24.094 -10.664 1 98.25 227 ASP B N 1
ATOM 7480 C CA . ASP B 1 227 ? -23.484 -24.094 -12 1 98.25 227 ASP B CA 1
ATOM 7481 C C . ASP B 1 227 ? -22.625 -25.344 -12.227 1 98.25 227 ASP B C 1
ATOM 7483 O O . ASP B 1 227 ? -22.656 -25.938 -13.305 1 98.25 227 ASP B O 1
ATOM 7487 N N . LEU B 1 228 ? -21.844 -25.734 -11.234 1 98.44 228 LEU B N 1
ATOM 7488 C CA . LEU B 1 228 ? -20.984 -26.906 -11.352 1 98.44 228 LEU B CA 1
ATOM 7489 C C . LEU B 1 228 ? -21.797 -28.172 -11.539 1 98.44 228 LEU B C 1
ATOM 7491 O O . LEU B 1 228 ? -21.422 -29.047 -12.328 1 98.44 228 LEU B O 1
ATOM 7495 N N . LYS B 1 229 ? -22.922 -28.281 -10.836 1 98.25 229 LYS B N 1
ATOM 7496 C CA . LYS B 1 229 ? -23.812 -29.438 -10.992 1 98.25 229 LYS B CA 1
ATOM 7497 C C . LYS B 1 229 ? -24.375 -29.5 -12.406 1 98.25 229 LYS B C 1
ATOM 7499 O O . LYS B 1 229 ? -24.438 -30.578 -13.008 1 98.25 229 LYS B O 1
ATOM 7504 N N . ALA B 1 230 ? -24.734 -28.359 -12.898 1 98.06 230 ALA B N 1
ATOM 7505 C CA . ALA B 1 230 ? -25.25 -28.297 -14.266 1 98.06 230 ALA B CA 1
ATOM 7506 C C . ALA B 1 230 ? -24.203 -28.734 -15.266 1 98.06 230 ALA B C 1
ATOM 7508 O O . ALA B 1 230 ? -24.5 -29.438 -16.234 1 98.06 230 ALA B O 1
ATOM 7509 N N . LEU B 1 231 ? -23.062 -28.344 -15.07 1 97.94 231 LEU B N 1
ATOM 7510 C CA . LEU B 1 231 ? -21.969 -28.672 -15.969 1 97.94 231 LEU B CA 1
ATOM 7511 C C . LEU B 1 231 ? -21.656 -30.172 -15.922 1 97.94 231 LEU B C 1
ATOM 7513 O O . LEU B 1 231 ? -21.297 -30.766 -16.938 1 97.94 231 LEU B O 1
ATOM 7517 N N . GLU B 1 232 ? -21.688 -30.781 -14.688 1 97 232 GLU B N 1
ATOM 7518 C CA . GLU B 1 232 ? -21.484 -32.219 -14.57 1 97 232 GLU B CA 1
ATOM 7519 C C . GLU B 1 232 ? -22.469 -33 -15.445 1 97 232 GLU B C 1
ATOM 7521 O O . GLU B 1 232 ? -22.125 -34.031 -16.016 1 97 232 GLU B O 1
ATOM 7526 N N . ASP B 1 233 ? -23.656 -32.531 -15.523 1 95.19 233 ASP B N 1
ATOM 7527 C CA . ASP B 1 233 ? -24.703 -33.156 -16.328 1 95.19 233 ASP B CA 1
ATOM 7528 C C . ASP B 1 233 ? -24.531 -32.844 -17.812 1 95.19 233 ASP B C 1
ATOM 7530 O O . ASP B 1 233 ? -24.938 -33.625 -18.672 1 95.19 233 ASP B O 1
ATOM 7534 N N . GLY B 1 234 ? -23.984 -31.766 -18.109 1 95.88 234 GLY B N 1
ATOM 7535 C CA . GLY B 1 234 ? -23.797 -31.312 -19.484 1 95.88 234 GLY B CA 1
ATOM 7536 C C . GLY B 1 234 ? -24.734 -30.188 -19.859 1 95.88 234 GLY B C 1
ATOM 7537 O O . GLY B 1 234 ? -25.953 -30.281 -19.672 1 95.88 234 GLY B O 1
ATOM 7538 N N . VAL B 1 235 ? -24.172 -29.141 -20.359 1 96.31 235 VAL B N 1
ATOM 7539 C CA . VAL B 1 235 ? -24.938 -27.984 -20.797 1 96.31 235 VAL B CA 1
ATOM 7540 C C . VAL B 1 235 ? -24.891 -27.891 -22.328 1 96.31 235 VAL B C 1
ATOM 7542 O O . VAL B 1 235 ? -23.812 -27.859 -22.922 1 96.31 235 VAL B O 1
ATOM 7545 N N . GLU B 1 236 ? -26.016 -27.812 -22.922 1 94.75 236 GLU B N 1
ATOM 7546 C CA . GLU B 1 236 ? -26.078 -27.688 -24.375 1 94.75 236 GLU B CA 1
ATOM 7547 C C . GLU B 1 236 ? -25.859 -26.234 -24.812 1 94.75 236 GLU B C 1
ATOM 7549 O O . GLU B 1 236 ? -26.516 -25.328 -24.297 1 94.75 236 GLU B O 1
ATOM 7554 N N . VAL B 1 237 ? -24.875 -26.156 -25.672 1 91.69 237 VAL B N 1
ATOM 7555 C CA . VAL B 1 237 ? -24.562 -24.828 -26.188 1 91.69 237 VAL B CA 1
ATOM 7556 C C . VAL B 1 237 ? -24.578 -24.844 -27.719 1 91.69 237 VAL B C 1
ATOM 7558 O O . VAL B 1 237 ? -24.156 -25.828 -28.328 1 91.69 237 VAL B O 1
ATOM 7561 N N . TYR B 1 238 ? -25.109 -23.781 -28.281 1 89 238 TYR B N 1
ATOM 7562 C CA . TYR B 1 238 ? -25.141 -23.672 -29.734 1 89 238 TYR B CA 1
ATOM 7563 C C . TYR B 1 238 ? -24.203 -22.562 -30.219 1 89 238 TYR B C 1
ATOM 7565 O O . TYR B 1 238 ? -24.312 -21.406 -29.797 1 89 238 TYR B O 1
ATOM 7573 N N . TYR B 1 239 ? -23.266 -22.953 -30.953 1 87 239 TYR B N 1
ATOM 7574 C CA . TYR B 1 239 ? -22.391 -22.016 -31.641 1 87 239 TYR B CA 1
ATOM 7575 C C . TYR B 1 239 ? -22.734 -21.953 -33.125 1 87 239 TYR B C 1
ATOM 7577 O O . TYR B 1 239 ? -22.234 -22.734 -33.938 1 87 239 TYR B O 1
ATOM 7585 N N . GLY B 1 240 ? -23.516 -21.031 -33.5 1 80.12 240 GLY B N 1
ATOM 7586 C CA . GLY B 1 240 ? -24.094 -21.078 -34.812 1 80.12 240 GLY B CA 1
ATOM 7587 C C . GLY B 1 240 ? -25.016 -22.266 -35.031 1 80.12 240 GLY B C 1
ATOM 7588 O O . GLY B 1 240 ? -26.031 -22.406 -34.344 1 80.12 240 GLY B O 1
ATOM 7589 N N . SER B 1 241 ? -24.656 -23.141 -35.938 1 82.06 241 SER B N 1
ATOM 7590 C CA . SER B 1 241 ? -25.453 -24.328 -36.25 1 82.06 241 SER B CA 1
ATOM 7591 C C . SER B 1 241 ? -24.859 -25.562 -35.562 1 82.06 241 SER B C 1
ATOM 7593 O O . SER B 1 241 ? -25.5 -26.609 -35.531 1 82.06 241 SER B O 1
ATOM 7595 N N . GLU B 1 242 ? -23.797 -25.344 -34.906 1 86.31 242 GLU B N 1
ATOM 7596 C CA . GLU B 1 242 ? -23.094 -26.453 -34.281 1 86.31 242 GLU B CA 1
ATOM 7597 C C . GLU B 1 242 ? -23.5 -26.625 -32.812 1 86.31 242 GLU B C 1
ATOM 7599 O O . GLU B 1 242 ? -23.422 -25.672 -32.031 1 86.31 242 GLU B O 1
ATOM 7604 N N . LYS B 1 243 ? -24 -27.797 -32.562 1 90.06 243 LYS B N 1
ATOM 7605 C CA . LYS B 1 243 ? -24.344 -28.141 -31.172 1 90.06 243 LYS B CA 1
ATOM 7606 C C . LYS B 1 243 ? -23.125 -28.672 -30.422 1 90.06 243 LYS B C 1
ATOM 7608 O O . LYS B 1 243 ? -22.422 -29.531 -30.922 1 90.06 243 LYS B O 1
ATOM 7613 N N . PHE B 1 244 ? -22.859 -28.078 -29.312 1 91.12 244 PHE B N 1
ATOM 7614 C CA . PHE B 1 244 ? -21.75 -28.469 -28.453 1 91.12 244 PHE B CA 1
ATOM 7615 C C . PHE B 1 244 ? -22.234 -28.719 -27.016 1 91.12 244 PHE B C 1
ATOM 7617 O O . PHE B 1 244 ? -22.938 -27.891 -26.453 1 91.12 244 PHE B O 1
ATOM 7624 N N . VAL B 1 245 ? -21.969 -29.922 -26.469 1 93.5 245 VAL B N 1
ATOM 7625 C CA . VAL B 1 245 ? -22.328 -30.219 -25.094 1 93.5 245 VAL B CA 1
ATOM 7626 C C . VAL B 1 245 ? -21.125 -29.938 -24.172 1 93.5 245 VAL B C 1
ATOM 7628 O O . VAL B 1 245 ? -20.141 -30.672 -24.219 1 93.5 245 VAL B O 1
ATOM 7631 N N . LEU B 1 246 ? -21.297 -29 -23.406 1 95.06 246 LEU B N 1
ATOM 7632 C CA . LEU B 1 246 ? -20.25 -28.578 -22.484 1 95.06 246 LEU B CA 1
ATOM 7633 C C . LEU B 1 246 ? -20.359 -29.344 -21.172 1 95.06 246 LEU B C 1
ATOM 7635 O O . LEU B 1 246 ? -21.266 -29.109 -20.375 1 95.06 246 LEU B O 1
ATOM 7639 N N . LYS B 1 247 ? -19.516 -30.281 -20.953 1 95.94 247 LYS B N 1
ATOM 7640 C CA . LYS B 1 247 ? -19.391 -31.031 -19.703 1 95.94 247 LYS B CA 1
ATOM 7641 C C . LYS B 1 247 ? -18.094 -30.672 -18.984 1 95.94 247 LYS B C 1
ATOM 7643 O O . LYS B 1 247 ? -17.016 -30.672 -19.578 1 95.94 247 LYS B O 1
ATOM 7648 N N . ALA B 1 248 ? -18.219 -30.312 -17.766 1 97.56 248 ALA B N 1
ATOM 7649 C CA . ALA B 1 248 ? -17.062 -29.922 -16.969 1 97.56 248 ALA B CA 1
ATOM 7650 C C . ALA B 1 248 ? -17.156 -30.469 -15.555 1 97.56 248 ALA B C 1
ATOM 7652 O O . ALA B 1 248 ? -18.25 -30.672 -15.039 1 97.56 248 ALA B O 1
ATOM 7653 N N . VAL B 1 249 ? -16.062 -30.75 -14.945 1 97.25 249 VAL B N 1
ATOM 7654 C CA . VAL B 1 249 ? -16.016 -31.25 -13.57 1 97.25 249 VAL B CA 1
ATOM 7655 C C . VAL B 1 249 ? -14.891 -30.547 -12.805 1 97.25 249 VAL B C 1
ATOM 7657 O O . VAL B 1 249 ? -13.867 -30.188 -13.383 1 97.25 249 VAL B O 1
ATOM 7660 N N . MET B 1 250 ? -15.117 -30.328 -11.57 1 97.38 250 MET B N 1
ATOM 7661 C CA . MET B 1 250 ? -14.07 -29.844 -10.68 1 97.38 250 MET B CA 1
ATOM 7662 C C . MET B 1 250 ? -13.141 -30.984 -10.258 1 97.38 250 MET B C 1
ATOM 7664 O O . MET B 1 250 ? -13.609 -32.031 -9.828 1 97.38 250 MET B O 1
ATOM 7668 N N . THR B 1 251 ? -11.844 -30.75 -10.406 1 96.69 251 THR B N 1
ATOM 7669 C CA . THR B 1 251 ? -10.906 -31.828 -10.109 1 96.69 251 THR B CA 1
ATOM 7670 C C . THR B 1 251 ? -10.062 -31.5 -8.883 1 96.69 251 THR B C 1
ATOM 7672 O O . THR B 1 251 ? -9.727 -32.375 -8.094 1 96.69 251 THR B O 1
ATOM 7675 N N . ILE B 1 252 ? -9.688 -30.234 -8.789 1 97.31 252 ILE B N 1
ATOM 7676 C CA . ILE B 1 252 ? -8.773 -29.844 -7.715 1 97.31 252 ILE B CA 1
ATOM 7677 C C . ILE B 1 252 ? -9.188 -28.5 -7.141 1 97.31 252 ILE B C 1
ATOM 7679 O O . ILE B 1 252 ? -9.695 -27.641 -7.867 1 97.31 252 ILE B O 1
ATOM 7683 N N . PHE B 1 253 ? -9.078 -28.359 -5.875 1 97.44 253 PHE B N 1
ATOM 7684 C CA . PHE B 1 253 ? -9.203 -27.094 -5.172 1 97.44 253 PHE B CA 1
ATOM 7685 C C . PHE B 1 253 ? -7.863 -26.656 -4.586 1 97.44 253 PHE B C 1
ATOM 7687 O O . PHE B 1 253 ? -7.227 -27.422 -3.85 1 97.44 253 PHE B O 1
ATOM 7694 N N . CYS B 1 254 ? -7.434 -25.484 -4.938 1 96 254 CYS B N 1
ATOM 7695 C CA . CYS B 1 254 ? -6.133 -24.984 -4.516 1 96 254 CYS B CA 1
ATOM 7696 C C . CYS B 1 254 ? -6.289 -23.781 -3.584 1 96 254 CYS B C 1
ATOM 7698 O O . CYS B 1 254 ? -7.238 -23.016 -3.715 1 96 254 CYS B O 1
ATOM 7700 N N . GLY B 1 255 ? -5.438 -23.641 -2.682 1 95 255 GLY B N 1
ATOM 7701 C CA . GLY B 1 255 ? -5.391 -22.516 -1.748 1 95 255 GLY B CA 1
ATOM 7702 C C . GLY B 1 255 ? -4.391 -22.719 -0.626 1 95 255 GLY B C 1
ATOM 7703 O O . GLY B 1 255 ? -3.762 -23.781 -0.532 1 95 255 GLY B O 1
ATOM 7704 N N . ASP B 1 256 ? -4.215 -21.703 0.144 1 92.56 256 ASP B N 1
ATOM 7705 C CA . ASP B 1 256 ? -3.385 -21.859 1.333 1 92.56 256 ASP B CA 1
ATOM 7706 C C . ASP B 1 256 ? -4.051 -22.797 2.348 1 92.56 256 ASP B C 1
ATOM 7708 O O . ASP B 1 256 ? -5.23 -23.109 2.217 1 92.56 256 ASP B O 1
ATOM 7712 N N . THR B 1 257 ? -3.322 -23.234 3.242 1 93.56 257 THR B N 1
ATOM 7713 C CA . THR B 1 257 ? -3.814 -24.234 4.191 1 93.56 257 THR B CA 1
ATOM 7714 C C . THR B 1 257 ? -5.043 -23.703 4.934 1 93.56 257 THR B C 1
ATOM 7716 O O . THR B 1 257 ? -6.051 -24.406 5.039 1 93.56 257 THR B O 1
ATOM 7719 N N . LEU B 1 258 ? -5.004 -22.531 5.418 1 92.38 258 LEU B N 1
ATOM 7720 C CA . LEU B 1 258 ? -6.113 -21.953 6.172 1 92.38 258 LEU B CA 1
ATOM 7721 C C . LEU B 1 258 ? -7.363 -21.844 5.305 1 92.38 258 LEU B C 1
ATOM 7723 O O . LEU B 1 258 ? -8.461 -22.172 5.746 1 92.38 258 LEU B O 1
ATOM 7727 N N . ALA B 1 259 ? -7.191 -21.375 4.105 1 92.31 259 ALA B N 1
ATOM 7728 C CA . ALA B 1 259 ? -8.305 -21.188 3.182 1 92.31 259 ALA B CA 1
ATOM 7729 C C . ALA B 1 259 ? -8.961 -22.516 2.83 1 92.31 259 ALA B C 1
ATOM 7731 O O . ALA B 1 259 ? -10.188 -22.641 2.838 1 92.31 259 ALA B O 1
ATOM 7732 N N . VAL B 1 260 ? -8.148 -23.484 2.525 1 96 260 VAL B N 1
ATOM 7733 C CA . VAL B 1 260 ? -8.672 -24.781 2.113 1 96 260 VAL B CA 1
ATOM 7734 C C . VAL B 1 260 ? -9.414 -25.422 3.277 1 96 260 VAL B C 1
ATOM 7736 O O . VAL B 1 260 ? -10.484 -26.016 3.094 1 96 260 VAL B O 1
ATOM 7739 N N . HIS B 1 261 ? -8.82 -25.344 4.473 1 96.12 261 HIS B N 1
ATOM 7740 C CA . HIS B 1 261 ? -9.5 -25.875 5.652 1 96.12 261 HIS B CA 1
ATOM 7741 C C . HIS B 1 261 ? -10.867 -25.234 5.836 1 96.12 261 HIS B C 1
ATOM 7743 O O . HIS B 1 261 ? -11.859 -25.938 6.051 1 96.12 261 HIS B O 1
ATOM 7749 N N . ASP B 1 262 ? -10.906 -24 5.699 1 94.88 262 ASP B N 1
ATOM 7750 C CA . ASP B 1 262 ? -12.141 -23.266 5.926 1 94.88 262 ASP B CA 1
ATOM 7751 C C . ASP B 1 262 ? -13.211 -23.656 4.906 1 94.88 262 ASP B C 1
ATOM 7753 O O . ASP B 1 262 ? -14.352 -23.938 5.27 1 94.88 262 ASP B O 1
ATOM 7757 N N . VAL B 1 263 ? -12.852 -23.719 3.676 1 96.19 263 VAL B N 1
ATOM 7758 C CA . VAL B 1 263 ? -13.789 -24.016 2.598 1 96.19 263 VAL B CA 1
ATOM 7759 C C . VAL B 1 263 ? -14.234 -25.469 2.678 1 96.19 263 VAL B C 1
ATOM 7761 O O . VAL B 1 263 ? -15.398 -25.781 2.395 1 96.19 263 VAL B O 1
ATOM 7764 N N . PHE B 1 264 ? -13.32 -26.359 3.1 1 97.06 264 PHE B N 1
ATOM 7765 C CA . PHE B 1 264 ? -13.594 -27.781 3.109 1 97.06 264 PHE B CA 1
ATOM 7766 C C . PHE B 1 264 ? -14.297 -28.203 4.398 1 97.06 264 PHE B C 1
ATOM 7768 O O . PHE B 1 264 ? -14.641 -29.359 4.582 1 97.06 264 PHE B O 1
ATOM 7775 N N . GLY B 1 265 ? -14.461 -27.25 5.324 1 95.38 265 GLY B N 1
ATOM 7776 C CA . GLY B 1 265 ? -15.164 -27.531 6.566 1 95.38 265 GLY B CA 1
ATOM 7777 C C . GLY B 1 265 ? -14.281 -28.172 7.621 1 95.38 265 GLY B C 1
ATOM 7778 O O . GLY B 1 265 ? -14.766 -28.906 8.484 1 95.38 265 GLY B O 1
ATOM 7779 N N . TYR B 1 266 ? -13.016 -28.078 7.539 1 96.69 266 TYR B N 1
ATOM 7780 C CA . TYR B 1 266 ? -12.086 -28.516 8.57 1 96.69 266 TYR B CA 1
ATOM 7781 C C . TYR B 1 266 ? -11.844 -27.406 9.594 1 96.69 266 TYR B C 1
ATOM 7783 O O . TYR B 1 266 ? -12.031 -26.234 9.297 1 96.69 266 TYR B O 1
ATOM 7791 N N . LEU B 1 267 ? -11.484 -27.844 10.781 1 95.94 267 LEU B N 1
ATOM 7792 C CA . LEU B 1 267 ? -11.055 -26.859 11.766 1 95.94 267 LEU B CA 1
ATOM 7793 C C . LEU B 1 267 ? -9.719 -26.234 11.375 1 95.94 267 LEU B C 1
ATOM 7795 O O . LEU B 1 267 ? -9.031 -26.734 10.484 1 95.94 267 LEU B O 1
ATOM 7799 N N . SER B 1 268 ? -9.383 -25.172 12 1 93.19 268 SER B N 1
ATOM 7800 C CA . SER B 1 268 ? -8.156 -24.438 11.688 1 93.19 268 SER B CA 1
ATOM 7801 C C . SER B 1 268 ? -6.93 -25.344 11.852 1 93.19 268 SER B C 1
ATOM 7803 O O . SER B 1 268 ? -6.949 -26.297 12.633 1 93.19 268 SER B O 1
ATOM 7805 N N . PRO B 1 269 ? -5.879 -24.969 11.141 1 92.88 269 PRO B N 1
ATOM 7806 C CA . PRO B 1 269 ? -4.648 -25.75 11.242 1 92.88 269 PRO B CA 1
ATOM 7807 C C . PRO B 1 269 ? -4.047 -25.734 12.648 1 92.88 269 PRO B C 1
ATOM 7809 O O . PRO B 1 269 ? -3.141 -26.516 12.945 1 92.88 269 PRO B O 1
ATOM 7812 N N . SER B 1 270 ? -4.547 -24.922 13.508 1 92.19 270 SER B N 1
ATOM 7813 C CA . SER B 1 270 ? -4.074 -24.875 14.891 1 92.19 270 SER B CA 1
ATOM 7814 C C . SER B 1 270 ? -4.766 -25.922 15.75 1 92.19 270 SER B C 1
ATOM 7816 O O . SER B 1 270 ? -4.344 -26.188 16.875 1 92.19 270 SER B O 1
ATOM 7818 N N . ALA B 1 271 ? -5.73 -26.578 15.18 1 94.75 271 ALA B N 1
ATOM 7819 C CA . ALA B 1 271 ? -6.488 -27.578 15.914 1 94.75 271 ALA B CA 1
ATOM 7820 C C . ALA B 1 271 ? -5.668 -28.859 16.109 1 94.75 271 ALA B C 1
ATOM 7822 O O . ALA B 1 271 ? -4.566 -28.984 15.562 1 94.75 271 ALA B O 1
ATOM 7823 N N . ASN B 1 272 ? -6.203 -29.75 16.922 1 94.56 272 ASN B N 1
ATOM 7824 C CA . ASN B 1 272 ? -5.523 -31.016 17.219 1 94.56 272 ASN B CA 1
ATOM 7825 C C . ASN B 1 272 ? -5.293 -31.844 15.953 1 94.56 272 ASN B C 1
ATOM 7827 O O . ASN B 1 272 ? -4.215 -32.406 15.766 1 94.56 272 ASN B O 1
ATOM 7831 N N . TYR B 1 273 ? -6.328 -31.953 15.125 1 94.75 273 TYR B N 1
ATOM 7832 C CA . TYR B 1 273 ? -6.219 -32.625 13.836 1 94.75 273 TYR B CA 1
ATOM 7833 C C . TYR B 1 273 ? -5.992 -31.625 12.711 1 94.75 273 TYR B C 1
ATOM 7835 O O . TYR B 1 273 ? -6.941 -31.203 12.047 1 94.75 273 TYR B O 1
ATOM 7843 N N . PHE B 1 274 ? -4.738 -31.328 12.438 1 94.69 274 PHE B N 1
ATOM 7844 C CA . PHE B 1 274 ? -4.383 -30.156 11.648 1 94.69 274 PHE B CA 1
ATOM 7845 C C . PHE B 1 274 ? -4.191 -30.531 10.188 1 94.69 274 PHE B C 1
ATOM 7847 O O . PHE B 1 274 ? -4.117 -29.672 9.32 1 94.69 274 PHE B O 1
ATOM 7854 N N . CYS B 1 275 ? -4.074 -31.859 9.844 1 95.38 275 CYS B N 1
ATOM 7855 C CA . CYS B 1 275 ? -3.811 -32.281 8.469 1 95.38 275 CYS B CA 1
ATOM 7856 C C . CYS B 1 275 ? -5.109 -32.625 7.746 1 95.38 275 CYS B C 1
ATOM 7858 O O . CYS B 1 275 ? -5.953 -33.344 8.281 1 95.38 275 CYS B O 1
ATOM 7860 N N . ARG B 1 276 ? -5.305 -32.156 6.617 1 94.88 276 ARG B N 1
ATOM 7861 C CA . ARG B 1 276 ? -6.531 -32.406 5.871 1 94.88 276 ARG B CA 1
ATOM 7862 C C . ARG B 1 276 ? -6.418 -33.719 5.066 1 94.88 276 ARG B C 1
ATOM 7864 O O . ARG B 1 276 ? -7.418 -34.219 4.562 1 94.88 276 ARG B O 1
ATOM 7871 N N . ILE B 1 277 ? -5.215 -34.312 4.938 1 96 277 ILE B N 1
ATOM 7872 C CA . ILE B 1 277 ? -5.004 -35.5 4.121 1 96 277 ILE B CA 1
ATOM 7873 C C . ILE B 1 277 ? -5.09 -36.75 4.996 1 96 277 ILE B C 1
ATOM 7875 O O . ILE B 1 277 ? -5.664 -37.781 4.594 1 96 277 ILE B O 1
ATOM 7879 N N . CYS B 1 278 ? -4.527 -36.719 6.211 1 95.81 278 CYS B N 1
ATOM 7880 C CA . CYS B 1 278 ? -4.523 -37.906 7.066 1 95.81 278 CYS B CA 1
ATOM 7881 C C . CYS B 1 278 ? -5.082 -37.562 8.445 1 95.81 278 CYS B C 1
ATOM 7883 O O . CYS B 1 278 ? -5.531 -36.438 8.688 1 95.81 278 CYS B O 1
ATOM 7885 N N . GLN B 1 279 ? -5.113 -38.562 9.359 1 94.5 279 GLN B N 1
ATOM 7886 C CA . GLN B 1 279 ? -5.781 -38.438 10.648 1 94.5 279 GLN B CA 1
ATOM 7887 C C . GLN B 1 279 ? -4.773 -38.219 11.773 1 94.5 279 GLN B C 1
ATOM 7889 O O . GLN B 1 279 ? -5.051 -38.562 12.93 1 94.5 279 GLN B O 1
ATOM 7894 N N . ILE B 1 280 ? -3.621 -37.688 11.492 1 94.06 280 ILE B N 1
ATOM 7895 C CA . ILE B 1 280 ? -2.594 -37.5 12.508 1 94.06 280 ILE B CA 1
ATOM 7896 C C . ILE B 1 280 ? -3.041 -36.438 13.508 1 94.06 280 ILE B C 1
ATOM 7898 O O . ILE B 1 280 ? -3.646 -35.438 13.125 1 94.06 280 ILE B O 1
ATOM 7902 N N . SER B 1 281 ? -2.803 -36.625 14.805 1 93.19 281 SER B N 1
ATOM 7903 C CA . SER B 1 281 ? -3.055 -35.625 15.836 1 93.19 281 SER B CA 1
ATOM 7904 C C . SER B 1 281 ? -1.79 -34.844 16.156 1 93.19 281 SER B C 1
ATOM 7906 O O . SER B 1 281 ? -0.682 -35.281 15.844 1 93.19 281 SER B O 1
ATOM 7908 N N . ARG B 1 282 ? -1.935 -33.688 16.688 1 92.5 282 ARG B N 1
ATOM 7909 C CA . ARG B 1 282 ? -0.805 -32.844 17.062 1 92.5 282 ARG B CA 1
ATOM 7910 C C . ARG B 1 282 ? 0.124 -33.562 18.031 1 92.5 282 ARG B C 1
ATOM 7912 O O . ARG B 1 282 ? 1.347 -33.438 17.953 1 92.5 282 ARG B O 1
ATOM 7919 N N . ASN B 1 283 ? -0.443 -34.312 18.969 1 90 283 ASN B N 1
ATOM 7920 C CA . ASN B 1 283 ? 0.344 -35.062 19.922 1 90 283 ASN B CA 1
ATOM 7921 C C . ASN B 1 283 ? 1.178 -36.125 19.25 1 90 283 ASN B C 1
ATOM 7923 O O . ASN B 1 283 ? 2.346 -36.344 19.594 1 90 283 ASN B O 1
ATOM 7927 N N . GLN B 1 284 ? 0.561 -36.75 18.328 1 90.44 284 GLN B N 1
ATOM 7928 C CA . GLN B 1 284 ? 1.278 -37.781 17.578 1 90.44 284 GLN B CA 1
ATOM 7929 C C . GLN B 1 284 ? 2.402 -37.188 16.75 1 90.44 284 GLN B C 1
ATOM 7931 O O . GLN B 1 284 ? 3.473 -37.781 16.609 1 90.44 284 GLN B O 1
ATOM 7936 N N . PHE B 1 285 ? 2.154 -36.062 16.094 1 90.94 285 PHE B N 1
ATOM 7937 C CA . PHE B 1 285 ? 3.135 -35.344 15.266 1 90.94 285 PHE B CA 1
ATOM 7938 C C . PHE B 1 285 ? 4.359 -34.969 16.094 1 90.94 285 PHE B C 1
ATOM 7940 O O . PHE B 1 285 ? 5.488 -35.062 15.609 1 90.94 285 PHE B O 1
ATOM 7947 N N . HIS B 1 286 ? 4.129 -34.625 17.344 1 87.88 286 HIS B N 1
ATOM 7948 C CA . HIS B 1 286 ? 5.223 -34.188 18.203 1 87.88 286 HIS B CA 1
ATOM 7949 C C . HIS B 1 286 ? 5.992 -35.375 18.766 1 87.88 286 HIS B C 1
ATOM 7951 O O . HIS B 1 286 ? 7.199 -35.281 19 1 87.88 286 HIS B O 1
ATOM 7957 N N . SER B 1 287 ? 5.305 -36.469 19.031 1 86.25 287 SER B N 1
ATOM 7958 C CA . SER B 1 287 ? 5.945 -37.625 19.625 1 86.25 287 SER B CA 1
ATOM 7959 C C . SER B 1 287 ? 6.723 -38.438 18.578 1 86.25 287 SER B C 1
ATOM 7961 O O . SER B 1 287 ? 7.871 -38.812 18.812 1 86.25 287 SER B O 1
ATOM 7963 N N . ASP B 1 288 ? 6.035 -38.75 17.438 1 81.56 288 ASP B N 1
ATOM 7964 C CA . ASP B 1 288 ? 6.688 -39.5 16.375 1 81.56 288 ASP B CA 1
ATOM 7965 C C . ASP B 1 288 ? 6.25 -39.031 15 1 81.56 288 ASP B C 1
ATOM 7967 O O . ASP B 1 288 ? 5.293 -39.562 14.422 1 81.56 288 ASP B O 1
ATOM 7971 N N . PRO B 1 289 ? 7.035 -38.25 14.445 1 77 289 PRO B N 1
ATOM 7972 C CA . PRO B 1 289 ? 6.645 -37.656 13.156 1 77 289 PRO B CA 1
ATOM 7973 C C . PRO B 1 289 ? 6.75 -38.656 12.008 1 77 289 PRO B C 1
ATOM 7975 O O . PRO B 1 289 ? 6.156 -38.438 10.945 1 77 289 PRO B O 1
ATOM 7978 N N . SER B 1 290 ? 7.41 -39.75 12.117 1 74.31 290 SER B N 1
ATOM 7979 C CA . SER B 1 290 ? 7.695 -40.688 11.016 1 74.31 290 SER B CA 1
ATOM 7980 C C . SER B 1 290 ? 6.602 -41.719 10.883 1 74.31 290 SER B C 1
ATOM 7982 O O . SER B 1 290 ? 6.508 -42.406 9.859 1 74.31 290 SER B O 1
ATOM 7984 N N . GLU B 1 291 ? 5.754 -41.719 11.758 1 71.75 291 GLU B N 1
ATOM 7985 C CA . GLU B 1 291 ? 4.742 -42.781 11.734 1 71.75 291 GLU B CA 1
ATOM 7986 C C . GLU B 1 291 ? 3.668 -42.469 10.695 1 71.75 291 GLU B C 1
ATOM 7988 O O . GLU B 1 291 ? 3.26 -41.312 10.516 1 71.75 291 GLU B O 1
ATOM 7993 N N . GLY B 1 292 ? 3.422 -43.438 9.883 1 76.62 292 GLY B N 1
ATOM 7994 C CA . GLY B 1 292 ? 2.352 -43.344 8.906 1 76.62 292 GLY B CA 1
ATOM 7995 C C . GLY B 1 292 ? 0.969 -43.344 9.539 1 76.62 292 GLY B C 1
ATOM 7996 O O . GLY B 1 292 ? 0.745 -44 10.547 1 76.62 292 GLY B O 1
ATOM 7997 N N . HIS B 1 293 ? 0.121 -42.531 9 1 86.75 293 HIS B N 1
ATOM 7998 C CA . HIS B 1 293 ? -1.24 -42.438 9.523 1 86.75 293 HIS B CA 1
ATOM 7999 C C . HIS B 1 293 ? -2.264 -42.688 8.414 1 86.75 293 HIS B C 1
ATOM 8001 O O . HIS B 1 293 ? -1.947 -42.562 7.23 1 86.75 293 HIS B O 1
ATOM 8007 N N . ALA B 1 294 ? -3.426 -43.062 8.883 1 92.69 294 ALA B N 1
ATOM 8008 C CA . ALA B 1 294 ? -4.492 -43.406 7.945 1 92.69 294 ALA B CA 1
ATOM 8009 C C . ALA B 1 294 ? -4.922 -42.188 7.141 1 92.69 294 ALA B C 1
ATOM 8011 O O . ALA B 1 294 ? -5.07 -41.094 7.695 1 92.69 294 ALA B O 1
ATOM 8012 N N . ILE B 1 295 ? -5.07 -42.438 5.875 1 95.62 295 ILE B N 1
ATOM 8013 C CA . ILE B 1 295 ? -5.523 -41.375 4.98 1 95.62 295 ILE B CA 1
ATOM 8014 C C . ILE B 1 295 ? -7.035 -41.188 5.117 1 95.62 295 ILE B C 1
ATOM 8016 O O . ILE B 1 295 ? -7.773 -42.188 5.238 1 95.62 295 ILE B O 1
ATOM 8020 N N . ARG B 1 296 ? -7.465 -40 5.141 1 95.94 296 ARG B N 1
ATOM 8021 C CA . ARG B 1 296 ? -8.891 -39.719 5.195 1 95.94 296 ARG B CA 1
ATOM 8022 C C . ARG B 1 296 ? -9.586 -40.094 3.895 1 95.94 296 ARG B C 1
ATOM 8024 O O . ARG B 1 296 ? -9.055 -39.844 2.807 1 95.94 296 ARG B O 1
ATOM 8031 N N . ASP B 1 297 ? -10.719 -40.719 4.016 1 95.62 297 ASP B N 1
ATOM 8032 C CA . ASP B 1 297 ? -11.492 -41.094 2.826 1 95.62 297 ASP B CA 1
ATOM 8033 C C . ASP B 1 297 ? -12.945 -40.625 2.961 1 95.62 297 ASP B C 1
ATOM 8035 O O . ASP B 1 297 ? -13.305 -40 3.947 1 95.62 297 ASP B O 1
ATOM 8039 N N . LYS B 1 298 ? -13.688 -40.906 1.934 1 96.06 298 LYS B N 1
ATOM 8040 C CA . LYS B 1 298 ? -15.07 -40.406 1.861 1 96.06 298 LYS B CA 1
ATOM 8041 C C . LYS B 1 298 ? -15.898 -40.969 3.027 1 96.06 298 LYS B C 1
ATOM 8043 O O . LYS B 1 298 ? -16.688 -40.219 3.625 1 96.06 298 LYS B O 1
ATOM 8048 N N . ASN B 1 299 ? -15.719 -42.156 3.326 1 95.94 299 ASN B N 1
ATOM 8049 C CA . ASN B 1 299 ? -16.469 -42.781 4.414 1 95.94 299 ASN B CA 1
ATOM 8050 C C . ASN B 1 299 ? -16.109 -42.156 5.762 1 95.94 299 ASN B C 1
ATOM 8052 O O . ASN B 1 299 ? -17 -41.906 6.582 1 95.94 299 ASN B O 1
ATOM 8056 N N . TRP B 1 300 ? -14.859 -42 5.945 1 96.25 300 TRP B N 1
ATOM 8057 C CA . TRP B 1 300 ? -14.414 -41.344 7.172 1 96.25 300 TRP B CA 1
ATOM 8058 C C . TRP B 1 300 ? -15.07 -39.969 7.34 1 96.25 300 TRP B C 1
ATOM 8060 O O . TRP B 1 300 ? -15.57 -39.656 8.422 1 96.25 300 TRP B O 1
ATOM 8070 N N . TYR B 1 301 ? -15.07 -39.188 6.293 1 97.25 301 TYR B N 1
ATOM 8071 C CA . TYR B 1 301 ? -15.609 -37.844 6.336 1 97.25 301 TYR B CA 1
ATOM 8072 C C . TYR B 1 301 ? -17.109 -37.844 6.641 1 97.25 301 TYR B C 1
ATOM 8074 O O . TYR B 1 301 ? -17.578 -37.125 7.527 1 97.25 301 TYR B O 1
ATOM 8082 N N . THR B 1 302 ? -17.812 -38.656 5.926 1 96.5 302 THR B N 1
ATOM 8083 C CA . THR B 1 302 ? -19.266 -38.719 6.055 1 96.5 302 THR B CA 1
ATOM 8084 C C . THR B 1 302 ? -19.672 -39.188 7.449 1 96.5 302 THR B C 1
ATOM 8086 O O . THR B 1 302 ? -20.547 -38.594 8.078 1 96.5 302 THR B O 1
ATOM 8089 N N . THR B 1 303 ? -19.031 -40.188 7.922 1 96.94 303 THR B N 1
ATOM 8090 C CA . THR B 1 303 ? -19.359 -40.75 9.227 1 96.94 303 THR B CA 1
ATOM 8091 C C . THR B 1 303 ? -19.062 -39.75 10.336 1 96.94 303 THR B C 1
ATOM 8093 O O . THR B 1 303 ? -19.906 -39.531 11.211 1 96.94 303 THR B O 1
ATOM 8096 N N . ASN B 1 304 ? -17.922 -39.188 10.32 1 96.88 304 ASN B N 1
ATOM 8097 C CA . ASN B 1 304 ? -17.547 -38.25 11.367 1 96.88 304 ASN B CA 1
ATOM 8098 C C . ASN B 1 304 ? -18.375 -37 11.312 1 96.88 304 ASN B C 1
ATOM 8100 O O . ASN B 1 304 ? -18.688 -36.406 12.352 1 96.88 304 ASN B O 1
ATOM 8104 N N . LEU B 1 305 ? -18.703 -36.531 10.102 1 97.31 305 LEU B N 1
ATOM 8105 C CA . LEU B 1 305 ? -19.547 -35.344 9.984 1 97.31 305 LEU B CA 1
ATOM 8106 C C . LEU B 1 305 ? -20.906 -35.594 10.594 1 97.31 305 LEU B C 1
ATOM 8108 O O . LEU B 1 305 ? -21.453 -34.719 11.273 1 97.31 305 LEU B O 1
ATOM 8112 N N . GLU B 1 306 ? -21.438 -36.719 10.328 1 97 306 GLU B N 1
ATOM 8113 C CA . GLU B 1 306 ? -22.734 -37.062 10.898 1 97 306 GLU B CA 1
ATOM 8114 C C . GLU B 1 306 ? -22.672 -37.094 12.422 1 97 306 GLU B C 1
ATOM 8116 O O . GLU B 1 306 ? -23.578 -36.594 13.094 1 97 306 GLU B O 1
ATOM 8121 N N . LEU B 1 307 ? -21.672 -37.594 12.93 1 97.25 307 LEU B N 1
ATOM 8122 C CA . LEU B 1 307 ? -21.484 -37.688 14.375 1 97.25 307 LEU B CA 1
ATOM 8123 C C . LEU B 1 307 ? -21.375 -36.281 14.984 1 97.25 307 LEU B C 1
ATOM 8125 O O . LEU B 1 307 ? -21.938 -36.031 16.047 1 97.25 307 LEU B O 1
ATOM 8129 N N . VAL B 1 308 ? -20.656 -35.438 14.32 1 97.12 308 VAL B N 1
ATOM 8130 C CA . VAL B 1 308 ? -20.484 -34.062 14.789 1 97.12 308 VAL B CA 1
ATOM 8131 C C . VAL B 1 308 ? -21.812 -33.312 14.719 1 97.12 308 VAL B C 1
ATOM 8133 O O . VAL B 1 308 ? -22.172 -32.594 15.633 1 97.12 308 VAL B O 1
ATOM 8136 N N . GLN B 1 309 ? -22.516 -33.5 13.664 1 96.38 309 GLN B N 1
ATOM 8137 C CA . GLN B 1 309 ? -23.797 -32.844 13.453 1 96.38 309 GLN B CA 1
ATOM 8138 C C . GLN B 1 309 ? -24.828 -33.312 14.461 1 96.38 309 GLN B C 1
ATOM 8140 O O . GLN B 1 309 ? -25.703 -32.531 14.883 1 96.38 309 GLN B O 1
ATOM 8145 N N . GLN B 1 310 ? -24.703 -34.531 14.914 1 95.75 310 GLN B N 1
ATOM 8146 C CA . GLN B 1 310 ? -25.625 -35.094 15.906 1 95.75 310 GLN B CA 1
ATOM 8147 C C . GLN B 1 310 ? -25.188 -34.719 17.328 1 95.75 310 GLN B C 1
ATOM 8149 O O . GLN B 1 310 ? -25.969 -34.844 18.266 1 95.75 310 GLN B O 1
ATOM 8154 N N . GLY B 1 311 ? -24.047 -34.25 17.469 1 94.5 311 GLY B N 1
ATOM 8155 C CA . GLY B 1 311 ? -23.531 -33.844 18.766 1 94.5 311 GLY B CA 1
ATOM 8156 C C . GLY B 1 311 ? -22.891 -35 19.531 1 94.5 311 GLY B C 1
ATOM 8157 O O . GLY B 1 311 ? -22.594 -34.875 20.719 1 94.5 311 GLY B O 1
ATOM 8158 N N . SER B 1 312 ? -22.672 -36.094 18.875 1 95 312 SER B N 1
ATOM 8159 C CA . SER B 1 312 ? -22.094 -37.281 19.516 1 95 312 SER B CA 1
ATOM 8160 C C . SER B 1 312 ? -20.609 -37.062 19.812 1 95 312 SER B C 1
ATOM 8162 O O . SER B 1 312 ? -20.094 -37.625 20.781 1 95 312 SER B O 1
ATOM 8164 N N . ILE B 1 313 ? -19.953 -36.344 18.891 1 95.06 313 ILE B N 1
ATOM 8165 C CA . ILE B 1 313 ? -18.562 -36 19.125 1 95.06 313 ILE B CA 1
ATOM 8166 C C . ILE B 1 313 ? -18.359 -34.5 18.891 1 95.06 313 ILE B C 1
ATOM 8168 O O . ILE B 1 313 ? -19.094 -33.906 18.109 1 95.06 313 ILE B O 1
ATOM 8172 N N . ALA B 1 314 ? -17.422 -34.031 19.594 1 95.75 314 ALA B N 1
ATOM 8173 C CA . ALA B 1 314 ? -17.094 -32.625 19.422 1 95.75 314 ALA B CA 1
ATOM 8174 C C . ALA B 1 314 ? -16.234 -32.406 18.172 1 95.75 314 ALA B C 1
ATOM 8176 O O . ALA B 1 314 ? -15.445 -33.281 17.797 1 95.75 314 ALA B O 1
ATOM 8177 N N . PRO B 1 315 ? -16.344 -31.344 17.531 1 95.75 315 PRO B N 1
ATOM 8178 C CA . PRO B 1 315 ? -15.531 -31.031 16.359 1 95.75 315 PRO B CA 1
ATOM 8179 C C . PRO B 1 315 ? -14.031 -31.203 16.594 1 95.75 315 PRO B C 1
ATOM 8181 O O . PRO B 1 315 ? -13.305 -31.656 15.711 1 95.75 315 PRO B O 1
ATOM 8184 N N . LYS B 1 316 ? -13.578 -30.906 17.781 1 94.56 316 LYS B N 1
ATOM 8185 C CA . LYS B 1 316 ? -12.156 -30.969 18.109 1 94.56 316 LYS B CA 1
ATOM 8186 C C . LYS B 1 316 ? -11.648 -32.406 18.094 1 94.56 316 LYS B C 1
ATOM 8188 O O . LYS B 1 316 ? -10.445 -32.656 18 1 94.56 316 LYS B O 1
ATOM 8193 N N . GLU B 1 317 ? -12.555 -33.375 18.188 1 93.88 317 GLU B N 1
ATOM 8194 C CA . GLU B 1 317 ? -12.188 -34.781 18.297 1 93.88 317 GLU B CA 1
ATOM 8195 C C . GLU B 1 317 ? -11.898 -35.375 16.922 1 93.88 317 GLU B C 1
ATOM 8197 O O . GLU B 1 317 ? -11.266 -36.438 16.812 1 93.88 317 GLU B O 1
ATOM 8202 N N . CYS B 1 318 ? -12.336 -34.719 15.898 1 94.19 318 CYS B N 1
ATOM 8203 C CA . CYS B 1 318 ? -12.086 -35.281 14.57 1 94.19 318 CYS B CA 1
ATOM 8204 C C . CYS B 1 318 ? -11.562 -34.188 13.625 1 94.19 318 CYS B C 1
ATOM 8206 O O . CYS B 1 318 ? -11.086 -34.5 12.531 1 94.19 318 CYS B O 1
ATOM 8208 N N . GLY B 1 319 ? -11.68 -32.938 14.008 1 95.62 319 GLY B N 1
ATOM 8209 C CA . GLY B 1 319 ? -11.125 -31.844 13.219 1 95.62 319 GLY B CA 1
ATOM 8210 C C . GLY B 1 319 ? -12.094 -31.312 12.188 1 95.62 319 GLY B C 1
ATOM 8211 O O . GLY B 1 319 ? -11.711 -30.531 11.312 1 95.62 319 GLY B O 1
ATOM 8212 N N . LEU B 1 320 ? -13.43 -31.672 12.25 1 97.19 320 LEU B N 1
ATOM 8213 C CA . LEU B 1 320 ? -14.422 -31.234 11.266 1 97.19 320 LEU B CA 1
ATOM 8214 C C . LEU B 1 320 ? -15.367 -30.203 11.867 1 97.19 320 LEU B C 1
ATOM 8216 O O . LEU B 1 320 ? -15.742 -30.297 13.039 1 97.19 320 LEU B O 1
ATOM 8220 N N . LYS B 1 321 ? -15.727 -29.203 11.102 1 95.56 321 LYS B N 1
ATOM 8221 C CA . LYS B 1 321 ? -16.766 -28.266 11.492 1 95.56 321 LYS B CA 1
ATOM 8222 C C . LYS B 1 321 ? -18.156 -28.859 11.32 1 95.56 321 LYS B C 1
ATOM 8224 O O . LYS B 1 321 ? -18.359 -29.734 10.469 1 95.56 321 LYS B O 1
ATOM 8229 N N . VAL B 1 322 ? -19.078 -28.359 11.992 1 95.06 322 VAL B N 1
ATOM 8230 C CA . VAL B 1 322 ? -20.453 -28.844 11.977 1 95.06 322 VAL B CA 1
ATOM 8231 C C . VAL B 1 322 ? -21.094 -28.547 10.617 1 95.06 322 VAL B C 1
ATOM 8233 O O . VAL B 1 322 ? -21.938 -29.297 10.141 1 95.06 322 VAL B O 1
ATOM 8236 N N . THR B 1 323 ? -20.656 -27.484 9.984 1 92.5 323 THR B N 1
ATOM 8237 C CA . THR B 1 323 ? -21.297 -27 8.766 1 92.5 323 THR B CA 1
ATOM 8238 C C . THR B 1 323 ? -20.891 -27.844 7.566 1 92.5 323 THR B C 1
ATOM 8240 O O . THR B 1 323 ? -21.625 -27.906 6.574 1 92.5 323 THR B O 1
ATOM 8243 N N . GLY B 1 324 ? -19.734 -28.516 7.605 1 94 324 GLY B N 1
ATOM 8244 C CA . GLY B 1 324 ? -19.234 -29.234 6.449 1 94 324 GLY B CA 1
ATOM 8245 C C . GLY B 1 324 ? -18.891 -28.312 5.281 1 94 324 GLY B C 1
ATOM 8246 O O . GLY B 1 324 ? -18.438 -27.188 5.48 1 94 324 GLY B O 1
ATOM 8247 N N . THR B 1 325 ? -18.906 -28.875 4.027 1 96.31 325 THR B N 1
ATOM 8248 C CA . THR B 1 325 ? -18.594 -28.109 2.826 1 96.31 325 THR B CA 1
ATOM 8249 C C . THR B 1 325 ? -19.625 -28.375 1.731 1 96.31 325 THR B C 1
ATOM 8251 O O . THR B 1 325 ? -20.109 -29.5 1.586 1 96.31 325 THR B O 1
ATOM 8254 N N . PRO B 1 326 ? -20.016 -27.391 0.99 1 96.19 326 PRO B N 1
ATOM 8255 C CA . PRO B 1 326 ? -20.984 -27.578 -0.103 1 96.19 326 PRO B CA 1
ATOM 8256 C C . PRO B 1 326 ? -20.375 -28.328 -1.287 1 96.19 326 PRO B C 1
ATOM 8258 O O . PRO B 1 326 ? -21.109 -28.859 -2.123 1 96.19 326 PRO B O 1
ATOM 8261 N N . PHE B 1 327 ? -19.094 -28.469 -1.361 1 97.56 327 PHE B N 1
ATOM 8262 C CA . PHE B 1 327 ? -18.422 -29.109 -2.498 1 97.56 327 PHE B CA 1
ATOM 8263 C C . PHE B 1 327 ? -18.703 -30.609 -2.52 1 97.56 327 PHE B C 1
ATOM 8265 O O . PHE B 1 327 ? -18.641 -31.234 -3.574 1 97.56 327 PHE B O 1
ATOM 8272 N N . ASN B 1 328 ? -18.984 -31.156 -1.391 1 97.06 328 ASN B N 1
ATOM 8273 C CA . ASN B 1 328 ? -19.219 -32.594 -1.31 1 97.06 328 ASN B CA 1
ATOM 8274 C C . ASN B 1 328 ? -20.578 -32.969 -1.889 1 97.06 328 ASN B C 1
ATOM 8276 O O . ASN B 1 328 ? -20.906 -34.156 -2.01 1 97.06 328 ASN B O 1
ATOM 8280 N N . SER B 1 329 ? -21.391 -31.969 -2.297 1 96.31 329 SER B N 1
ATOM 8281 C CA . SER B 1 329 ? -22.656 -32.25 -2.975 1 96.31 329 SER B CA 1
ATOM 8282 C C . SER B 1 329 ? -22.438 -32.531 -4.453 1 96.31 329 SER B C 1
ATOM 8284 O O . SER B 1 329 ? -23.344 -33.031 -5.137 1 96.31 329 SER B O 1
ATOM 8286 N N . LEU B 1 330 ? -21.297 -32.312 -4.949 1 97.19 330 LEU B N 1
ATOM 8287 C CA . LEU B 1 330 ? -20.969 -32.594 -6.344 1 97.19 330 LEU B CA 1
ATOM 8288 C C . LEU B 1 330 ? -20.859 -34.094 -6.586 1 97.19 330 LEU B C 1
ATOM 8290 O O . LEU B 1 330 ? -20.531 -34.875 -5.668 1 97.19 330 LEU B O 1
ATOM 8294 N N . GLN B 1 331 ? -21.047 -34.469 -7.785 1 95.19 331 GLN B N 1
ATOM 8295 C CA . GLN B 1 331 ? -21.109 -35.906 -8.109 1 95.19 331 GLN B CA 1
ATOM 8296 C C . GLN B 1 331 ? -19.703 -36.469 -8.266 1 95.19 331 GLN B C 1
ATOM 8298 O O . GLN B 1 331 ? -19.469 -37.625 -7.914 1 95.19 331 GLN B O 1
ATOM 8303 N N . HIS B 1 332 ? -18.828 -35.688 -8.734 1 94.94 332 HIS B N 1
ATOM 8304 C CA . HIS B 1 332 ? -17.562 -36.25 -9.156 1 94.94 332 HIS B CA 1
ATOM 8305 C C . HIS B 1 332 ? -16.391 -35.656 -8.383 1 94.94 332 HIS B C 1
ATOM 8307 O O . HIS B 1 332 ? -15.242 -35.75 -8.812 1 94.94 332 HIS B O 1
ATOM 8313 N N . PHE B 1 333 ? -16.688 -34.906 -7.332 1 96.12 333 PHE B N 1
ATOM 8314 C CA . PHE B 1 333 ? -15.648 -34.312 -6.492 1 96.12 333 PHE B CA 1
ATOM 8315 C C . PHE B 1 333 ? -15.953 -34.562 -5.016 1 96.12 333 PHE B C 1
ATOM 8317 O O . PHE B 1 333 ? -17.109 -34.406 -4.586 1 96.12 333 PHE B O 1
ATOM 8324 N N . HIS B 1 334 ? -14.977 -34.938 -4.289 1 96.88 334 HIS B N 1
ATOM 8325 C CA . HIS B 1 334 ? -15.039 -35.031 -2.834 1 96.88 334 HIS B CA 1
ATOM 8326 C C . HIS B 1 334 ? -13.766 -34.469 -2.203 1 96.88 334 HIS B C 1
ATOM 8328 O O . HIS B 1 334 ? -12.672 -34.656 -2.727 1 96.88 334 HIS B O 1
ATOM 8334 N N . VAL B 1 335 ? -13.852 -33.812 -1.125 1 97.25 335 VAL B N 1
ATOM 8335 C CA . VAL B 1 335 ? -12.758 -33.062 -0.523 1 97.25 335 VAL B CA 1
ATOM 8336 C C . VAL B 1 335 ? -11.641 -34.031 -0.102 1 97.25 335 VAL B C 1
ATOM 8338 O O . VAL B 1 335 ? -10.477 -33.625 -0.051 1 97.25 335 VAL B O 1
ATOM 8341 N N . THR B 1 336 ? -11.938 -35.281 0.245 1 96.88 336 THR B N 1
ATOM 8342 C CA . THR B 1 336 ? -10.93 -36.25 0.686 1 96.88 336 THR B CA 1
ATOM 8343 C C . THR B 1 336 ? -10.109 -36.75 -0.498 1 96.88 336 THR B C 1
ATOM 8345 O O . THR B 1 336 ? -9.062 -37.375 -0.313 1 96.88 336 THR B O 1
ATOM 8348 N N . GLU B 1 337 ? -10.539 -36.438 -1.664 1 95.56 337 GLU B N 1
ATOM 8349 C CA . GLU B 1 337 ? -9.805 -36.812 -2.867 1 95.56 337 GLU B CA 1
ATOM 8350 C C . GLU B 1 337 ? -9.023 -35.625 -3.441 1 95.56 337 GLU B C 1
ATOM 8352 O O . GLU B 1 337 ? -8.477 -35.719 -4.539 1 95.56 337 GLU B O 1
ATOM 8357 N N . ASN B 1 338 ? -9.078 -34.531 -2.758 1 97.31 338 ASN B N 1
ATOM 8358 C CA . ASN B 1 338 ? -8.312 -33.344 -3.188 1 97.31 338 ASN B CA 1
ATOM 8359 C C . ASN B 1 338 ? -6.844 -33.469 -2.791 1 97.31 338 ASN B C 1
ATOM 8361 O O . ASN B 1 338 ? -6.402 -32.844 -1.833 1 97.31 338 ASN B O 1
ATOM 8365 N N . PHE B 1 339 ? -6.129 -34.219 -3.547 1 97.12 339 PHE B N 1
ATOM 8366 C CA . PHE B 1 339 ? -4.711 -34.406 -3.273 1 97.12 339 PHE B CA 1
ATOM 8367 C C . PHE B 1 339 ? -3.879 -33.281 -3.889 1 97.12 339 PHE B C 1
ATOM 8369 O O . PHE B 1 339 ? -3.186 -33.5 -4.887 1 97.12 339 PHE B O 1
ATOM 8376 N N . ALA B 1 340 ? -3.869 -32.188 -3.291 1 96.25 340 ALA B N 1
ATOM 8377 C CA . ALA B 1 340 ? -3.107 -31.031 -3.729 1 96.25 340 ALA B CA 1
ATOM 8378 C C . ALA B 1 340 ? -2.629 -30.203 -2.535 1 96.25 340 ALA B C 1
ATOM 8380 O O . ALA B 1 340 ? -3.398 -29.938 -1.607 1 96.25 340 ALA B O 1
ATOM 8381 N N . LEU B 1 341 ? -1.412 -29.953 -2.488 1 96.44 341 LEU B N 1
ATOM 8382 C CA . LEU B 1 341 ? -0.787 -29.062 -1.516 1 96.44 341 LEU B CA 1
ATOM 8383 C C . LEU B 1 341 ? -0.099 -27.891 -2.213 1 96.44 341 LEU B C 1
ATOM 8385 O O . LEU B 1 341 ? 0.283 -28 -3.381 1 96.44 341 LEU B O 1
ATOM 8389 N N . ASP B 1 342 ? -0.006 -26.828 -1.556 1 95.56 342 ASP B N 1
ATOM 8390 C CA . ASP B 1 342 ? 0.549 -25.625 -2.158 1 95.56 342 ASP B CA 1
ATOM 8391 C C . ASP B 1 342 ? 2.035 -25.484 -1.84 1 95.56 342 ASP B C 1
ATOM 8393 O O . ASP B 1 342 ? 2.404 -25.062 -0.742 1 95.56 342 ASP B O 1
ATOM 8397 N N . GLY B 1 343 ? 2.814 -25.688 -2.832 1 95 343 GLY B N 1
ATOM 8398 C CA . GLY B 1 343 ? 4.254 -25.609 -2.648 1 95 343 GLY B CA 1
ATOM 8399 C C . GLY B 1 343 ? 4.734 -24.203 -2.293 1 95 343 GLY B C 1
ATOM 8400 O O . GLY B 1 343 ? 5.746 -24.047 -1.606 1 95 343 GLY B O 1
ATOM 8401 N N . MET B 1 344 ? 4.055 -23.219 -2.67 1 95.44 344 MET B N 1
ATOM 8402 C CA . MET B 1 344 ? 4.457 -21.844 -2.359 1 95.44 344 MET B CA 1
ATOM 8403 C C . MET B 1 344 ? 4.367 -21.578 -0.861 1 95.44 344 MET B C 1
ATOM 8405 O O . MET B 1 344 ? 5.336 -21.125 -0.25 1 95.44 344 MET B O 1
ATOM 8409 N N . HIS B 1 345 ? 3.232 -21.859 -0.241 1 95.56 345 HIS B N 1
ATOM 8410 C CA . HIS B 1 345 ? 3.021 -21.562 1.171 1 95.56 345 HIS B CA 1
ATOM 8411 C C . HIS B 1 345 ? 3.723 -22.578 2.061 1 95.56 345 HIS B C 1
ATOM 8413 O O . HIS B 1 345 ? 4.219 -22.234 3.135 1 95.56 345 HIS B O 1
ATOM 8419 N N . ASP B 1 346 ? 3.775 -23.781 1.636 1 96.75 346 ASP B N 1
ATOM 8420 C CA . ASP B 1 346 ? 4.371 -24.844 2.449 1 96.75 346 ASP B CA 1
ATOM 8421 C C . ASP B 1 346 ? 5.898 -24.75 2.424 1 96.75 346 ASP B C 1
ATOM 8423 O O . ASP B 1 346 ? 6.551 -24.891 3.461 1 96.75 346 ASP B O 1
ATOM 8427 N N . LEU B 1 347 ? 6.422 -24.531 1.217 1 97.19 347 LEU B N 1
ATOM 8428 C CA . LEU B 1 347 ? 7.871 -24.562 1.069 1 97.19 347 LEU B CA 1
ATOM 8429 C C . LEU B 1 347 ? 8.453 -23.156 1.051 1 97.19 347 LEU B C 1
ATOM 8431 O O . LEU B 1 347 ? 9.102 -22.734 2.01 1 97.19 347 LEU B O 1
ATOM 8435 N N . ALA B 1 348 ? 8.125 -22.359 0.085 1 96.19 348 ALA B N 1
ATOM 8436 C CA . ALA B 1 348 ? 8.773 -21.078 -0.16 1 96.19 348 ALA B CA 1
ATOM 8437 C C . ALA B 1 348 ? 8.539 -20.109 1.006 1 96.19 348 ALA B C 1
ATOM 8439 O O . ALA B 1 348 ? 9.391 -19.281 1.307 1 96.19 348 ALA B O 1
ATOM 8440 N N . GLU B 1 349 ? 7.418 -20.219 1.693 1 95 349 GLU B N 1
ATOM 8441 C CA . GLU B 1 349 ? 7.117 -19.312 2.795 1 95 349 GLU B CA 1
ATOM 8442 C C . GLU B 1 349 ? 7.148 -20.047 4.137 1 95 349 GLU B C 1
ATOM 8444 O O . GLU B 1 349 ? 7.023 -19.422 5.191 1 95 349 GLU B O 1
ATOM 8449 N N . GLY B 1 350 ? 7.32 -21.297 4.09 1 95.75 350 GLY B N 1
ATOM 8450 C CA . GLY B 1 350 ? 7.266 -22.094 5.309 1 95.75 350 GLY B CA 1
ATOM 8451 C C . GLY B 1 350 ? 8.586 -22.75 5.652 1 95.75 350 GLY B C 1
ATOM 8452 O O . GLY B 1 350 ? 9.43 -22.156 6.332 1 95.75 350 GLY B O 1
ATOM 8453 N N . ILE B 1 351 ? 8.805 -23.844 5.062 1 97.56 351 ILE B N 1
ATOM 8454 C CA . ILE B 1 351 ? 9.914 -24.719 5.449 1 97.56 351 ILE B CA 1
ATOM 8455 C C . ILE B 1 351 ? 11.242 -24.094 5.023 1 97.56 351 ILE B C 1
ATOM 8457 O O . ILE B 1 351 ? 12.219 -24.141 5.766 1 97.56 351 ILE B O 1
ATOM 8461 N N . VAL B 1 352 ? 11.328 -23.484 3.877 1 98.25 352 VAL B N 1
ATOM 8462 C CA . VAL B 1 352 ? 12.562 -22.969 3.301 1 98.25 352 VAL B CA 1
ATOM 8463 C C . VAL B 1 352 ? 13.109 -21.844 4.172 1 98.25 352 VAL B C 1
ATOM 8465 O O . VAL B 1 352 ? 14.227 -21.922 4.68 1 98.25 352 VAL B O 1
ATOM 8468 N N . PRO B 1 353 ? 12.328 -20.766 4.395 1 97.31 353 PRO B N 1
ATOM 8469 C CA . PRO B 1 353 ? 12.883 -19.703 5.23 1 97.31 353 PRO B CA 1
ATOM 8470 C C . PRO B 1 353 ? 13.203 -20.172 6.648 1 97.31 353 PRO B C 1
ATOM 8472 O O . PRO B 1 353 ? 14.188 -19.719 7.242 1 97.31 353 PRO B O 1
ATOM 8475 N N . LEU B 1 354 ? 12.422 -21.062 7.219 1 96.81 354 LEU B N 1
ATOM 8476 C CA . LEU B 1 354 ? 12.672 -21.578 8.555 1 96.81 354 LEU B CA 1
ATOM 8477 C C . LEU B 1 354 ? 14.008 -22.328 8.609 1 96.81 354 LEU B C 1
ATOM 8479 O O . LEU B 1 354 ? 14.812 -22.078 9.508 1 96.81 354 LEU B O 1
ATOM 8483 N N . THR B 1 355 ? 14.188 -23.203 7.652 1 97.88 355 THR B N 1
ATOM 8484 C CA . THR B 1 355 ? 15.398 -24.031 7.633 1 97.88 355 THR B CA 1
ATOM 8485 C C . THR B 1 355 ? 16.641 -23.156 7.43 1 97.88 355 THR B C 1
ATOM 8487 O O . THR B 1 355 ? 17.641 -23.328 8.125 1 97.88 355 THR B O 1
ATOM 8490 N N . ILE B 1 356 ? 16.578 -22.234 6.492 1 97.88 356 ILE B N 1
ATOM 8491 C CA . ILE B 1 356 ? 17.703 -21.328 6.23 1 97.88 356 ILE B CA 1
ATOM 8492 C C . ILE B 1 356 ? 18.062 -20.578 7.508 1 97.88 356 ILE B C 1
ATOM 8494 O O . ILE B 1 356 ? 19.234 -20.5 7.879 1 97.88 356 ILE B O 1
ATOM 8498 N N . GLN B 1 357 ? 17.078 -20.031 8.109 1 97.19 357 GLN B N 1
ATOM 8499 C CA . GLN B 1 357 ? 17.281 -19.203 9.297 1 97.19 357 GLN B CA 1
ATOM 8500 C C . GLN B 1 357 ? 17.922 -20.031 10.422 1 97.19 357 GLN B C 1
ATOM 8502 O O . GLN B 1 357 ? 18.812 -19.562 11.117 1 97.19 357 GLN B O 1
ATOM 8507 N N . LEU B 1 358 ? 17.406 -21.219 10.664 1 97.12 358 LEU B N 1
ATOM 8508 C CA . LEU B 1 358 ? 17.922 -22.094 11.727 1 97.12 358 LEU B CA 1
ATOM 8509 C C . LEU B 1 358 ? 19.375 -22.469 11.453 1 97.12 358 LEU B C 1
ATOM 8511 O O . LEU B 1 358 ? 20.203 -22.5 12.367 1 97.12 358 LEU B O 1
ATOM 8515 N N . VAL B 1 359 ? 19.672 -22.812 10.234 1 97.12 359 VAL B N 1
ATOM 8516 C CA . VAL B 1 359 ? 21.031 -23.188 9.859 1 97.12 359 VAL B CA 1
ATOM 8517 C C . VAL B 1 359 ? 21.969 -22 10.039 1 97.12 359 VAL B C 1
ATOM 8519 O O . VAL B 1 359 ? 23.062 -22.125 10.609 1 97.12 359 VAL B O 1
ATOM 8522 N N . LEU B 1 360 ? 21.578 -20.859 9.562 1 96.69 360 LEU B N 1
ATOM 8523 C CA . LEU B 1 360 ? 22.391 -19.656 9.703 1 96.69 360 LEU B CA 1
ATOM 8524 C C . LEU B 1 360 ? 22.562 -19.297 11.18 1 96.69 360 LEU B C 1
ATOM 8526 O O . LEU B 1 360 ? 23.625 -18.812 11.586 1 96.69 360 LEU B O 1
ATOM 8530 N N . SER B 1 361 ? 21.469 -19.422 11.914 1 96.5 361 SER B N 1
ATOM 8531 C CA . SER B 1 361 ? 21.547 -19.156 13.344 1 96.5 361 SER B CA 1
ATOM 8532 C C . SER B 1 361 ? 22.578 -20.047 14.008 1 96.5 361 SER B C 1
ATOM 8534 O O . SER B 1 361 ? 23.328 -19.594 14.883 1 96.5 361 SER B O 1
ATOM 8536 N N . TYR B 1 362 ? 22.641 -21.359 13.641 1 95.25 362 TYR B N 1
ATOM 8537 C CA . TYR B 1 362 ? 23.625 -22.312 14.172 1 95.25 362 TYR B CA 1
ATOM 8538 C C . TYR B 1 362 ? 25.047 -21.812 13.922 1 95.25 362 TYR B C 1
ATOM 8540 O O . TYR B 1 362 ? 25.875 -21.766 14.844 1 95.25 362 TYR B O 1
ATOM 8548 N N . TYR B 1 363 ? 25.328 -21.406 12.734 1 94.81 363 TYR B N 1
ATOM 8549 C CA . TYR B 1 363 ? 26.672 -20.969 12.383 1 94.81 363 TYR B CA 1
ATOM 8550 C C . TYR B 1 363 ? 26.969 -19.594 12.977 1 94.81 363 TYR B C 1
ATOM 8552 O O . TYR B 1 363 ? 28.125 -19.281 13.297 1 94.81 363 TYR B O 1
ATOM 8560 N N . TYR B 1 364 ? 26 -18.75 13.086 1 95.44 364 TYR B N 1
ATOM 8561 C CA . TYR B 1 364 ? 26.156 -17.438 13.695 1 95.44 364 TYR B CA 1
ATOM 8562 C C . TYR B 1 364 ? 26.609 -17.578 15.148 1 95.44 364 TYR B C 1
ATOM 8564 O O . TYR B 1 364 ? 27.453 -16.797 15.609 1 95.44 364 TYR B O 1
ATOM 8572 N N . LYS B 1 365 ? 26.031 -18.453 15.828 1 94.5 365 LYS B N 1
ATOM 8573 C CA . LYS B 1 365 ? 26.344 -18.656 17.234 1 94.5 365 LYS B CA 1
ATOM 8574 C C . LYS B 1 365 ? 27.75 -19.188 17.422 1 94.5 365 LYS B C 1
ATOM 8576 O O . LYS B 1 365 ? 28.328 -19.062 18.516 1 94.5 365 LYS B O 1
ATOM 8581 N N . GLN B 1 366 ? 28.281 -19.812 16.406 1 93 366 GLN B N 1
ATOM 8582 C CA . GLN B 1 366 ? 29.688 -20.219 16.422 1 93 366 GLN B CA 1
ATOM 8583 C C . GLN B 1 366 ? 30.594 -19.062 16.047 1 93 366 GLN B C 1
ATOM 8585 O O . GLN B 1 366 ? 30.953 -18.906 14.875 1 93 366 GLN B O 1
ATOM 8590 N N . LYS B 1 367 ? 31.047 -18.328 16.922 1 87.94 367 LYS B N 1
ATOM 8591 C CA . LYS B 1 367 ? 31.766 -17.078 16.734 1 87.94 367 LYS B CA 1
ATOM 8592 C C . LYS B 1 367 ? 33 -17.297 15.859 1 87.94 367 LYS B C 1
ATOM 8594 O O . LYS B 1 367 ? 33.438 -16.391 15.141 1 87.94 367 LYS B O 1
ATOM 8599 N N . GLU B 1 368 ? 33.5 -18.469 15.852 1 88 368 GLU B N 1
ATOM 8600 C CA . GLU B 1 368 ? 34.688 -18.797 15.086 1 88 368 GLU B CA 1
ATOM 8601 C C . GLU B 1 368 ? 34.438 -18.734 13.586 1 88 368 GLU B C 1
ATOM 8603 O O . GLU B 1 368 ? 35.344 -18.547 12.789 1 88 368 GLU B O 1
ATOM 8608 N N . ARG B 1 369 ? 33.219 -18.812 13.164 1 89 369 ARG B N 1
ATOM 8609 C CA . ARG B 1 369 ? 32.844 -18.875 11.75 1 89 369 ARG B CA 1
ATOM 8610 C C . ARG B 1 369 ? 32.688 -17.484 11.164 1 89 369 ARG B C 1
ATOM 8612 O O . ARG B 1 369 ? 32.688 -17.312 9.945 1 89 369 ARG B O 1
ATOM 8619 N N . LYS B 1 370 ? 32.562 -16.422 11.984 1 90.12 370 LYS B N 1
ATOM 8620 C CA . LYS B 1 370 ? 32.594 -15.016 11.602 1 90.12 370 LYS B CA 1
ATOM 8621 C C . LYS B 1 370 ? 31.391 -14.664 10.727 1 90.12 370 LYS B C 1
ATOM 8623 O O . LYS B 1 370 ? 31.5 -13.812 9.836 1 90.12 370 LYS B O 1
ATOM 8628 N N . ILE B 1 371 ? 30.359 -15.445 10.812 1 93.44 371 ILE B N 1
ATOM 8629 C CA . ILE B 1 371 ? 29.141 -15.117 10.086 1 93.44 371 ILE B CA 1
ATOM 8630 C C . ILE B 1 371 ? 28.359 -14.047 10.844 1 93.44 371 ILE B C 1
ATOM 8632 O O . ILE B 1 371 ? 28 -14.242 12.008 1 93.44 371 ILE B O 1
ATOM 8636 N N . THR B 1 372 ? 28.219 -12.953 10.195 1 94.88 372 THR B N 1
ATOM 8637 C CA . THR B 1 372 ? 27.453 -11.859 10.766 1 94.88 372 THR B CA 1
ATOM 8638 C C . THR B 1 372 ? 26.391 -11.375 9.773 1 94.88 372 THR B C 1
ATOM 8640 O O . THR B 1 372 ? 26.422 -11.742 8.602 1 94.88 372 THR B O 1
ATOM 8643 N N . ALA B 1 373 ? 25.453 -10.617 10.266 1 94.75 373 ALA B N 1
ATOM 8644 C CA . ALA B 1 373 ? 24.422 -10.047 9.406 1 94.75 373 ALA B CA 1
ATOM 8645 C C . ALA B 1 373 ? 25.016 -9.148 8.336 1 94.75 373 ALA B C 1
ATOM 8647 O O . ALA B 1 373 ? 24.578 -9.164 7.18 1 94.75 373 ALA B O 1
ATOM 8648 N N . LYS B 1 374 ? 26 -8.414 8.695 1 92.44 374 LYS B N 1
ATOM 8649 C CA . LYS B 1 374 ? 26.672 -7.508 7.766 1 92.44 374 LYS B CA 1
ATOM 8650 C C . LYS B 1 374 ? 27.328 -8.273 6.625 1 92.44 374 LYS B C 1
ATOM 8652 O O . LYS B 1 374 ? 27.188 -7.902 5.457 1 92.44 374 LYS B O 1
ATOM 8657 N N . ILE B 1 375 ? 28 -9.328 6.945 1 93.81 375 ILE B N 1
ATOM 8658 C CA . ILE B 1 375 ? 28.688 -10.148 5.953 1 93.81 375 ILE B CA 1
ATOM 8659 C C . ILE B 1 375 ? 27.672 -10.781 5.012 1 93.81 375 ILE B C 1
ATOM 8661 O O . ILE B 1 375 ? 27.844 -10.766 3.791 1 93.81 375 ILE B O 1
ATOM 8665 N N . LEU B 1 376 ? 26.609 -11.305 5.578 1 95.5 376 LEU B N 1
ATOM 8666 C CA . LEU B 1 376 ? 25.578 -11.953 4.777 1 95.5 376 LEU B CA 1
ATOM 8667 C C . LEU B 1 376 ? 24.938 -10.961 3.822 1 95.5 376 LEU B C 1
ATOM 8669 O O . LEU B 1 376 ? 24.734 -11.266 2.643 1 95.5 376 LEU B O 1
ATOM 8673 N N . ASN B 1 377 ? 24.547 -9.805 4.332 1 92.81 377 ASN B N 1
ATOM 8674 C CA . ASN B 1 377 ? 23.922 -8.781 3.512 1 92.81 377 ASN B CA 1
ATOM 8675 C C . ASN B 1 377 ? 24.844 -8.32 2.383 1 92.81 377 ASN B C 1
ATOM 8677 O O . ASN B 1 377 ? 24.375 -8.07 1.266 1 92.81 377 ASN B O 1
ATOM 8681 N N . ASN B 1 378 ? 26.109 -8.234 2.68 1 90.81 378 ASN B N 1
ATOM 8682 C CA . ASN B 1 378 ? 27.078 -7.855 1.654 1 90.81 378 ASN B CA 1
ATOM 8683 C C . ASN B 1 378 ? 27.188 -8.922 0.572 1 90.81 378 ASN B C 1
ATOM 8685 O O . ASN B 1 378 ? 27.234 -8.609 -0.618 1 90.81 378 ASN B O 1
ATOM 8689 N N . LYS B 1 379 ? 27.219 -10.148 0.991 1 92.81 379 LYS B N 1
ATOM 8690 C CA . LYS B 1 379 ? 27.328 -11.25 0.043 1 92.81 379 LYS B CA 1
ATOM 8691 C C . LYS B 1 379 ? 26.078 -11.336 -0.839 1 92.81 379 LYS B C 1
ATOM 8693 O O . LYS B 1 379 ? 26.188 -11.57 -2.045 1 92.81 379 LYS B O 1
ATOM 8698 N N . ILE B 1 380 ? 24.938 -11.156 -0.238 1 93.25 380 ILE B N 1
ATOM 8699 C CA . ILE B 1 380 ? 23.672 -11.195 -0.969 1 93.25 380 ILE B CA 1
ATOM 8700 C C . ILE B 1 380 ? 23.641 -10.062 -1.989 1 93.25 380 ILE B C 1
ATOM 8702 O O . ILE B 1 380 ? 23.203 -10.258 -3.127 1 93.25 380 ILE B O 1
ATOM 8706 N N . SER B 1 381 ? 24.141 -8.93 -1.623 1 88.56 381 SER B N 1
ATOM 8707 C CA . SER B 1 381 ? 24.078 -7.742 -2.473 1 88.56 381 SER B CA 1
ATOM 8708 C C . SER B 1 381 ? 25.062 -7.836 -3.625 1 88.56 381 SER B C 1
ATOM 8710 O O . SER B 1 381 ? 24.828 -7.293 -4.707 1 88.56 381 SER B O 1
ATOM 8712 N N . THR B 1 382 ? 26.156 -8.492 -3.42 1 88.5 382 THR B N 1
ATOM 8713 C CA . THR B 1 382 ? 27.25 -8.438 -4.395 1 88.5 382 THR B CA 1
ATOM 8714 C C . THR B 1 382 ? 27.281 -9.703 -5.242 1 88.5 382 THR B C 1
ATOM 8716 O O . THR B 1 382 ? 28 -9.773 -6.242 1 88.5 382 THR B O 1
ATOM 8719 N N . PHE B 1 383 ? 26.516 -10.742 -4.859 1 91.88 383 PHE B N 1
ATOM 8720 C CA . PHE B 1 383 ? 26.5 -11.977 -5.637 1 91.88 383 PHE B CA 1
ATOM 8721 C C . PHE B 1 383 ? 25.969 -11.727 -7.043 1 91.88 383 PHE B C 1
ATOM 8723 O O . PHE B 1 383 ? 25.016 -10.953 -7.223 1 91.88 383 PHE B O 1
ATOM 8730 N N . CYS B 1 384 ? 26.531 -12.391 -7.996 1 90.56 384 CYS B N 1
ATOM 8731 C CA . CYS B 1 384 ? 26.094 -12.266 -9.383 1 90.56 384 CYS B CA 1
ATOM 8732 C C . CYS B 1 384 ? 25.016 -13.289 -9.719 1 90.56 384 CYS B C 1
ATOM 8734 O O . CYS B 1 384 ? 25.312 -14.359 -10.258 1 90.56 384 CYS B O 1
ATOM 8736 N N . TYR B 1 385 ? 23.797 -13.008 -9.531 1 91.69 385 TYR B N 1
ATOM 8737 C CA . TYR B 1 385 ? 22.656 -13.922 -9.656 1 91.69 385 TYR B CA 1
ATOM 8738 C C . TYR B 1 385 ? 22.375 -14.227 -11.125 1 91.69 385 TYR B C 1
ATOM 8740 O O . TYR B 1 385 ? 21.734 -15.234 -11.438 1 91.69 385 TYR B O 1
ATOM 8748 N N . GLY B 1 386 ? 22.828 -13.445 -12.008 1 89.94 386 GLY B N 1
ATOM 8749 C CA . GLY B 1 386 ? 22.5 -13.617 -13.414 1 89.94 386 GLY B CA 1
ATOM 8750 C C . GLY B 1 386 ? 21.25 -12.852 -13.828 1 89.94 386 GLY B C 1
ATOM 8751 O O . GLY B 1 386 ? 20.516 -12.344 -12.977 1 89.94 386 GLY B O 1
ATOM 8752 N N . PHE B 1 387 ? 20.984 -12.859 -15.039 1 88.38 387 PHE B N 1
ATOM 8753 C CA . PHE B 1 387 ? 19.953 -12.023 -15.633 1 88.38 387 PHE B CA 1
ATOM 8754 C C . PHE B 1 387 ? 18.562 -12.461 -15.188 1 88.38 387 PHE B C 1
ATOM 8756 O O . PHE B 1 387 ? 17.734 -11.633 -14.797 1 88.38 387 PHE B O 1
ATOM 8763 N N . ASN B 1 388 ? 18.297 -13.68 -15.188 1 87.56 388 ASN B N 1
ATOM 8764 C CA . ASN B 1 388 ? 16.953 -14.188 -14.898 1 87.56 388 ASN B CA 1
ATOM 8765 C C . ASN B 1 388 ? 16.641 -14.125 -13.406 1 87.56 388 ASN B C 1
ATOM 8767 O O . ASN B 1 388 ? 15.5 -13.891 -13.016 1 87.56 388 ASN B O 1
ATOM 8771 N N . ASP B 1 389 ? 17.609 -14.312 -12.609 1 91.06 389 ASP B N 1
ATOM 8772 C CA . ASP B 1 389 ? 17.391 -14.422 -11.164 1 91.06 389 ASP B CA 1
ATOM 8773 C C . ASP B 1 389 ? 17.5 -13.062 -10.484 1 91.06 389 ASP B C 1
ATOM 8775 O O . ASP B 1 389 ? 17.109 -12.914 -9.328 1 91.06 389 ASP B O 1
ATOM 8779 N N . ARG B 1 390 ? 17.875 -12.086 -11.203 1 88.75 390 ARG B N 1
ATOM 8780 C CA . ARG B 1 390 ? 18.094 -10.773 -10.602 1 88.75 390 ARG B CA 1
ATOM 8781 C C . ARG B 1 390 ? 16.781 -10.18 -10.094 1 88.75 390 ARG B C 1
ATOM 8783 O O . ARG B 1 390 ? 16.781 -9.414 -9.125 1 88.75 390 ARG B O 1
ATOM 8790 N N . CYS B 1 391 ? 15.711 -10.555 -10.734 1 86.88 391 CYS B N 1
ATOM 8791 C CA . CYS B 1 391 ? 14.422 -9.977 -10.359 1 86.88 391 CYS B CA 1
ATOM 8792 C C . CYS B 1 391 ? 13.945 -10.539 -9.023 1 86.88 391 CYS B C 1
ATOM 8794 O O . CYS B 1 391 ? 13.117 -9.922 -8.352 1 86.88 391 CYS B O 1
ATOM 8796 N N . ASN B 1 392 ? 14.477 -11.695 -8.625 1 91.06 392 ASN B N 1
ATOM 8797 C CA . ASN B 1 392 ? 14.078 -12.328 -7.371 1 91.06 392 ASN B CA 1
ATOM 8798 C C . ASN B 1 392 ? 15.211 -12.32 -6.352 1 91.06 392 ASN B C 1
ATOM 8800 O O . ASN B 1 392 ? 15.258 -13.164 -5.457 1 91.06 392 ASN B O 1
ATOM 8804 N N . LYS B 1 393 ? 16.125 -11.414 -6.594 1 92.06 393 LYS B N 1
ATOM 8805 C CA . LYS B 1 393 ? 17.25 -11.32 -5.68 1 92.06 393 LYS B CA 1
ATOM 8806 C C . LYS B 1 393 ? 16.781 -11.125 -4.242 1 92.06 393 LYS B C 1
ATOM 8808 O O . LYS B 1 393 ? 15.914 -10.289 -3.975 1 92.06 393 LYS B O 1
ATOM 8813 N N . PRO B 1 394 ? 17.312 -11.93 -3.375 1 94.81 394 PRO B N 1
ATOM 8814 C CA . PRO B 1 394 ? 16.953 -11.742 -1.968 1 94.81 394 PRO B CA 1
ATOM 8815 C C . PRO B 1 394 ? 17.312 -10.352 -1.446 1 94.81 394 PRO B C 1
ATOM 8817 O O . PRO B 1 394 ? 18.266 -9.734 -1.914 1 94.81 394 PRO B O 1
ATOM 8820 N N . SER B 1 395 ? 16.547 -9.867 -0.503 1 92.5 395 SER B N 1
ATOM 8821 C CA . SER B 1 395 ? 16.812 -8.578 0.114 1 92.5 395 SER B CA 1
ATOM 8822 C C . SER B 1 395 ? 17.891 -8.688 1.188 1 92.5 395 SER B C 1
ATOM 8824 O O . SER B 1 395 ? 17.875 -9.609 2.002 1 92.5 395 SER B O 1
ATOM 8826 N N . PRO B 1 396 ? 18.844 -7.836 1.067 1 91.44 396 PRO B N 1
ATOM 8827 C CA . PRO B 1 396 ? 19.844 -7.82 2.129 1 91.44 396 PRO B CA 1
ATOM 8828 C C . PRO B 1 396 ? 19.328 -7.18 3.418 1 91.44 396 PRO B C 1
ATOM 8830 O O . PRO B 1 396 ? 19.781 -6.098 3.795 1 91.44 396 PRO B O 1
ATOM 8833 N N . ASN B 1 397 ? 18.5 -7.82 4.133 1 90.69 397 ASN B N 1
ATOM 8834 C CA . ASN B 1 397 ? 17.844 -7.234 5.297 1 90.69 397 ASN B CA 1
ATOM 8835 C C . ASN B 1 397 ? 18.047 -8.086 6.547 1 90.69 397 ASN B C 1
ATOM 8837 O O . ASN B 1 397 ? 17.219 -8.055 7.461 1 90.69 397 ASN B O 1
ATOM 8841 N N . PHE B 1 398 ? 19.062 -8.906 6.516 1 93.75 398 PHE B N 1
ATOM 8842 C CA . PHE B 1 398 ? 19.344 -9.711 7.695 1 93.75 398 PHE B CA 1
ATOM 8843 C C . PHE B 1 398 ? 19.766 -8.828 8.859 1 93.75 398 PHE B C 1
ATOM 8845 O O . PHE B 1 398 ? 20.5 -7.855 8.68 1 93.75 398 PHE B O 1
ATOM 8852 N N . THR B 1 399 ? 19.297 -9.141 10.047 1 93.19 399 THR B N 1
ATOM 8853 C CA . THR B 1 399 ? 19.672 -8.438 11.266 1 93.19 399 THR B CA 1
ATOM 8854 C C . THR B 1 399 ? 20.297 -9.406 12.281 1 93.19 399 THR B C 1
ATOM 8856 O O . THR B 1 399 ? 20.125 -10.625 12.156 1 93.19 399 THR B O 1
ATOM 8859 N N . GLU B 1 400 ? 21 -8.891 13.203 1 94.62 400 GLU B N 1
ATOM 8860 C CA . GLU B 1 400 ? 21.609 -9.719 14.242 1 94.62 400 GLU B CA 1
ATOM 8861 C C . GLU B 1 400 ? 20.531 -10.438 15.062 1 94.62 400 GLU B C 1
ATOM 8863 O O . GLU B 1 400 ? 20.719 -11.586 15.469 1 94.62 400 GLU B O 1
ATOM 8868 N N . GLU B 1 401 ? 19.375 -9.812 15.188 1 93.25 401 GLU B N 1
ATOM 8869 C CA . GLU B 1 401 ? 18.281 -10.391 15.953 1 93.25 401 GLU B CA 1
ATOM 8870 C C . GLU B 1 401 ? 17.672 -11.586 15.227 1 93.25 401 GLU B C 1
ATOM 8872 O O . GLU B 1 401 ? 17.312 -12.586 15.859 1 93.25 401 GLU B O 1
ATOM 8877 N N . MET B 1 402 ? 17.594 -11.508 13.961 1 94.19 402 MET B N 1
ATOM 8878 C CA . MET B 1 402 ? 17.047 -12.594 13.156 1 94.19 402 MET B CA 1
ATOM 8879 C C . MET B 1 402 ? 17.906 -13.852 13.281 1 94.19 402 MET B C 1
ATOM 8881 O O . MET B 1 402 ? 17.391 -14.969 13.234 1 94.19 402 MET B O 1
ATOM 8885 N N . LEU B 1 403 ? 19.203 -13.633 13.391 1 95.19 403 LEU B N 1
ATOM 8886 C CA . LEU B 1 403 ? 20.141 -14.742 13.445 1 95.19 403 LEU B CA 1
ATOM 8887 C C . LEU B 1 403 ? 20.25 -15.297 14.859 1 95.19 403 LEU B C 1
ATOM 8889 O O . LEU B 1 403 ? 20.391 -16.5 15.047 1 95.19 403 LEU B O 1
ATOM 8893 N N . SER B 1 404 ? 20.109 -14.406 15.883 1 94.62 404 SER B N 1
ATOM 8894 C CA . SER B 1 404 ? 20.297 -14.836 17.266 1 94.62 404 SER B CA 1
ATOM 8895 C C . SER B 1 404 ? 19.016 -15.406 17.859 1 94.62 404 SER B C 1
ATOM 8897 O O . SER B 1 404 ? 19.047 -16.312 18.688 1 94.62 404 SER B O 1
ATOM 8899 N N . GLN B 1 405 ? 17.875 -14.875 17.406 1 93.69 405 GLN B N 1
ATOM 8900 C CA . GLN B 1 405 ? 16.594 -15.297 17.938 1 93.69 405 GLN B CA 1
ATOM 8901 C C . GLN B 1 405 ? 15.625 -15.664 16.812 1 93.69 405 GLN B C 1
ATOM 8903 O O . GLN B 1 405 ? 14.586 -15.023 16.641 1 93.69 405 GLN B O 1
ATOM 8908 N N . PRO B 1 406 ? 15.906 -16.734 16.188 1 90.38 406 PRO B N 1
ATOM 8909 C CA . PRO B 1 406 ? 15.094 -17.125 15.031 1 90.38 406 PRO B CA 1
ATOM 8910 C C . PRO B 1 406 ? 13.633 -17.391 15.391 1 90.38 406 PRO B C 1
ATOM 8912 O O . PRO B 1 406 ? 12.766 -17.328 14.523 1 90.38 406 PRO B O 1
ATOM 8915 N N . LYS B 1 407 ? 13.305 -17.656 16.609 1 87.75 407 LYS B N 1
ATOM 8916 C CA . LYS B 1 407 ? 11.93 -17.922 17.031 1 87.75 407 LYS B CA 1
ATOM 8917 C C . LYS B 1 407 ? 11.102 -16.656 17.031 1 87.75 407 LYS B C 1
ATOM 8919 O O . LYS B 1 407 ? 9.906 -16.688 16.734 1 87.75 407 LYS B O 1
ATOM 8924 N N . ASN B 1 408 ? 11.727 -15.594 17.234 1 86.94 408 ASN B N 1
ATOM 8925 C CA . ASN B 1 408 ? 11 -14.352 17.438 1 86.94 408 ASN B CA 1
ATOM 8926 C C . ASN B 1 408 ? 11.039 -13.453 16.203 1 86.94 408 ASN B C 1
ATOM 8928 O O . ASN B 1 408 ? 10.227 -12.539 16.078 1 86.94 408 ASN B O 1
ATOM 8932 N N . HIS B 1 409 ? 12 -13.766 15.367 1 88.06 409 HIS B N 1
ATOM 8933 C CA . HIS B 1 409 ? 12.18 -12.898 14.211 1 88.06 409 HIS B CA 1
ATOM 8934 C C . HIS B 1 409 ? 12.195 -13.703 12.914 1 88.06 409 HIS B C 1
ATOM 8936 O O . HIS B 1 409 ? 13.062 -14.555 12.719 1 88.06 409 HIS B O 1
ATOM 8942 N N . LYS B 1 410 ? 11.273 -13.375 12.055 1 87.88 410 LYS B N 1
ATOM 8943 C CA . LYS B 1 410 ? 11.172 -14.086 10.781 1 87.88 410 LYS B CA 1
ATOM 8944 C C . LYS B 1 410 ? 12.047 -13.422 9.719 1 87.88 410 LYS B C 1
ATOM 8946 O O . LYS B 1 410 ? 12.414 -12.258 9.852 1 87.88 410 LYS B O 1
ATOM 8951 N N . LEU B 1 411 ? 12.305 -14.328 8.75 1 89.44 411 LEU B N 1
ATOM 8952 C CA . LEU B 1 411 ? 13.039 -13.789 7.609 1 89.44 411 LEU B CA 1
ATOM 8953 C C . LEU B 1 411 ? 12.133 -12.914 6.75 1 89.44 411 LEU B C 1
ATOM 8955 O O . LEU B 1 411 ? 11 -13.289 6.453 1 89.44 411 LEU B O 1
ATOM 8959 N N . ARG B 1 412 ? 12.219 -11.805 6.609 1 86.06 412 ARG B N 1
ATOM 8960 C CA . ARG B 1 412 ? 11.398 -10.859 5.855 1 86.06 412 ARG B CA 1
ATOM 8961 C C . ARG B 1 412 ? 11.75 -10.891 4.371 1 86.06 412 ARG B C 1
ATOM 8963 O O . ARG B 1 412 ? 12.195 -9.891 3.809 1 86.06 412 ARG B O 1
ATOM 8970 N N . GLN B 1 413 ? 11.531 -12.172 3.695 1 93.69 413 GLN B N 1
ATOM 8971 C CA . GLN B 1 413 ? 11.719 -12.375 2.264 1 93.69 413 GLN B CA 1
ATOM 8972 C C . GLN B 1 413 ? 10.414 -12.797 1.592 1 93.69 413 GLN B C 1
ATOM 8974 O O . GLN B 1 413 ? 9.531 -13.359 2.24 1 93.69 413 GLN B O 1
ATOM 8979 N N . THR B 1 414 ? 10.242 -12.477 0.354 1 91.75 414 THR B N 1
ATOM 8980 C CA . THR B 1 414 ? 9.109 -13 -0.402 1 91.75 414 THR B CA 1
ATOM 8981 C C . THR B 1 414 ? 9.328 -14.461 -0.763 1 91.75 414 THR B C 1
ATOM 8983 O O . THR B 1 414 ? 10.43 -14.984 -0.606 1 91.75 414 THR B O 1
ATOM 8986 N N . SER B 1 415 ? 8.281 -15.078 -1.26 1 94.19 415 SER B N 1
ATOM 8987 C CA . SER B 1 415 ? 8.367 -16.484 -1.66 1 94.19 415 SER B CA 1
ATOM 8988 C C . SER B 1 415 ? 9.469 -16.688 -2.693 1 94.19 415 SER B C 1
ATOM 8990 O O . SER B 1 415 ? 10.305 -17.594 -2.545 1 94.19 415 SER B O 1
ATOM 8992 N N . ALA B 1 416 ? 9.484 -15.898 -3.713 1 93.94 416 ALA B N 1
ATOM 8993 C CA . ALA B 1 416 ? 10.477 -16.031 -4.781 1 93.94 416 ALA B CA 1
ATOM 8994 C C . ALA B 1 416 ? 11.883 -15.766 -4.258 1 93.94 416 ALA B C 1
ATOM 8996 O O . ALA B 1 416 ? 12.836 -16.438 -4.668 1 93.94 416 ALA B O 1
ATOM 8997 N N . GLN B 1 417 ? 12.031 -14.852 -3.367 1 95.62 417 GLN B N 1
ATOM 8998 C CA . GLN B 1 417 ? 13.328 -14.523 -2.783 1 95.62 417 GLN B CA 1
ATOM 8999 C C . GLN B 1 417 ? 13.844 -15.664 -1.916 1 95.62 417 GLN B C 1
ATOM 9001 O O . GLN B 1 417 ? 15.039 -15.977 -1.939 1 95.62 417 GLN B O 1
ATOM 9006 N N . ASN B 1 418 ? 12.938 -16.281 -1.22 1 97 418 ASN B N 1
ATOM 9007 C CA . ASN B 1 418 ? 13.312 -17.422 -0.388 1 97 418 ASN B CA 1
ATOM 9008 C C . ASN B 1 418 ? 13.82 -18.578 -1.23 1 97 418 ASN B C 1
ATOM 9010 O O . ASN B 1 418 ? 14.797 -19.234 -0.867 1 97 418 ASN B O 1
ATOM 9014 N N . LEU B 1 419 ? 13.141 -18.828 -2.285 1 97.06 419 LEU B N 1
ATOM 9015 C CA . LEU B 1 419 ? 13.539 -19.922 -3.154 1 97.06 419 LEU B CA 1
ATOM 9016 C C . LEU B 1 419 ? 14.922 -19.672 -3.748 1 97.06 419 LEU B C 1
ATOM 9018 O O . LEU B 1 419 ? 15.742 -20.594 -3.82 1 97.06 419 LEU B O 1
ATOM 9022 N N . LEU B 1 420 ? 15.141 -18.484 -4.148 1 97.31 420 LEU B N 1
ATOM 9023 C CA . LEU B 1 420 ? 16.453 -18.156 -4.695 1 97.31 420 LEU B CA 1
ATOM 9024 C C . LEU B 1 420 ? 17.516 -18.172 -3.602 1 97.31 420 LEU B C 1
ATOM 9026 O O . LEU B 1 420 ? 18.641 -18.641 -3.834 1 97.31 420 LEU B O 1
ATOM 9030 N N . LEU B 1 421 ? 17.188 -17.672 -2.467 1 97.69 421 LEU B N 1
ATOM 9031 C CA . LEU B 1 421 ? 18.109 -17.672 -1.345 1 97.69 421 LEU B CA 1
ATOM 9032 C C . LEU B 1 421 ? 18.531 -19.094 -0.986 1 97.69 421 LEU B C 1
ATOM 9034 O O . LEU B 1 421 ? 19.703 -19.344 -0.673 1 97.69 421 LEU B O 1
ATOM 9038 N N . LEU B 1 422 ? 17.609 -20 -1.028 1 98.12 422 LEU B N 1
ATOM 9039 C CA . LEU B 1 422 ? 17.906 -21.406 -0.761 1 98.12 422 LEU B CA 1
ATOM 9040 C C . LEU B 1 422 ? 18.938 -21.938 -1.759 1 98.12 422 LEU B C 1
ATOM 9042 O O . LEU B 1 422 ? 19.891 -22.609 -1.371 1 98.12 422 LEU B O 1
ATOM 9046 N N . ARG B 1 423 ? 18.734 -21.656 -2.959 1 96.94 423 ARG B N 1
ATOM 9047 C CA . ARG B 1 423 ? 19.594 -22.172 -4.02 1 96.94 423 ARG B CA 1
ATOM 9048 C C . ARG B 1 423 ? 20.984 -21.547 -3.947 1 96.94 423 ARG B C 1
ATOM 9050 O O . ARG B 1 423 ? 21.984 -22.203 -4.246 1 96.94 423 ARG B O 1
ATOM 9057 N N . VAL B 1 424 ? 21.094 -20.297 -3.572 1 96.75 424 VAL B N 1
ATOM 9058 C CA . VAL B 1 424 ? 22.359 -19.578 -3.637 1 96.75 424 VAL B CA 1
ATOM 9059 C C . VAL B 1 424 ? 23.094 -19.719 -2.309 1 96.75 424 VAL B C 1
ATOM 9061 O O . VAL B 1 424 ? 24.312 -19.484 -2.236 1 96.75 424 VAL B O 1
ATOM 9064 N N . LEU B 1 425 ? 22.453 -20.156 -1.261 1 96.88 425 LEU B N 1
ATOM 9065 C CA . LEU B 1 425 ? 23 -20.188 0.089 1 96.88 425 LEU B CA 1
ATOM 9066 C C . LEU B 1 425 ? 24.344 -20.906 0.115 1 96.88 425 LEU B C 1
ATOM 9068 O O . LEU B 1 425 ? 25.312 -20.422 0.688 1 96.88 425 LEU B O 1
ATOM 9072 N N . PRO B 1 426 ? 24.469 -22.125 -0.535 1 95.5 426 PRO B N 1
ATOM 9073 C CA . PRO B 1 426 ? 25.766 -22.812 -0.524 1 95.5 426 PRO B CA 1
ATOM 9074 C C . PRO B 1 426 ? 26.891 -21.984 -1.138 1 95.5 426 PRO B C 1
ATOM 9076 O O . PRO B 1 426 ? 28.047 -22.094 -0.721 1 95.5 426 PRO B O 1
ATOM 9079 N N . PHE B 1 427 ? 26.562 -21.141 -2.115 1 95.12 427 PHE B N 1
ATOM 9080 C CA . PHE B 1 427 ? 27.547 -20.297 -2.766 1 95.12 427 PHE B CA 1
ATOM 9081 C C . PHE B 1 427 ? 27.938 -19.125 -1.868 1 95.12 427 PHE B C 1
ATOM 9083 O O . PHE B 1 427 ? 29.078 -18.656 -1.904 1 95.12 427 PHE B O 1
ATOM 9090 N N . LEU B 1 428 ? 27.016 -18.641 -1.092 1 94.25 428 LEU B N 1
ATOM 9091 C CA . LEU B 1 428 ? 27.219 -17.438 -0.286 1 94.25 428 LEU B CA 1
ATOM 9092 C C . LEU B 1 428 ? 28.094 -17.734 0.925 1 94.25 428 LEU B C 1
ATOM 9094 O O . LEU B 1 428 ? 28.891 -16.891 1.34 1 94.25 428 LEU B O 1
ATOM 9098 N N . ILE B 1 429 ? 27.953 -18.938 1.525 1 93.5 429 ILE B N 1
ATOM 9099 C CA . ILE B 1 429 ? 28.562 -19.109 2.842 1 93.5 429 ILE B CA 1
ATOM 9100 C C . ILE B 1 429 ? 29.609 -20.219 2.789 1 93.5 429 ILE B C 1
ATOM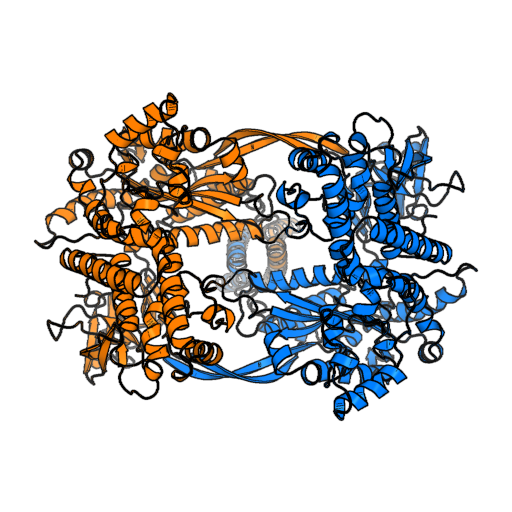 9102 O O . ILE B 1 429 ? 30.094 -20.672 3.83 1 93.5 429 ILE B O 1
ATOM 9106 N N . ARG B 1 430 ? 29.984 -20.656 1.619 1 92.19 430 ARG B N 1
ATOM 9107 C CA . ARG B 1 430 ? 30.922 -21.766 1.445 1 92.19 430 ARG B CA 1
ATOM 9108 C C . ARG B 1 430 ? 32.188 -21.531 2.24 1 92.19 430 ARG B C 1
ATOM 9110 O O . ARG B 1 430 ? 32.75 -22.469 2.844 1 92.19 430 ARG B O 1
ATOM 9117 N N . GLU B 1 431 ? 32.688 -20.344 2.352 1 89.25 431 GLU B N 1
ATOM 9118 C CA . GLU B 1 431 ? 33.969 -20 2.988 1 89.25 431 GLU B CA 1
ATOM 9119 C C . GLU B 1 431 ? 33.844 -20.031 4.508 1 89.25 431 GLU B C 1
ATOM 9121 O O . GLU B 1 431 ? 34.844 -20.141 5.215 1 89.25 431 GLU B O 1
ATOM 9126 N N . TYR B 1 432 ? 32.656 -20.078 4.973 1 91.62 432 TYR B N 1
ATOM 9127 C CA . TYR B 1 432 ? 32.5 -19.906 6.41 1 91.62 432 TYR B CA 1
ATOM 9128 C C . TYR B 1 432 ? 32.062 -21.234 7.059 1 91.62 432 TYR B C 1
ATOM 9130 O O . TYR B 1 432 ? 31.969 -21.328 8.281 1 91.62 432 TYR B O 1
ATOM 9138 N N . VAL B 1 433 ? 31.797 -22.234 6.199 1 91.75 433 VAL B N 1
ATOM 9139 C CA . VAL B 1 433 ? 31.281 -23.484 6.734 1 91.75 433 VAL B CA 1
ATOM 9140 C C . VAL B 1 433 ? 32.281 -24.609 6.441 1 91.75 433 VAL B C 1
ATOM 9142 O O . VAL B 1 433 ? 33 -24.562 5.441 1 91.75 433 VAL B O 1
ATOM 9145 N N . PRO B 1 434 ? 32.219 -25.641 7.297 1 88.56 434 PRO B N 1
ATOM 9146 C CA . PRO B 1 434 ? 33.125 -26.781 7.047 1 88.56 434 PRO B CA 1
ATOM 9147 C C . PRO B 1 434 ? 32.719 -27.578 5.812 1 88.56 434 PRO B C 1
ATOM 9149 O O . PRO B 1 434 ? 31.562 -27.531 5.387 1 88.56 434 PRO B O 1
ATOM 9152 N N . GLU B 1 435 ? 33.594 -28.234 5.191 1 79.94 435 GLU B N 1
ATOM 9153 C CA . GLU B 1 435 ? 33.375 -29.016 3.971 1 79.94 435 GLU B CA 1
ATOM 9154 C C . GLU B 1 435 ? 32.344 -30.109 4.191 1 79.94 435 GLU B C 1
ATOM 9156 O O . GLU B 1 435 ? 31.484 -30.328 3.348 1 79.94 435 GLU B O 1
ATOM 9161 N N . GLU B 1 436 ? 32.594 -30.875 5.289 1 79.94 436 GLU B N 1
ATOM 9162 C CA . GLU B 1 436 ? 31.656 -31.938 5.566 1 79.94 436 GLU B CA 1
ATOM 9163 C C . GLU B 1 436 ? 30.781 -31.594 6.77 1 79.94 436 GLU B C 1
ATOM 9165 O O . GLU B 1 436 ? 31.234 -31.656 7.914 1 79.94 436 GLU B O 1
ATOM 9170 N N . CYS B 1 437 ? 29.562 -30.922 6.414 1 88.62 437 CYS B N 1
ATOM 9171 C CA . CYS B 1 437 ? 28.688 -30.547 7.516 1 88.62 437 CYS B CA 1
ATOM 9172 C C . CYS B 1 437 ? 27.266 -31.031 7.266 1 88.62 437 CYS B C 1
ATOM 9174 O O . CYS B 1 437 ? 26.75 -30.906 6.156 1 88.62 437 CYS B O 1
ATOM 9176 N N . GLU B 1 438 ? 26.703 -31.562 8.25 1 93.19 438 GLU B N 1
ATOM 9177 C CA . GLU B 1 438 ? 25.359 -32.125 8.195 1 93.19 438 GLU B CA 1
ATOM 9178 C C . GLU B 1 438 ? 24.312 -31.062 7.918 1 93.19 438 GLU B C 1
ATOM 9180 O O . GLU B 1 438 ? 23.281 -31.328 7.289 1 93.19 438 GLU B O 1
ATOM 9185 N N . TYR B 1 439 ? 24.656 -29.875 8.328 1 95.69 439 TYR B N 1
ATOM 9186 C CA . TYR B 1 439 ? 23.703 -28.781 8.133 1 95.69 439 TYR B CA 1
ATOM 9187 C C . TYR B 1 439 ? 23.594 -28.406 6.664 1 95.69 439 TYR B C 1
ATOM 9189 O O . TYR B 1 439 ? 22.5 -28.125 6.168 1 95.69 439 TYR B O 1
ATOM 9197 N N . MET B 1 440 ? 24.672 -28.422 6.016 1 95.94 440 MET B N 1
ATOM 9198 C CA . MET B 1 440 ? 24.641 -28.094 4.594 1 95.94 440 MET B CA 1
ATOM 9199 C C . MET B 1 440 ? 24.094 -29.266 3.781 1 95.94 440 MET B C 1
ATOM 9201 O O . MET B 1 440 ? 23.5 -29.062 2.715 1 95.94 440 MET B O 1
ATOM 9205 N N . LYS B 1 441 ? 24.25 -30.484 4.289 1 96.88 441 LYS B N 1
ATOM 9206 C CA . LYS B 1 441 ? 23.578 -31.625 3.68 1 96.88 441 LYS B CA 1
ATOM 9207 C C . LYS B 1 441 ? 22.062 -31.469 3.764 1 96.88 441 LYS B C 1
ATOM 9209 O O . LYS B 1 441 ? 21.344 -31.828 2.824 1 96.88 441 LYS B O 1
ATOM 9214 N N . LEU B 1 442 ? 21.672 -31 4.926 1 98 442 LEU B N 1
ATOM 9215 C CA . LEU B 1 442 ? 20.25 -30.703 5.113 1 98 442 LEU B CA 1
ATOM 9216 C C . LEU B 1 442 ? 19.75 -29.734 4.047 1 98 442 LEU B C 1
ATOM 9218 O O . LEU B 1 442 ? 18.703 -29.953 3.447 1 98 442 LEU B O 1
ATOM 9222 N N . ILE B 1 443 ? 20.531 -28.688 3.816 1 98.06 443 ILE B N 1
ATOM 9223 C CA . ILE B 1 443 ? 20.203 -27.688 2.807 1 98.06 443 ILE B CA 1
ATOM 9224 C C . ILE B 1 443 ? 20.172 -28.344 1.426 1 98.06 443 ILE B C 1
ATOM 9226 O O . ILE B 1 443 ? 19.297 -28.047 0.611 1 98.06 443 ILE B O 1
ATOM 9230 N N . GLY B 1 444 ? 21.094 -29.188 1.151 1 97.5 444 GLY B N 1
ATOM 9231 C CA . GLY B 1 444 ? 21.141 -29.906 -0.115 1 97.5 444 GLY B CA 1
ATOM 9232 C C . GLY B 1 444 ? 19.891 -30.734 -0.37 1 97.5 444 GLY B C 1
ATOM 9233 O O . GLY B 1 444 ? 19.328 -30.688 -1.468 1 97.5 444 GLY B O 1
ATOM 9234 N N . HIS B 1 445 ? 19.469 -31.453 0.652 1 98.19 445 HIS B N 1
ATOM 9235 C CA . HIS B 1 445 ? 18.25 -32.25 0.525 1 98.19 445 HIS B CA 1
ATOM 9236 C C . HIS B 1 445 ? 17.031 -31.344 0.273 1 98.19 445 HIS B C 1
ATOM 9238 O O . HIS B 1 445 ? 16.172 -31.672 -0.549 1 98.19 445 HIS B O 1
ATOM 9244 N N . LEU B 1 446 ? 17.016 -30.234 0.996 1 98.5 446 LEU B N 1
ATOM 9245 C CA . LEU B 1 446 ? 15.891 -29.328 0.839 1 98.5 446 LEU B CA 1
ATOM 9246 C C . LEU B 1 446 ? 15.867 -28.734 -0.567 1 98.5 446 LEU B C 1
ATOM 9248 O O . LEU B 1 446 ? 14.789 -28.562 -1.154 1 98.5 446 LEU B O 1
ATOM 9252 N N . ILE B 1 447 ? 17.016 -28.359 -1.138 1 98.25 447 ILE B N 1
ATOM 9253 C CA . ILE B 1 447 ? 17.109 -27.844 -2.498 1 98.25 447 ILE B CA 1
ATOM 9254 C C . ILE B 1 447 ? 16.5 -28.844 -3.475 1 98.25 447 ILE B C 1
ATOM 9256 O O . ILE B 1 447 ? 15.711 -28.469 -4.344 1 98.25 447 ILE B O 1
ATOM 9260 N N . ASN B 1 448 ? 16.797 -30.062 -3.287 1 97.62 448 ASN B N 1
ATOM 9261 C CA . ASN B 1 448 ? 16.297 -31.094 -4.195 1 97.62 448 ASN B CA 1
ATOM 9262 C C . ASN B 1 448 ? 14.805 -31.344 -4.016 1 97.62 448 ASN B C 1
ATOM 9264 O O . ASN B 1 448 ? 14.094 -31.578 -4.988 1 97.62 448 ASN B O 1
ATOM 9268 N N . ILE B 1 449 ? 14.352 -31.297 -2.777 1 98.31 449 ILE B N 1
ATOM 9269 C CA . ILE B 1 449 ? 12.922 -31.422 -2.514 1 98.31 449 ILE B CA 1
ATOM 9270 C C . ILE B 1 449 ? 12.164 -30.328 -3.26 1 98.31 449 ILE B C 1
ATOM 9272 O O . ILE B 1 449 ? 11.211 -30.609 -3.988 1 98.31 449 ILE B O 1
ATOM 9276 N N . VAL B 1 450 ? 12.633 -29.094 -3.068 1 97.62 450 VAL B N 1
ATOM 9277 C CA . VAL B 1 450 ? 11.984 -27.953 -3.701 1 97.62 450 VAL B CA 1
ATOM 9278 C C . VAL B 1 450 ? 12.055 -28.078 -5.219 1 97.62 450 VAL B C 1
ATOM 9280 O O . VAL B 1 450 ? 11.078 -27.844 -5.922 1 97.62 450 VAL B O 1
ATOM 9283 N N . ARG B 1 451 ? 13.172 -28.531 -5.703 1 96.12 451 ARG B N 1
ATOM 9284 C CA . ARG B 1 451 ? 13.391 -28.672 -7.137 1 96.12 451 ARG B CA 1
ATOM 9285 C C . ARG B 1 451 ? 12.398 -29.672 -7.742 1 96.12 451 ARG B C 1
ATOM 9287 O O . ARG B 1 451 ? 11.805 -29.406 -8.789 1 96.12 451 ARG B O 1
ATOM 9294 N N . ILE B 1 452 ? 12.18 -30.719 -7.109 1 96.38 452 ILE B N 1
ATOM 9295 C CA . ILE B 1 452 ? 11.305 -31.766 -7.637 1 96.38 452 ILE B CA 1
ATOM 9296 C C . ILE B 1 452 ? 9.852 -31.312 -7.543 1 96.38 452 ILE B C 1
ATOM 9298 O O . ILE B 1 452 ? 9.102 -31.406 -8.516 1 96.38 452 ILE B O 1
ATOM 9302 N N . ILE B 1 453 ? 9.469 -30.766 -6.441 1 96.44 453 ILE B N 1
ATOM 9303 C CA . ILE B 1 453 ? 8.086 -30.375 -6.207 1 96.44 453 ILE B CA 1
ATOM 9304 C C . ILE B 1 453 ? 7.695 -29.25 -7.156 1 96.44 453 ILE B C 1
ATOM 9306 O O . ILE B 1 453 ? 6.562 -29.188 -7.641 1 96.44 453 ILE B O 1
ATOM 9310 N N . MET B 1 454 ? 8.664 -28.422 -7.48 1 93.38 454 MET B N 1
ATOM 9311 C CA . MET B 1 454 ? 8.383 -27.266 -8.328 1 93.38 454 MET B CA 1
ATOM 9312 C C . MET B 1 454 ? 8.648 -27.578 -9.789 1 93.38 454 MET B C 1
ATOM 9314 O O . MET B 1 454 ? 8.609 -26.688 -10.641 1 93.38 454 MET B O 1
ATOM 9318 N N . SER B 1 455 ? 8.883 -28.828 -10.102 1 92.94 455 SER B N 1
ATOM 9319 C CA . SER B 1 455 ? 9.125 -29.234 -11.484 1 92.94 455 SER B CA 1
ATOM 9320 C C . SER B 1 455 ? 7.82 -29.438 -12.242 1 92.94 455 SER B C 1
ATOM 9322 O O . SER B 1 455 ? 6.855 -29.969 -11.688 1 92.94 455 SER B O 1
ATOM 9324 N N . PRO B 1 456 ? 7.805 -29.078 -13.492 1 88.94 456 PRO B N 1
ATOM 9325 C CA . PRO B 1 456 ? 6.594 -29.281 -14.297 1 88.94 456 PRO B CA 1
ATOM 9326 C C . PRO B 1 456 ? 6.32 -30.75 -14.586 1 88.94 456 PRO B C 1
ATOM 9328 O O . PRO B 1 456 ? 5.164 -31.141 -14.766 1 88.94 456 PRO B O 1
ATOM 9331 N N . VAL B 1 457 ? 7.379 -31.531 -14.656 1 90.19 457 VAL B N 1
ATOM 9332 C CA . VAL B 1 457 ? 7.266 -32.969 -14.914 1 90.19 457 VAL B CA 1
ATOM 9333 C C . VAL B 1 457 ? 8.07 -33.75 -13.883 1 90.19 457 VAL B C 1
ATOM 9335 O O . VAL B 1 457 ? 9.227 -33.406 -13.609 1 90.19 457 VAL B O 1
ATOM 9338 N N . VAL B 1 458 ? 7.449 -34.75 -13.367 1 93.62 458 VAL B N 1
ATOM 9339 C CA . VAL B 1 458 ? 8.102 -35.594 -12.383 1 93.62 458 VAL B CA 1
ATOM 9340 C C . VAL B 1 458 ? 8.039 -37.062 -12.828 1 93.62 458 VAL B C 1
ATOM 9342 O O . VAL B 1 458 ? 6.949 -37.625 -12.922 1 93.62 458 VAL B O 1
ATOM 9345 N N . SER B 1 459 ? 9.188 -37.625 -13.102 1 91.56 459 SER B N 1
ATOM 9346 C CA . SER B 1 459 ? 9.234 -39.031 -13.445 1 91.56 459 SER B CA 1
ATOM 9347 C C . SER B 1 459 ? 9.102 -39.906 -12.203 1 91.56 459 SER B C 1
ATOM 9349 O O . SER B 1 459 ? 9.234 -39.406 -11.078 1 91.56 459 SER B O 1
ATOM 9351 N N . GLU B 1 460 ? 8.852 -41.125 -12.406 1 91.69 460 GLU B N 1
ATOM 9352 C CA . GLU B 1 460 ? 8.766 -42.062 -11.281 1 91.69 460 GLU B CA 1
ATOM 9353 C C . GLU B 1 460 ? 10.078 -42.094 -10.508 1 91.69 460 GLU B C 1
ATOM 9355 O O . GLU B 1 460 ? 10.078 -42.219 -9.281 1 91.69 460 GLU B O 1
ATOM 9360 N N . ASN B 1 461 ? 11.125 -42 -11.203 1 91.31 461 ASN B N 1
ATOM 9361 C CA . ASN B 1 461 ? 12.43 -41.969 -10.555 1 91.31 461 ASN B CA 1
ATOM 9362 C C . ASN B 1 461 ? 12.586 -40.75 -9.656 1 91.31 461 ASN B C 1
ATOM 9364 O O . ASN B 1 461 ? 13.117 -40.844 -8.547 1 91.31 461 ASN B O 1
ATOM 9368 N N . LEU B 1 462 ? 12.188 -39.656 -10.227 1 93.88 462 LEU B N 1
ATOM 9369 C CA . LEU B 1 462 ? 12.258 -38.438 -9.43 1 93.88 462 LEU B CA 1
ATOM 9370 C C . LEU B 1 462 ? 11.367 -38.531 -8.203 1 93.88 462 LEU B C 1
ATOM 9372 O O . LEU B 1 462 ? 11.688 -37.969 -7.148 1 93.88 462 LEU B O 1
ATOM 9376 N N . LEU B 1 463 ? 10.25 -39.156 -8.352 1 95.31 463 LEU B N 1
ATOM 9377 C CA . LEU B 1 463 ? 9.336 -39.344 -7.227 1 95.31 463 LEU B CA 1
ATOM 9378 C C . LEU B 1 463 ? 9.977 -40.188 -6.125 1 95.31 463 LEU B C 1
ATOM 9380 O O . LEU B 1 463 ? 9.805 -39.906 -4.941 1 95.31 463 LEU B O 1
ATOM 9384 N N . PHE B 1 464 ? 10.68 -41.188 -6.574 1 95.81 464 PHE B N 1
ATOM 9385 C CA . PHE B 1 464 ? 11.414 -42 -5.617 1 95.81 464 PHE B CA 1
ATOM 9386 C C . PHE B 1 464 ? 12.492 -41.188 -4.918 1 95.81 464 PHE B C 1
ATOM 9388 O O . PHE B 1 464 ? 12.672 -41.312 -3.703 1 95.81 464 PHE B O 1
ATOM 9395 N N . GLN B 1 465 ? 13.18 -40.438 -5.684 1 96.56 465 GLN B N 1
ATOM 9396 C CA . GLN B 1 465 ? 14.203 -39.562 -5.109 1 96.56 465 GLN B CA 1
ATOM 9397 C C . GLN B 1 465 ? 13.594 -38.594 -4.113 1 96.56 465 GLN B C 1
ATOM 9399 O O . GLN B 1 465 ? 14.203 -38.281 -3.09 1 96.56 465 GLN B O 1
ATOM 9404 N N . LEU B 1 466 ? 12.43 -38.094 -4.465 1 97.62 466 LEU B N 1
ATOM 9405 C CA . LEU B 1 466 ? 11.742 -37.188 -3.562 1 97.62 466 LEU B CA 1
ATOM 9406 C C . LEU B 1 466 ? 11.477 -37.844 -2.213 1 97.62 466 LEU B C 1
ATOM 9408 O O . LEU B 1 466 ? 11.703 -37.219 -1.164 1 97.62 466 LEU B O 1
ATOM 9412 N N . GLU B 1 467 ? 11.008 -39.031 -2.26 1 97.06 467 GLU B N 1
ATOM 9413 C CA . GLU B 1 467 ? 10.742 -39.75 -1.03 1 97.06 467 GLU B CA 1
ATOM 9414 C C . GLU B 1 467 ? 12.008 -39.906 -0.189 1 97.06 467 GLU B C 1
ATOM 9416 O O . GLU B 1 467 ? 11.984 -39.688 1.026 1 97.06 467 GLU B O 1
ATOM 9421 N N . GLU B 1 468 ? 13.078 -40.188 -0.813 1 97.75 468 GLU B N 1
ATOM 9422 C CA . GLU B 1 468 ? 14.352 -40.344 -0.126 1 97.75 468 GLU B CA 1
ATOM 9423 C C . GLU B 1 468 ? 14.828 -39 0.464 1 97.75 468 GLU B C 1
ATOM 9425 O O . GLU B 1 468 ? 15.258 -38.969 1.62 1 97.75 468 GLU B O 1
ATOM 9430 N N . HIS B 1 469 ? 14.797 -38 -0.353 1 98 469 HIS B N 1
ATOM 9431 C CA . HIS B 1 469 ? 15.227 -36.688 0.115 1 98 469 HIS B CA 1
ATOM 9432 C C . HIS B 1 469 ? 14.391 -36.219 1.302 1 98 469 HIS B C 1
ATOM 9434 O O . HIS B 1 469 ? 14.914 -35.625 2.232 1 98 469 HIS B O 1
ATOM 9440 N N . VAL B 1 470 ? 13.062 -36.469 1.278 1 97.5 470 VAL B N 1
ATOM 9441 C CA . VAL B 1 470 ? 12.18 -36.062 2.367 1 97.5 470 VAL B CA 1
ATOM 9442 C C . VAL B 1 470 ? 12.555 -36.812 3.643 1 97.5 470 VAL B C 1
ATOM 9444 O O . VAL B 1 470 ? 12.617 -36.219 4.723 1 97.5 470 VAL B O 1
ATOM 9447 N N . GLU B 1 471 ? 12.828 -38.094 3.516 1 96.19 471 GLU B N 1
ATOM 9448 C CA . GLU B 1 471 ? 13.195 -38.906 4.664 1 96.19 471 GLU B CA 1
ATOM 9449 C C . GLU B 1 471 ? 14.5 -38.406 5.289 1 96.19 471 GLU B C 1
ATOM 9451 O O . GLU B 1 471 ? 14.586 -38.25 6.508 1 96.19 471 GLU B O 1
ATOM 9456 N N . PHE B 1 472 ? 15.508 -38.188 4.43 1 96.81 472 PHE B N 1
ATOM 9457 C CA . PHE B 1 472 ? 16.797 -37.75 4.922 1 96.81 472 PHE B CA 1
ATOM 9458 C C . PHE B 1 472 ? 16.688 -36.344 5.539 1 96.81 472 PHE B C 1
ATOM 9460 O O . PHE B 1 472 ? 17.281 -36.062 6.582 1 96.81 472 PHE B O 1
ATOM 9467 N N . PHE B 1 473 ? 15.961 -35.531 4.898 1 97.31 473 PHE B N 1
ATOM 9468 C CA . PHE B 1 473 ? 15.758 -34.156 5.402 1 97.31 473 PHE B CA 1
ATOM 9469 C C . PHE B 1 473 ? 15.125 -34.188 6.785 1 97.31 473 PHE B C 1
ATOM 9471 O O . PHE B 1 473 ? 15.602 -33.531 7.711 1 97.31 473 PHE B O 1
ATOM 9478 N N . GLU B 1 474 ? 14.055 -34.938 6.914 1 94.56 474 GLU B N 1
ATOM 9479 C CA . GLU B 1 474 ? 13.32 -35.031 8.18 1 94.56 474 GLU B CA 1
ATOM 9480 C C . GLU B 1 474 ? 14.203 -35.594 9.289 1 94.56 474 GLU B C 1
ATOM 9482 O O . GLU B 1 474 ? 14.164 -35.094 10.422 1 94.56 474 GLU B O 1
ATOM 9487 N N . GLN B 1 475 ? 14.953 -36.594 8.938 1 94.12 475 GLN B N 1
ATOM 9488 C CA . GLN B 1 475 ? 15.836 -37.188 9.914 1 94.12 475 GLN B CA 1
ATOM 9489 C C . GLN B 1 475 ? 16.859 -36.188 10.445 1 94.12 475 GLN B C 1
ATOM 9491 O O . GLN B 1 475 ? 17.047 -36.062 11.656 1 94.12 475 GLN B O 1
ATOM 9496 N N . ILE B 1 476 ? 17.5 -35.531 9.516 1 96.31 476 ILE B N 1
ATOM 9497 C CA . ILE B 1 476 ? 18.516 -34.562 9.914 1 96.31 476 ILE B CA 1
ATOM 9498 C C . ILE B 1 476 ? 17.859 -33.375 10.648 1 96.31 476 ILE B C 1
ATOM 9500 O O . ILE B 1 476 ? 18.344 -32.938 11.695 1 96.31 476 ILE B O 1
ATOM 9504 N N . PHE B 1 477 ? 16.75 -32.906 10.148 1 96.19 477 PHE B N 1
ATOM 9505 C CA . PHE B 1 477 ? 16.078 -31.75 10.719 1 96.19 477 PHE B CA 1
ATOM 9506 C C . PHE B 1 477 ? 15.648 -32.031 12.156 1 96.19 477 PHE B C 1
ATOM 9508 O O . PHE B 1 477 ? 15.891 -31.203 13.047 1 96.19 477 PHE B O 1
ATOM 9515 N N . CYS B 1 478 ? 15.055 -33.188 12.344 1 91.62 478 CYS B N 1
ATOM 9516 C CA . CYS B 1 478 ? 14.547 -33.531 13.664 1 91.62 478 CYS B CA 1
ATOM 9517 C C . CYS B 1 478 ? 15.688 -33.75 14.641 1 91.62 478 CYS B C 1
ATOM 9519 O O . CYS B 1 478 ? 15.539 -33.531 15.844 1 91.62 478 CYS B O 1
ATOM 9521 N N . SER B 1 479 ? 16.797 -34.219 14.164 1 93 479 SER B N 1
ATOM 9522 C CA . SER B 1 479 ? 17.953 -34.438 15.023 1 93 479 SER B CA 1
ATOM 9523 C C . SER B 1 479 ? 18.625 -33.125 15.422 1 93 479 SER B C 1
ATOM 9525 O O . SER B 1 479 ? 19.219 -33.031 16.516 1 93 479 SER B O 1
ATOM 9527 N N . LYS B 1 480 ? 18.484 -32.125 14.617 1 94.88 480 LYS B N 1
ATOM 9528 C CA . LYS B 1 480 ? 19.266 -30.922 14.828 1 94.88 480 LYS B CA 1
ATOM 9529 C C . LYS B 1 480 ? 18.406 -29.812 15.445 1 94.88 480 LYS B C 1
ATOM 9531 O O . LYS B 1 480 ? 18.922 -28.906 16.094 1 94.88 480 LYS B O 1
ATOM 9536 N N . PHE B 1 481 ? 17.125 -29.875 15.156 1 93.81 481 PHE B N 1
ATOM 9537 C CA . PHE B 1 481 ? 16.297 -28.766 15.594 1 93.81 481 PHE B CA 1
ATOM 9538 C C . PHE B 1 481 ? 15.055 -29.281 16.312 1 93.81 481 PHE B C 1
ATOM 9540 O O . PHE B 1 481 ? 14.516 -30.328 15.977 1 93.81 481 PHE B O 1
ATOM 9547 N N . ASP B 1 482 ? 14.492 -28.469 17.219 1 89.06 482 ASP B N 1
ATOM 9548 C CA . ASP B 1 482 ? 13.297 -28.812 18 1 89.06 482 ASP B CA 1
ATOM 9549 C C . ASP B 1 482 ? 12.055 -28.156 17.406 1 89.06 482 ASP B C 1
ATOM 9551 O O . ASP B 1 482 ? 10.93 -28.562 17.703 1 89.06 482 ASP B O 1
ATOM 9555 N N . ARG B 1 483 ? 12.211 -27.266 16.578 1 87.69 483 ARG B N 1
ATOM 9556 C CA . ARG B 1 483 ? 11.086 -26.547 15.992 1 87.69 483 ARG B CA 1
ATOM 9557 C C . ARG B 1 483 ? 10.305 -27.438 15.031 1 87.69 483 ARG B C 1
ATOM 9559 O O . ARG B 1 483 ? 10.891 -28.078 14.156 1 87.69 483 ARG B O 1
ATOM 9566 N N . ARG B 1 484 ? 8.977 -27.531 15.32 1 88.31 484 ARG B N 1
ATOM 9567 C CA . ARG B 1 484 ? 8.109 -28.359 14.477 1 88.31 484 ARG B CA 1
ATOM 9568 C C . ARG B 1 484 ? 6.918 -27.547 13.969 1 88.31 484 ARG B C 1
ATOM 9570 O O . ARG B 1 484 ? 6.098 -27.078 14.758 1 88.31 484 ARG B O 1
ATOM 9577 N N . ILE B 1 485 ? 6.844 -27.312 12.68 1 91.44 485 ILE B N 1
ATOM 9578 C CA . ILE B 1 485 ? 5.688 -26.656 12.086 1 91.44 485 ILE B CA 1
ATOM 9579 C C . ILE B 1 485 ? 4.875 -27.672 11.281 1 91.44 485 ILE B C 1
ATOM 9581 O O . ILE B 1 485 ? 5.418 -28.656 10.773 1 91.44 485 ILE B O 1
ATOM 9585 N N . ASN B 1 486 ? 3.574 -27.469 11.031 1 92.75 486 ASN B N 1
ATOM 9586 C CA . ASN B 1 486 ? 2.66 -28.375 10.344 1 92.75 486 ASN B CA 1
ATOM 9587 C C . ASN B 1 486 ? 3.154 -28.703 8.938 1 92.75 486 ASN B C 1
ATOM 9589 O O . ASN B 1 486 ? 2.957 -29.828 8.461 1 92.75 486 ASN B O 1
ATOM 9593 N N . LYS B 1 487 ? 3.785 -27.812 8.336 1 94.5 487 LYS B N 1
ATOM 9594 C CA . LYS B 1 487 ? 4.207 -27.938 6.945 1 94.5 487 LYS B CA 1
ATOM 9595 C C . LYS B 1 487 ? 5.273 -29.016 6.789 1 94.5 487 LYS B C 1
ATOM 9597 O O . LYS B 1 487 ? 5.449 -29.562 5.699 1 94.5 487 LYS B O 1
ATOM 9602 N N . LEU B 1 488 ? 6.004 -29.328 7.84 1 94.88 488 LEU B N 1
ATOM 9603 C CA . LEU B 1 488 ? 6.973 -30.422 7.812 1 94.88 488 LEU B CA 1
ATOM 9604 C C . LEU B 1 488 ? 6.27 -31.75 7.602 1 94.88 488 LEU B C 1
ATOM 9606 O O . LEU B 1 488 ? 6.789 -32.625 6.898 1 94.88 488 LEU B O 1
ATOM 9610 N N . HIS B 1 489 ? 5.102 -31.859 8.18 1 94.5 489 HIS B N 1
ATOM 9611 C CA . HIS B 1 489 ? 4.32 -33.062 7.98 1 94.5 489 HIS B CA 1
ATOM 9612 C C . HIS B 1 489 ? 3.783 -33.156 6.555 1 94.5 489 HIS B C 1
ATOM 9614 O O . HIS B 1 489 ? 3.713 -34.25 5.977 1 94.5 489 HIS B O 1
ATOM 9620 N N . HIS B 1 490 ? 3.41 -32.062 6 1 95.31 490 HIS B N 1
ATOM 9621 C CA . HIS B 1 490 ? 2.906 -32.031 4.629 1 95.31 490 HIS B CA 1
ATOM 9622 C C . HIS B 1 490 ? 3.92 -32.625 3.654 1 95.31 490 HIS B C 1
ATOM 9624 O O . HIS B 1 490 ? 3.541 -33.219 2.633 1 95.31 490 HIS B O 1
ATOM 9630 N N . LEU B 1 491 ? 5.18 -32.469 3.926 1 95.44 491 LEU B N 1
ATOM 9631 C CA . LEU B 1 491 ? 6.23 -32.938 3.037 1 95.44 491 LEU B CA 1
ATOM 9632 C C . LEU B 1 491 ? 6.043 -34.438 2.73 1 95.44 491 LEU B C 1
ATOM 9634 O O . LEU B 1 491 ? 6.297 -34.875 1.609 1 95.44 491 LEU B O 1
ATOM 9638 N N . ARG B 1 492 ? 5.578 -35.125 3.617 1 93.62 492 ARG B N 1
ATOM 9639 C CA . ARG B 1 492 ? 5.41 -36.594 3.477 1 93.62 492 ARG B CA 1
ATOM 9640 C C . ARG B 1 492 ? 4.266 -36.906 2.523 1 93.62 492 ARG B C 1
ATOM 9642 O O . ARG B 1 492 ? 4.203 -38 1.975 1 93.62 492 ARG B O 1
ATOM 9649 N N . HIS B 1 493 ? 3.42 -35.969 2.428 1 96.56 493 HIS B N 1
ATOM 9650 C CA . HIS B 1 493 ? 2.236 -36.219 1.614 1 96.56 493 HIS B CA 1
ATOM 9651 C C . HIS B 1 493 ? 2.471 -35.812 0.161 1 96.56 493 HIS B C 1
ATOM 9653 O O . HIS B 1 493 ? 1.682 -36.188 -0.718 1 96.56 493 HIS B O 1
ATOM 9659 N N . TYR B 1 494 ? 3.557 -35.125 -0.15 1 97.5 494 TYR B N 1
ATOM 9660 C CA . TYR B 1 494 ? 3.771 -34.625 -1.504 1 97.5 494 TYR B CA 1
ATOM 9661 C C . TYR B 1 494 ? 3.932 -35.75 -2.49 1 97.5 494 TYR B C 1
ATOM 9663 O O . TYR B 1 494 ? 3.496 -35.656 -3.641 1 97.5 494 TYR B O 1
ATOM 9671 N N . VAL B 1 495 ? 4.547 -36.812 -2.08 1 96.88 495 VAL B N 1
ATOM 9672 C CA . VAL B 1 495 ? 4.715 -37.969 -2.955 1 96.88 495 VAL B CA 1
ATOM 9673 C C . VAL B 1 495 ? 3.35 -38.531 -3.363 1 96.88 495 VAL B C 1
ATOM 9675 O O . VAL B 1 495 ? 3.092 -38.75 -4.547 1 96.88 495 VAL B O 1
ATOM 9678 N N . LEU B 1 496 ? 2.498 -38.656 -2.371 1 96.5 496 LEU B N 1
ATOM 9679 C CA . LEU B 1 496 ? 1.144 -39.156 -2.627 1 96.5 496 LEU B CA 1
ATOM 9680 C C . LEU B 1 496 ? 0.385 -38.156 -3.525 1 96.5 496 LEU B C 1
ATOM 9682 O O . LEU B 1 496 ? -0.307 -38.594 -4.457 1 96.5 496 LEU B O 1
ATOM 9686 N N . CYS B 1 497 ? 0.514 -36.938 -3.256 1 97.75 497 CYS B N 1
ATOM 9687 C CA . CYS B 1 497 ? -0.196 -35.906 -4.02 1 97.75 497 CYS B CA 1
ATOM 9688 C C . CYS B 1 497 ? 0.236 -35.906 -5.48 1 97.75 497 CYS B C 1
ATOM 9690 O O . CYS B 1 497 ? -0.602 -35.844 -6.379 1 97.75 497 CYS B O 1
ATOM 9692 N N . ILE B 1 498 ? 1.517 -36.031 -5.719 1 97.38 498 ILE B N 1
ATOM 9693 C CA . ILE B 1 498 ? 2.031 -36.031 -7.086 1 97.38 498 ILE B CA 1
ATOM 9694 C C . ILE B 1 498 ? 1.562 -37.281 -7.805 1 97.38 498 ILE B C 1
ATOM 9696 O O . ILE B 1 498 ? 1.141 -37.25 -8.961 1 97.38 498 ILE B O 1
ATOM 9700 N N . ARG B 1 499 ? 1.572 -38.375 -7.16 1 96.38 499 ARG B N 1
ATOM 9701 C CA . ARG B 1 499 ? 1.131 -39.625 -7.746 1 96.38 499 ARG B CA 1
ATOM 9702 C C . ARG B 1 499 ? -0.344 -39.562 -8.133 1 96.38 499 ARG B C 1
ATOM 9704 O O . ARG B 1 499 ? -0.737 -40.062 -9.195 1 96.38 499 ARG B O 1
ATOM 9711 N N . LYS B 1 500 ? -1.102 -38.969 -7.32 1 96.81 500 LYS B N 1
ATOM 9712 C CA . LYS B 1 500 ? -2.551 -38.938 -7.5 1 96.81 500 LYS B CA 1
ATOM 9713 C C . LYS B 1 500 ? -2.979 -37.844 -8.469 1 96.81 500 LYS B C 1
ATOM 9715 O O . LYS B 1 500 ? -3.908 -38.031 -9.258 1 96.81 500 LYS B O 1
ATOM 9720 N N . SER B 1 501 ? -2.332 -36.719 -8.438 1 96.38 501 SER B N 1
ATOM 9721 C CA . SER B 1 501 ? -2.889 -35.562 -9.125 1 96.38 501 SER B CA 1
ATOM 9722 C C . SER B 1 501 ? -1.92 -35.031 -10.172 1 96.38 501 SER B C 1
ATOM 9724 O O . SER B 1 501 ? -2.271 -34.156 -10.953 1 96.38 501 SER B O 1
ATOM 9726 N N . GLY B 1 502 ? -0.723 -35.531 -10.219 1 94.25 502 GLY B N 1
ATOM 9727 C CA . GLY B 1 502 ? 0.282 -34.969 -11.109 1 94.25 502 GLY B CA 1
ATOM 9728 C C . GLY B 1 502 ? 1.189 -33.969 -10.43 1 94.25 502 GLY B C 1
ATOM 9729 O O . GLY B 1 502 ? 1.198 -33.844 -9.203 1 94.25 502 GLY B O 1
ATOM 9730 N N . SER B 1 503 ? 1.965 -33.219 -11.164 1 93 503 SER B N 1
ATOM 9731 C CA . SER B 1 503 ? 2.945 -32.281 -10.617 1 93 503 SER B CA 1
ATOM 9732 C C . SER B 1 503 ? 2.275 -31.219 -9.773 1 93 503 SER B C 1
ATOM 9734 O O . SER B 1 503 ? 1.273 -30.625 -10.188 1 93 503 SER B O 1
ATOM 9736 N N . MET B 1 504 ? 2.852 -30.875 -8.672 1 94.25 504 MET B N 1
ATOM 9737 C CA . MET B 1 504 ? 2.289 -29.906 -7.738 1 94.25 504 MET B CA 1
ATOM 9738 C C . MET B 1 504 ? 2.541 -28.484 -8.219 1 94.25 504 MET B C 1
ATOM 9740 O O . MET B 1 504 ? 1.906 -27.531 -7.742 1 94.25 504 MET B O 1
ATOM 9744 N N . LYS B 1 505 ? 3.354 -28.312 -9.172 1 91.62 505 LYS B N 1
ATOM 9745 C CA . LYS B 1 505 ? 3.633 -27 -9.719 1 91.62 505 LYS B CA 1
ATOM 9746 C C . LYS B 1 505 ? 2.379 -26.375 -10.336 1 91.62 505 LYS B C 1
ATOM 9748 O O . LYS B 1 505 ? 2.191 -25.156 -10.281 1 91.62 505 LYS B O 1
ATOM 9753 N N . GLN B 1 506 ? 1.551 -27.203 -10.773 1 89 506 GLN B N 1
ATOM 9754 C CA . GLN B 1 506 ? 0.343 -26.75 -11.453 1 89 506 GLN B CA 1
ATOM 9755 C C . GLN B 1 506 ? -0.681 -26.219 -10.453 1 89 506 GLN B C 1
ATOM 9757 O O . GLN B 1 506 ? -1.595 -25.484 -10.828 1 89 506 GLN B O 1
ATOM 9762 N N . PHE B 1 507 ? -0.476 -26.594 -9.266 1 90.94 507 PHE B N 1
ATOM 9763 C CA . PHE B 1 507 ? -1.515 -26.297 -8.289 1 90.94 507 PHE B CA 1
ATOM 9764 C C . PHE B 1 507 ? -0.997 -25.344 -7.223 1 90.94 507 PHE B C 1
ATOM 9766 O O . PHE B 1 507 ? -1.614 -25.172 -6.168 1 90.94 507 PHE B O 1
ATOM 9773 N N . ASN B 1 508 ? 0.117 -24.719 -7.496 1 88.5 508 ASN B N 1
ATOM 9774 C CA . ASN B 1 508 ? 0.634 -23.75 -6.531 1 88.5 508 ASN B CA 1
ATOM 9775 C C . ASN B 1 508 ? -0.049 -22.406 -6.672 1 88.5 508 ASN B C 1
ATOM 9777 O O . ASN B 1 508 ? -0.581 -22.078 -7.738 1 88.5 508 ASN B O 1
ATOM 9781 N N . CYS B 1 509 ? 0.028 -21.609 -5.668 1 92.38 509 CYS B N 1
ATOM 9782 C CA . CYS B 1 509 ? -0.761 -20.375 -5.586 1 92.38 509 CYS B CA 1
ATOM 9783 C C . CYS B 1 509 ? -0.013 -19.203 -6.211 1 92.38 509 CYS B C 1
ATOM 9785 O O . CYS B 1 509 ? -0.535 -18.094 -6.27 1 92.38 509 CYS B O 1
ATOM 9787 N N . LEU B 1 510 ? 1.164 -19.359 -6.719 1 90.38 510 LEU B N 1
ATOM 9788 C CA . LEU B 1 510 ? 1.989 -18.266 -7.219 1 90.38 510 LEU B CA 1
ATOM 9789 C C . LEU B 1 510 ? 1.265 -17.484 -8.32 1 90.38 510 LEU B C 1
ATOM 9791 O O . LEU B 1 510 ? 1.189 -16.266 -8.281 1 90.38 510 LEU B O 1
ATOM 9795 N N . GLN B 1 511 ? 0.742 -18.203 -9.266 1 89.5 511 GLN B N 1
ATOM 9796 C CA . GLN B 1 511 ? 0.061 -17.578 -10.391 1 89.5 511 GLN B CA 1
ATOM 9797 C C . GLN B 1 511 ? -1.199 -16.844 -9.93 1 89.5 511 GLN B C 1
ATOM 9799 O O . GLN B 1 511 ? -1.518 -15.766 -10.438 1 89.5 511 GLN B O 1
ATOM 9804 N N . PHE B 1 512 ? -1.877 -17.469 -9.062 1 91.81 512 PHE B N 1
ATOM 9805 C CA . PHE B 1 512 ? -3.131 -16.906 -8.578 1 91.81 512 PHE B CA 1
ATOM 9806 C C . PHE B 1 512 ? -2.877 -15.625 -7.789 1 91.81 512 PHE B C 1
ATOM 9808 O O . PHE B 1 512 ? -3.615 -14.648 -7.93 1 91.81 512 PHE B O 1
ATOM 9815 N N . GLU B 1 513 ? -1.802 -15.617 -7.004 1 90.62 513 GLU B N 1
ATOM 9816 C CA . GLU B 1 513 ? -1.445 -14.422 -6.242 1 90.62 513 GLU B CA 1
ATOM 9817 C C . GLU B 1 513 ? -1.029 -13.281 -7.172 1 90.62 513 GLU B C 1
ATOM 9819 O O . GLU B 1 513 ? -1.277 -12.109 -6.875 1 90.62 513 GLU B O 1
ATOM 9824 N N . GLN B 1 514 ? -0.411 -13.633 -8.258 1 90.12 514 GLN B N 1
ATOM 9825 C CA . GLN B 1 514 ? -0.07 -12.625 -9.258 1 90.12 514 GLN B CA 1
ATOM 9826 C C . GLN B 1 514 ? -1.325 -11.992 -9.852 1 90.12 514 GLN B C 1
ATOM 9828 O O . GLN B 1 514 ? -1.347 -10.789 -10.125 1 90.12 514 GLN B O 1
ATOM 9833 N N . THR B 1 515 ? -2.283 -12.773 -10.086 1 92.19 515 THR B N 1
ATOM 9834 C CA . THR B 1 515 ? -3.543 -12.273 -10.625 1 92.19 515 THR B CA 1
ATOM 9835 C C . THR B 1 515 ? -4.238 -11.367 -9.609 1 92.19 515 THR B C 1
ATOM 9837 O O . THR B 1 515 ? -4.883 -10.383 -9.992 1 92.19 515 THR B O 1
ATOM 9840 N N . ASN B 1 516 ? -4.168 -11.727 -8.367 1 91.88 516 ASN B N 1
ATOM 9841 C CA . ASN B 1 516 ? -4.75 -10.898 -7.316 1 91.88 516 ASN B CA 1
ATOM 9842 C C . ASN B 1 516 ? -4.141 -9.5 -7.297 1 91.88 516 ASN B C 1
ATOM 9844 O O . ASN B 1 516 ? -4.809 -8.531 -6.938 1 91.88 516 ASN B O 1
ATOM 9848 N N . LYS B 1 517 ? -2.91 -9.422 -7.645 1 89.38 517 LYS B N 1
ATOM 9849 C CA . LYS B 1 517 ? -2.229 -8.133 -7.672 1 89.38 517 LYS B CA 1
ATOM 9850 C C . LYS B 1 517 ? -2.91 -7.176 -8.648 1 89.38 517 LYS B C 1
ATOM 9852 O O . LYS B 1 517 ? -2.953 -5.969 -8.406 1 89.38 517 LYS B O 1
ATOM 9857 N N . ILE B 1 518 ? -3.432 -7.699 -9.695 1 88.56 518 ILE B N 1
ATOM 9858 C CA . ILE B 1 518 ? -4.137 -6.891 -10.68 1 88.56 518 ILE B CA 1
ATOM 9859 C C . ILE B 1 518 ? -5.395 -6.289 -10.047 1 88.56 518 ILE B C 1
ATOM 9861 O O . ILE B 1 518 ? -5.668 -5.098 -10.219 1 88.56 518 ILE B O 1
ATOM 9865 N N . GLY B 1 519 ? -6.062 -7.141 -9.359 1 87.94 519 GLY B N 1
ATOM 9866 C CA . GLY B 1 519 ? -7.242 -6.652 -8.664 1 87.94 519 GLY B CA 1
ATOM 9867 C C . GLY B 1 519 ? -6.922 -5.613 -7.605 1 87.94 519 GLY B C 1
ATOM 9868 O O . GLY B 1 519 ? -7.652 -4.637 -7.445 1 87.94 519 GLY B O 1
ATOM 9869 N N . LYS B 1 520 ? -5.895 -5.805 -6.906 1 87.69 520 LYS B N 1
ATOM 9870 C CA . LYS B 1 520 ? -5.457 -4.863 -5.879 1 87.69 520 LYS B CA 1
ATOM 9871 C C . LYS B 1 520 ? -5.133 -3.5 -6.484 1 87.69 520 LYS B C 1
ATOM 9873 O O . LYS B 1 520 ? -5.508 -2.463 -5.934 1 87.69 520 LYS B O 1
ATOM 9878 N N . ASN B 1 521 ? -4.398 -3.494 -7.559 1 83.31 521 ASN B N 1
ATOM 9879 C CA . ASN B 1 521 ? -4.031 -2.262 -8.25 1 83.31 521 ASN B CA 1
ATOM 9880 C C . ASN B 1 521 ? -5.266 -1.502 -8.734 1 83.31 521 ASN B C 1
ATOM 9882 O O . ASN B 1 521 ? -5.309 -0.272 -8.664 1 83.31 521 ASN B O 1
ATOM 9886 N N . GLN B 1 522 ? -6.16 -2.248 -9.141 1 81.88 522 GLN B N 1
ATOM 9887 C CA . GLN B 1 522 ? -7.395 -1.634 -9.617 1 81.88 522 GLN B CA 1
ATOM 9888 C C . GLN B 1 522 ? -8.172 -0.997 -8.469 1 81.88 522 GLN B C 1
ATOM 9890 O O . GLN B 1 522 ? -8.727 0.095 -8.617 1 81.88 522 GLN B O 1
ATOM 9895 N N . ALA B 1 523 ? -8.234 -1.7 -7.414 1 84.88 523 ALA B N 1
ATOM 9896 C CA . ALA B 1 523 ? -8.922 -1.175 -6.238 1 84.88 523 ALA B CA 1
ATOM 9897 C C . ALA B 1 523 ? -8.227 0.076 -5.711 1 84.88 523 ALA B C 1
ATOM 9899 O O . ALA B 1 523 ? -8.883 1.017 -5.258 1 84.88 523 ALA B O 1
ATOM 9900 N N . ALA B 1 524 ? -6.949 0.08 -5.746 1 77.5 524 ALA B N 1
ATOM 9901 C CA . ALA B 1 524 ? -6.164 1.21 -5.258 1 77.5 524 ALA B CA 1
ATOM 9902 C C . ALA B 1 524 ? -6.359 2.439 -6.141 1 77.5 524 ALA B C 1
ATOM 9904 O O . ALA B 1 524 ? -6.273 3.572 -5.664 1 77.5 524 ALA B O 1
ATOM 9905 N N . THR B 1 525 ? -6.637 2.248 -7.332 1 73.19 525 THR B N 1
ATOM 9906 C CA . THR B 1 525 ? -6.805 3.344 -8.281 1 73.19 525 THR B CA 1
ATOM 9907 C C . THR B 1 525 ? -8.219 3.9 -8.219 1 73.19 525 THR B C 1
ATOM 9909 O O . THR B 1 525 ? -8.422 5.117 -8.242 1 73.19 525 THR B O 1
ATOM 9912 N N . CYS B 1 526 ? -9.172 3.062 -8.125 1 72.06 526 CYS B N 1
ATOM 9913 C CA . CYS B 1 526 ? -10.562 3.488 -8.141 1 72.06 526 CYS B CA 1
ATOM 9914 C C . CYS B 1 526 ? -10.984 4.039 -6.781 1 72.06 526 CYS B C 1
ATOM 9916 O O . CYS B 1 526 ? -11.75 4.996 -6.703 1 72.06 526 CYS B O 1
ATOM 9918 N N . LYS B 1 527 ? -10.5 3.562 -5.762 1 72.19 527 LYS B N 1
ATOM 9919 C CA . LYS B 1 527 ? -10.727 3.945 -4.371 1 72.19 527 LYS B CA 1
ATOM 9920 C C . LYS B 1 527 ? -12.211 4.047 -4.059 1 72.19 527 LYS B C 1
ATOM 9922 O O . LYS B 1 527 ? -12.648 4.992 -3.396 1 72.19 527 LYS B O 1
ATOM 9927 N N . ASN B 1 528 ? -13.102 3.248 -4.699 1 78.75 528 ASN B N 1
ATOM 9928 C CA . ASN B 1 528 ? -14.508 3.105 -4.344 1 78.75 528 ASN B CA 1
ATOM 9929 C C . ASN B 1 528 ? -14.742 1.893 -3.449 1 78.75 528 ASN B C 1
ATOM 9931 O O . ASN B 1 528 ? -14.789 0.76 -3.932 1 78.75 528 ASN B O 1
ATOM 9935 N N . PHE B 1 529 ? -15.047 2.098 -2.248 1 81.12 529 PHE B N 1
ATOM 9936 C CA . PHE B 1 529 ? -15.125 1 -1.292 1 81.12 529 PHE B CA 1
ATOM 9937 C C . PHE B 1 529 ? -16.547 0.824 -0.782 1 81.12 529 PHE B C 1
ATOM 9939 O O . PHE B 1 529 ? -16.781 0.123 0.206 1 81.12 529 PHE B O 1
ATOM 9946 N N . LYS B 1 530 ? -17.516 1.542 -1.507 1 82.31 530 LYS B N 1
ATOM 9947 C CA . LYS B 1 530 ? -18.906 1.37 -1.101 1 82.31 530 LYS B CA 1
ATOM 9948 C C . LYS B 1 530 ? -19.344 -0.086 -1.239 1 82.31 530 LYS B C 1
ATOM 9950 O O . LYS B 1 530 ? -19.938 -0.65 -0.321 1 82.31 530 LYS B O 1
ATOM 9955 N N . ASN B 1 531 ? -19.078 -0.652 -2.375 1 88.75 531 ASN B N 1
ATOM 9956 C CA . ASN B 1 531 ? -19.234 -2.072 -2.672 1 88.75 531 ASN B CA 1
ATOM 9957 C C . ASN B 1 531 ? -18.078 -2.611 -3.498 1 88.75 531 ASN B C 1
ATOM 9959 O O . ASN B 1 531 ? -18.203 -2.814 -4.707 1 88.75 531 ASN B O 1
ATOM 9963 N N . ILE B 1 532 ? -17.125 -2.928 -2.795 1 91.31 532 ILE B N 1
ATOM 9964 C CA . ILE B 1 532 ? -15.852 -3.25 -3.42 1 91.31 532 ILE B CA 1
ATOM 9965 C C . ILE B 1 532 ? -15.977 -4.555 -4.203 1 91.31 532 ILE B C 1
ATOM 9967 O O . ILE B 1 532 ? -15.359 -4.715 -5.258 1 91.31 532 ILE B O 1
ATOM 9971 N N . CYS B 1 533 ? -16.734 -5.523 -3.719 1 94.5 533 CYS B N 1
ATOM 9972 C CA . CYS B 1 533 ? -16.875 -6.805 -4.395 1 94.5 533 CYS B CA 1
ATOM 9973 C C . CYS B 1 533 ? -17.578 -6.637 -5.742 1 94.5 533 CYS B C 1
ATOM 9975 O O . CYS B 1 533 ? -17.172 -7.246 -6.734 1 94.5 533 CYS B O 1
ATOM 9977 N N . SER B 1 534 ? -18.578 -5.758 -5.742 1 93.06 534 SER B N 1
ATOM 9978 C CA . SER B 1 534 ? -19.281 -5.484 -6.988 1 93.06 534 SER B CA 1
ATOM 9979 C C . SER B 1 534 ? -18.375 -4.797 -8 1 93.06 534 SER B C 1
ATOM 9981 O O . SER B 1 534 ? -18.359 -5.156 -9.18 1 93.06 534 SER B O 1
ATOM 9983 N N . SER B 1 535 ? -17.641 -3.857 -7.512 1 90.5 535 SER B N 1
ATOM 9984 C CA . SER B 1 535 ? -16.719 -3.131 -8.383 1 90.5 535 SER B CA 1
ATOM 9985 C C . SER B 1 535 ? -15.633 -4.059 -8.938 1 90.5 535 SER B C 1
ATOM 9987 O O . SER B 1 535 ? -15.328 -4.012 -10.133 1 90.5 535 SER B O 1
ATOM 9989 N N . LEU B 1 536 ? -15.094 -4.895 -8.125 1 92.19 536 LEU B N 1
ATOM 9990 C CA . LEU B 1 536 ? -14.07 -5.84 -8.555 1 92.19 536 LEU B CA 1
ATOM 9991 C C . LEU B 1 536 ? -14.641 -6.836 -9.562 1 92.19 536 LEU B C 1
ATOM 9993 O O . LEU B 1 536 ? -14.008 -7.121 -10.578 1 92.19 536 LEU B O 1
ATOM 9997 N N . GLY B 1 537 ? -15.797 -7.395 -9.195 1 92.94 537 GLY B N 1
ATOM 9998 C CA . GLY B 1 537 ? -16.422 -8.352 -10.094 1 92.94 537 GLY B CA 1
ATOM 9999 C C . GLY B 1 537 ? -16.641 -7.805 -11.492 1 92.94 537 GLY B C 1
ATOM 10000 O O . GLY B 1 537 ? -16.312 -8.469 -12.477 1 92.94 537 GLY B O 1
ATOM 10001 N N . LYS B 1 538 ? -17.094 -6.602 -11.555 1 89.25 538 LYS B N 1
ATOM 10002 C CA . LYS B 1 538 ? -17.375 -5.988 -12.852 1 89.25 538 LYS B CA 1
ATOM 10003 C C . LYS B 1 538 ? -16.094 -5.711 -13.625 1 89.25 538 LYS B C 1
ATOM 10005 O O . LYS B 1 538 ? -16 -6.008 -14.82 1 89.25 538 LYS B O 1
ATOM 10010 N N . ARG B 1 539 ? -15.148 -5.215 -13.023 1 88.12 539 ARG B N 1
ATOM 10011 C CA . ARG B 1 539 ? -13.898 -4.844 -13.688 1 88.12 539 ARG B CA 1
ATOM 10012 C C . ARG B 1 539 ? -13.117 -6.078 -14.109 1 88.12 539 ARG B C 1
ATOM 10014 O O . ARG B 1 539 ? -12.57 -6.129 -15.211 1 88.12 539 ARG B O 1
ATOM 10021 N N . GLN B 1 540 ? -12.984 -7.043 -13.25 1 91.44 540 GLN B N 1
ATOM 10022 C CA . GLN B 1 540 ? -12.25 -8.266 -13.57 1 91.44 540 GLN B CA 1
ATOM 10023 C C . GLN B 1 540 ? -12.969 -9.07 -14.648 1 91.44 540 GLN B C 1
ATOM 10025 O O . GLN B 1 540 ? -12.328 -9.727 -15.469 1 91.44 540 GLN B O 1
ATOM 10030 N N . CYS B 1 541 ? -14.273 -9.016 -14.602 1 91.06 541 CYS B N 1
ATOM 10031 C CA . CYS B 1 541 ? -15.055 -9.672 -15.648 1 91.06 541 CYS B CA 1
ATOM 10032 C C . CYS B 1 541 ? -14.766 -9.039 -17.016 1 91.06 541 CYS B C 1
ATOM 10034 O O . CYS B 1 541 ? -14.57 -9.75 -18 1 91.06 541 CYS B O 1
ATOM 10036 N N . PHE B 1 542 ? -14.758 -7.746 -16.969 1 85.94 542 PHE B N 1
ATOM 10037 C CA . PHE B 1 542 ? -14.469 -7.02 -18.203 1 85.94 542 PHE B CA 1
ATOM 10038 C C . PHE B 1 542 ? -13.086 -7.375 -18.734 1 85.94 542 PHE B C 1
ATOM 10040 O O . PHE B 1 542 ? -12.922 -7.652 -19.922 1 85.94 542 PHE B O 1
ATOM 10047 N N . ARG B 1 543 ? -12.109 -7.406 -17.922 1 86.94 543 ARG B N 1
ATOM 10048 C CA . ARG B 1 543 ? -10.75 -7.773 -18.297 1 86.94 543 ARG B CA 1
ATOM 10049 C C . ARG B 1 543 ? -10.695 -9.203 -18.828 1 86.94 543 ARG B C 1
ATOM 10051 O O . ARG B 1 543 ? -10.023 -9.469 -19.828 1 86.94 543 ARG B O 1
ATOM 10058 N N . MET B 1 544 ? -11.367 -10.07 -18.188 1 92.56 544 MET B N 1
ATOM 10059 C CA . MET B 1 544 ? -11.422 -11.477 -18.578 1 92.56 544 MET B CA 1
ATOM 10060 C C . MET B 1 544 ? -11.992 -11.617 -20 1 92.56 544 MET B C 1
ATOM 10062 O O . MET B 1 544 ? -11.453 -12.367 -20.812 1 92.56 544 MET B O 1
ATOM 10066 N N . ILE B 1 545 ? -13.047 -10.883 -20.297 1 88.75 545 ILE B N 1
ATOM 10067 C CA . ILE B 1 545 ? -13.703 -10.961 -21.594 1 88.75 545 ILE B CA 1
ATOM 10068 C C . ILE B 1 545 ? -12.727 -10.531 -22.688 1 88.75 545 ILE B C 1
ATOM 10070 O O . ILE B 1 545 ? -12.602 -11.203 -23.719 1 88.75 545 ILE B O 1
ATOM 10074 N N . ILE B 1 546 ? -12.016 -9.484 -22.406 1 82.56 546 ILE B N 1
ATOM 10075 C CA . ILE B 1 546 ? -11.055 -8.977 -23.375 1 82.56 546 ILE B CA 1
ATOM 10076 C C . ILE B 1 546 ? -9.953 -10.016 -23.609 1 82.56 546 ILE B C 1
ATOM 10078 O O . ILE B 1 546 ? -9.57 -10.281 -24.75 1 82.56 546 ILE B O 1
ATOM 10082 N N . ASN B 1 547 ? -9.492 -10.625 -22.578 1 87.38 547 ASN B N 1
ATOM 10083 C CA . ASN B 1 547 ? -8.438 -11.633 -22.672 1 87.38 547 ASN B CA 1
ATOM 10084 C C . ASN B 1 547 ? -8.914 -12.859 -23.453 1 87.38 547 ASN B C 1
ATOM 10086 O O . ASN B 1 547 ? -8.164 -13.406 -24.266 1 87.38 547 ASN B O 1
ATOM 10090 N N . ILE B 1 548 ? -10.141 -13.273 -23.188 1 90.25 548 ILE B N 1
ATOM 10091 C CA . ILE B 1 548 ? -10.68 -14.461 -23.844 1 90.25 548 ILE B CA 1
ATOM 10092 C C . ILE B 1 548 ? -10.844 -14.195 -25.344 1 90.25 548 ILE B C 1
ATOM 10094 O O . ILE B 1 548 ? -10.539 -15.062 -26.172 1 90.25 548 ILE B O 1
ATOM 10098 N N . LEU B 1 549 ? -11.273 -13 -25.625 1 81.44 549 LEU B N 1
ATOM 10099 C CA . LEU B 1 549 ? -11.484 -12.648 -27.016 1 81.44 549 LEU B CA 1
ATOM 10100 C C . LEU B 1 549 ? -10.148 -12.586 -27.766 1 81.44 549 LEU B C 1
ATOM 10102 O O . LEU B 1 549 ? -10.094 -12.883 -28.969 1 81.44 549 LEU B O 1
ATOM 10106 N N . ASP B 1 550 ? -9.078 -12.242 -27.078 1 81.25 550 ASP B N 1
ATOM 10107 C CA . ASP B 1 550 ? -7.738 -12.234 -27.641 1 81.25 550 ASP B CA 1
ATOM 10108 C C . ASP B 1 550 ? -7.125 -13.633 -27.625 1 81.25 550 ASP B C 1
ATOM 10110 O O . ASP B 1 550 ? -5.992 -13.828 -28.078 1 81.25 550 ASP B O 1
ATOM 10114 N N . ASN B 1 551 ? -7.789 -14.625 -27.188 1 86.81 551 ASN B N 1
ATOM 10115 C CA . ASN B 1 551 ? -7.41 -16.031 -27.078 1 86.81 551 ASN B CA 1
ATOM 10116 C C . ASN B 1 551 ? -6.059 -16.188 -26.391 1 86.81 551 ASN B C 1
ATOM 10118 O O . ASN B 1 551 ? -5.016 -16.188 -27.047 1 86.81 551 ASN B O 1
ATOM 10122 N N . PRO B 1 552 ? -6.062 -16.516 -25.203 1 88.25 552 PRO B N 1
ATOM 10123 C CA . PRO B 1 552 ? -4.812 -16.656 -24.469 1 88.25 552 PRO B CA 1
ATOM 10124 C C . PRO B 1 552 ? -4.172 -18.031 -24.656 1 88.25 552 PRO B C 1
ATOM 10126 O O . PRO B 1 552 ? -3.053 -18.266 -24.188 1 88.25 552 PRO B O 1
ATOM 10129 N N . PHE B 1 553 ? -4.789 -18.969 -25.438 1 90.25 553 PHE B N 1
ATOM 10130 C CA . PHE B 1 553 ? -4.316 -20.328 -25.578 1 90.25 553 PHE B CA 1
ATOM 10131 C C . PHE B 1 553 ? -3.615 -20.531 -26.922 1 90.25 553 PHE B C 1
ATOM 10133 O O . PHE B 1 553 ? -3.949 -21.453 -27.672 1 90.25 553 PHE B O 1
ATOM 10140 N N . CYS B 1 554 ? -2.609 -19.688 -27.141 1 85.69 554 CYS B N 1
ATOM 10141 C CA . CYS B 1 554 ? -1.755 -19.781 -28.328 1 85.69 554 CYS B CA 1
ATOM 10142 C C . CYS B 1 554 ? -0.337 -19.328 -28 1 85.69 554 CYS B C 1
ATOM 10144 O O . CYS B 1 554 ? -0.103 -18.688 -26.984 1 85.69 554 CYS B O 1
ATOM 10146 N N . ASP B 1 555 ? 0.597 -19.797 -28.828 1 85.25 555 ASP B N 1
ATOM 10147 C CA . ASP B 1 555 ? 1.985 -19.391 -28.641 1 85.25 555 ASP B CA 1
ATOM 10148 C C . ASP B 1 555 ? 2.152 -17.891 -28.844 1 85.25 555 ASP B C 1
ATOM 10150 O O . ASP B 1 555 ? 1.518 -17.312 -29.734 1 85.25 555 ASP B O 1
ATOM 10154 N N . ASN B 1 556 ? 2.885 -17.359 -28 1 83.56 556 ASN B N 1
ATOM 10155 C CA . ASN B 1 556 ? 3.191 -15.945 -28.062 1 83.56 556 ASN B CA 1
ATOM 10156 C C . ASN B 1 556 ? 4.688 -15.703 -28.234 1 83.56 556 ASN B C 1
ATOM 10158 O O . ASN B 1 556 ? 5.48 -16.016 -27.344 1 83.56 556 ASN B O 1
ATOM 10162 N N . ILE B 1 557 ? 5.121 -15.242 -29.453 1 86.31 557 ILE B N 1
ATOM 10163 C CA . ILE B 1 557 ? 6.516 -14.938 -29.734 1 86.31 557 ILE B CA 1
ATOM 10164 C C . ILE B 1 557 ? 6.68 -13.445 -29.984 1 86.31 557 ILE B C 1
ATOM 10166 O O . ILE B 1 557 ? 5.977 -12.867 -30.828 1 86.31 557 ILE B O 1
ATOM 10170 N N . LYS B 1 558 ? 7.531 -12.789 -29.312 1 86 558 LYS B N 1
ATOM 10171 C CA . LYS B 1 558 ? 7.797 -11.367 -29.469 1 86 558 LYS B CA 1
ATOM 10172 C C . LYS B 1 558 ? 9.266 -11.109 -29.781 1 86 558 LYS B C 1
ATOM 10174 O O . LYS B 1 558 ? 10.156 -11.625 -29.094 1 86 558 LYS B O 1
ATOM 10179 N N . TYR B 1 559 ? 9.508 -10.453 -30.859 1 86 559 TYR B N 1
ATOM 10180 C CA . TYR B 1 559 ? 10.852 -10.047 -31.234 1 86 559 TYR B CA 1
ATOM 10181 C C . TYR B 1 559 ? 11.172 -8.648 -30.719 1 86 559 TYR B C 1
ATOM 10183 O O . TYR B 1 559 ? 10.461 -7.688 -31.031 1 86 559 TYR B O 1
ATOM 10191 N N . ILE B 1 560 ? 12.18 -8.586 -29.969 1 88.5 560 ILE B N 1
ATOM 10192 C CA . ILE B 1 560 ? 12.523 -7.297 -29.391 1 88.5 560 ILE B CA 1
ATOM 10193 C C . ILE B 1 560 ? 13.703 -6.688 -30.141 1 88.5 560 ILE B C 1
ATOM 10195 O O . ILE B 1 560 ? 14.75 -7.324 -30.297 1 88.5 560 ILE B O 1
ATOM 10199 N N . SER B 1 561 ? 13.617 -5.449 -30.594 1 85.62 561 SER B N 1
ATOM 10200 C CA . SER B 1 561 ? 14.648 -4.684 -31.281 1 85.62 561 SER B CA 1
ATOM 10201 C C . SER B 1 561 ? 15.234 -5.473 -32.469 1 85.62 561 SER B C 1
ATOM 10203 O O . SER B 1 561 ? 16.453 -5.621 -32.562 1 85.62 561 SER B O 1
ATOM 10205 N N . ALA B 1 562 ? 14.352 -5.918 -33.281 1 83.5 562 ALA B N 1
ATOM 10206 C CA . ALA B 1 562 ? 14.781 -6.734 -34.406 1 83.5 562 ALA B CA 1
ATOM 10207 C C . ALA B 1 562 ? 15.188 -5.859 -35.594 1 83.5 562 ALA B C 1
ATOM 10209 O O . ALA B 1 562 ? 14.516 -4.871 -35.906 1 83.5 562 ALA B O 1
ATOM 10210 N N . LYS B 1 563 ? 16.328 -6.062 -36.156 1 85.19 563 LYS B N 1
ATOM 10211 C CA . LYS B 1 563 ? 16.812 -5.359 -37.344 1 85.19 563 LYS B CA 1
ATOM 10212 C C . LYS B 1 563 ? 16.984 -6.32 -38.531 1 85.19 563 LYS B C 1
ATOM 10214 O O . LYS B 1 563 ? 17.312 -7.492 -38.344 1 85.19 563 LYS B O 1
ATOM 10219 N N . LEU B 1 564 ? 16.75 -5.773 -39.656 1 85.06 564 LEU B N 1
ATOM 10220 C CA . LEU B 1 564 ? 17.016 -6.535 -40.875 1 85.06 564 LEU B CA 1
ATOM 10221 C C . LEU B 1 564 ? 18.484 -6.414 -41.281 1 85.06 564 LEU B C 1
ATOM 10223 O O . LEU B 1 564 ? 19.062 -5.324 -41.219 1 85.06 564 LEU B O 1
ATOM 10227 N N . ALA B 1 565 ? 19.094 -7.555 -41.5 1 88.06 565 ALA B N 1
ATOM 10228 C CA . ALA B 1 565 ? 20.5 -7.562 -41.844 1 88.06 565 ALA B CA 1
ATOM 10229 C C . ALA B 1 565 ? 20.781 -8.562 -42.969 1 88.06 565 ALA B C 1
ATOM 10231 O O . ALA B 1 565 ? 19.969 -9.445 -43.219 1 88.06 565 ALA B O 1
ATOM 10232 N N . ASN B 1 566 ? 21.969 -8.305 -43.562 1 87.62 566 ASN B N 1
ATOM 10233 C CA . ASN B 1 566 ? 22.453 -9.289 -44.531 1 87.62 566 ASN B CA 1
ATOM 10234 C C . ASN B 1 566 ? 23.141 -10.469 -43.844 1 87.62 566 ASN B C 1
ATOM 10236 O O . ASN B 1 566 ? 23.797 -10.289 -42.812 1 87.62 566 ASN B O 1
ATOM 10240 N N . PRO B 1 567 ? 22.984 -11.633 -44.375 1 89.62 567 PRO B N 1
ATOM 10241 C CA . PRO B 1 567 ? 23.594 -12.805 -43.75 1 89.62 567 PRO B CA 1
ATOM 10242 C C . PRO B 1 567 ? 25.094 -12.641 -43.531 1 89.62 567 PRO B C 1
ATOM 10244 O O . PRO B 1 567 ? 25.656 -13.188 -42.594 1 89.62 567 PRO B O 1
ATOM 10247 N N . GLU B 1 568 ? 25.734 -11.836 -44.344 1 86.88 568 GLU B N 1
ATOM 10248 C CA . GLU B 1 568 ? 27.172 -11.648 -44.219 1 86.88 568 GLU B CA 1
ATOM 10249 C C . GLU B 1 568 ? 27.531 -10.836 -43 1 86.88 568 GLU B C 1
ATOM 10251 O O . GLU B 1 568 ? 28.656 -10.93 -42.469 1 86.88 568 GLU B O 1
ATOM 10256 N N . GLU B 1 569 ? 26.594 -10.156 -42.469 1 86.75 569 GLU B N 1
ATOM 10257 C CA . GLU B 1 569 ? 26.844 -9.281 -41.344 1 86.75 569 GLU B CA 1
ATOM 10258 C C . GLU B 1 569 ? 26.594 -10.016 -40.031 1 86.75 569 GLU B C 1
ATOM 10260 O O . GLU B 1 569 ? 26.969 -9.523 -38.938 1 86.75 569 GLU B O 1
ATOM 10265 N N . CYS B 1 570 ? 26.094 -11.172 -40.188 1 90.75 570 CYS B N 1
ATOM 10266 C CA . CYS B 1 570 ? 25.734 -11.93 -38.969 1 90.75 570 CYS B CA 1
ATOM 10267 C C . CYS B 1 570 ? 26.906 -12.734 -38.469 1 90.75 570 CYS B C 1
ATOM 10269 O O . CYS B 1 570 ? 27.812 -13.086 -39.219 1 90.75 570 CYS B O 1
ATOM 10271 N N . LEU B 1 571 ? 27 -12.977 -37.156 1 91.88 571 LEU B N 1
ATOM 10272 C CA . LEU B 1 571 ? 27.984 -13.867 -36.562 1 91.88 571 LEU B CA 1
ATOM 10273 C C . LEU B 1 571 ? 27.812 -15.289 -37.094 1 91.88 571 LEU B C 1
ATOM 10275 O O . LEU B 1 571 ? 28.781 -16.047 -37.156 1 91.88 571 LEU B O 1
ATOM 10279 N N . SER B 1 572 ? 26.562 -15.609 -37.469 1 90.62 572 SER B N 1
ATOM 10280 C CA . SER B 1 572 ? 26.234 -16.953 -37.938 1 90.62 572 SER B CA 1
ATOM 10281 C C . SER B 1 572 ? 26.391 -17.078 -39.438 1 90.62 572 SER B C 1
ATOM 10283 O O . SER B 1 572 ? 25.844 -17.984 -40.062 1 90.62 572 SER B O 1
ATOM 10285 N N . ASN B 1 573 ? 27.094 -16.266 -40 1 89.56 573 ASN B N 1
ATOM 10286 C CA . ASN B 1 573 ? 27.219 -16.188 -41.469 1 89.56 573 ASN B CA 1
ATOM 10287 C C . ASN B 1 573 ? 27.672 -17.516 -42.062 1 89.56 573 ASN B C 1
ATOM 10289 O O . ASN B 1 573 ? 27.172 -17.953 -43.094 1 89.56 573 ASN B O 1
ATOM 10293 N N . SER B 1 574 ? 28.594 -18.172 -41.375 1 88.5 574 SER B N 1
ATOM 10294 C CA . SER B 1 574 ? 29.172 -19.406 -41.906 1 88.5 574 SER B CA 1
ATOM 10295 C C . SER B 1 574 ? 28.141 -20.531 -41.906 1 88.5 574 SER B C 1
ATOM 10297 O O . SER B 1 574 ? 28.328 -21.531 -42.625 1 88.5 574 SER B O 1
ATOM 10299 N N . TYR B 1 575 ? 27 -20.328 -41.219 1 89.69 575 TYR B N 1
ATOM 10300 C CA . TYR B 1 575 ? 26.031 -21.406 -41.094 1 89.69 575 TYR B CA 1
ATOM 10301 C C . TYR B 1 575 ? 24.766 -21.109 -41.906 1 89.69 575 TYR B C 1
ATOM 10303 O O . TYR B 1 575 ? 23.922 -21.984 -42.094 1 89.69 575 TYR B O 1
ATOM 10311 N N . LEU B 1 576 ? 24.672 -19.953 -42.344 1 87.69 576 LEU B N 1
ATOM 10312 C CA . LEU B 1 576 ? 23.453 -19.516 -43.031 1 87.69 576 LEU B CA 1
ATOM 10313 C C . LEU B 1 576 ? 23.594 -19.656 -44.531 1 87.69 576 LEU B C 1
ATOM 10315 O O . LEU B 1 576 ? 24.688 -19.594 -45.094 1 87.69 576 LEU B O 1
ATOM 10319 N N . ASP B 1 577 ? 22.422 -19.938 -45.156 1 81.06 577 ASP B N 1
ATOM 10320 C CA . ASP B 1 577 ? 22.375 -19.938 -46.625 1 81.06 577 ASP B CA 1
ATOM 10321 C C . ASP B 1 577 ? 22.547 -18.531 -47.188 1 81.06 577 ASP B C 1
ATOM 10323 O O . ASP B 1 577 ? 21.719 -17.641 -46.938 1 81.06 577 ASP B O 1
ATOM 10327 N N . GLN B 1 578 ? 23.547 -18.391 -48 1 77.19 578 GLN B N 1
ATOM 10328 C CA . GLN B 1 578 ? 23.906 -17.078 -48.531 1 77.19 578 GLN B CA 1
ATOM 10329 C C . GLN B 1 578 ? 22.953 -16.625 -49.625 1 77.19 578 GLN B C 1
ATOM 10331 O O . GLN B 1 578 ? 22.938 -15.461 -50 1 77.19 578 GLN B O 1
ATOM 10336 N N . SER B 1 579 ? 22.078 -17.5 -49.938 1 78.12 579 SER B N 1
ATOM 10337 C CA . SER B 1 579 ? 21.125 -17.141 -50.969 1 78.12 579 SER B CA 1
ATOM 10338 C C . SER B 1 579 ? 20 -16.266 -50.438 1 78.12 579 SER B C 1
ATOM 10340 O O . SER B 1 579 ? 19.312 -15.578 -51.188 1 78.12 579 SER B O 1
ATOM 10342 N N . ASN B 1 580 ? 19.906 -16.266 -49.156 1 76.94 580 ASN B N 1
ATOM 10343 C CA . ASN B 1 580 ? 18.875 -15.43 -48.531 1 76.94 580 ASN B CA 1
ATOM 10344 C C . ASN B 1 580 ? 19.25 -13.953 -48.562 1 76.94 580 ASN B C 1
ATOM 10346 O O . ASN B 1 580 ? 20.391 -13.594 -48.25 1 76.94 580 ASN B O 1
ATOM 10350 N N . GLU B 1 581 ? 18.469 -13.109 -49.031 1 76.62 581 GLU B N 1
ATOM 10351 C CA . GLU B 1 581 ? 18.766 -11.695 -49.188 1 76.62 581 GLU B CA 1
ATOM 10352 C C . GLU B 1 581 ? 18.812 -10.984 -47.812 1 76.62 581 GLU B C 1
ATOM 10354 O O . GLU B 1 581 ? 19.703 -10.164 -47.562 1 76.62 581 GLU B O 1
ATOM 10359 N N . THR B 1 582 ? 17.75 -11.406 -46.906 1 85.75 582 THR B N 1
ATOM 10360 C CA . THR B 1 582 ? 17.688 -10.688 -45.656 1 85.75 582 THR B CA 1
ATOM 10361 C C . THR B 1 582 ? 17.297 -11.625 -44.5 1 85.75 582 THR B C 1
ATOM 10363 O O . THR B 1 582 ? 16.562 -12.602 -44.719 1 85.75 582 THR B O 1
ATOM 10366 N N . VAL B 1 583 ? 17.969 -11.367 -43.406 1 89.31 583 VAL B N 1
ATOM 10367 C CA . VAL B 1 583 ? 17.641 -12.102 -42.188 1 89.31 583 VAL B CA 1
ATOM 10368 C C . VAL B 1 583 ? 17.234 -11.117 -41.094 1 89.31 583 VAL B C 1
ATOM 10370 O O . VAL B 1 583 ? 17.547 -9.922 -41.188 1 89.31 583 VAL B O 1
ATOM 10373 N N . LEU B 1 584 ? 16.406 -11.609 -40.219 1 90.81 584 LEU B N 1
ATOM 10374 C CA . LEU B 1 584 ? 16.016 -10.805 -39.062 1 90.81 584 LEU B CA 1
ATOM 10375 C C . LEU B 1 584 ? 16.906 -11.094 -37.844 1 90.81 584 LEU B C 1
ATOM 10377 O O . LEU B 1 584 ? 17.078 -12.25 -37.469 1 90.81 584 LEU B O 1
ATOM 10381 N N . LEU B 1 585 ? 17.516 -10.016 -37.312 1 92 585 LEU B N 1
ATOM 10382 C CA . LEU B 1 585 ? 18.406 -10.133 -36.156 1 92 585 LEU B CA 1
ATOM 10383 C C . LEU B 1 585 ? 17.812 -9.43 -34.938 1 92 585 LEU B C 1
ATOM 10385 O O . LEU B 1 585 ? 18.094 -8.258 -34.688 1 92 585 LEU B O 1
ATOM 10389 N N . PRO B 1 586 ? 17.031 -10.219 -34.094 1 92.38 586 PRO B N 1
ATOM 10390 C CA . PRO B 1 586 ? 16.516 -9.609 -32.875 1 92.38 586 PRO B CA 1
ATOM 10391 C C . PRO B 1 586 ? 17.562 -9.555 -31.75 1 92.38 586 PRO B C 1
ATOM 10393 O O . PRO B 1 586 ? 18.406 -10.438 -31.656 1 92.38 586 PRO B O 1
ATOM 10396 N N . LYS B 1 587 ? 17.531 -8.57 -30.969 1 91.94 587 LYS B N 1
ATOM 10397 C CA . LYS B 1 587 ? 18.375 -8.508 -29.781 1 91.94 587 LYS B CA 1
ATOM 10398 C C . LYS B 1 587 ? 17.969 -9.539 -28.734 1 91.94 587 LYS B C 1
ATOM 10400 O O . LYS B 1 587 ? 18.797 -10.008 -27.953 1 91.94 587 LYS B O 1
ATOM 10405 N N . SER B 1 588 ? 16.656 -9.742 -28.641 1 94.12 588 SER B N 1
ATOM 10406 C CA . SER B 1 588 ? 16.109 -10.766 -27.766 1 94.12 588 SER B CA 1
ATOM 10407 C C . SER B 1 588 ? 14.766 -11.281 -28.281 1 94.12 588 SER B C 1
ATOM 10409 O O . SER B 1 588 ? 14.109 -10.609 -29.078 1 94.12 588 SER B O 1
ATOM 10411 N N . ILE B 1 589 ? 14.469 -12.43 -27.938 1 92.62 589 ILE B N 1
ATOM 10412 C CA . ILE B 1 589 ? 13.203 -13.047 -28.328 1 92.62 589 ILE B CA 1
ATOM 10413 C C . ILE B 1 589 ? 12.484 -13.562 -27.078 1 92.62 589 ILE B C 1
ATOM 10415 O O . ILE B 1 589 ? 13.109 -14.156 -26.203 1 92.62 589 ILE B O 1
ATOM 10419 N N . LEU B 1 590 ? 11.258 -13.219 -26.969 1 91.31 590 LEU B N 1
ATOM 10420 C CA . LEU B 1 590 ? 10.406 -13.773 -25.922 1 91.31 590 LEU B CA 1
ATOM 10421 C C . LEU B 1 590 ? 9.5 -14.867 -26.469 1 91.31 590 LEU B C 1
ATOM 10423 O O . LEU B 1 590 ? 8.672 -14.609 -27.344 1 91.31 590 LEU B O 1
ATOM 10427 N N . VAL B 1 591 ? 9.781 -16.031 -26 1 90 591 VAL B N 1
ATOM 10428 C CA . VAL B 1 591 ? 8.953 -17.156 -26.406 1 90 591 VAL B CA 1
ATOM 10429 C C . VAL B 1 591 ? 8.102 -17.625 -25.234 1 90 591 VAL B C 1
ATOM 10431 O O . VAL B 1 591 ? 8.609 -18.25 -24.297 1 90 591 VAL B O 1
ATOM 10434 N N . ASN B 1 592 ? 6.789 -17.422 -25.219 1 87.38 592 ASN B N 1
ATOM 10435 C CA . ASN B 1 592 ? 5.855 -17.812 -24.156 1 87.38 592 ASN B CA 1
ATOM 10436 C C . ASN B 1 592 ? 6.359 -17.391 -22.781 1 87.38 592 ASN B C 1
ATOM 10438 O O . ASN B 1 592 ? 6.367 -18.203 -21.859 1 87.38 592 ASN B O 1
ATOM 10442 N N . GLY B 1 593 ? 6.957 -16.25 -22.75 1 84.5 593 GLY B N 1
ATOM 10443 C CA . GLY B 1 593 ? 7.379 -15.672 -21.484 1 84.5 593 GLY B CA 1
ATOM 10444 C C . GLY B 1 593 ? 8.844 -15.938 -21.172 1 84.5 593 GLY B C 1
ATOM 10445 O O . GLY B 1 593 ? 9.375 -15.406 -20.203 1 84.5 593 GLY B O 1
ATOM 10446 N N . ILE B 1 594 ? 9.508 -16.781 -21.953 1 90.12 594 ILE B N 1
ATOM 10447 C CA . ILE B 1 594 ? 10.914 -17.094 -21.75 1 90.12 594 ILE B CA 1
ATOM 10448 C C . ILE B 1 594 ? 11.781 -16.188 -22.641 1 90.12 594 ILE B C 1
ATOM 10450 O O . ILE B 1 594 ? 11.633 -16.188 -23.859 1 90.12 594 ILE B O 1
ATOM 10454 N N . GLN B 1 595 ? 12.68 -15.578 -22.047 1 92.12 595 GLN B N 1
ATOM 10455 C CA . GLN B 1 595 ? 13.516 -14.625 -22.75 1 92.12 595 GLN B CA 1
ATOM 10456 C C . GLN B 1 595 ? 14.805 -15.281 -23.25 1 92.12 595 GLN B C 1
ATOM 10458 O O . GLN B 1 595 ? 15.523 -15.898 -22.453 1 92.12 595 GLN B O 1
ATOM 10463 N N . LEU B 1 596 ? 15.047 -15.18 -24.484 1 94.44 596 LEU B N 1
ATOM 10464 C CA . LEU B 1 596 ? 16.297 -15.578 -25.109 1 94.44 596 LEU B CA 1
ATOM 10465 C C . LEU B 1 596 ? 17.125 -14.359 -25.516 1 94.44 596 LEU B C 1
ATOM 10467 O O . LEU B 1 596 ? 16.625 -13.461 -26.188 1 94.44 596 LEU B O 1
ATOM 10471 N N . ARG B 1 597 ? 18.266 -14.344 -25.047 1 94.62 597 ARG B N 1
ATOM 10472 C CA . ARG B 1 597 ? 19.141 -13.219 -25.344 1 94.62 597 ARG B CA 1
ATOM 10473 C C . ARG B 1 597 ? 20.609 -13.648 -25.328 1 94.62 597 ARG B C 1
ATOM 10475 O O . ARG B 1 597 ? 20.969 -14.609 -24.656 1 94.62 597 ARG B O 1
ATOM 10482 N N . PRO B 1 598 ? 21.375 -12.898 -26.031 1 94.81 598 PRO B N 1
ATOM 10483 C CA . PRO B 1 598 ? 22.797 -13.242 -26.031 1 94.81 598 PRO B CA 1
ATOM 10484 C C . PRO B 1 598 ? 23.406 -13.281 -24.625 1 94.81 598 PRO B C 1
ATOM 10486 O O . PRO B 1 598 ? 23.047 -12.445 -23.781 1 94.81 598 PRO B O 1
ATOM 10489 N N . ASN B 1 599 ? 24.281 -14.297 -24.422 1 94.19 599 ASN B N 1
ATOM 10490 C CA . ASN B 1 599 ? 25.047 -14.492 -23.188 1 94.19 599 ASN B CA 1
ATOM 10491 C C . ASN B 1 599 ? 24.234 -15.281 -22.156 1 94.19 599 ASN B C 1
ATOM 10493 O O . ASN B 1 599 ? 24.766 -15.633 -21.094 1 94.19 599 ASN B O 1
ATOM 10497 N N . LEU B 1 600 ? 23.016 -15.57 -22.484 1 95.44 600 LEU B N 1
ATOM 10498 C CA . LEU B 1 600 ? 22.266 -16.516 -21.672 1 95.44 600 LEU B CA 1
ATOM 10499 C C . LEU B 1 600 ? 22.562 -17.953 -22.094 1 95.44 600 LEU B C 1
ATOM 10501 O O . LEU B 1 600 ? 23.078 -18.188 -23.188 1 95.44 600 LEU B O 1
ATOM 10505 N N . ILE B 1 601 ? 22.328 -18.797 -21.219 1 94.75 601 ILE B N 1
ATOM 10506 C CA . ILE B 1 601 ? 22.656 -20.203 -21.453 1 94.75 601 ILE B CA 1
ATOM 10507 C C . ILE B 1 601 ? 21.359 -21 -21.656 1 94.75 601 ILE B C 1
ATOM 10509 O O . ILE B 1 601 ? 20.359 -20.766 -20.984 1 94.75 601 ILE B O 1
ATOM 10513 N N . ILE B 1 602 ? 21.359 -21.859 -22.625 1 93.31 602 ILE B N 1
ATOM 10514 C CA . ILE B 1 602 ? 20.203 -22.703 -22.906 1 93.31 602 ILE B CA 1
ATOM 10515 C C . ILE B 1 602 ? 20.625 -24.172 -22.844 1 93.31 602 ILE B C 1
ATOM 10517 O O . ILE B 1 602 ? 21.797 -24.5 -23.062 1 93.31 602 ILE B O 1
ATOM 10521 N N . ALA B 1 603 ? 19.703 -25.016 -22.469 1 91.31 603 ALA B N 1
ATOM 10522 C CA . ALA B 1 603 ? 19.938 -26.453 -22.438 1 91.31 603 ALA B CA 1
ATOM 10523 C C . ALA B 1 603 ? 19.688 -27.078 -23.812 1 91.31 603 ALA B C 1
ATOM 10525 O O . ALA B 1 603 ? 18.719 -26.719 -24.5 1 91.31 603 ALA B O 1
ATOM 10526 N N . LEU B 1 604 ? 20.5 -27.953 -24.172 1 89.94 604 LEU B N 1
ATOM 10527 C CA . LEU B 1 604 ? 20.406 -28.578 -25.484 1 89.94 604 LEU B CA 1
ATOM 10528 C C . LEU B 1 604 ? 19.75 -29.953 -25.391 1 89.94 604 LEU B C 1
ATOM 10530 O O . LEU B 1 604 ? 19.922 -30.656 -24.391 1 89.94 604 LEU B O 1
ATOM 10534 N N . LYS B 1 605 ? 18.984 -30.344 -26.406 1 84.56 605 LYS B N 1
ATOM 10535 C CA . LYS B 1 605 ? 18.312 -31.656 -26.422 1 84.56 605 LYS B CA 1
ATOM 10536 C C . LYS B 1 605 ? 19.297 -32.781 -26.719 1 84.56 605 LYS B C 1
ATOM 10538 O O . LYS B 1 605 ? 19.172 -33.875 -26.188 1 84.56 605 LYS B O 1
ATOM 10543 N N . ILE B 1 606 ? 20.219 -32.469 -27.578 1 74.06 606 ILE B N 1
ATOM 10544 C CA . ILE B 1 606 ? 21.234 -33.438 -27.922 1 74.06 606 ILE B CA 1
ATOM 10545 C C . ILE B 1 606 ? 22.375 -33.375 -26.922 1 74.06 606 ILE B C 1
ATOM 10547 O O . ILE B 1 606 ? 23 -32.312 -26.75 1 74.06 606 ILE B O 1
ATOM 10551 N N . HIS B 1 607 ? 22.5 -34.594 -26.25 1 68.94 607 HIS B N 1
ATOM 10552 C CA . HIS B 1 607 ? 23.531 -34.625 -25.219 1 68.94 607 HIS B CA 1
ATOM 10553 C C . HIS B 1 607 ? 24.828 -35.219 -25.734 1 68.94 607 HIS B C 1
ATOM 10555 O O . HIS B 1 607 ? 24.797 -36.219 -26.484 1 68.94 607 HIS B O 1
ATOM 10561 N N . SER B 1 608 ? 25.844 -34.469 -25.547 1 62.12 608 SER B N 1
ATOM 10562 C CA . SER B 1 608 ? 27.156 -35.031 -25.875 1 62.12 608 SER B CA 1
ATOM 10563 C C . SER B 1 608 ? 27.484 -36.219 -24.984 1 62.12 608 SER B C 1
ATOM 10565 O O . SER B 1 608 ? 28.141 -37.156 -25.438 1 62.12 608 SER B O 1
ATOM 10567 N N . ASN B 1 609 ? 27.219 -36.031 -23.781 1 64.25 609 ASN B N 1
ATOM 10568 C CA . ASN B 1 609 ? 27.422 -37.062 -22.781 1 64.25 609 ASN B CA 1
ATOM 10569 C C . ASN B 1 609 ? 26.094 -37.5 -22.156 1 64.25 609 ASN B C 1
ATOM 10571 O O . ASN B 1 609 ? 25.25 -36.688 -21.844 1 64.25 609 ASN B O 1
ATOM 10575 N N . ASN B 1 610 ? 25.812 -38.812 -22.172 1 65 610 ASN B N 1
ATOM 10576 C CA . ASN B 1 610 ? 24.547 -39.375 -21.719 1 65 610 ASN B CA 1
ATOM 10577 C C . ASN B 1 610 ? 24.328 -39.156 -20.234 1 65 610 ASN B C 1
ATOM 10579 O O . ASN B 1 610 ? 23.219 -39.25 -19.734 1 65 610 ASN B O 1
ATOM 10583 N N . LEU B 1 611 ? 25.297 -38.625 -19.516 1 72.56 611 LEU B N 1
ATOM 10584 C CA . LEU B 1 611 ? 25.156 -38.594 -18.062 1 72.56 611 LEU B CA 1
ATOM 10585 C C . LEU B 1 611 ? 24.781 -37.188 -17.594 1 72.56 611 LEU B C 1
ATOM 10587 O O . LEU B 1 611 ? 24.172 -37.031 -16.531 1 72.56 611 LEU B O 1
ATOM 10591 N N . PHE B 1 612 ? 25.234 -36.25 -18.375 1 85.06 612 PHE B N 1
ATOM 10592 C CA . PHE B 1 612 ? 25.031 -34.906 -17.938 1 85.06 612 PHE B CA 1
ATOM 10593 C C . PHE B 1 612 ? 24.359 -34.062 -19.016 1 85.06 612 PHE B C 1
ATOM 10595 O O . PHE B 1 612 ? 24.516 -34.344 -20.203 1 85.06 612 PHE B O 1
ATOM 10602 N N . PRO B 1 613 ? 23.578 -33.094 -18.625 1 86.88 613 PRO B N 1
ATOM 10603 C CA . PRO B 1 613 ? 22.969 -32.219 -19.625 1 86.88 613 PRO B CA 1
ATOM 10604 C C . PRO B 1 613 ? 24 -31.391 -20.391 1 86.88 613 PRO B C 1
ATOM 10606 O O . PRO B 1 613 ? 25.094 -31.125 -19.875 1 86.88 613 PRO B O 1
ATOM 10609 N N . SER B 1 614 ? 23.672 -31.078 -21.578 1 88.81 614 SER B N 1
ATOM 10610 C CA . SER B 1 614 ? 24.516 -30.219 -22.406 1 88.81 614 SER B CA 1
ATOM 10611 C C . SER B 1 614 ? 23.938 -28.797 -22.484 1 88.81 614 SER B C 1
ATOM 10613 O O . SER B 1 614 ? 22.719 -28.625 -22.562 1 88.81 614 SER B O 1
ATOM 10615 N N . TYR B 1 615 ? 24.859 -27.859 -22.375 1 92.38 615 TYR B N 1
ATOM 10616 C CA . TYR B 1 615 ? 24.453 -26.469 -22.391 1 92.38 615 TYR B CA 1
ATOM 10617 C C . TYR B 1 615 ? 25.156 -25.688 -23.5 1 92.38 615 TYR B C 1
ATOM 10619 O O . TYR B 1 615 ? 26.156 -26.156 -24.047 1 92.38 615 TYR B O 1
ATOM 10627 N N . GLY B 1 616 ? 24.594 -24.594 -23.906 1 94.12 616 GLY B N 1
ATOM 10628 C CA . GLY B 1 616 ? 25.188 -23.672 -24.844 1 94.12 616 GLY B CA 1
ATOM 10629 C C . GLY B 1 616 ? 24.906 -22.203 -24.531 1 94.12 616 GLY B C 1
ATOM 10630 O O . GLY B 1 616 ? 23.812 -21.859 -24.078 1 94.12 616 GLY B O 1
ATOM 10631 N N . ILE B 1 617 ? 25.938 -21.391 -24.703 1 96.19 617 ILE B N 1
ATOM 10632 C CA . ILE B 1 617 ? 25.781 -19.953 -24.516 1 96.19 617 ILE B CA 1
ATOM 10633 C C . ILE B 1 617 ? 25.234 -19.328 -25.797 1 96.19 617 ILE B C 1
ATOM 10635 O O . ILE B 1 617 ? 25.812 -19.5 -26.875 1 96.19 617 ILE B O 1
ATOM 10639 N N . ILE B 1 618 ? 24.141 -18.578 -25.703 1 96.5 618 ILE B N 1
ATOM 10640 C CA . ILE B 1 618 ? 23.578 -17.938 -26.875 1 96.5 618 ILE B CA 1
ATOM 10641 C C . ILE B 1 618 ? 24.484 -16.797 -27.344 1 96.5 618 ILE B C 1
ATOM 10643 O O . ILE B 1 618 ? 24.797 -15.883 -26.562 1 96.5 618 ILE B O 1
ATOM 10647 N N . ARG B 1 619 ? 24.844 -16.859 -28.547 1 96.25 619 ARG B N 1
ATOM 10648 C CA . ARG B 1 619 ? 25.688 -15.812 -29.109 1 96.25 619 ARG B CA 1
ATOM 10649 C C . ARG B 1 619 ? 24.875 -14.852 -29.969 1 96.25 619 ARG B C 1
ATOM 10651 O O . ARG B 1 619 ? 25.156 -13.648 -30 1 96.25 619 ARG B O 1
ATOM 10658 N N . GLU B 1 620 ? 24.016 -15.445 -30.672 1 96.25 620 GLU B N 1
ATOM 10659 C CA . GLU B 1 620 ? 23.219 -14.6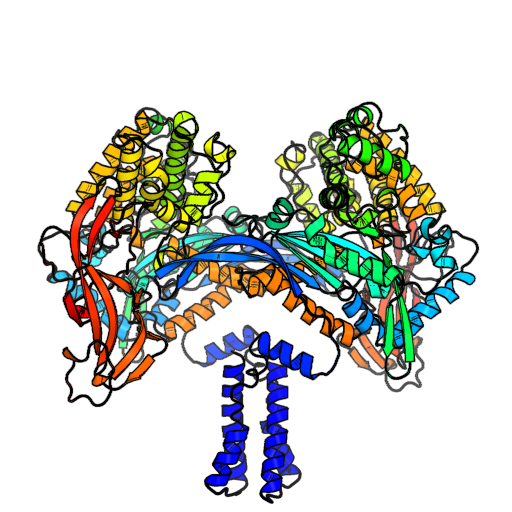56 -31.594 1 96.25 620 GLU B CA 1
ATOM 10660 C C . GLU B 1 620 ? 21.875 -15.336 -31.891 1 96.25 620 GLU B C 1
ATOM 10662 O O . GLU B 1 620 ? 21.781 -16.562 -31.859 1 96.25 620 GLU B O 1
ATOM 10667 N N . LEU B 1 621 ? 20.875 -14.562 -32.094 1 95.62 621 LEU B N 1
ATOM 10668 C CA . LEU B 1 621 ? 19.562 -15.016 -32.5 1 95.62 621 LEU B CA 1
ATOM 10669 C C . LEU B 1 621 ? 19.266 -14.57 -33.938 1 95.62 621 LEU B C 1
ATOM 10671 O O . LEU B 1 621 ? 19.453 -13.398 -34.281 1 95.62 621 LEU B O 1
ATOM 10675 N N . VAL B 1 622 ? 18.859 -15.508 -34.781 1 94.31 622 VAL B N 1
ATOM 10676 C CA . VAL B 1 622 ? 18.594 -15.195 -36.156 1 94.31 622 VAL B CA 1
ATOM 10677 C C . VAL B 1 622 ? 17.281 -15.82 -36.594 1 94.31 622 VAL B C 1
ATOM 10679 O O . VAL B 1 622 ? 16.969 -16.969 -36.219 1 94.31 622 VAL B O 1
ATOM 10682 N N . VAL B 1 623 ? 16.531 -15.117 -37.281 1 91.88 623 VAL B N 1
ATOM 10683 C CA . VAL B 1 623 ? 15.273 -15.617 -37.812 1 91.88 623 VAL B CA 1
ATOM 10684 C C . VAL B 1 623 ? 15.328 -15.633 -39.344 1 91.88 623 VAL B C 1
ATOM 10686 O O . VAL B 1 623 ? 15.562 -14.602 -39.969 1 91.88 623 VAL B O 1
ATOM 10689 N N . VAL B 1 624 ? 15.188 -16.828 -39.938 1 88.31 624 VAL B N 1
ATOM 10690 C CA . VAL B 1 624 ? 15.188 -17.016 -41.375 1 88.31 624 VAL B CA 1
ATOM 10691 C C . VAL B 1 624 ? 13.867 -17.656 -41.812 1 88.31 624 VAL B C 1
ATOM 10693 O O . VAL B 1 624 ? 13.508 -18.734 -41.344 1 88.31 624 VAL B O 1
ATOM 10696 N N . ASP B 1 625 ? 13.156 -17.062 -42.688 1 82.12 625 ASP B N 1
ATOM 10697 C CA . ASP B 1 625 ? 11.891 -17.578 -43.219 1 82.12 625 ASP B CA 1
ATOM 10698 C C . ASP B 1 625 ? 10.969 -18 -42.062 1 82.12 625 ASP B C 1
ATOM 10700 O O . ASP B 1 625 ? 10.484 -19.141 -42.062 1 82.12 625 ASP B O 1
ATOM 10704 N N . ASP B 1 626 ? 10.867 -17.25 -40.969 1 80.75 626 ASP B N 1
ATOM 10705 C CA . ASP B 1 626 ? 9.953 -17.422 -39.844 1 80.75 626 ASP B CA 1
ATOM 10706 C C . ASP B 1 626 ? 10.422 -18.547 -38.938 1 80.75 626 ASP B C 1
ATOM 10708 O O . ASP B 1 626 ? 9.68 -18.984 -38.062 1 80.75 626 ASP B O 1
ATOM 10712 N N . GLN B 1 627 ? 11.672 -18.938 -39.25 1 88.5 627 GLN B N 1
ATOM 10713 C CA . GLN B 1 627 ? 12.266 -19.938 -38.375 1 88.5 627 GLN B CA 1
ATOM 10714 C C . GLN B 1 627 ? 13.367 -19.312 -37.5 1 88.5 627 GLN B C 1
ATOM 10716 O O . GLN B 1 627 ? 14.188 -18.531 -38 1 88.5 627 GLN B O 1
ATOM 10721 N N . ILE B 1 628 ? 13.297 -19.672 -36.281 1 94 628 ILE B N 1
ATOM 10722 C CA . ILE B 1 628 ? 14.242 -19.094 -35.344 1 94 628 ILE B CA 1
ATOM 10723 C C . ILE B 1 628 ? 15.461 -20 -35.188 1 94 628 ILE B C 1
ATOM 10725 O O . ILE B 1 628 ? 15.328 -21.203 -34.938 1 94 628 ILE B O 1
ATOM 10729 N N . TYR B 1 629 ? 16.578 -19.453 -35.438 1 94.69 629 TYR B N 1
ATOM 10730 C CA . TYR B 1 629 ? 17.859 -20.141 -35.25 1 94.69 629 TYR B CA 1
ATOM 10731 C C . TYR B 1 629 ? 18.672 -19.453 -34.156 1 94.69 629 TYR B C 1
ATOM 10733 O O . TYR B 1 629 ? 18.578 -18.234 -33.969 1 94.69 629 TYR B O 1
ATOM 10741 N N . ILE B 1 630 ? 19.438 -20.266 -33.438 1 96.25 630 ILE B N 1
ATOM 10742 C CA . ILE B 1 630 ? 20.25 -19.781 -32.344 1 96.25 630 ILE B CA 1
ATOM 10743 C C . ILE B 1 630 ? 21.703 -20.219 -32.531 1 96.25 630 ILE B C 1
ATOM 10745 O O . ILE B 1 630 ? 22 -21.406 -32.594 1 96.25 630 ILE B O 1
ATOM 10749 N N . LEU B 1 631 ? 22.562 -19.234 -32.688 1 96.88 631 LEU B N 1
ATOM 10750 C CA . LEU B 1 631 ? 23.984 -19.531 -32.656 1 96.88 631 LEU B CA 1
ATOM 10751 C C . LEU B 1 631 ? 24.469 -19.688 -31.203 1 96.88 631 LEU B C 1
ATOM 10753 O O . LEU B 1 631 ? 24.359 -18.766 -30.406 1 96.88 631 LEU B O 1
ATOM 10757 N N . ILE B 1 632 ? 24.969 -20.859 -30.922 1 96.38 632 ILE B N 1
ATOM 10758 C CA . ILE B 1 632 ? 25.375 -21.109 -29.547 1 96.38 632 ILE B CA 1
ATOM 10759 C C . ILE B 1 632 ? 26.859 -21.438 -29.5 1 96.38 632 ILE B C 1
ATOM 10761 O O . ILE B 1 632 ? 27.438 -21.922 -30.484 1 96.38 632 ILE B O 1
ATOM 10765 N N . ARG B 1 633 ? 27.531 -21.109 -28.375 1 96.25 633 ARG B N 1
ATOM 10766 C CA . ARG B 1 633 ? 28.844 -21.641 -27.984 1 96.25 633 ARG B CA 1
ATOM 10767 C C . ARG B 1 633 ? 28.688 -22.812 -27.016 1 96.25 633 ARG B C 1
ATOM 10769 O O . ARG B 1 633 ? 28.156 -22.656 -25.922 1 96.25 633 ARG B O 1
ATOM 10776 N N . LYS B 1 634 ? 29.156 -23.891 -27.359 1 93.19 634 LYS B N 1
ATOM 10777 C CA . LYS B 1 634 ? 28.922 -25.125 -26.594 1 93.19 634 LYS B CA 1
ATOM 10778 C C . LYS B 1 634 ? 29.656 -25.094 -25.266 1 93.19 634 LYS B C 1
ATOM 10780 O O . LYS B 1 634 ? 30.75 -24.531 -25.172 1 93.19 634 LYS B O 1
ATOM 10785 N N . CYS B 1 635 ? 29.016 -25.688 -24.312 1 92.75 635 CYS B N 1
ATOM 10786 C CA . CYS B 1 635 ? 29.609 -25.875 -22.984 1 92.75 635 CYS B CA 1
ATOM 10787 C C . CYS B 1 635 ? 29.688 -27.359 -22.641 1 92.75 635 CYS B C 1
ATOM 10789 O O . CYS B 1 635 ? 28.781 -28.141 -22.969 1 92.75 635 CYS B O 1
ATOM 10791 N N . SER B 1 636 ? 30.75 -27.719 -22.078 1 87.94 636 SER B N 1
ATOM 10792 C CA . SER B 1 636 ? 30.906 -29.094 -21.594 1 87.94 636 SER B CA 1
ATOM 10793 C C . SER B 1 636 ? 30.656 -29.188 -20.094 1 87.94 636 SER B C 1
ATOM 10795 O O . SER B 1 636 ? 31.234 -28.438 -19.312 1 87.94 636 SER B O 1
ATOM 10797 N N . THR B 1 637 ? 29.703 -30.031 -19.75 1 90.88 637 THR B N 1
ATOM 10798 C CA . THR B 1 637 ? 29.453 -30.297 -18.328 1 90.88 637 THR B CA 1
ATOM 10799 C C . THR B 1 637 ? 30.438 -31.312 -17.781 1 90.88 637 THR B C 1
ATOM 10801 O O . THR B 1 637 ? 30.484 -32.469 -18.25 1 90.88 637 THR B O 1
ATOM 10804 N N . THR B 1 638 ? 31.172 -30.984 -16.828 1 86.25 638 THR B N 1
ATOM 10805 C CA . THR B 1 638 ? 32.25 -31.812 -16.328 1 86.25 638 THR B CA 1
ATOM 10806 C C . THR B 1 638 ? 31.812 -32.656 -15.141 1 86.25 638 THR B C 1
ATOM 10808 O O . THR B 1 638 ? 32.25 -33.781 -14.969 1 86.25 638 THR B O 1
ATOM 10811 N N . TRP B 1 639 ? 30.984 -32 -14.273 1 89.12 639 TRP B N 1
ATOM 10812 C CA . TRP B 1 639 ? 30.641 -32.656 -13.016 1 89.12 639 TRP B CA 1
ATOM 10813 C C . TRP B 1 639 ? 29.422 -32.031 -12.383 1 89.12 639 TRP B C 1
ATOM 10815 O O . TRP B 1 639 ? 28.969 -30.953 -12.797 1 89.12 639 TRP B O 1
ATOM 10825 N N . TYR B 1 640 ? 28.781 -32.875 -11.531 1 92.38 640 TYR B N 1
ATOM 10826 C CA . TYR B 1 640 ? 27.734 -32.344 -10.664 1 92.38 640 TYR B CA 1
ATOM 10827 C C . TYR B 1 640 ? 28.25 -32.156 -9.242 1 92.38 640 TYR B C 1
ATOM 10829 O O . TYR B 1 640 ? 28.547 -33.125 -8.555 1 92.38 640 TYR B O 1
ATOM 10837 N N . ASP B 1 641 ? 28.375 -30.984 -8.789 1 92.94 641 ASP B N 1
ATOM 10838 C CA . ASP B 1 641 ? 28.859 -30.672 -7.445 1 92.94 641 ASP B CA 1
ATOM 10839 C C . ASP B 1 641 ? 27.75 -30.828 -6.414 1 92.94 641 ASP B C 1
ATOM 10841 O O . ASP B 1 641 ? 26.797 -30.031 -6.387 1 92.94 641 ASP B O 1
ATOM 10845 N N . GLU B 1 642 ? 27.875 -31.703 -5.5 1 92.12 642 GLU B N 1
ATOM 10846 C CA . GLU B 1 642 ? 26.844 -32.031 -4.527 1 92.12 642 GLU B CA 1
ATOM 10847 C C . GLU B 1 642 ? 26.734 -30.938 -3.465 1 92.12 642 GLU B C 1
ATOM 10849 O O . GLU B 1 642 ? 25.672 -30.766 -2.854 1 92.12 642 GLU B O 1
ATOM 10854 N N . TYR B 1 643 ? 27.781 -30.328 -3.252 1 92.75 643 TYR B N 1
ATOM 10855 C CA . TYR B 1 643 ? 27.734 -29.25 -2.258 1 92.75 643 TYR B CA 1
ATOM 10856 C C . TYR B 1 643 ? 26.922 -28.078 -2.777 1 92.75 643 TYR B C 1
ATOM 10858 O O . TYR B 1 643 ? 26.031 -27.562 -2.09 1 92.75 643 TYR B O 1
ATOM 10866 N N . PHE B 1 644 ? 27.25 -27.656 -3.973 1 93.94 644 PHE B N 1
ATOM 10867 C CA . PHE B 1 644 ? 26.609 -26.484 -4.551 1 93.94 644 PHE B CA 1
ATOM 10868 C C . PHE B 1 644 ? 25.281 -26.875 -5.199 1 93.94 644 PHE B C 1
ATOM 10870 O O . PHE B 1 644 ? 24.469 -26 -5.531 1 93.94 644 PHE B O 1
ATOM 10877 N N . GLN B 1 645 ? 25.047 -28.172 -5.344 1 94.5 645 GLN B N 1
ATOM 10878 C CA . GLN B 1 645 ? 23.875 -28.672 -6.035 1 94.5 645 GLN B CA 1
ATOM 10879 C C . GLN B 1 645 ? 23.734 -28.062 -7.426 1 94.5 645 GLN B C 1
ATOM 10881 O O . GLN B 1 645 ? 22.672 -27.578 -7.793 1 94.5 645 GLN B O 1
ATOM 10886 N N . ALA B 1 646 ? 24.828 -28.016 -8.117 1 95.25 646 ALA B N 1
ATOM 10887 C CA . ALA B 1 646 ? 24.906 -27.391 -9.43 1 95.25 646 ALA B CA 1
ATOM 10888 C C . ALA B 1 646 ? 25.891 -28.109 -10.336 1 95.25 646 ALA B C 1
ATOM 10890 O O . ALA B 1 646 ? 26.719 -28.891 -9.859 1 95.25 646 ALA B O 1
ATOM 10891 N N . TYR B 1 647 ? 25.75 -27.906 -11.586 1 93.56 647 TYR B N 1
ATOM 10892 C CA . TYR B 1 647 ? 26.641 -28.516 -12.57 1 93.56 647 TYR B CA 1
ATOM 10893 C C . TYR B 1 647 ? 27.844 -27.625 -12.852 1 93.56 647 TYR B C 1
ATOM 10895 O O . TYR B 1 647 ? 27.703 -26.438 -13.117 1 93.56 647 TYR B O 1
ATOM 10903 N N . GLU B 1 648 ? 28.953 -28.219 -12.742 1 94.62 648 GLU B N 1
ATOM 10904 C CA . GLU B 1 648 ? 30.188 -27.547 -13.164 1 94.62 648 GLU B CA 1
ATOM 10905 C C . GLU B 1 648 ? 30.359 -27.609 -14.672 1 94.62 648 GLU B C 1
ATOM 10907 O O . GLU B 1 648 ? 30.297 -28.688 -15.266 1 94.62 648 GLU B O 1
ATOM 10912 N N . VAL B 1 649 ? 30.562 -26.391 -15.281 1 93.62 649 VAL B N 1
ATOM 10913 C CA . VAL B 1 649 ? 30.594 -26.344 -16.734 1 93.62 649 VAL B CA 1
ATOM 10914 C C . VAL B 1 649 ? 31.844 -25.594 -17.203 1 93.62 649 VAL B C 1
ATOM 10916 O O . VAL B 1 649 ? 32.312 -24.688 -16.531 1 93.62 649 VAL B O 1
ATOM 10919 N N . THR B 1 650 ? 32.375 -26.047 -18.328 1 92.44 650 THR B N 1
ATOM 10920 C CA . THR B 1 650 ? 33.469 -25.375 -18.984 1 92.44 650 THR B CA 1
ATOM 10921 C C . THR B 1 650 ? 33.062 -24.938 -20.406 1 92.44 650 THR B C 1
ATOM 10923 O O . THR B 1 650 ? 32.406 -25.688 -21.109 1 92.44 650 THR B O 1
ATOM 10926 N N . VAL B 1 651 ? 33.438 -23.781 -20.734 1 92.56 651 VAL B N 1
ATOM 10927 C CA . VAL B 1 651 ? 33.094 -23.234 -22.031 1 92.56 651 VAL B CA 1
ATOM 10928 C C . VAL B 1 651 ? 34.062 -23.766 -23.094 1 92.56 651 VAL B C 1
ATOM 10930 O O . VAL B 1 651 ? 35.281 -23.688 -22.906 1 92.56 651 VAL B O 1
ATOM 10933 N N . THR B 1 652 ? 33.469 -24.203 -24.156 1 91.25 652 THR B N 1
ATOM 10934 C CA . THR B 1 652 ? 34.281 -24.703 -25.25 1 91.25 652 THR B CA 1
ATOM 10935 C C . THR B 1 652 ? 34.438 -23.625 -26.328 1 91.25 652 THR B C 1
ATOM 10937 O O . THR B 1 652 ? 33.812 -22.578 -26.266 1 91.25 652 THR B O 1
ATOM 10940 N N . ALA B 1 653 ? 35.281 -23.891 -27.359 1 88.75 653 ALA B N 1
ATOM 10941 C CA . ALA B 1 653 ? 35.5 -22.953 -28.438 1 88.75 653 ALA B CA 1
ATOM 10942 C C . ALA B 1 653 ? 34.594 -23.266 -29.641 1 88.75 653 ALA B C 1
ATOM 10944 O O . ALA B 1 653 ? 34.594 -22.516 -30.609 1 88.75 653 ALA B O 1
ATOM 10945 N N . GLU B 1 654 ? 33.75 -24.156 -29.516 1 90.94 654 GLU B N 1
ATOM 10946 C CA . GLU B 1 654 ? 32.938 -24.625 -30.641 1 90.94 654 GLU B CA 1
ATOM 10947 C C . GLU B 1 654 ? 31.594 -23.906 -30.703 1 90.94 654 GLU B C 1
ATOM 10949 O O . GLU B 1 654 ? 30.859 -23.844 -29.719 1 90.94 654 GLU B O 1
ATOM 10954 N N . ASP B 1 655 ? 31.359 -23.422 -31.906 1 94.31 655 ASP B N 1
ATOM 10955 C CA . ASP B 1 655 ? 30.062 -22.797 -32.188 1 94.31 655 ASP B CA 1
ATOM 10956 C C . ASP B 1 655 ? 29.188 -23.719 -33.031 1 94.31 655 ASP B C 1
ATOM 10958 O O . ASP B 1 655 ? 29.688 -24.562 -33.781 1 94.31 655 ASP B O 1
ATOM 10962 N N . GLU B 1 656 ? 27.922 -23.594 -32.781 1 93.75 656 GLU B N 1
ATOM 10963 C CA . GLU B 1 656 ? 26.953 -24.375 -33.531 1 93.75 656 GLU B CA 1
ATOM 10964 C C . GLU B 1 656 ? 25.641 -23.609 -33.75 1 93.75 656 GLU B C 1
ATOM 10966 O O . GLU B 1 656 ? 25.203 -22.891 -32.844 1 93.75 656 GLU B O 1
ATOM 10971 N N . LEU B 1 657 ? 25.109 -23.703 -34.906 1 95.06 657 LEU B N 1
ATOM 10972 C CA . LEU B 1 657 ? 23.797 -23.109 -35.188 1 95.06 657 LEU B CA 1
ATOM 10973 C C . LEU B 1 657 ? 22.688 -24.125 -35.031 1 95.06 657 LEU B C 1
ATOM 10975 O O . LEU B 1 657 ? 22.688 -25.156 -35.688 1 95.06 657 LEU B O 1
ATOM 10979 N N . LEU B 1 658 ? 21.781 -23.812 -34.156 1 94.31 658 LEU B N 1
ATOM 10980 C CA . LEU B 1 658 ? 20.703 -24.75 -33.875 1 94.31 658 LEU B CA 1
ATOM 10981 C C . LEU B 1 658 ? 19.344 -24.109 -34.156 1 94.31 658 LEU B C 1
ATOM 10983 O O . LEU B 1 658 ? 19.188 -22.891 -34.062 1 94.31 658 LEU B O 1
ATOM 10987 N N . SER B 1 659 ? 18.469 -24.969 -34.5 1 92.81 659 SER B N 1
ATOM 10988 C CA . SER B 1 659 ? 17.078 -24.531 -34.531 1 92.81 659 SER B CA 1
ATOM 10989 C C . SER B 1 659 ? 16.484 -24.469 -33.125 1 92.81 659 SER B C 1
ATOM 10991 O O . SER B 1 659 ? 16.906 -25.203 -32.219 1 92.81 659 SER B O 1
ATOM 10993 N N . ILE B 1 660 ? 15.57 -23.656 -32.938 1 91.75 660 ILE B N 1
ATOM 10994 C CA . ILE B 1 660 ? 14.938 -23.484 -31.625 1 91.75 660 ILE B CA 1
ATOM 10995 C C . ILE B 1 660 ? 14.344 -24.812 -31.172 1 91.75 660 ILE B C 1
ATOM 10997 O O . ILE B 1 660 ? 14.289 -25.094 -29.969 1 91.75 660 ILE B O 1
ATOM 11001 N N . GLU B 1 661 ? 13.984 -25.656 -32.094 1 86.62 661 GLU B N 1
ATOM 11002 C CA . GLU B 1 661 ? 13.359 -26.938 -31.797 1 86.62 661 GLU B CA 1
ATOM 11003 C C . GLU B 1 661 ? 14.367 -27.922 -31.219 1 86.62 661 GLU B C 1
ATOM 11005 O O . GLU B 1 661 ? 13.992 -28.891 -30.562 1 86.62 661 GLU B O 1
ATOM 11010 N N . ASP B 1 662 ? 15.594 -27.578 -31.406 1 88.12 662 ASP B N 1
ATOM 11011 C CA . ASP B 1 662 ? 16.656 -28.453 -30.906 1 88.12 662 ASP B CA 1
ATOM 11012 C C . ASP B 1 662 ? 17.062 -28.078 -29.484 1 88.12 662 ASP B C 1
ATOM 11014 O O . ASP B 1 662 ? 17.906 -28.734 -28.875 1 88.12 662 ASP B O 1
ATOM 11018 N N . CYS B 1 663 ? 16.391 -27.141 -28.953 1 88.38 663 CYS B N 1
ATOM 11019 C CA . CYS B 1 663 ? 16.719 -26.656 -27.625 1 88.38 663 CYS B CA 1
ATOM 11020 C C . CYS B 1 663 ? 15.531 -26.828 -26.672 1 88.38 663 CYS B C 1
ATOM 11022 O O . CYS B 1 663 ? 14.383 -26.875 -27.125 1 88.38 663 CYS B O 1
ATOM 11024 N N . PHE B 1 664 ? 15.836 -27.062 -25.469 1 84 664 PHE B N 1
ATOM 11025 C CA . PHE B 1 664 ? 14.797 -27.016 -24.438 1 84 664 PHE B CA 1
ATOM 11026 C C . PHE B 1 664 ? 14.516 -25.578 -24.031 1 84 664 PHE B C 1
ATOM 11028 O O . PHE B 1 664 ? 15.359 -24.906 -23.438 1 84 664 PHE B O 1
ATOM 11035 N N . ILE B 1 665 ? 13.352 -25.125 -24.453 1 77.06 665 ILE B N 1
ATOM 11036 C CA . ILE B 1 665 ? 13.031 -23.719 -24.188 1 77.06 665 ILE B CA 1
ATOM 11037 C C . ILE B 1 665 ? 12.102 -23.625 -22.969 1 77.06 665 ILE B C 1
ATOM 11039 O O . ILE B 1 665 ? 10.953 -23.188 -23.109 1 77.06 665 ILE B O 1
ATOM 11043 N N . HIS B 1 666 ? 12.555 -24.047 -21.891 1 79.75 666 HIS B N 1
ATOM 11044 C CA . HIS B 1 666 ? 11.742 -23.938 -20.688 1 79.75 666 HIS B CA 1
ATOM 11045 C C . HIS B 1 666 ? 12.328 -22.906 -19.734 1 79.75 666 HIS B C 1
ATOM 11047 O O . HIS B 1 666 ? 11.625 -22.391 -18.859 1 79.75 666 HIS B O 1
ATOM 11053 N N . THR B 1 667 ? 13.57 -22.672 -19.875 1 86.56 667 THR B N 1
ATOM 11054 C CA . THR B 1 667 ? 14.227 -21.656 -19.078 1 86.56 667 THR B CA 1
ATOM 11055 C C . THR B 1 667 ? 15.609 -21.328 -19.641 1 86.56 667 THR B C 1
ATOM 11057 O O . THR B 1 667 ? 16.094 -22.016 -20.531 1 86.56 667 THR B O 1
ATOM 11060 N N . THR B 1 668 ? 16.141 -20.219 -19.266 1 91.88 668 THR B N 1
ATOM 11061 C CA . THR B 1 668 ? 17.516 -19.859 -19.547 1 91.88 668 THR B CA 1
ATOM 11062 C C . THR B 1 668 ? 18.328 -19.734 -18.266 1 91.88 668 THR B C 1
ATOM 11064 O O . THR B 1 668 ? 17.766 -19.688 -17.172 1 91.88 668 THR B O 1
ATOM 11067 N N . TYR B 1 669 ? 19.609 -19.859 -18.438 1 92.75 669 TYR B N 1
ATOM 11068 C CA . TYR B 1 669 ? 20.484 -19.891 -17.281 1 92.75 669 TYR B CA 1
ATOM 11069 C C . TYR B 1 669 ? 21.578 -18.844 -17.391 1 92.75 669 TYR B C 1
ATOM 11071 O O . TYR B 1 669 ? 21.766 -18.234 -18.469 1 92.75 669 TYR B O 1
ATOM 11079 N N . SER B 1 670 ? 22.188 -18.578 -16.281 1 92.94 670 SER B N 1
ATOM 11080 C CA . SER B 1 670 ? 23.406 -17.781 -16.172 1 92.94 670 SER B CA 1
ATOM 11081 C C . SER B 1 670 ? 24.453 -18.5 -15.32 1 92.94 670 SER B C 1
ATOM 11083 O O . SER B 1 670 ? 24.109 -19.359 -14.508 1 92.94 670 SER B O 1
ATOM 11085 N N . PHE B 1 671 ? 25.703 -18.156 -15.539 1 93.06 671 PHE B N 1
ATOM 11086 C CA . PHE B 1 671 ? 26.766 -18.75 -14.75 1 93.06 671 PHE B CA 1
ATOM 11087 C C . PHE B 1 671 ? 26.781 -18.188 -13.336 1 93.06 671 PHE B C 1
ATOM 11089 O O . PHE B 1 671 ? 26.562 -16.984 -13.141 1 93.06 671 PHE B O 1
ATOM 11096 N N . TRP B 1 672 ? 26.938 -19.094 -12.398 1 93.19 672 TRP B N 1
ATOM 11097 C CA . TRP B 1 672 ? 27.25 -18.703 -11.031 1 93.19 672 TRP B CA 1
ATOM 11098 C C . TRP B 1 672 ? 28.688 -19.062 -10.672 1 93.19 672 TRP B C 1
ATOM 11100 O O . TRP B 1 672 ? 29.25 -20.016 -11.227 1 93.19 672 TRP B O 1
ATOM 11110 N N . SER B 1 673 ? 29.266 -18.203 -9.914 1 89.69 673 SER B N 1
ATOM 11111 C CA . SER B 1 673 ? 30.625 -18.469 -9.477 1 89.69 673 SER B CA 1
ATOM 11112 C C . SER B 1 673 ? 30.844 -18.062 -8.023 1 89.69 673 SER B C 1
ATOM 11114 O O . SER B 1 673 ? 30.047 -17.312 -7.465 1 89.69 673 SER B O 1
ATOM 11116 N N . THR B 1 674 ? 31.75 -18.766 -7.367 1 85.31 674 THR B N 1
ATOM 11117 C CA . THR B 1 674 ? 32.188 -18.344 -6.039 1 85.31 674 THR B CA 1
ATOM 11118 C C . THR B 1 674 ? 33.344 -17.359 -6.133 1 85.31 674 THR B C 1
ATOM 11120 O O . THR B 1 674 ? 34.094 -17.359 -7.125 1 85.31 674 THR B O 1
ATOM 11123 N N . PRO B 1 675 ? 33.344 -16.625 -4.926 1 74.88 675 PRO B N 1
ATOM 11124 C CA . PRO B 1 675 ? 34.469 -15.703 -4.922 1 74.88 675 PRO B CA 1
ATOM 11125 C C . PRO B 1 675 ? 35.812 -16.422 -4.922 1 74.88 675 PRO B C 1
ATOM 11127 O O . PRO B 1 675 ? 35.969 -17.453 -4.262 1 74.88 675 PRO B O 1
ATOM 11130 N N . ASN B 1 676 ? 36.688 -16.391 -5.926 1 71.69 676 ASN B N 1
ATOM 11131 C CA . ASN B 1 676 ? 38.062 -16.859 -5.984 1 71.69 676 ASN B CA 1
ATOM 11132 C C . ASN B 1 676 ? 38.188 -18.188 -6.738 1 71.69 676 ASN B C 1
ATOM 11134 O O . ASN B 1 676 ? 39.156 -18.906 -6.582 1 71.69 676 ASN B O 1
ATOM 11138 N N . ASP B 1 677 ? 37 -18.609 -7.168 1 76.31 677 ASP B N 1
ATOM 11139 C CA . ASP B 1 677 ? 37.062 -19.844 -7.957 1 76.31 677 ASP B CA 1
ATOM 11140 C C . ASP B 1 677 ? 36.688 -19.578 -9.414 1 76.31 677 ASP B C 1
ATOM 11142 O O . ASP B 1 677 ? 35.625 -19 -9.688 1 76.31 677 ASP B O 1
ATOM 11146 N N . PRO B 1 678 ? 37.562 -19.844 -10.258 1 82.88 678 PRO B N 1
ATOM 11147 C CA . PRO B 1 678 ? 37.312 -19.578 -11.68 1 82.88 678 PRO B CA 1
ATOM 11148 C C . PRO B 1 678 ? 36.25 -20.516 -12.273 1 82.88 678 PRO B C 1
ATOM 11150 O O . PRO B 1 678 ? 35.812 -20.297 -13.398 1 82.88 678 PRO B O 1
ATOM 11153 N N . LYS B 1 679 ? 35.844 -21.453 -11.508 1 90.12 679 LYS B N 1
ATOM 11154 C CA . LYS B 1 679 ? 34.875 -22.422 -12.023 1 90.12 679 LYS B CA 1
ATOM 11155 C C . LYS B 1 679 ? 33.5 -21.781 -12.219 1 90.12 679 LYS B C 1
ATOM 11157 O O . LYS B 1 679 ? 33.125 -20.875 -11.469 1 90.12 679 LYS B O 1
ATOM 11162 N N . LYS B 1 680 ? 32.844 -22.297 -13.266 1 93.19 680 LYS B N 1
ATOM 11163 C CA . LYS B 1 680 ? 31.484 -21.828 -13.57 1 93.19 680 LYS B CA 1
ATOM 11164 C C . LYS B 1 680 ? 30.453 -22.906 -13.273 1 93.19 680 LYS B C 1
ATOM 11166 O O . LYS B 1 680 ? 30.688 -24.094 -13.516 1 93.19 680 LYS B O 1
ATOM 11171 N N . TYR B 1 681 ? 29.359 -22.469 -12.719 1 95.06 681 TYR B N 1
ATOM 11172 C CA . TYR B 1 681 ? 28.328 -23.422 -12.336 1 95.06 681 TYR B CA 1
ATOM 11173 C C . TYR B 1 681 ? 26.984 -23.031 -12.938 1 95.06 681 TYR B C 1
ATOM 11175 O O . TYR B 1 681 ? 26.688 -21.844 -13.117 1 95.06 681 TYR B O 1
ATOM 11183 N N . ILE B 1 682 ? 26.219 -23.969 -13.281 1 94.38 682 ILE B N 1
ATOM 11184 C CA . ILE B 1 682 ? 24.828 -23.766 -13.656 1 94.38 682 ILE B CA 1
ATOM 11185 C C . ILE B 1 682 ? 23.906 -24.375 -12.594 1 94.38 682 ILE B C 1
ATOM 11187 O O . ILE B 1 682 ? 23.953 -25.594 -12.359 1 94.38 682 ILE B O 1
ATOM 11191 N N . SER B 1 683 ? 23.219 -23.547 -11.984 1 93.25 683 SER B N 1
ATOM 11192 C CA . SER B 1 683 ? 22.266 -23.984 -10.977 1 93.25 683 SER B CA 1
ATOM 11193 C C . SER B 1 683 ? 20.844 -24.062 -11.547 1 93.25 683 SER B C 1
ATOM 11195 O O . SER B 1 683 ? 20.312 -23.062 -12.023 1 93.25 683 SER B O 1
ATOM 11197 N N . ARG B 1 684 ? 20.234 -25.172 -11.367 1 89.94 684 ARG B N 1
ATOM 11198 C CA . ARG B 1 684 ? 18.906 -25.359 -11.93 1 89.94 684 ARG B CA 1
ATOM 11199 C C . ARG B 1 684 ? 17.828 -25.031 -10.898 1 89.94 684 ARG B C 1
ATOM 11201 O O . ARG B 1 684 ? 17.969 -25.344 -9.719 1 89.94 684 ARG B O 1
ATOM 11208 N N . ARG B 1 685 ? 16.719 -24.469 -11.414 1 88.12 685 ARG B N 1
ATOM 11209 C CA . ARG B 1 685 ? 15.578 -24.172 -10.562 1 88.12 685 ARG B CA 1
ATOM 11210 C C . ARG B 1 685 ? 14.695 -25.391 -10.383 1 88.12 685 ARG B C 1
ATOM 11212 O O . ARG B 1 685 ? 14.18 -25.641 -9.289 1 88.12 685 ARG B O 1
ATOM 11219 N N . PHE B 1 686 ? 14.484 -26.094 -11.461 1 88.12 686 PHE B N 1
ATOM 11220 C CA . PHE B 1 686 ? 13.633 -27.266 -11.461 1 88.12 686 PHE B CA 1
ATOM 11221 C C . PHE B 1 686 ? 14.133 -28.297 -12.469 1 88.12 686 PHE B C 1
ATOM 11223 O O . PHE B 1 686 ? 15.047 -28.031 -13.242 1 88.12 686 PHE B O 1
ATOM 11230 N N . TYR B 1 687 ? 13.547 -29.453 -12.273 1 77.94 687 TYR B N 1
ATOM 11231 C CA . TYR B 1 687 ? 13.852 -30.5 -13.234 1 77.94 687 TYR B CA 1
ATOM 11232 C C . TYR B 1 687 ? 12.93 -30.422 -14.445 1 77.94 687 TYR B C 1
ATOM 11234 O O . TYR B 1 687 ? 11.758 -30.062 -14.312 1 77.94 687 TYR B O 1
ATOM 11242 N N . ASN B 1 688 ? 13.484 -30.203 -15.562 1 66.44 688 ASN B N 1
ATOM 11243 C CA . ASN B 1 688 ? 12.656 -30.266 -16.766 1 66.44 688 ASN B CA 1
ATOM 11244 C C . ASN B 1 688 ? 13.023 -31.469 -17.625 1 66.44 688 ASN B C 1
ATOM 11246 O O . ASN B 1 688 ? 13.883 -32.281 -17.25 1 66.44 688 ASN B O 1
ATOM 11250 N N . ARG B 1 689 ? 12.266 -31.734 -18.75 1 58.44 689 ARG B N 1
ATOM 11251 C CA . ARG B 1 689 ? 12.523 -32.844 -19.656 1 58.44 689 ARG B CA 1
ATOM 11252 C C . ARG B 1 689 ? 13.953 -32.781 -20.188 1 58.44 689 ARG B C 1
ATOM 11254 O O . ARG B 1 689 ? 14.312 -33.562 -21.094 1 58.44 689 ARG B O 1
ATOM 11261 N N . ASP B 1 690 ? 14.727 -31.891 -19.672 1 47.59 690 ASP B N 1
ATOM 11262 C CA . ASP B 1 690 ? 16.062 -31.719 -20.25 1 47.59 690 ASP B CA 1
ATOM 11263 C C . ASP B 1 690 ? 16.922 -32.938 -19.969 1 47.59 690 ASP B C 1
ATOM 11265 O O . ASP B 1 690 ? 18.078 -33.031 -20.422 1 47.59 690 ASP B O 1
ATOM 11269 N N . TYR B 1 691 ? 16.453 -33.969 -19.094 1 46.03 691 TYR B N 1
ATOM 11270 C CA . TYR B 1 691 ? 17.266 -35.156 -18.891 1 46.03 691 TYR B CA 1
ATOM 11271 C C . TYR B 1 691 ? 16.5 -36.406 -19.312 1 46.03 691 TYR B C 1
ATOM 11273 O O . TYR B 1 691 ? 15.281 -36.469 -19.203 1 46.03 691 TYR B O 1
#

Radius of gyration: 36.26 Å; Cα contacts (8 Å, |Δi|>4): 2453; chains: 2; bounding box: 77×96×96 Å

Solvent-accessible surface area (backbone atoms only — not comparable to full-atom values): 74674 Å² total; per-residue (Å²): 105,64,62,55,49,43,43,50,49,27,48,49,36,45,53,50,50,53,51,51,38,50,73,70,68,54,84,69,55,75,65,51,46,51,56,54,52,48,58,42,54,57,73,57,75,48,52,55,53,63,40,72,67,33,39,52,51,50,48,55,64,66,67,50,86,63,60,56,52,41,76,40,83,74,50,74,41,82,37,64,43,70,56,80,52,40,66,38,81,40,79,41,79,39,55,30,13,38,32,48,65,63,41,45,50,54,50,53,51,62,40,63,68,52,49,48,43,44,56,46,55,62,61,60,62,74,73,59,70,94,69,66,50,17,43,42,46,74,51,5,50,54,46,70,67,39,64,62,49,73,77,38,66,66,49,42,38,30,37,38,36,41,48,76,43,70,46,61,58,77,84,43,45,61,42,67,68,60,18,30,35,38,31,33,35,34,65,64,68,52,59,64,79,39,56,70,40,60,72,46,52,42,75,33,35,28,30,38,47,63,55,41,73,74,60,35,64,65,66,71,42,40,69,58,54,54,48,48,51,45,21,61,73,42,38,84,41,70,62,85,89,43,79,41,75,46,33,32,45,59,66,40,68,36,37,50,71,63,53,44,26,54,60,59,14,35,41,54,63,85,42,49,31,44,50,85,60,33,69,50,38,49,69,47,51,72,74,48,66,83,63,83,62,59,66,48,39,68,65,57,52,55,54,51,45,52,33,31,60,70,61,78,40,58,39,73,77,72,17,42,39,70,84,42,39,69,63,59,75,43,91,81,37,46,75,57,67,44,50,64,59,30,52,44,62,37,34,27,63,34,49,48,47,52,50,52,42,53,52,50,20,58,45,40,72,38,66,89,41,69,53,44,34,68,57,50,25,48,45,56,56,61,54,58,64,25,65,80,43,52,84,36,54,52,64,63,67,62,43,63,58,33,39,75,37,51,90,82,29,74,81,63,59,48,46,62,17,31,51,46,42,60,60,43,42,51,62,70,44,50,91,52,47,69,90,87,42,70,65,60,50,40,50,42,28,48,49,51,43,52,17,53,49,57,5,59,48,36,39,58,65,54,47,52,49,43,54,50,31,51,51,53,31,49,53,52,47,59,73,74,42,85,82,80,59,73,52,66,61,50,59,72,44,47,59,56,19,27,51,34,34,4,23,40,44,78,45,30,51,64,56,58,54,56,44,48,50,56,55,33,55,48,47,61,69,64,68,62,72,88,52,44,32,53,54,48,32,45,53,52,44,52,52,49,52,54,38,52,74,66,47,58,83,53,90,46,76,46,76,38,77,59,40,81,40,46,47,81,75,42,94,56,32,92,77,48,70,77,81,50,75,67,31,39,40,32,60,28,38,31,50,65,83,40,70,45,40,44,59,31,28,35,42,33,66,70,53,87,44,94,85,46,64,22,37,25,33,28,65,41,48,38,33,52,97,91,36,55,33,35,32,24,35,36,32,47,57,78,46,76,40,69,77,60,60,25,33,32,44,45,80,52,92,48,71,47,78,35,48,58,86,51,36,47,87,83,56,64,44,43,63,35,66,44,92,96,43,90,60,35,26,44,69,73,75,46,47,57,86,67,112,104,65,62,55,51,43,42,50,47,26,48,51,37,44,52,51,50,52,52,51,37,50,72,69,69,53,82,67,53,75,66,51,45,50,56,53,50,48,57,43,53,56,73,57,75,49,50,57,54,64,40,72,69,34,40,52,51,51,50,55,63,67,68,51,84,64,59,57,54,40,76,40,82,74,50,74,44,80,38,63,44,67,57,80,52,40,66,39,83,39,79,41,80,38,55,30,12,38,32,49,66,64,41,45,50,53,51,55,52,63,39,63,68,52,49,48,43,43,55,45,55,62,61,61,62,73,72,58,70,95,70,64,50,17,43,42,48,74,53,5,48,55,46,69,68,39,64,63,49,72,76,38,66,67,48,42,39,30,35,39,34,44,49,77,44,70,46,62,59,78,83,43,44,62,44,69,67,60,17,30,36,38,30,31,35,35,65,64,69,53,59,62,78,36,55,71,41,60,72,48,53,41,74,32,34,28,30,38,47,64,54,41,72,75,61,36,64,63,66,70,42,41,67,58,53,53,48,48,52,46,21,60,74,43,39,84,41,71,62,86,89,45,80,42,72,47,32,32,44,59,65,42,68,35,37,50,70,63,53,45,26,56,60,58,14,34,40,54,63,85,42,49,31,43,50,84,60,35,69,49,37,52,69,47,51,72,74,48,68,83,63,83,60,60,65,46,39,67,64,56,50,54,53,51,43,51,34,32,62,71,61,78,41,59,40,72,78,73,16,40,40,70,83,43,38,68,60,58,74,41,90,80,37,48,76,57,67,43,50,62,61,29,52,47,62,38,33,27,63,34,51,48,47,51,52,53,40,52,51,49,20,58,45,39,73,39,66,89,40,69,54,45,34,68,58,50,24,49,44,54,56,61,54,57,65,26,64,82,43,50,84,35,53,51,62,62,66,62,42,64,59,34,39,74,36,52,90,82,30,73,79,64,59,49,45,63,16,30,50,44,42,60,61,44,42,48,60,70,45,50,91,53,48,70,89,87,41,70,66,58,50,39,49,41,28,48,50,50,44,52,17,53,49,57,5,59,50,36,39,58,66,54,46,52,49,42,54,51,31,51,52,52,30,50,53,51,46,59,73,73,42,85,84,81,60,74,51,66,61,49,58,71,45,48,59,57,20,28,51,35,35,4,23,39,44,79,45,30,50,64,58,58,54,56,43,48,50,56,54,33,55,50,46,61,69,65,68,62,72,88,53,43,32,54,54,48,31,46,52,52,45,53,53,48,53,55,38,52,74,67,48,59,82,54,91,47,76,45,73,39,76,59,40,81,39,45,47,81,76,40,95,56,33,91,76,49,72,78,82,50,74,66,31,40,41,33,62,29,38,32,50,63,84,40,67,44,40,45,60,29,27,36,42,33,67,70,52,87,44,96,86,46,64,22,37,25,34,28,66,42,47,38,34,51,96,91,37,55,33,36,31,23,33,36,33,46,60,76,45,74,40,70,76,60,60,23,34,33,44,44,82,50,92,48,72,47,80,37,48,57,86,53,36,47,87,83,56,65,44,44,65,35,65,44,94,94,42,91,58,35,26,44,69,71,75,45,48,60,87,67,111

Foldseek 3Di:
DVQVVLLVVLVVVLVVVVVVCVVVVNDDDPVRNVVSSVVSCPDCVCVQVVDLVSVVVVVVVVVPQAWFKDWAFQDKDWDWDQDPNDTDIDIDTATKIFTQPVRLVLLLVLDVVVVVLLVVLLVVVPPDDDFQKFFFQCSFPQVVPDVLCVVPVSAWEKEKEWDWDFLDDCPDPCHLVLIKIWMWMATRSFDPLLRLALLRIATGIIHRPVSCVVRPVCRRCVSVLVSQQDQCVWDWDDNDPDIDTRHYHYDAYFYALQVLCRQQQFADCVAQQNDLFFQHGPVNCQPPVPDDGHGDDPVNVVVVLVCCLVVVDPCSVRRGHNVGHSSCVHDSDDSNLRLADACLCLQLVHPLQLLVLQLLLVLVVVVQLVDDLVLLLVLLVPFCADDPLPVLRWHSPDHRCCSNPVPVDTDPGHSSNSLSCLLCVLQRRVSRDDPDDLSLVLSLLSLLLQQQLQESMHTPVSLVSLQVSLVSNCVSPVVRDSDDDPSNSVSNSSSVSCNRRGRNNSRHCVSVVVSVVVLSVVCVVVVDSPPSSSVSSSVSSVVSSVSSVVPSSDKDKDFAQKDKDQLVPDPCNVPDDNVDGIKIWGQWMAISNAIDHAQWKFWFLDDPDPPDTWIWGFHTWIADPNWIKTKTFTKDFDDQDSSSRWTWIDTDPDIDIDTPVRTDRPYIWHWGDHPPDPITTTGDSHDYPSD/DVQVVLLVVLVVVLVVVVVVCVVVVNDDDPVRNVVSSVVSCPHCVCVQVVDLVSVVVVVVVVVDLAWFKDWAFQDKDWDWDQDPNDTDIDIDTATKIFTQPVRLVLLLVLDVVVQVLLVVLLVVVPPDDDFQKFFFQCSFPQVVPDVLCVVPVSAWEKEKEWDWDFLDDCPDPCHLVLIKIWMWMATRSFDPLLRLALLRIATGIIHRPVSCVVRPVCRRCVSVLVSQQDQCVWDWDDNDPDIDTRHYHYDAYFYALQVLCRQQQFADCVAQQNDLFFQHGPVNCQVDVPDDGHTDDPVNVVVVLVCCLVVVDPCSVRRGHNVGHSQCVHDSDDSNLRLADACLCLQLVHPLQLLLLQLLLVLVVVVQLVDDLVLLLVLLVPFPQDDPLPVLRWHSPDHRCCSNPVPVDTDPGHSSNSLSCLLCVLQRRVSRDDPDDLSLVLSLLSLLLQQQLQASMHTPVSLVSLQVSLVSNVVSPVVPDSDDDPSNSCSNSSSVSCNRRGRNNSRHCVSVVVSVVVLSVVCVVVVDSPPSSSVSSRVSSVVSSVSSVVPSSDKDKDFAQKDKDQLVPDPCNVPDDNVDGIKIWGQWMAISNAIDHAQWKFWFLDAPDPPDTWIWGFHTWIADPNWIKTKTFTKDFDDQDSSSRWTWIHTDPDIDIDTPVRTDRPYIWHWGDHDPDPITTTGDSHDYPSD